Protein AF-0000000074024871 (afdb_homodimer)

Sequence (1214 aa):
MNGRLVRVSFGMMAWVFGLAVLIYLLDTGRIRPIPGAQMITELSICHTQDCSTVAPQHLPLFTPMAPNAGTQARYLRFEVAQPNARPNAPAELRALYLPKISDNIDLWVNGQLVFAHSPPRRLWNTPLLIPLPEATLQGETLQFDITLYGTPSEGLELQPFYYAPLRVLAPYQSWRHFWGPGLARFTLGLMIVLMAALLVIWSFRRGEREYLWLGLACATATGFLAHYGYGYSFGGYKLWTAFWLTCVSIYVLLILKFLQGFLQLPLRWPQITHAVALTGLGVVILFSPSGYAFSLSIWGNLLITVPSGFVVLIMLWLNRSLLTPLDFCVFFGCLSTALGLGIYEVCLLYTSAPSRTMHLFQLMPLVMSLACIWLILSRLIHSLHGYETLTASLNDTIELKSAELEESFAELAEVKRREAIAEERDRIMLDLHDGIGGQLVSTLAYMESNNTGDGKIRRALEDALRDLALMLDSMENHDSLVTLLGMLRTRLEGLLSEHGIAFDWQVHGEPVLPNPGPSQSLHLARIVQEAITNVIKHAGADTITIYVNEQEIRISDNGKGFDPEQQATCEHPANGIANMKRRSTSIGAEFNLTSDTTGTHISLFLKMNGRLVRVSFGMMAWVFGLAVLIYLLDTGRIRPIPGAQMITELSICHTQDCSTVAPQHLPLFTPMAPNAGTQARYLRFEVAQPNARPNAPAELRALYLPKISDNIDLWVNGQLVFAHSPPRRLWNTPLLIPLPEATLQGETLQFDITLYGTPSEGLELQPFYYAPLRVLAPYQSWRHFWGPGLARFTLGLMIVLMAALLVIWSFRRGEREYLWLGLACATATGFLAHYGYGYSFGGYKLWTAFWLTCVSIYVLLILKFLQGFLQLPLRWPQITHAVALTGLGVVILFSPSGYAFSLSIWGNLLITVPSGFVVLIMLWLNRSLLTPLDFCVFFGCLSTALGLGIYEVCLLYTSAPSRTMHLFQLMPLVMSLACIWLILSRLIHSLHGYETLTASLNDTIELKSAELEESFAELAEVKRREAIAEERDRIMLDLHDGIGGQLVSTLAYMESNNTGDGKIRRALEDALRDLALMLDSMENHDSLVTLLGMLRTRLEGLLSEHGIAFDWQVHGEPVLPNPGPSQSLHLARIVQEAITNVIKHAGADTITIYVNEQEIRISDNGKGFDPEQQATCEHPANGIANMKRRSTSIGAEFNLTSDTTGTHISLFLK

Radius of gyration: 59.66 Å; Cα contacts (8 Å, |Δi|>4): 1937; chains: 2; bounding box: 74×171×117 Å

Nearest PDB structures (foldseek):
  7ssj-assembly1_A-2  TM=4.689E-01  e=5.965E-08  Bacillus subtilis subsp. subtilis str. 168
  7ssj-assembly2_D  TM=4.567E-01  e=8.663E-08  Bacillus subtilis subsp. subtilis str. 168
  7ssj-assembly2_C  TM=4.597E-01  e=1.516E-07  Bacillus subtilis subsp. subtilis str. 168
  5iuj-assembly2_E  TM=4.890E-01  e=4.231E-07  Bacillus subtilis subsp. subtilis str. 168
  3gie-assembly1_B  TM=5.032E-01  e=7.281E-06  Bacillus subtilis

Foldseek 3Di:
DVVVLVVLLVVLVVLLVVLLVVCLVPFPQFDDDFPQWDKDFKWWWAPDQVRPDTDIDGDWDWDDADLDFDKDKTKIKDKDFDPDPPPPPPPFWKKKKFLAWWFWKWKDKPRHTQDGDDDDFTCRQAIDIGIDDPVSPDDRMIMMMMMHMDTRNQIITGGIIIIHGCVRCVVVRVVSRCLWLVLLVVLLVVLVVLLVVLVVVCVVVVPQCLSVLSSVLSVLLNLLSCCRRGRGADPDDLVSLLRNLLSVLSSLLSVLVNCCRPVVFPCVVLSVVSVVLSVVLVVVSVPDRSSCSNVSSLVSSCVRRLVSLSVVLSSLVVCVVVDDPVLSCLCNVLSSNLSSLSVSQVCQSPPRDDSGRHRNNSCSVVSCVSVVVVVVVVVVVVVVVVVVVVVVVVVVVVVVVVVVVVVVVVVVVVVVVVVVLLVVLVVVLVVCCVPVVVVLVVVLVVCVVVVDDDPVVNVVSVVVNLLSVLLNQLSVPVPALPSSLVVLCVVCVVVCVVLQAAEAEAEPAGADAPDRTSVLSSLVSLLVNLLSVCCSPPFSFNYWHWYDDHFKIKIWTQGQWDDPVVLVPDPDRDVRVVSSCVSLVVSPWDWDWDTDRRTIMIMTTRD/DVVVLVVLLVVLVVLLVVLLVVCLVPFPQFDDDFPQWDKDFKWWWAPDQVRPDTDIDGDWDWDDADLDFDKDKTKIKDKDFDPDPPPPDPPFWKKKKFLAWWFWKWKDKPRHTQDGDDDDATCRQAIDIGIDDPVSPDDRMIMMMMMHMDTRNQIITGGIIIIHGPVRCVVVRVVSRCLWLVLLVVLLVVLVVLLVVLVVVCVVVVPQCLSVLSSVLSVLLNLLSCCRRGRGADPDDLVSLLRNLLSVLSSLLSVLVNCCRPVVFPCPVLSVVSVVLSVVLVVVSVPDRSSCSNVSSLVSSCVRRLVSLSVVLSSLVVCVVVDDPVVSCLCNVLSSNLNSLSVSQVCQSPPRDDSGRGRNNSCNVVSCVSVVVVVVVVVVVVVVVVVVVVVVVVVVVVVVVVVVVVVVVVVVVVVVVVVVLLVVLVVVLVVCCVPVVVVLVVVLVVCVVVVDDDPVVNVVSVVVNLLSVLLNQLSVPVPALVSSLVVLCVVCVVVCVVLQAAEAEAEPAGADAPDRTSVLSSLVSLLVNLLSVCCSPPFSFNYWHWYDYHWKIKIWTQGQWDDPVVLVPDPDRDVRVVSSCVSLVVSPWDWDWDTDRRTIMIMTTRD

Structure (mmCIF, N/CA/C/O backbone):
data_AF-0000000074024871-model_v1
#
loop_
_entity.id
_entity.type
_entity.pdbx_description
1 polymer 'Sensor histidine kinase LiaS'
#
loop_
_atom_site.group_PDB
_atom_site.id
_atom_site.type_symbol
_atom_site.label_atom_id
_atom_site.label_alt_id
_atom_site.label_comp_id
_atom_site.label_asym_id
_atom_site.label_entity_id
_atom_site.label_seq_id
_atom_site.pdbx_PDB_ins_code
_atom_site.Cartn_x
_atom_site.Cartn_y
_atom_site.Cartn_z
_atom_site.occupancy
_atom_site.B_iso_or_equiv
_atom_site.auth_seq_id
_atom_site.auth_comp_id
_atom_site.auth_asym_id
_atom_site.auth_atom_id
_atom_site.pdbx_PDB_model_num
ATOM 1 N N . MET A 1 1 ? 32.656 1.712 -26.938 1 52.31 1 MET A N 1
ATOM 2 C CA . MET A 1 1 ? 31.969 1.514 -25.672 1 52.31 1 MET A CA 1
ATOM 3 C C . MET A 1 1 ? 32.031 2.773 -24.812 1 52.31 1 MET A C 1
ATOM 5 O O . MET A 1 1 ? 31.031 3.188 -24.234 1 52.31 1 MET A O 1
ATOM 9 N N . ASN A 1 2 ? 33.25 3.426 -25.031 1 71.44 2 ASN A N 1
ATOM 10 C CA . ASN A 1 2 ? 33.562 4.605 -24.234 1 71.44 2 ASN A CA 1
ATOM 11 C C . ASN A 1 2 ? 32.844 5.844 -24.75 1 71.44 2 ASN A C 1
ATOM 13 O O . ASN A 1 2 ? 32.281 6.621 -23.953 1 71.44 2 ASN A O 1
ATOM 17 N N . GLY A 1 3 ? 32.719 5.977 -26.094 1 76.56 3 GLY A N 1
ATOM 18 C CA . GLY A 1 3 ? 32.062 7.148 -26.641 1 76.56 3 GLY A CA 1
ATOM 19 C C . GLY A 1 3 ? 30.562 7.18 -26.344 1 76.56 3 GLY A C 1
ATOM 20 O O . GLY A 1 3 ? 30 8.234 -26.031 1 76.56 3 GLY A O 1
ATOM 21 N N . ARG A 1 4 ? 29.953 6.141 -26.5 1 84 4 ARG A N 1
ATOM 22 C CA . ARG A 1 4 ? 28.531 6.027 -26.234 1 84 4 ARG A CA 1
ATOM 23 C C . ARG A 1 4 ? 28.234 6.371 -24.766 1 84 4 ARG A C 1
ATOM 25 O O . ARG A 1 4 ? 27.266 7.074 -24.484 1 84 4 ARG A O 1
ATOM 32 N N . LEU A 1 5 ? 29.094 5.867 -23.891 1 87.38 5 LEU A N 1
ATOM 33 C CA . LEU A 1 5 ? 28.906 6.129 -22.469 1 87.38 5 LEU A CA 1
ATOM 34 C C . LEU A 1 5 ? 29.016 7.625 -22.188 1 87.38 5 LEU A C 1
ATOM 36 O O . LEU A 1 5 ? 28.266 8.148 -21.359 1 87.38 5 LEU A O 1
ATOM 40 N N . VAL A 1 6 ? 29.844 8.273 -22.891 1 88.81 6 VAL A N 1
ATOM 41 C CA . VAL A 1 6 ? 30.031 9.703 -22.688 1 88.81 6 VAL A CA 1
ATOM 42 C C . VAL A 1 6 ? 28.812 10.469 -23.203 1 88.81 6 VAL A C 1
ATOM 44 O O . VAL A 1 6 ? 28.328 11.398 -22.547 1 88.81 6 VAL A O 1
ATOM 47 N N . ARG A 1 7 ? 28.328 10.055 -24.312 1 89.75 7 ARG A N 1
ATOM 48 C CA . ARG A 1 7 ? 27.156 10.719 -24.891 1 89.75 7 ARG A CA 1
ATOM 49 C C . ARG A 1 7 ? 25.922 10.523 -24 1 89.75 7 ARG A C 1
ATOM 51 O O . ARG A 1 7 ? 25.156 11.461 -23.781 1 89.75 7 ARG A O 1
ATOM 58 N N . VAL A 1 8 ? 25.812 9.391 -23.5 1 90.94 8 VAL A N 1
ATOM 59 C CA . VAL A 1 8 ? 24.672 9.094 -22.641 1 90.94 8 VAL A CA 1
ATOM 60 C C . VAL A 1 8 ? 24.797 9.859 -21.328 1 90.94 8 VAL A C 1
ATOM 62 O O . VAL A 1 8 ? 23.812 10.352 -20.781 1 90.94 8 VAL A O 1
ATOM 65 N N . SER A 1 9 ? 25.984 9.945 -20.859 1 91.31 9 SER A N 1
ATOM 66 C CA . SER A 1 9 ? 26.219 10.656 -19.609 1 91.31 9 SER A CA 1
ATOM 67 C C . SER A 1 9 ? 25.891 12.141 -19.734 1 91.31 9 SER A C 1
ATOM 69 O O . SER A 1 9 ? 25.234 12.711 -18.875 1 91.31 9 SER A O 1
ATOM 71 N N . PHE A 1 10 ? 26.297 12.688 -20.828 1 91.56 10 PHE A N 1
ATOM 72 C CA . PHE A 1 10 ? 26.016 14.094 -21.047 1 91.56 10 PHE A CA 1
ATOM 73 C C . PHE A 1 10 ? 24.516 14.305 -21.297 1 91.56 10 PHE A C 1
ATOM 75 O O . PHE A 1 10 ? 23.953 15.312 -20.859 1 91.56 10 PHE A O 1
ATOM 82 N N . GLY A 1 11 ? 24 13.438 -22 1 92.44 11 GLY A N 1
ATOM 83 C CA . GLY A 1 11 ? 22.562 13.508 -22.219 1 92.44 11 GLY A CA 1
ATOM 84 C C . GLY A 1 11 ? 21.766 13.422 -20.938 1 92.44 11 GLY A C 1
ATOM 85 O O . GLY A 1 11 ? 20.766 14.133 -20.766 1 92.44 11 GLY A O 1
ATOM 86 N N . MET A 1 12 ? 22.234 12.578 -20.109 1 92.25 12 MET A N 1
ATOM 87 C CA . MET A 1 12 ? 21.547 12.398 -18.844 1 92.25 12 MET A CA 1
ATOM 88 C C . MET A 1 12 ? 21.688 13.633 -17.969 1 92.25 12 MET A C 1
ATOM 90 O O . MET A 1 12 ? 20.75 14.023 -17.266 1 92.25 12 MET A O 1
ATOM 94 N N . MET A 1 13 ? 22.828 14.18 -17.969 1 92.31 13 MET A N 1
ATOM 95 C CA . MET A 1 13 ? 23.047 15.406 -17.203 1 92.31 13 MET A CA 1
ATOM 96 C C . MET A 1 13 ? 22.156 16.531 -17.703 1 92.31 13 MET A C 1
ATOM 98 O O . MET A 1 13 ? 21.562 17.266 -16.922 1 92.31 13 MET A O 1
ATOM 102 N N . ALA A 1 14 ? 22.031 16.562 -18.984 1 93.69 14 ALA A N 1
ATOM 103 C CA . ALA A 1 14 ? 21.172 17.578 -19.594 1 93.69 14 ALA A CA 1
ATOM 104 C C . ALA A 1 14 ? 19.703 17.328 -19.25 1 93.69 14 ALA A C 1
ATOM 106 O O . ALA A 1 14 ? 18.953 18.281 -19 1 93.69 14 ALA A O 1
ATOM 107 N N . TRP A 1 15 ? 19.375 16.141 -19.234 1 94.44 15 TRP A N 1
ATOM 108 C CA . TRP A 1 15 ? 18 15.766 -18.922 1 94.44 15 TRP A CA 1
ATOM 109 C C . TRP A 1 15 ? 17.641 16.141 -17.484 1 94.44 15 TRP A C 1
ATOM 111 O O . TRP A 1 15 ? 16.609 16.781 -17.25 1 94.44 15 TRP A O 1
ATOM 121 N N . VAL A 1 16 ? 18.469 15.844 -16.578 1 92.44 16 VAL A N 1
ATOM 122 C CA . VAL A 1 16 ? 18.203 16.109 -15.18 1 92.44 16 VAL A CA 1
ATOM 123 C C . VAL A 1 16 ? 18.266 17.609 -14.914 1 92.44 16 VAL A C 1
ATOM 125 O O . VAL A 1 16 ? 17.469 18.141 -14.133 1 92.44 16 VAL A O 1
ATOM 128 N N . PHE A 1 17 ? 19.141 18.234 -15.562 1 91 17 PHE A N 1
ATOM 129 C CA . PHE A 1 17 ? 19.219 19.688 -15.438 1 91 17 PHE A CA 1
ATOM 130 C C . PHE A 1 17 ? 17.969 20.344 -16.016 1 91 17 PHE A C 1
ATOM 132 O O . PHE A 1 17 ? 17.469 21.312 -15.438 1 91 17 PHE A O 1
ATOM 139 N N . GLY A 1 18 ? 17.578 19.812 -17.141 1 92.25 18 GLY A N 1
ATOM 140 C CA . GLY A 1 18 ? 16.328 20.312 -17.703 1 92.25 18 GLY A CA 1
ATOM 141 C C . GLY A 1 18 ? 15.148 20.141 -16.766 1 92.25 18 GLY A C 1
ATOM 142 O O . GLY A 1 18 ? 14.305 21.031 -16.656 1 92.25 18 GLY A O 1
ATOM 143 N N . LEU A 1 19 ? 15.117 19.078 -16.094 1 92.38 19 LEU A N 1
ATOM 144 C CA . LEU A 1 19 ? 14.039 18.828 -15.141 1 92.38 19 LEU A CA 1
ATOM 145 C C . LEU A 1 19 ? 14.141 19.766 -13.938 1 92.38 19 LEU A C 1
ATOM 147 O O . LEU A 1 19 ? 13.125 20.234 -13.422 1 92.38 19 LEU A O 1
ATOM 151 N N . ALA A 1 20 ? 15.32 19.984 -13.516 1 90.12 20 ALA A N 1
ATOM 152 C CA . ALA A 1 20 ? 15.531 20.906 -12.398 1 90.12 20 ALA A CA 1
ATOM 153 C C . ALA A 1 20 ? 15.086 22.312 -12.766 1 90.12 20 ALA A C 1
ATOM 155 O O . ALA A 1 20 ? 14.477 23.016 -11.945 1 90.12 20 ALA A O 1
ATOM 156 N N . VAL A 1 21 ? 15.312 22.656 -13.969 1 89.19 21 VAL A N 1
ATOM 157 C CA . VAL A 1 21 ? 14.906 23.969 -14.445 1 89.19 21 VAL A CA 1
ATOM 158 C C . VAL A 1 21 ? 13.391 24.047 -14.539 1 89.19 21 VAL A C 1
ATOM 160 O O . VAL A 1 21 ? 12.789 25.062 -14.18 1 89.19 21 VAL A O 1
ATOM 163 N N . LEU A 1 22 ? 12.859 22.984 -14.953 1 90.56 22 LEU A N 1
ATOM 164 C CA . LEU A 1 22 ? 11.406 22.938 -15.023 1 90.56 22 LEU A CA 1
ATOM 165 C C . LEU A 1 22 ? 10.789 23.062 -13.641 1 90.56 22 LEU A C 1
ATOM 167 O O . LEU A 1 22 ? 9.789 23.766 -13.453 1 90.56 22 LEU A O 1
ATOM 171 N N . ILE A 1 23 ? 11.375 22.422 -12.68 1 87.81 23 ILE A N 1
ATOM 172 C CA . ILE A 1 23 ? 10.891 22.484 -11.305 1 87.81 23 ILE A CA 1
ATOM 173 C C . ILE A 1 23 ? 11.047 23.906 -10.773 1 87.81 23 ILE A C 1
ATOM 175 O O . ILE A 1 23 ? 10.156 24.422 -10.094 1 87.81 23 ILE A O 1
ATOM 179 N N . TYR A 1 24 ? 12.102 24.5 -11.141 1 84.94 24 TYR A N 1
ATOM 180 C CA . TYR A 1 24 ? 12.359 25.875 -10.742 1 84.94 24 TYR A CA 1
ATOM 181 C C . TYR A 1 24 ? 11.32 26.812 -11.336 1 84.94 24 TYR A C 1
ATOM 183 O O . TYR A 1 24 ? 10.844 27.734 -10.664 1 84.94 24 TYR A O 1
ATOM 191 N N . LEU A 1 25 ? 10.938 26.484 -12.523 1 84.38 25 LEU A N 1
ATOM 192 C CA . LEU A 1 25 ? 9.977 27.344 -13.219 1 84.38 25 LEU A CA 1
ATOM 193 C C . LEU A 1 25 ? 8.562 27.109 -12.688 1 84.38 25 LEU A C 1
ATOM 195 O O . LEU A 1 25 ? 7.75 28.031 -12.656 1 84.38 25 LEU A O 1
ATOM 199 N N . LEU A 1 26 ? 8.352 25.938 -12.195 1 81.06 26 LEU A N 1
ATOM 200 C CA . LEU A 1 26 ? 7.008 25.594 -11.742 1 81.06 26 LEU A CA 1
ATOM 201 C C . LEU A 1 26 ? 6.82 25.969 -10.273 1 81.06 26 LEU A C 1
ATOM 203 O O . LEU A 1 26 ? 5.695 25.969 -9.766 1 81.06 26 LEU A O 1
ATOM 207 N N . ASP A 1 27 ? 7.883 26.25 -9.617 1 72.5 27 ASP A N 1
ATOM 208 C CA . ASP A 1 27 ? 7.801 26.547 -8.195 1 72.5 27 ASP A CA 1
ATOM 209 C C . ASP A 1 27 ? 6.941 27.781 -7.945 1 72.5 27 ASP A C 1
ATOM 211 O O . ASP A 1 27 ? 7.266 28.875 -8.414 1 72.5 27 ASP A O 1
ATOM 215 N N . THR A 1 28 ? 5.906 27.516 -7.195 1 69.81 28 THR A N 1
ATOM 216 C CA . THR A 1 28 ? 4.934 28.562 -6.91 1 69.81 28 THR A CA 1
ATOM 217 C C . THR A 1 28 ? 5.336 29.344 -5.664 1 69.81 28 THR A C 1
ATOM 219 O O . THR A 1 28 ? 4.535 30.109 -5.121 1 69.81 28 THR A O 1
ATOM 222 N N . GLY A 1 29 ? 6.547 29.203 -5.277 1 77.56 29 GLY A N 1
ATOM 223 C CA . GLY A 1 29 ? 6.918 29.844 -4.027 1 77.56 29 GLY A CA 1
ATOM 224 C C . GLY A 1 29 ? 7.461 31.234 -4.215 1 77.56 29 GLY A C 1
ATOM 225 O O . GLY A 1 29 ? 8.07 31.812 -3.301 1 77.56 29 GLY A O 1
ATOM 226 N N . ARG A 1 30 ? 7.254 31.781 -5.355 1 83.56 30 ARG A N 1
ATOM 227 C CA . ARG A 1 30 ? 7.723 33.156 -5.586 1 83.56 30 ARG A CA 1
ATOM 228 C C . ARG A 1 30 ? 6.891 34.156 -4.797 1 83.56 30 ARG A C 1
ATOM 230 O O . ARG A 1 30 ? 5.668 34.031 -4.715 1 83.56 30 ARG A O 1
ATOM 237 N N . ILE A 1 31 ? 7.656 35.031 -4.18 1 90.44 31 ILE A N 1
ATOM 238 C CA . ILE A 1 31 ? 7.004 36.094 -3.404 1 90.44 31 ILE A CA 1
ATOM 239 C C . ILE A 1 31 ? 6.578 37.219 -4.332 1 90.44 31 ILE A C 1
ATOM 241 O O . ILE A 1 31 ? 7.422 37.938 -4.883 1 90.44 31 ILE A O 1
ATOM 245 N N . ARG A 1 32 ? 5.258 37.281 -4.605 1 91.62 32 ARG A N 1
ATOM 246 C CA . ARG A 1 32 ? 4.664 38.312 -5.477 1 91.62 32 ARG A CA 1
ATOM 247 C C . ARG A 1 32 ? 3.738 39.219 -4.695 1 91.62 32 ARG A C 1
ATOM 249 O O . ARG A 1 32 ? 3.299 38.875 -3.594 1 91.62 32 ARG A O 1
ATOM 256 N N . PRO A 1 33 ? 3.57 40.406 -5.234 1 93.56 33 PRO A N 1
ATOM 257 C CA . PRO A 1 33 ? 2.625 41.281 -4.57 1 93.56 33 PRO A CA 1
ATOM 258 C C . PRO A 1 33 ? 1.229 40.688 -4.438 1 93.56 33 PRO A C 1
ATOM 260 O O . PRO A 1 33 ? 0.758 40 -5.352 1 93.56 33 PRO A O 1
ATOM 263 N N . ILE A 1 34 ? 0.664 40.844 -3.336 1 94.62 34 ILE A N 1
ATOM 264 C CA . ILE A 1 34 ? -0.685 40.375 -3.043 1 94.62 34 ILE A CA 1
ATOM 265 C C . ILE A 1 34 ? -1.672 41.531 -3.152 1 94.62 34 ILE A C 1
ATOM 267 O O . ILE A 1 34 ? -1.48 42.594 -2.531 1 94.62 34 ILE A O 1
ATOM 271 N N . PRO A 1 35 ? -2.721 41.312 -3.955 1 94.19 35 PRO A N 1
ATOM 272 C CA . PRO A 1 35 ? -3.711 42.375 -4.035 1 94.19 35 PRO A CA 1
ATOM 273 C C . PRO A 1 35 ? -4.332 42.719 -2.682 1 94.19 35 PRO A C 1
ATOM 275 O O . PRO A 1 35 ? -4.785 41.812 -1.967 1 94.19 35 PRO A O 1
ATOM 278 N N . GLY A 1 36 ? -4.285 44 -2.387 1 92.38 36 GLY A N 1
ATOM 279 C CA . GLY A 1 36 ? -4.879 44.469 -1.138 1 92.38 36 GLY A CA 1
ATOM 280 C C . GLY A 1 36 ? -3.904 44.438 0.024 1 92.38 36 GLY A C 1
ATOM 281 O O . GLY A 1 36 ? -4.27 44.781 1.151 1 92.38 36 GLY A O 1
ATOM 282 N N . ALA A 1 37 ? -2.678 44.062 -0.255 1 95.31 37 ALA A N 1
ATOM 283 C CA . ALA A 1 37 ? -1.667 44.031 0.798 1 95.31 37 ALA A CA 1
ATOM 284 C C . ALA A 1 37 ? -0.485 44.938 0.456 1 95.31 37 ALA A C 1
ATOM 286 O O . ALA A 1 37 ? -0.17 45.125 -0.72 1 95.31 37 ALA A O 1
ATOM 287 N N . GLN A 1 38 ? 0.069 45.531 1.459 1 95.12 38 GLN A N 1
ATOM 288 C CA . GLN A 1 38 ? 1.295 46.312 1.296 1 95.12 38 GLN A CA 1
ATOM 289 C C . GLN A 1 38 ? 2.529 45.438 1.443 1 95.12 38 GLN A C 1
ATOM 291 O O . GLN A 1 38 ? 2.742 44.812 2.496 1 95.12 38 GLN A O 1
ATOM 296 N N . MET A 1 39 ? 3.24 45.438 0.434 1 96 39 MET A N 1
ATOM 297 C CA . MET A 1 39 ? 4.469 44.656 0.467 1 96 39 MET A CA 1
ATOM 298 C C . MET A 1 39 ? 5.629 45.469 1.018 1 96 39 MET A C 1
ATOM 300 O O . MET A 1 39 ? 5.898 46.562 0.532 1 96 39 MET A O 1
ATOM 304 N N . ILE A 1 40 ? 6.281 44.969 1.973 1 96.19 40 ILE A N 1
ATOM 305 C CA . ILE A 1 40 ? 7.434 45.656 2.57 1 96.19 40 ILE A CA 1
ATOM 306 C C . ILE A 1 40 ? 8.719 45.125 1.927 1 96.19 40 ILE A C 1
ATOM 308 O O . ILE A 1 40 ? 9.062 43.969 2.059 1 96.19 40 ILE A O 1
ATOM 312 N N . THR A 1 41 ? 9.367 46 1.292 1 94.75 41 THR A N 1
ATOM 313 C CA . THR A 1 41 ? 10.578 45.625 0.576 1 94.75 41 THR A CA 1
ATOM 314 C C . THR A 1 41 ? 11.797 46.344 1.119 1 94.75 41 THR A C 1
ATOM 316 O O . THR A 1 41 ? 12.93 46.031 0.759 1 94.75 41 THR A O 1
ATOM 319 N N . GLU A 1 42 ? 11.516 47.344 1.955 1 94.88 42 GLU A N 1
ATOM 320 C CA . GLU A 1 42 ? 12.609 48.125 2.527 1 94.88 42 GLU A CA 1
ATOM 321 C C . GLU A 1 42 ? 12.438 48.281 4.035 1 94.88 42 GLU A C 1
ATOM 323 O O . GLU A 1 42 ? 11.312 48.469 4.52 1 94.88 42 GLU A O 1
ATOM 328 N N . LEU A 1 43 ? 13.555 48.094 4.684 1 95.69 43 LEU A N 1
ATOM 329 C CA . LEU A 1 43 ? 13.594 48.344 6.121 1 95.69 43 LEU A CA 1
ATOM 330 C C . LEU A 1 43 ? 14.953 48.844 6.551 1 95.69 43 LEU A C 1
ATOM 332 O O . LEU A 1 43 ? 15.805 49.156 5.707 1 95.69 43 LEU A O 1
ATOM 336 N N . SER A 1 44 ? 15.086 49.188 7.84 1 95.06 44 SER A N 1
ATOM 337 C CA . SER A 1 44 ? 16.344 49.688 8.367 1 95.06 44 SER A CA 1
ATOM 338 C C . SER A 1 44 ? 17.016 48.656 9.289 1 95.06 44 SER A C 1
ATOM 340 O O . SER A 1 44 ? 16.344 48 10.07 1 95.06 44 SER A O 1
ATOM 342 N N . ILE A 1 45 ? 18.281 48.531 9.094 1 93.81 45 ILE A N 1
ATOM 343 C CA . ILE A 1 45 ? 19.047 47.656 9.977 1 93.81 45 ILE A CA 1
ATOM 344 C C . ILE A 1 45 ? 19.656 48.5 11.117 1 93.81 45 ILE A C 1
ATOM 346 O O . ILE A 1 45 ? 20.172 49.594 10.883 1 93.81 45 ILE A O 1
ATOM 350 N N . CYS A 1 46 ? 19.469 47.844 12.289 1 92.75 46 CYS A N 1
ATOM 351 C CA . CYS A 1 46 ? 19.984 48.5 13.484 1 92.75 46 CYS A CA 1
ATOM 352 C C . CYS A 1 46 ? 21.25 47.812 13.984 1 92.75 46 CYS A C 1
ATOM 354 O O . CYS A 1 46 ? 21.328 46.594 14.016 1 92.75 46 CYS A O 1
ATOM 356 N N . HIS A 1 47 ? 22.203 48.594 14.359 1 83.62 47 HIS A N 1
ATOM 357 C CA . HIS A 1 47 ? 23.438 48 14.867 1 83.62 47 HIS A CA 1
ATOM 358 C C . HIS A 1 47 ? 23.266 47.5 16.297 1 83.62 47 HIS A C 1
ATOM 360 O O . HIS A 1 47 ? 23.984 46.594 16.719 1 83.62 47 HIS A O 1
ATOM 366 N N . THR A 1 48 ? 22.391 48.125 17.016 1 82.56 48 THR A N 1
ATOM 367 C CA . THR A 1 48 ? 22.094 47.719 18.375 1 82.56 48 THR A CA 1
ATOM 368 C C . THR A 1 48 ? 20.594 47.531 18.578 1 82.56 48 THR A C 1
ATOM 370 O O . THR A 1 48 ? 19.797 48 17.734 1 82.56 48 THR A O 1
ATOM 373 N N . GLN A 1 49 ? 20.281 47 19.609 1 82.19 49 GLN A N 1
ATOM 374 C CA . GLN A 1 49 ? 18.875 46.719 19.891 1 82.19 49 GLN A CA 1
ATOM 375 C C . GLN A 1 49 ? 18.094 48.031 20.094 1 82.19 49 GLN A C 1
ATOM 377 O O . GLN A 1 49 ? 16.906 48.094 19.781 1 82.19 49 GLN A O 1
ATOM 382 N N . ASP A 1 50 ? 18.766 49.031 20.484 1 81.44 50 ASP A N 1
ATOM 383 C CA . ASP A 1 50 ? 18.094 50.312 20.766 1 81.44 50 ASP A CA 1
ATOM 384 C C . ASP A 1 50 ? 17.922 51.125 19.484 1 81.44 50 ASP A C 1
ATOM 386 O O . ASP A 1 50 ? 17.219 52.125 19.484 1 81.44 50 ASP A O 1
ATOM 390 N N . CYS A 1 51 ? 18.406 50.719 18.391 1 84.5 51 CYS A N 1
ATOM 391 C CA . CYS A 1 51 ? 18.297 51.312 17.062 1 84.5 51 CYS A CA 1
ATOM 392 C C . CYS A 1 51 ? 18.688 52.781 17.094 1 84.5 51 CYS A C 1
ATOM 394 O O . CYS A 1 51 ? 17.969 53.625 16.531 1 84.5 51 CYS A O 1
ATOM 396 N N . SER A 1 52 ? 19.688 53.031 17.734 1 82.5 52 SER A N 1
ATOM 397 C CA . SER A 1 52 ? 20.188 54.406 17.734 1 82.5 52 SER A CA 1
ATOM 398 C C . SER A 1 52 ? 20.781 54.812 16.391 1 82.5 52 SER A C 1
ATOM 400 O O . SER A 1 52 ? 20.656 55.938 15.953 1 82.5 52 SER A O 1
ATOM 402 N N . THR A 1 53 ? 21.359 53.875 15.695 1 84.06 53 THR A N 1
ATOM 403 C CA . THR A 1 53 ? 21.891 54.062 14.344 1 84.06 53 THR A CA 1
ATOM 404 C C . THR A 1 53 ? 21.25 53.094 13.375 1 84.06 53 THR A C 1
ATOM 406 O O . THR A 1 53 ? 21.219 51.875 13.625 1 84.06 53 THR A O 1
ATOM 409 N N . VAL A 1 54 ? 20.672 53.75 12.352 1 88 54 VAL A N 1
ATOM 410 C CA . VAL A 1 54 ? 19.938 52.906 11.422 1 88 54 VAL A CA 1
ATOM 411 C C . VAL A 1 54 ? 20.5 53.062 10.008 1 88 54 VAL A C 1
ATOM 413 O O . VAL A 1 54 ? 20.984 54.156 9.664 1 88 54 VAL A O 1
ATOM 416 N N . ALA A 1 55 ? 20.609 52 9.312 1 92.06 55 ALA A N 1
ATOM 417 C CA . ALA A 1 55 ? 20.984 52 7.902 1 92.06 55 ALA A CA 1
ATOM 418 C C . ALA A 1 55 ? 19.906 51.375 7.051 1 92.06 55 ALA A C 1
ATOM 420 O O . ALA A 1 55 ? 19.328 50.344 7.434 1 92.06 55 ALA A O 1
ATOM 421 N N . PRO A 1 56 ? 19.594 52.031 5.941 1 92.88 56 PRO A N 1
ATOM 422 C CA . PRO A 1 56 ? 18.562 51.438 5.074 1 92.88 56 PRO A CA 1
ATOM 423 C C . PRO A 1 56 ? 19 50.125 4.461 1 92.88 56 PRO A C 1
ATOM 425 O O . PRO A 1 56 ? 20.156 49.969 4.102 1 92.88 56 PRO A O 1
ATOM 428 N N . GLN A 1 57 ? 18.125 49.156 4.434 1 92.75 57 GLN A N 1
ATOM 429 C CA . GLN A 1 57 ? 18.375 47.812 3.9 1 92.75 57 GLN A CA 1
ATOM 430 C C . GLN A 1 57 ? 17.219 47.344 3.02 1 92.75 57 GLN A C 1
ATOM 432 O O . GLN A 1 57 ? 16.062 47.469 3.398 1 92.75 57 GLN A O 1
ATOM 437 N N . HIS A 1 58 ? 17.547 46.906 1.812 1 93.19 58 HIS A N 1
ATOM 438 C CA . HIS A 1 58 ? 16.547 46.312 0.926 1 93.19 58 HIS A CA 1
ATOM 439 C C . HIS A 1 58 ? 16.406 44.812 1.172 1 93.19 58 HIS A C 1
ATOM 441 O O . HIS A 1 58 ? 17.391 44.156 1.486 1 93.19 58 HIS A O 1
ATOM 447 N N . LEU A 1 59 ? 15.219 44.344 0.983 1 91.44 59 LEU A N 1
ATOM 448 C CA . LEU A 1 59 ? 14.953 42.938 1.096 1 91.44 59 LEU A CA 1
ATOM 449 C C . LEU A 1 59 ? 15.039 42.25 -0.267 1 91.44 59 LEU A C 1
ATOM 451 O O . LEU A 1 59 ? 14.75 42.875 -1.294 1 91.44 59 LEU A O 1
ATOM 455 N N . PRO A 1 60 ? 15.562 41.062 -0.32 1 90.81 60 PRO A N 1
ATOM 456 C CA . PRO A 1 60 ? 15.758 40.125 0.783 1 90.81 60 PRO A CA 1
ATOM 457 C C . PRO A 1 60 ? 17.062 40.344 1.534 1 90.81 60 PRO A C 1
ATOM 459 O O . PRO A 1 60 ? 18.062 40.781 0.937 1 90.81 60 PRO A O 1
ATOM 462 N N . LEU A 1 61 ? 17 40.062 2.793 1 91.44 61 LEU A N 1
ATOM 463 C CA . LEU A 1 61 ? 18.172 40.125 3.658 1 91.44 61 LEU A CA 1
ATOM 464 C C . LEU A 1 61 ? 18.766 38.75 3.863 1 91.44 61 LEU A C 1
ATOM 466 O O . LEU A 1 61 ? 18.062 37.781 4.203 1 91.44 61 LEU A O 1
ATOM 470 N N . PHE A 1 62 ? 20.031 38.656 3.602 1 89 62 PHE A N 1
ATOM 471 C CA . PHE A 1 62 ? 20.797 37.406 3.822 1 89 62 PHE A CA 1
ATOM 472 C C . PHE A 1 62 ? 22.078 37.688 4.598 1 89 62 PHE A C 1
ATOM 474 O O . PHE A 1 62 ? 22.797 38.625 4.277 1 89 62 PHE A O 1
ATOM 481 N N . THR A 1 63 ? 22.203 36.938 5.605 1 87.5 63 THR A N 1
ATOM 482 C CA . THR A 1 63 ? 23.5 37 6.277 1 87.5 63 THR A CA 1
ATOM 483 C C . THR A 1 63 ? 24.406 35.875 5.828 1 87.5 63 THR A C 1
ATOM 485 O O . THR A 1 63 ? 23.938 34.75 5.605 1 87.5 63 THR A O 1
ATOM 488 N N . PRO A 1 64 ? 25.625 36.125 5.625 1 82.5 64 PRO A N 1
ATOM 489 C CA . PRO A 1 64 ? 26.516 35.062 5.18 1 82.5 64 PRO A CA 1
ATOM 490 C C . PRO A 1 64 ? 26.672 33.969 6.211 1 82.5 64 PRO A C 1
ATOM 492 O O . PRO A 1 64 ? 26.641 34.219 7.414 1 82.5 64 PRO A O 1
ATOM 495 N N . MET A 1 65 ? 26.828 32.812 5.66 1 81.31 65 MET A N 1
ATOM 496 C CA . MET A 1 65 ? 27.094 31.672 6.516 1 81.31 65 MET A CA 1
ATOM 497 C C . MET A 1 65 ? 28.469 31.766 7.145 1 81.31 65 MET A C 1
ATOM 499 O O . MET A 1 65 ? 29.453 32.094 6.461 1 81.31 65 MET A O 1
ATOM 503 N N . ALA A 1 66 ? 28.484 31.672 8.453 1 83.56 66 ALA A N 1
ATOM 504 C CA . ALA A 1 66 ? 29.75 31.75 9.18 1 83.56 66 ALA A CA 1
ATOM 505 C C . ALA A 1 66 ? 29.984 30.516 10.039 1 83.56 66 ALA A C 1
ATOM 507 O O . ALA A 1 66 ? 29.047 30 10.648 1 83.56 66 ALA A O 1
ATOM 508 N N . PRO A 1 67 ? 31.266 29.969 9.938 1 80.38 67 PRO A N 1
ATOM 509 C CA . PRO A 1 67 ? 31.578 28.766 10.703 1 80.38 67 PRO A CA 1
ATOM 510 C C . PRO A 1 67 ? 31.672 29.016 12.203 1 80.38 67 PRO A C 1
ATOM 512 O O . PRO A 1 67 ? 32.469 28.375 12.898 1 80.38 67 PRO A O 1
ATOM 515 N N . ASN A 1 68 ? 30.906 29.953 12.727 1 73.5 68 ASN A N 1
ATOM 516 C CA . ASN A 1 68 ? 30.938 30.297 14.148 1 73.5 68 ASN A CA 1
ATOM 517 C C . ASN A 1 68 ? 29.844 29.578 14.922 1 73.5 68 ASN A C 1
ATOM 519 O O . ASN A 1 68 ? 28.781 29.25 14.359 1 73.5 68 ASN A O 1
ATOM 523 N N . ALA A 1 69 ? 30.266 29.203 16.125 1 70.38 69 ALA A N 1
ATOM 524 C CA . ALA A 1 69 ? 29.266 28.609 17.031 1 70.38 69 ALA A CA 1
ATOM 525 C C . ALA A 1 69 ? 28.516 29.688 17.781 1 70.38 69 ALA A C 1
ATOM 527 O O . ALA A 1 69 ? 28.922 30.859 17.797 1 70.38 69 ALA A O 1
ATOM 528 N N . GLY A 1 70 ? 27.344 29.422 18.109 1 78.75 70 GLY A N 1
ATOM 529 C CA . GLY A 1 70 ? 26.562 30.328 18.922 1 78.75 70 GLY A CA 1
ATOM 530 C C . GLY A 1 70 ? 25.328 30.859 18.219 1 78.75 70 GLY A C 1
ATOM 531 O O . GLY A 1 70 ? 24.703 30.141 17.422 1 78.75 70 GLY A O 1
ATOM 532 N N . THR A 1 71 ? 24.891 32.094 18.672 1 85.06 71 THR A N 1
ATOM 533 C CA . THR A 1 71 ? 23.672 32.719 18.141 1 85.06 71 THR A CA 1
ATOM 534 C C . THR A 1 71 ? 23.969 34.125 17.578 1 85.06 71 THR A C 1
ATOM 536 O O . THR A 1 71 ? 24.75 34.875 18.172 1 85.06 71 THR A O 1
ATOM 539 N N . GLN A 1 72 ? 23.562 34.312 16.438 1 89.62 72 GLN A N 1
ATOM 540 C CA . GLN A 1 72 ? 23.656 35.625 15.852 1 89.62 72 GLN A CA 1
ATOM 541 C C . GLN A 1 72 ? 22.297 36.312 15.797 1 89.62 72 GLN A C 1
ATOM 543 O O . GLN A 1 72 ? 21.266 35.656 15.641 1 89.62 72 GLN A O 1
ATOM 548 N N . ALA A 1 73 ? 22.328 37.688 15.992 1 92 73 ALA A N 1
ATOM 549 C CA . ALA A 1 73 ? 21.078 38.438 15.984 1 92 73 ALA A CA 1
ATOM 550 C C . ALA A 1 73 ? 21.203 39.688 15.102 1 92 73 ALA A C 1
ATOM 552 O O . ALA A 1 73 ? 22.281 40.281 14.992 1 92 73 ALA A O 1
ATOM 553 N N . ARG A 1 74 ? 20.188 39.938 14.414 1 93.25 74 ARG A N 1
ATOM 554 C CA . ARG A 1 74 ? 20.047 41.188 13.656 1 93.25 74 ARG A CA 1
ATOM 555 C C . ARG A 1 74 ? 18.812 41.938 14.086 1 93.25 74 ARG A C 1
ATOM 557 O O . ARG A 1 74 ? 17.766 41.344 14.344 1 93.25 74 ARG A O 1
ATOM 564 N N . TYR A 1 75 ? 19 43.25 14.242 1 95.19 75 TYR A N 1
ATOM 565 C CA . TYR A 1 75 ? 17.906 44.125 14.664 1 95.19 75 TYR A CA 1
ATOM 566 C C . TYR A 1 75 ? 17.422 45 13.508 1 95.19 75 TYR A C 1
ATOM 568 O O . TYR A 1 75 ? 18.219 45.656 12.852 1 95.19 75 TYR A O 1
ATOM 576 N N . LEU A 1 76 ? 16.156 44.906 13.266 1 96.19 76 LEU A N 1
ATOM 577 C CA . LEU A 1 76 ? 15.578 45.625 12.125 1 96.19 76 LEU A CA 1
ATOM 578 C C . LEU A 1 76 ? 14.414 46.5 12.57 1 96.19 76 LEU A C 1
ATOM 580 O O . LEU A 1 76 ? 13.727 46.188 13.539 1 96.19 76 LEU A O 1
ATOM 584 N N . ARG A 1 77 ? 14.227 47.656 11.836 1 96.31 77 ARG A N 1
ATOM 585 C CA . ARG A 1 77 ? 13.125 48.562 12.094 1 96.31 77 ARG A CA 1
ATOM 586 C C . ARG A 1 77 ? 12.477 49.031 10.797 1 96.31 77 ARG A C 1
ATOM 588 O O . ARG A 1 77 ? 13.172 49.281 9.805 1 96.31 77 ARG A O 1
ATOM 595 N N . PHE A 1 78 ? 11.172 49 10.75 1 95.19 78 PHE A N 1
ATOM 596 C CA . PHE A 1 78 ? 10.461 49.594 9.617 1 95.19 78 PHE A CA 1
ATOM 597 C C . PHE A 1 78 ? 9.188 50.312 10.078 1 95.19 78 PHE A C 1
ATOM 599 O O . PHE A 1 78 ? 8.75 50.094 11.219 1 95.19 78 PHE A O 1
ATOM 606 N N . GLU A 1 79 ? 8.68 51.156 9.227 1 94.12 79 GLU A N 1
ATOM 607 C CA . GLU A 1 79 ? 7.484 51.906 9.555 1 94.12 79 GLU A CA 1
ATOM 608 C C . GLU A 1 79 ? 6.414 51.75 8.477 1 94.12 79 GLU A C 1
ATOM 610 O O . GLU A 1 79 ? 6.734 51.594 7.297 1 94.12 79 GLU A O 1
ATOM 615 N N . VAL A 1 80 ? 5.254 51.688 8.898 1 93.94 80 VAL A N 1
ATOM 616 C CA . VAL A 1 80 ? 4.117 51.594 7.984 1 93.94 80 VAL A CA 1
ATOM 617 C C . VAL A 1 80 ? 3.141 52.719 8.266 1 93.94 80 VAL A C 1
ATOM 619 O O . VAL A 1 80 ? 2.764 52.969 9.414 1 93.94 80 VAL A O 1
ATOM 622 N N . ALA A 1 81 ? 2.742 53.344 7.234 1 89.38 81 ALA A N 1
ATOM 623 C CA . ALA A 1 81 ? 1.753 54.406 7.371 1 89.38 81 ALA A CA 1
ATOM 624 C C . ALA A 1 81 ? 0.335 53.844 7.383 1 89.38 81 ALA A C 1
ATOM 626 O O . ALA A 1 81 ? 0.015 52.938 6.613 1 89.38 81 ALA A O 1
ATOM 627 N N . GLN A 1 82 ? -0.378 54.094 8.422 1 79.44 82 GLN A N 1
ATOM 628 C CA . GLN A 1 82 ? -1.765 53.656 8.508 1 79.44 82 GLN A CA 1
ATOM 629 C C . GLN A 1 82 ? -2.711 54.688 7.906 1 79.44 82 GLN A C 1
ATOM 631 O O . GLN A 1 82 ? -2.639 55.875 8.242 1 79.44 82 GLN A O 1
ATOM 636 N N . PRO A 1 83 ? -3.318 54.312 6.855 1 61.72 83 PRO A N 1
ATOM 637 C CA . PRO A 1 83 ? -4.254 55.312 6.34 1 61.72 83 PRO A CA 1
ATOM 638 C C . PRO A 1 83 ? -5.293 55.719 7.375 1 61.72 83 PRO A C 1
ATOM 640 O O . PRO A 1 83 ? -5.617 54.969 8.281 1 61.72 83 PRO A O 1
ATOM 643 N N . ASN A 1 84 ? -5.633 56.969 7.465 1 54.47 84 ASN A N 1
ATOM 644 C CA . ASN A 1 84 ? -6.617 57.594 8.336 1 54.47 84 ASN A CA 1
ATOM 645 C C . ASN A 1 84 ? -7.828 56.688 8.562 1 54.47 84 ASN A C 1
ATOM 647 O O . ASN A 1 84 ? -8.43 56.188 7.598 1 54.47 84 ASN A O 1
ATOM 651 N N . ALA A 1 85 ? -7.695 56.031 9.664 1 52.88 85 ALA A N 1
ATOM 652 C CA . ALA A 1 85 ? -8.758 55.156 10.172 1 52.88 85 ALA A CA 1
ATOM 653 C C . ALA A 1 85 ? -10.133 55.719 9.797 1 52.88 85 ALA A C 1
ATOM 655 O O . ALA A 1 85 ? -10.445 56.875 10.078 1 52.88 85 ALA A O 1
ATOM 656 N N . ARG A 1 86 ? -10.688 55.281 8.797 1 51.34 86 ARG A N 1
ATOM 657 C CA . ARG A 1 86 ? -12.086 55.719 8.656 1 51.34 86 ARG A CA 1
ATOM 658 C C . ARG A 1 86 ? -12.891 55.344 9.898 1 51.34 86 ARG A C 1
ATOM 660 O O . ARG A 1 86 ? -12.789 54.219 10.406 1 51.34 86 ARG A O 1
ATOM 667 N N . PRO A 1 87 ? -13.312 56.25 10.477 1 46.91 87 PRO A N 1
ATOM 668 C CA . PRO A 1 87 ? -14.094 56.094 11.703 1 46.91 87 PRO A CA 1
ATOM 669 C C . PRO A 1 87 ? -14.953 54.844 11.711 1 46.91 87 PRO A C 1
ATOM 671 O O . PRO A 1 87 ? -15.188 54.25 12.773 1 46.91 87 PRO A O 1
ATOM 674 N N . ASN A 1 88 ? -15.562 54.469 10.562 1 45.59 88 ASN A N 1
ATOM 675 C CA . ASN A 1 88 ? -16.625 53.5 10.594 1 45.59 88 ASN A CA 1
ATOM 676 C C . ASN A 1 88 ? -16.141 52.125 10.117 1 45.59 88 ASN A C 1
ATOM 678 O O . ASN A 1 88 ? -16.938 51.281 9.734 1 45.59 88 ASN A O 1
ATOM 682 N N . ALA A 1 89 ? -14.969 51.969 9.859 1 50.97 89 ALA A N 1
ATOM 683 C CA . ALA A 1 89 ? -14.609 50.688 9.266 1 50.97 89 ALA A CA 1
ATOM 684 C C . ALA A 1 89 ? -14.562 49.594 10.328 1 50.97 89 ALA A C 1
ATOM 686 O O . ALA A 1 89 ? -14.07 49.812 11.438 1 50.97 89 ALA A O 1
ATOM 687 N N . PRO A 1 90 ? -15.43 48.719 10.109 1 53.56 90 PRO A N 1
ATOM 688 C CA . PRO A 1 90 ? -15.43 47.594 11.055 1 53.56 90 PRO A CA 1
ATOM 689 C C . PRO A 1 90 ? -14.023 47.125 11.438 1 53.56 90 PRO A C 1
ATOM 691 O O . PRO A 1 90 ? -13.102 47.219 10.617 1 53.56 90 PRO A O 1
ATOM 694 N N . ALA A 1 91 ? -13.742 47.188 12.695 1 60.56 91 ALA A N 1
ATOM 695 C CA . ALA A 1 91 ? -12.5 46.812 13.344 1 60.56 91 ALA A CA 1
ATOM 696 C C . ALA A 1 91 ? -11.969 45.5 12.766 1 60.56 91 ALA A C 1
ATOM 698 O O . ALA A 1 91 ? -12.562 44.438 12.977 1 60.56 91 ALA A O 1
ATOM 699 N N . GLU A 1 92 ? -11.383 45.594 11.594 1 74.44 92 GLU A N 1
ATOM 700 C CA . GLU A 1 92 ? -10.797 44.375 11.016 1 74.44 92 GLU A CA 1
ATOM 701 C C . GLU A 1 92 ? -9.391 44.125 11.562 1 74.44 92 GLU A C 1
ATOM 703 O O . GLU A 1 92 ? -8.609 45.062 11.711 1 74.44 92 GLU A O 1
ATOM 708 N N . LEU A 1 93 ? -9.164 42.938 11.961 1 81.25 93 LEU A N 1
ATOM 709 C CA . LEU A 1 93 ? -7.852 42.531 12.461 1 81.25 93 LEU A CA 1
ATOM 710 C C . LEU A 1 93 ? -6.816 42.562 11.344 1 81.25 93 LEU A C 1
ATOM 712 O O . LEU A 1 93 ? -7.078 42.062 10.242 1 81.25 93 LEU A O 1
ATOM 716 N N . ARG A 1 94 ? -5.742 43.281 11.508 1 88.5 94 ARG A N 1
ATOM 717 C CA . ARG A 1 94 ? -4.633 43.281 10.562 1 88.5 94 ARG A CA 1
ATOM 718 C C . ARG A 1 94 ? -3.543 42.312 10.977 1 88.5 94 ARG A C 1
ATOM 720 O O . ARG A 1 94 ? -3.566 41.781 12.094 1 88.5 94 ARG A O 1
ATOM 727 N N . ALA A 1 95 ? -2.674 41.969 10.008 1 91.94 95 ALA A N 1
ATOM 728 C CA . ALA A 1 95 ? -1.636 41 10.297 1 91.94 95 ALA A CA 1
ATOM 729 C C . ALA A 1 95 ? -0.393 41.219 9.445 1 91.94 95 ALA A C 1
ATOM 731 O O . ALA A 1 95 ? -0.43 42 8.492 1 91.94 95 ALA A O 1
ATOM 732 N N . LEU A 1 96 ? 0.682 40.688 9.891 1 95.44 96 LEU A N 1
ATOM 733 C CA . LEU A 1 96 ? 1.916 40.594 9.117 1 95.44 96 LEU A CA 1
ATOM 734 C C . LEU A 1 96 ? 2.117 39.156 8.617 1 95.44 96 LEU A C 1
ATOM 736 O O . LEU A 1 96 ? 1.978 38.188 9.375 1 95.44 96 LEU A O 1
ATOM 740 N N . TYR A 1 97 ? 2.344 39.062 7.348 1 95.62 97 TYR A N 1
ATOM 741 C CA . TYR A 1 97 ? 2.613 37.781 6.746 1 95.62 97 TYR A CA 1
ATOM 742 C C . TYR A 1 97 ? 4.055 37.688 6.254 1 95.62 97 TYR A C 1
ATOM 744 O O . TYR A 1 97 ? 4.449 38.406 5.34 1 95.62 97 TYR A O 1
ATOM 752 N N . LEU A 1 98 ? 4.832 36.812 6.91 1 96 98 LEU A N 1
ATOM 753 C CA . LEU A 1 98 ? 6.215 36.531 6.527 1 96 98 LEU A CA 1
ATOM 754 C C . LEU A 1 98 ? 6.348 35.188 5.84 1 96 98 LEU A C 1
ATOM 756 O O . LEU A 1 98 ? 6.465 34.156 6.504 1 96 98 LEU A O 1
ATOM 760 N N . PRO A 1 99 ? 6.477 35.188 4.531 1 93.94 99 PRO A N 1
ATOM 761 C CA . PRO A 1 99 ? 6.512 33.906 3.799 1 93.94 99 PRO A CA 1
ATOM 762 C C . PRO A 1 99 ? 7.762 33.094 4.098 1 93.94 99 PRO A C 1
ATOM 764 O O . PRO A 1 99 ? 7.707 31.859 4.113 1 93.94 99 PRO A O 1
ATOM 767 N N . LYS A 1 100 ? 8.852 33.781 4.281 1 92.94 100 LYS A N 1
ATOM 768 C CA . LYS A 1 100 ? 10.102 33.062 4.516 1 92.94 100 LYS A CA 1
ATOM 769 C C . LYS A 1 100 ? 11 33.812 5.488 1 92.94 100 LYS A C 1
ATOM 771 O O . LYS A 1 100 ? 11.344 34.969 5.246 1 92.94 100 LYS A O 1
ATOM 776 N N . ILE A 1 101 ? 11.289 33.125 6.516 1 92.12 101 ILE A N 1
ATOM 777 C CA . ILE A 1 101 ? 12.188 33.688 7.52 1 92.12 101 ILE A CA 1
ATOM 778 C C . ILE A 1 101 ? 13.117 32.594 8.047 1 92.12 101 ILE A C 1
ATOM 780 O O . ILE A 1 101 ? 12.734 31.422 8.094 1 92.12 101 ILE A O 1
ATOM 784 N N . SER A 1 102 ? 14.289 32.906 8.328 1 88.38 102 SER A N 1
ATOM 785 C CA . SER A 1 102 ? 15.242 32.062 9.023 1 88.38 102 SER A CA 1
ATOM 786 C C . SER A 1 102 ? 15.977 32.812 10.125 1 88.38 102 SER A C 1
ATOM 788 O O . SER A 1 102 ? 16.547 33.875 9.883 1 88.38 102 SER A O 1
ATOM 790 N N . ASP A 1 103 ? 15.922 32.406 11.391 1 86.25 103 ASP A N 1
ATOM 791 C CA . ASP A 1 103 ? 15.359 31.156 11.898 1 86.25 103 ASP A CA 1
ATOM 792 C C . ASP A 1 103 ? 14.281 31.422 12.945 1 86.25 103 ASP A C 1
ATOM 794 O O . ASP A 1 103 ? 13.383 30.594 13.141 1 86.25 103 ASP A O 1
ATOM 798 N N . ASN A 1 104 ? 14.539 32.5 13.672 1 90 104 ASN A N 1
ATOM 799 C CA . ASN A 1 104 ? 13.602 32.906 14.711 1 90 104 ASN A CA 1
ATOM 800 C C . ASN A 1 104 ? 13.359 34.438 14.695 1 90 104 ASN A C 1
ATOM 802 O O . ASN A 1 104 ? 14.18 35.188 14.172 1 90 104 ASN A O 1
ATOM 806 N N . ILE A 1 105 ? 12.203 34.75 15.266 1 92.94 105 ILE A N 1
ATOM 807 C CA . ILE A 1 105 ? 11.852 36.156 15.141 1 92.94 105 ILE A CA 1
ATOM 808 C C . ILE A 1 105 ? 11.102 36.625 16.391 1 92.94 105 ILE A C 1
ATOM 810 O O . ILE A 1 105 ? 10.297 35.875 16.953 1 92.94 105 ILE A O 1
ATOM 814 N N . ASP A 1 106 ? 11.508 37.812 16.844 1 90.5 106 ASP A N 1
ATOM 815 C CA . ASP A 1 106 ? 10.711 38.594 17.797 1 90.5 106 ASP A CA 1
ATOM 816 C C . ASP A 1 106 ? 10.188 39.875 17.156 1 90.5 106 ASP A C 1
ATOM 818 O O . ASP A 1 106 ? 10.922 40.562 16.438 1 90.5 106 ASP A O 1
ATOM 822 N N . LEU A 1 107 ? 8.945 40.188 17.359 1 92.69 107 LEU A N 1
ATOM 823 C CA . LEU A 1 107 ? 8.336 41.344 16.719 1 92.69 107 LEU A CA 1
ATOM 824 C C . LEU A 1 107 ? 7.719 42.281 17.75 1 92.69 107 LEU A C 1
ATOM 826 O O . LEU A 1 107 ? 6.953 41.844 18.609 1 92.69 107 LEU A O 1
ATOM 830 N N . TRP A 1 108 ? 8.094 43.531 17.656 1 91.06 108 TRP A N 1
ATOM 831 C CA . TRP A 1 108 ? 7.52 44.594 18.469 1 91.06 108 TRP A CA 1
ATOM 832 C C . TRP A 1 108 ? 6.789 45.625 17.594 1 91.06 108 TRP A C 1
ATOM 834 O O . TRP A 1 108 ? 7.246 45.938 16.5 1 91.06 108 TRP A O 1
ATOM 844 N N . VAL A 1 109 ? 5.652 46.031 18.031 1 91.5 109 VAL A N 1
ATOM 845 C CA . VAL A 1 109 ? 4.914 47.094 17.375 1 91.5 109 VAL A CA 1
ATOM 846 C C . VAL A 1 109 ? 4.734 48.281 18.344 1 91.5 109 VAL A C 1
ATOM 848 O O . VAL A 1 109 ? 4.121 48.125 19.406 1 91.5 109 VAL A O 1
ATOM 851 N N . ASN A 1 110 ? 5.207 49.406 17.938 1 89.62 110 ASN A N 1
ATOM 852 C CA . ASN A 1 110 ? 5.164 50.594 18.797 1 89.62 110 ASN A CA 1
ATOM 853 C C . ASN A 1 110 ? 5.676 50.281 20.203 1 89.62 110 ASN A C 1
ATOM 855 O O . ASN A 1 110 ? 5.031 50.656 21.188 1 89.62 110 ASN A O 1
ATOM 859 N N . GLY A 1 111 ? 6.762 49.469 20.188 1 85.88 111 GLY A N 1
ATOM 860 C CA . GLY A 1 111 ? 7.457 49.188 21.438 1 85.88 111 GLY A CA 1
ATOM 861 C C . GLY A 1 111 ? 6.848 48.031 22.219 1 85.88 111 GLY A C 1
ATOM 862 O O . GLY A 1 111 ? 7.387 47.625 23.25 1 85.88 111 GLY A O 1
ATOM 863 N N . GLN A 1 112 ? 5.797 47.469 21.766 1 82.88 112 GLN A N 1
ATOM 864 C CA . GLN A 1 112 ? 5.141 46.375 22.453 1 82.88 112 GLN A CA 1
ATOM 865 C C . GLN A 1 112 ? 5.422 45.031 21.75 1 82.88 112 GLN A C 1
ATOM 867 O O . GLN A 1 112 ? 5.305 44.938 20.531 1 82.88 112 GLN A O 1
ATOM 872 N N . LEU A 1 113 ? 5.766 44.062 22.547 1 85.12 113 LEU A N 1
ATOM 873 C CA . LEU A 1 113 ? 6.043 42.75 21.984 1 85.12 113 LEU A CA 1
ATOM 874 C C . LEU A 1 113 ? 4.758 42.062 21.547 1 85.12 113 LEU A C 1
ATOM 876 O O . LEU A 1 113 ? 3.83 41.906 22.344 1 85.12 113 LEU A O 1
ATOM 880 N N . VAL A 1 114 ? 4.656 41.688 20.312 1 83.44 114 VAL A N 1
ATOM 881 C CA . VAL A 1 114 ? 3.438 41.094 19.766 1 83.44 114 VAL A CA 1
ATOM 882 C C . VAL A 1 114 ? 3.664 39.625 19.453 1 83.44 114 VAL A C 1
ATOM 884 O O . VAL A 1 114 ? 2.729 38.812 19.516 1 83.44 114 VAL A O 1
ATOM 887 N N . PHE A 1 115 ? 4.852 39.281 19.094 1 86.81 115 PHE A N 1
ATOM 888 C CA . PHE A 1 115 ? 5.168 37.906 18.734 1 86.81 115 PHE A CA 1
ATOM 889 C C . PHE A 1 115 ? 6.594 37.531 19.141 1 86.81 115 PHE A C 1
ATOM 891 O O . PHE A 1 115 ? 7.508 38.344 18.984 1 86.81 115 PHE A O 1
ATOM 898 N N . ALA A 1 116 ? 6.738 36.406 19.766 1 85.25 116 ALA A N 1
ATOM 899 C CA . ALA A 1 116 ? 8.055 35.906 20.156 1 85.25 116 ALA A CA 1
ATOM 900 C C . ALA A 1 116 ? 8.156 34.406 19.922 1 85.25 116 ALA A C 1
ATOM 902 O O . ALA A 1 116 ? 7.285 33.625 20.344 1 85.25 116 ALA A O 1
ATOM 903 N N . HIS A 1 117 ? 9.102 34.062 19.125 1 81.5 117 HIS A N 1
ATOM 904 C CA . HIS A 1 117 ? 9.359 32.625 18.875 1 81.5 117 HIS A CA 1
ATOM 905 C C . HIS A 1 117 ? 10.789 32.25 19.234 1 81.5 117 HIS A C 1
ATOM 907 O O . HIS A 1 117 ? 11.742 32.812 18.672 1 81.5 117 HIS A O 1
ATOM 913 N N . SER A 1 118 ? 10.898 31.359 20.25 1 74.75 118 SER A N 1
ATOM 914 C CA . SER A 1 118 ? 12.227 30.969 20.734 1 74.75 118 SER A CA 1
ATOM 915 C C . SER A 1 118 ? 12.531 29.516 20.391 1 74.75 118 SER A C 1
ATOM 917 O O . SER A 1 118 ? 11.617 28.703 20.234 1 74.75 118 SER A O 1
ATOM 919 N N . PRO A 1 119 ? 13.875 29.266 20.297 1 74.31 119 PRO A N 1
ATOM 920 C CA . PRO A 1 119 ? 14.273 27.859 20.156 1 74.31 119 PRO A CA 1
ATOM 921 C C . PRO A 1 119 ? 13.672 26.969 21.234 1 74.31 119 PRO A C 1
ATOM 923 O O . PRO A 1 119 ? 13.242 27.469 22.281 1 74.31 119 PRO A O 1
ATOM 926 N N . PRO A 1 120 ? 13.406 25.625 20.781 1 74.56 120 PRO A N 1
ATOM 927 C CA . PRO A 1 120 ? 14.195 24.828 19.844 1 74.56 120 PRO A CA 1
ATOM 928 C C . PRO A 1 120 ? 13.539 24.688 18.469 1 74.56 120 PRO A C 1
ATOM 930 O O . PRO A 1 120 ? 14.172 24.219 17.531 1 74.56 120 PRO A O 1
ATOM 933 N N . ARG A 1 121 ? 12.391 25.094 18.359 1 83.5 121 ARG A N 1
ATOM 934 C CA . ARG A 1 121 ? 11.773 24.984 17.047 1 83.5 121 ARG A CA 1
ATOM 935 C C . ARG A 1 121 ? 12.227 26.125 16.125 1 83.5 121 ARG A C 1
ATOM 937 O O . ARG A 1 121 ? 12.156 27.297 16.5 1 83.5 121 ARG A O 1
ATOM 944 N N . ARG A 1 122 ? 12.711 25.75 15.016 1 89.25 122 ARG A N 1
ATOM 945 C CA . ARG A 1 122 ? 13.18 26.719 14.039 1 89.25 122 ARG A CA 1
ATOM 946 C C . ARG A 1 122 ? 12.125 26.969 12.969 1 89.25 122 ARG A C 1
ATOM 948 O O . ARG A 1 122 ? 11.422 26.047 12.547 1 89.25 122 ARG A O 1
ATOM 955 N N . LEU A 1 123 ? 12.055 28.188 12.453 1 90.94 123 LEU A N 1
ATOM 956 C CA . LEU A 1 123 ? 10.977 28.594 11.57 1 90.94 123 LEU A CA 1
ATOM 957 C C . LEU A 1 123 ? 11.461 28.688 10.125 1 90.94 123 LEU A C 1
ATOM 959 O O . LEU A 1 123 ? 10.789 29.281 9.273 1 90.94 123 LEU A O 1
ATOM 963 N N . TRP A 1 124 ? 12.531 28.047 9.758 1 88.44 124 TRP A N 1
ATOM 964 C CA . TRP A 1 124 ? 13.156 28.219 8.453 1 88.44 124 TRP A CA 1
ATOM 965 C C . TRP A 1 124 ? 12.234 27.734 7.34 1 88.44 124 TRP A C 1
ATOM 967 O O . TRP A 1 124 ? 12.32 28.219 6.203 1 88.44 124 TRP A O 1
ATOM 977 N N . ASN A 1 125 ? 11.367 26.828 7.664 1 90.62 125 ASN A N 1
ATOM 978 C CA . ASN A 1 125 ? 10.469 26.281 6.648 1 90.62 125 ASN A CA 1
ATOM 979 C C . ASN A 1 125 ? 9.008 26.547 6.996 1 90.62 125 ASN A C 1
ATOM 981 O O . ASN A 1 125 ? 8.109 25.875 6.477 1 90.62 125 ASN A O 1
ATOM 985 N N . THR A 1 126 ? 8.734 27.469 7.82 1 91.69 126 THR A N 1
ATOM 986 C CA . THR A 1 126 ? 7.375 27.75 8.273 1 91.69 126 THR A CA 1
ATOM 987 C C . THR A 1 126 ? 6.988 29.188 7.984 1 91.69 126 THR A C 1
ATOM 989 O O . THR A 1 126 ? 7.57 30.125 8.555 1 91.69 126 THR A O 1
ATOM 992 N N . PRO A 1 127 ? 6 29.328 7.078 1 93.38 127 PRO A N 1
ATOM 993 C CA . PRO A 1 127 ? 5.496 30.688 6.902 1 93.38 127 PRO A CA 1
ATOM 994 C C . PRO A 1 127 ? 4.77 31.219 8.141 1 93.38 127 PRO A C 1
ATOM 996 O O . PRO A 1 127 ? 4.047 30.469 8.797 1 93.38 127 PRO A O 1
ATOM 999 N N . LEU A 1 128 ? 4.945 32.5 8.414 1 93.69 128 LEU A N 1
ATOM 1000 C CA . LEU A 1 128 ? 4.402 33.062 9.648 1 93.69 128 LEU A CA 1
ATOM 1001 C C . LEU A 1 128 ? 3.309 34.062 9.352 1 93.69 128 LEU A C 1
ATOM 1003 O O . LEU A 1 128 ? 3.439 34.875 8.43 1 93.69 128 LEU A O 1
ATOM 1007 N N . LEU A 1 129 ? 2.24 33.906 9.984 1 92.25 129 LEU A N 1
ATOM 1008 C CA . LEU A 1 129 ? 1.156 34.875 10.008 1 92.25 129 LEU A CA 1
ATOM 1009 C C . LEU A 1 129 ? 0.93 35.406 11.422 1 92.25 129 LEU A C 1
ATOM 1011 O O . LEU A 1 129 ? 0.51 34.656 12.305 1 92.25 129 LEU A O 1
ATOM 1015 N N . ILE A 1 130 ? 1.208 36.688 11.609 1 90.12 130 ILE A N 1
ATOM 1016 C CA . ILE A 1 130 ? 1.131 37.281 12.945 1 90.12 130 ILE A CA 1
ATOM 1017 C C . ILE A 1 130 ? -0.016 38.281 13 1 90.12 130 ILE A C 1
ATOM 1019 O O . ILE A 1 130 ? 0.097 39.406 12.477 1 90.12 130 ILE A O 1
ATOM 1023 N N . PRO A 1 131 ? -1.008 37.906 13.672 1 85.38 131 PRO A N 1
ATOM 1024 C CA . PRO A 1 131 ? -2.07 38.906 13.875 1 85.38 131 PRO A CA 1
ATOM 1025 C C . PRO A 1 131 ? -1.643 40.031 14.789 1 85.38 131 PRO A C 1
ATOM 1027 O O . PRO A 1 131 ? -0.926 39.812 15.766 1 85.38 131 PRO A O 1
ATOM 1030 N N . LEU A 1 132 ? -2.094 41.25 14.398 1 86.69 132 LEU A N 1
ATOM 1031 C CA . LEU A 1 132 ? -1.763 42.438 15.172 1 86.69 132 LEU A CA 1
ATOM 1032 C C . LEU A 1 132 ? -2.982 42.938 15.922 1 86.69 132 LEU A C 1
ATOM 1034 O O . LEU A 1 132 ? -3.98 43.344 15.312 1 86.69 132 LEU A O 1
ATOM 1038 N N . PRO A 1 133 ? -2.771 43 17.172 1 77.38 133 PRO A N 1
ATOM 1039 C CA . PRO A 1 133 ? -3.898 43.5 17.953 1 77.38 133 PRO A CA 1
ATOM 1040 C C . PRO A 1 133 ? -4.188 44.969 17.641 1 77.38 133 PRO A C 1
ATOM 1042 O O . PRO A 1 133 ? -3.256 45.781 17.438 1 77.38 133 PRO A O 1
ATOM 1045 N N . GLU A 1 134 ? -5.465 45.344 17.734 1 76.62 134 GLU A N 1
ATOM 1046 C CA . GLU A 1 134 ? -5.887 46.719 17.422 1 76.62 134 GLU A CA 1
ATOM 1047 C C . GLU A 1 134 ? -5.254 47.719 18.375 1 76.62 134 GLU A C 1
ATOM 1049 O O . GLU A 1 134 ? -4.969 48.875 18 1 76.62 134 GLU A O 1
ATOM 1054 N N . ALA A 1 135 ? -4.969 47.281 19.516 1 73.81 135 ALA A N 1
ATOM 1055 C CA . ALA A 1 135 ? -4.43 48.188 20.547 1 73.81 135 ALA A CA 1
ATOM 1056 C C . ALA A 1 135 ? -3.021 48.656 20.188 1 73.81 135 ALA A C 1
ATOM 1058 O O . ALA A 1 135 ? -2.572 49.688 20.641 1 73.81 135 ALA A O 1
ATOM 1059 N N . THR A 1 136 ? -2.406 47.844 19.406 1 79.25 136 THR A N 1
ATOM 1060 C CA . THR A 1 136 ? -1.032 48.156 19.047 1 79.25 136 THR A CA 1
ATOM 1061 C C . THR A 1 136 ? -0.999 49.062 17.812 1 79.25 136 THR A C 1
ATOM 1063 O O . THR A 1 136 ? 0.046 49.625 17.484 1 79.25 136 THR A O 1
ATOM 1066 N N . LEU A 1 137 ? -2.133 49.188 17.234 1 82.12 137 LEU A N 1
ATOM 1067 C CA . LEU A 1 137 ? -2.189 49.938 15.977 1 82.12 137 LEU A CA 1
ATOM 1068 C C . LEU A 1 137 ? -2.613 51.375 16.219 1 82.12 137 LEU A C 1
ATOM 1070 O O . LEU A 1 137 ? -3.555 51.875 15.594 1 82.12 137 LEU A O 1
ATOM 1074 N N . GLN A 1 138 ? -1.943 51.844 17.172 1 78.69 138 GLN A N 1
ATOM 1075 C CA . GLN A 1 138 ? -2.291 53.25 17.484 1 78.69 138 GLN A CA 1
ATOM 1076 C C . GLN A 1 138 ? -1.335 54.219 16.797 1 78.69 138 GLN A C 1
ATOM 1078 O O . GLN A 1 138 ? -0.136 53.938 16.703 1 78.69 138 GLN A O 1
ATOM 1083 N N . GLY A 1 139 ? -1.927 55.25 16.234 1 80.69 139 GLY A N 1
ATOM 1084 C CA . GLY A 1 139 ? -1.103 56.281 15.625 1 80.69 139 GLY A CA 1
ATOM 1085 C C . GLY A 1 139 ? -1.185 56.312 14.109 1 80.69 139 GLY A C 1
ATOM 1086 O O . GLY A 1 139 ? -1.767 55.406 13.508 1 80.69 139 GLY A O 1
ATOM 1087 N N . GLU A 1 140 ? -0.627 57.312 13.531 1 85.62 140 GLU A N 1
ATOM 1088 C CA . GLU A 1 140 ? -0.62 57.469 12.078 1 85.62 140 GLU A CA 1
ATOM 1089 C C . GLU A 1 140 ? 0.475 56.625 11.438 1 85.62 140 GLU A C 1
ATOM 1091 O O . GLU A 1 140 ? 0.34 56.188 10.297 1 85.62 140 GLU A O 1
ATOM 1096 N N . THR A 1 141 ? 1.515 56.562 12.164 1 90.94 141 THR A N 1
ATOM 1097 C CA . THR A 1 141 ? 2.623 55.719 11.711 1 90.94 141 THR A CA 1
ATOM 1098 C C . THR A 1 141 ? 2.941 54.625 12.734 1 90.94 141 THR A C 1
ATOM 1100 O O . THR A 1 141 ? 3.135 54.938 13.914 1 90.94 141 THR A O 1
ATOM 1103 N N . LEU A 1 142 ? 2.926 53.469 12.211 1 92.88 142 LEU A N 1
ATOM 1104 C CA . LEU A 1 142 ? 3.252 52.312 13.062 1 92.88 142 LEU A CA 1
ATOM 1105 C C . LEU A 1 142 ? 4.734 51.969 12.961 1 92.88 142 LEU A C 1
ATOM 1107 O O . LEU A 1 142 ? 5.266 51.812 11.859 1 92.88 142 LEU A O 1
ATOM 1111 N N . GLN A 1 143 ? 5.371 51.875 14.062 1 93.44 143 GLN A N 1
ATOM 1112 C CA . GLN A 1 143 ? 6.773 51.469 14.094 1 93.44 143 GLN A CA 1
ATOM 1113 C C . GLN A 1 143 ? 6.918 50 14.445 1 93.44 143 GLN A C 1
ATOM 1115 O O . GLN A 1 143 ? 6.402 49.531 15.469 1 93.44 143 GLN A O 1
ATOM 1120 N N . PHE A 1 144 ? 7.598 49.312 13.586 1 95.19 144 PHE A N 1
ATOM 1121 C CA . PHE A 1 144 ? 7.836 47.875 13.797 1 95.19 144 PHE A CA 1
ATOM 1122 C C . PHE A 1 144 ? 9.312 47.594 14.062 1 95.19 144 PHE A C 1
ATOM 1124 O O . PHE A 1 144 ? 10.18 48.125 13.352 1 95.19 144 PHE A O 1
ATOM 1131 N N . ASP A 1 145 ? 9.586 46.781 15.102 1 94.56 145 ASP A N 1
ATOM 1132 C CA . ASP A 1 145 ? 10.938 46.312 15.398 1 94.56 145 ASP A CA 1
ATOM 1133 C C . ASP A 1 145 ? 11.008 44.781 15.328 1 94.56 145 ASP A C 1
ATOM 1135 O O . ASP A 1 145 ? 10.172 44.094 15.922 1 94.56 145 ASP A O 1
ATOM 1139 N N . ILE A 1 146 ? 11.93 44.312 14.625 1 94.88 146 ILE A N 1
ATOM 1140 C CA . ILE A 1 146 ? 12.117 42.875 14.445 1 94.88 146 ILE A CA 1
ATOM 1141 C C . ILE A 1 146 ? 13.492 42.469 14.953 1 94.88 146 ILE A C 1
ATOM 1143 O O . ILE A 1 146 ? 14.5 43.094 14.617 1 94.88 146 ILE A O 1
ATOM 1147 N N . THR A 1 147 ? 13.57 41.531 15.797 1 93.75 147 THR A N 1
ATOM 1148 C CA . THR A 1 147 ? 14.82 40.844 16.125 1 93.75 147 THR A CA 1
ATOM 1149 C C . THR A 1 147 ? 14.875 39.469 15.461 1 93.75 147 THR A C 1
ATOM 1151 O O . THR A 1 147 ? 14.102 38.594 15.805 1 93.75 147 THR A O 1
ATOM 1154 N N . LEU A 1 148 ? 15.742 39.375 14.539 1 93.25 148 LEU A N 1
ATOM 1155 C CA . LEU A 1 148 ? 15.992 38.094 13.867 1 93.25 148 LEU A CA 1
ATOM 1156 C C . LEU A 1 148 ? 17.203 37.406 14.469 1 93.25 148 LEU A C 1
ATOM 1158 O O . LEU A 1 148 ? 18.266 38 14.609 1 93.25 148 LEU A O 1
ATOM 1162 N N . TYR A 1 149 ? 17.031 36.188 14.867 1 91.38 149 TYR A N 1
ATOM 1163 C CA . TYR A 1 149 ? 18.172 35.5 15.453 1 91.38 149 TYR A CA 1
ATOM 1164 C C . TYR A 1 149 ? 18.156 34 15.109 1 91.38 149 TYR A C 1
ATOM 1166 O O . TYR A 1 149 ? 17.109 33.438 14.812 1 91.38 149 TYR A O 1
ATOM 1174 N N . GLY A 1 150 ? 19.375 33.344 15.07 1 89.12 150 GLY A N 1
ATOM 1175 C CA . GLY A 1 150 ? 19.547 31.969 14.688 1 89.12 150 GLY A CA 1
ATOM 1176 C C . GLY A 1 150 ? 21 31.531 14.711 1 89.12 150 GLY A C 1
ATOM 1177 O O . GLY A 1 150 ? 21.844 32.188 15.312 1 89.12 150 GLY A O 1
ATOM 1178 N N . THR A 1 151 ? 21.203 30.344 14.195 1 84.06 151 THR A N 1
ATOM 1179 C CA . THR A 1 151 ? 22.547 29.781 14.141 1 84.06 151 THR A CA 1
ATOM 1180 C C . THR A 1 151 ? 23.344 30.406 12.992 1 84.06 151 THR A C 1
ATOM 1182 O O . THR A 1 151 ? 22.875 30.406 11.844 1 84.06 151 THR A O 1
ATOM 1185 N N . PRO A 1 152 ? 24.562 30.859 13.258 1 82.19 152 PRO A N 1
ATOM 1186 C CA . PRO A 1 152 ? 25.359 31.531 12.227 1 82.19 152 PRO A CA 1
ATOM 1187 C C . PRO A 1 152 ? 25.719 30.594 11.062 1 82.19 152 PRO A C 1
ATOM 1189 O O . PRO A 1 152 ? 25.891 31.062 9.938 1 82.19 152 PRO A O 1
ATOM 1192 N N . SER A 1 153 ? 25.812 29.375 11.312 1 83.62 153 SER A N 1
ATOM 1193 C CA . SER A 1 153 ? 26.266 28.422 10.297 1 83.62 153 SER A CA 1
ATOM 1194 C C . SER A 1 153 ? 25.266 28.344 9.148 1 83.62 153 SER A C 1
ATOM 1196 O O . SER A 1 153 ? 25.625 27.984 8.023 1 83.62 153 SER A O 1
ATOM 1198 N N . GLU A 1 154 ? 24.016 28.688 9.305 1 85.19 154 GLU A N 1
ATOM 1199 C CA . GLU A 1 154 ? 23 28.609 8.258 1 85.19 154 GLU A CA 1
ATOM 1200 C C . GLU A 1 154 ? 22.625 30 7.75 1 85.19 154 GLU A C 1
ATOM 1202 O O . GLU A 1 154 ? 22.031 30.141 6.676 1 85.19 154 GLU A O 1
ATOM 1207 N N . GLY A 1 155 ? 23.031 30.922 8.516 1 86 155 GLY A N 1
ATOM 1208 C CA . GLY A 1 155 ? 22.703 32.281 8.133 1 86 155 GLY A CA 1
ATOM 1209 C C . GLY A 1 155 ? 21.266 32.688 8.43 1 86 155 GLY A C 1
ATOM 1210 O O . GLY A 1 155 ? 20.438 31.812 8.734 1 86 155 GLY A O 1
ATOM 1211 N N . LEU A 1 156 ? 21.016 33.938 8.43 1 90.56 156 LEU A N 1
ATOM 1212 C CA . LEU A 1 156 ? 19.688 34.5 8.625 1 90.56 156 LEU A CA 1
ATOM 1213 C C . LEU A 1 156 ? 19.078 34.938 7.301 1 90.56 156 LEU A C 1
ATOM 1215 O O . LEU A 1 156 ? 19.812 35.312 6.375 1 90.56 156 LEU A O 1
ATOM 1219 N N . GLU A 1 157 ? 17.859 34.781 7.215 1 90.75 157 GLU A N 1
ATOM 1220 C CA . GLU A 1 157 ? 17.172 35.188 5.992 1 90.75 157 GLU A CA 1
ATOM 1221 C C . GLU A 1 157 ? 15.828 35.844 6.301 1 90.75 157 GLU A C 1
ATOM 1223 O O . GLU A 1 157 ? 15.109 35.406 7.195 1 90.75 157 GLU A O 1
ATOM 1228 N N . LEU A 1 158 ? 15.555 36.906 5.676 1 93.19 158 LEU A N 1
ATOM 1229 C CA . LEU A 1 158 ? 14.258 37.594 5.727 1 93.19 158 LEU A CA 1
ATOM 1230 C C . LEU A 1 158 ? 13.828 38.031 4.336 1 93.19 158 LEU A C 1
ATOM 1232 O O . LEU A 1 158 ? 14.508 38.875 3.709 1 93.19 158 LEU A O 1
ATOM 1236 N N . GLN A 1 159 ? 12.789 37.562 3.861 1 93.44 159 GLN A N 1
ATOM 1237 C CA . GLN A 1 159 ? 12.25 37.938 2.557 1 93.44 159 GLN A CA 1
ATOM 1238 C C . GLN A 1 159 ? 11.195 39.031 2.684 1 93.44 159 GLN A C 1
ATOM 1240 O O . GLN A 1 159 ? 10.711 39.281 3.781 1 93.44 159 GLN A O 1
ATOM 1245 N N . PRO A 1 160 ? 10.914 39.625 1.527 1 94.75 160 PRO A N 1
ATOM 1246 C CA . PRO A 1 160 ? 9.828 40.594 1.602 1 94.75 160 PRO A CA 1
ATOM 1247 C C . PRO A 1 160 ? 8.547 40 2.184 1 94.75 160 PRO A C 1
ATOM 1249 O O . PRO A 1 160 ? 8.25 38.812 1.961 1 94.75 160 PRO A O 1
ATOM 1252 N N . PHE A 1 161 ? 7.941 40.781 2.906 1 95.94 161 PHE A N 1
ATOM 1253 C CA . PHE A 1 161 ? 6.754 40.281 3.602 1 95.94 161 PHE A CA 1
ATOM 1254 C C . PHE A 1 161 ? 5.605 41.281 3.461 1 95.94 161 PHE A C 1
ATOM 1256 O O . PHE A 1 161 ? 5.699 42.25 2.697 1 95.94 161 PHE A O 1
ATOM 1263 N N . TYR A 1 162 ? 4.473 41 4.082 1 97.12 162 TYR A N 1
ATOM 1264 C CA . TYR A 1 162 ? 3.26 41.75 3.744 1 97.12 162 TYR A CA 1
ATOM 1265 C C . TYR A 1 162 ? 2.555 42.25 5 1 97.12 162 TYR A C 1
ATOM 1267 O O . TYR A 1 162 ? 2.613 41.625 6.051 1 97.12 162 TYR A O 1
ATOM 1275 N N . TYR A 1 163 ? 1.95 43.344 4.863 1 95.69 163 TYR A N 1
ATOM 1276 C CA . TYR A 1 163 ? 1.063 43.969 5.855 1 95.69 163 TYR A CA 1
ATOM 1277 C C . TYR A 1 163 ? -0.32 44.219 5.27 1 95.69 163 TYR A C 1
ATOM 1279 O O . TYR A 1 163 ? -0.46 44.938 4.285 1 95.69 163 TYR A O 1
ATOM 1287 N N . ALA A 1 164 ? -1.354 43.562 5.789 1 94.31 164 ALA A N 1
ATOM 1288 C CA . ALA A 1 164 ? -2.727 43.656 5.301 1 94.31 164 ALA A CA 1
ATOM 1289 C C . ALA A 1 164 ? -3.713 43.094 6.309 1 94.31 164 ALA A C 1
ATOM 1291 O O . ALA A 1 164 ? -3.316 42.625 7.379 1 94.31 164 ALA A O 1
ATOM 1292 N N . PRO A 1 165 ? -5.035 43.25 6.051 1 89.38 165 PRO A N 1
ATOM 1293 C CA . PRO A 1 165 ? -6.016 42.594 6.902 1 89.38 165 PRO A CA 1
ATOM 1294 C C . PRO A 1 165 ? -5.82 41.062 6.938 1 89.38 165 PRO A C 1
ATOM 1296 O O . PRO A 1 165 ? -5.441 40.469 5.926 1 89.38 165 PRO A O 1
ATOM 1299 N N . LEU A 1 166 ? -6.023 40.531 8.055 1 89.06 166 LEU A N 1
ATOM 1300 C CA . LEU A 1 166 ? -5.812 39.125 8.305 1 89.06 166 LEU A CA 1
ATOM 1301 C C . LEU A 1 166 ? -6.555 38.281 7.273 1 89.06 166 LEU A C 1
ATOM 1303 O O . LEU A 1 166 ? -6.031 37.25 6.797 1 89.06 166 LEU A O 1
ATOM 1307 N N . ARG A 1 167 ? -7.734 38.594 6.914 1 83.56 167 ARG A N 1
ATOM 1308 C CA . ARG A 1 167 ? -8.578 37.844 5.992 1 83.56 167 ARG A CA 1
ATOM 1309 C C . ARG A 1 167 ? -7.93 37.75 4.617 1 83.56 167 ARG A C 1
ATOM 1311 O O . ARG A 1 167 ? -8.109 36.75 3.912 1 83.56 167 ARG A O 1
ATOM 1318 N N . VAL A 1 168 ? -7.152 38.688 4.25 1 90.5 168 VAL A N 1
ATOM 1319 C CA . VAL A 1 168 ? -6.523 38.75 2.934 1 90.5 168 VAL A CA 1
ATOM 1320 C C . VAL A 1 168 ? -5.281 37.844 2.922 1 90.5 168 VAL A C 1
ATOM 1322 O O . VAL A 1 168 ? -5.012 37.156 1.937 1 90.5 168 VAL A O 1
ATOM 1325 N N . LEU A 1 169 ? -4.594 37.812 4.031 1 93.69 169 LEU A N 1
ATOM 1326 C CA . LEU A 1 169 ? -3.283 37.188 4.07 1 93.69 169 LEU A CA 1
ATOM 1327 C C . LEU A 1 169 ? -3.412 35.688 4.449 1 93.69 169 LEU A C 1
ATOM 1329 O O . LEU A 1 169 ? -2.572 34.875 4.066 1 93.69 169 LEU A O 1
ATOM 1333 N N . ALA A 1 170 ? -4.41 35.312 5.078 1 89.06 170 ALA A N 1
ATOM 1334 C CA . ALA A 1 170 ? -4.559 34 5.66 1 89.06 170 ALA A CA 1
ATOM 1335 C C . ALA A 1 170 ? -4.527 32.906 4.578 1 89.06 170 ALA A C 1
ATOM 1337 O O . ALA A 1 170 ? -3.822 31.906 4.711 1 89.06 170 ALA A O 1
ATOM 1338 N N . PRO A 1 171 ? -5.203 33.094 3.451 1 86.81 171 PRO A N 1
ATOM 1339 C CA . PRO A 1 171 ? -5.172 32.062 2.432 1 86.81 171 PRO A CA 1
ATOM 1340 C C . PRO A 1 171 ? -3.781 31.844 1.841 1 86.81 171 PRO A C 1
ATOM 1342 O O . PRO A 1 171 ? -3.412 30.719 1.505 1 86.81 171 PRO A O 1
ATOM 1345 N N . TYR A 1 172 ? -3.076 32.875 1.738 1 91.5 172 TYR A N 1
ATOM 1346 C CA . TYR A 1 172 ? -1.737 32.75 1.172 1 91.5 172 TYR A CA 1
ATOM 1347 C C . TYR A 1 172 ? -0.797 32.031 2.131 1 91.5 172 TYR A C 1
ATOM 1349 O O . TYR A 1 172 ? 0.022 31.219 1.71 1 91.5 172 TYR A O 1
ATOM 1357 N N . GLN A 1 173 ? -0.919 32.344 3.35 1 92.62 173 GLN A N 1
ATOM 1358 C CA . GLN A 1 173 ? -0.111 31.641 4.348 1 92.62 173 GLN A CA 1
ATOM 1359 C C . GLN A 1 173 ? -0.471 30.156 4.41 1 92.62 173 GLN A C 1
ATOM 1361 O O . GLN A 1 173 ? 0.411 29.297 4.527 1 92.62 173 GLN A O 1
ATOM 1366 N N . SER A 1 174 ? -1.729 29.891 4.391 1 87.56 174 SER A N 1
ATOM 1367 C CA . SER A 1 174 ? -2.176 28.5 4.457 1 87.56 174 SER A CA 1
ATOM 1368 C C . SER A 1 174 ? -1.676 27.703 3.26 1 87.56 174 SER A C 1
ATOM 1370 O O . SER A 1 174 ? -1.306 26.531 3.396 1 87.56 174 SER A O 1
ATOM 1372 N N . TRP A 1 175 ? -1.692 28.328 2.193 1 88.19 175 TRP A N 1
ATOM 1373 C CA . TRP A 1 175 ? -1.229 27.672 0.974 1 88.19 175 TRP A CA 1
ATOM 1374 C C . TRP A 1 175 ? 0.256 27.344 1.064 1 88.19 175 TRP A C 1
ATOM 1376 O O . TRP A 1 175 ? 0.669 26.219 0.742 1 88.19 175 TRP A O 1
ATOM 1386 N N . ARG A 1 176 ? 0.991 28.266 1.469 1 91.38 176 ARG A N 1
ATOM 1387 C CA . ARG A 1 176 ? 2.428 28.047 1.588 1 91.38 176 ARG A CA 1
ATOM 1388 C C . ARG A 1 176 ? 2.738 27.031 2.688 1 91.38 176 ARG A C 1
ATOM 1390 O O . ARG A 1 176 ? 3.658 26.219 2.551 1 91.38 176 ARG A O 1
ATOM 1397 N N . HIS A 1 177 ? 1.982 27.156 3.703 1 90.69 177 HIS A N 1
ATOM 1398 C CA . HIS A 1 177 ? 2.164 26.203 4.793 1 90.69 177 HIS A CA 1
ATOM 1399 C C . HIS A 1 177 ? 1.845 24.781 4.34 1 90.69 177 HIS A C 1
ATOM 1401 O O . HIS A 1 177 ? 2.496 23.828 4.77 1 90.69 177 HIS A O 1
ATOM 1407 N N . PHE A 1 178 ? 0.894 24.656 3.561 1 88.12 178 PHE A N 1
ATOM 1408 C CA . PHE A 1 178 ? 0.503 23.344 3.051 1 88.12 178 PHE A CA 1
ATOM 1409 C C . PHE A 1 178 ? 1.627 22.734 2.225 1 88.12 178 PHE A C 1
ATOM 1411 O O . PHE A 1 178 ? 1.988 21.578 2.428 1 88.12 178 PHE A O 1
ATOM 1418 N N . TRP A 1 179 ? 2.213 23.484 1.362 1 88.5 179 TRP A N 1
ATOM 1419 C CA . TRP A 1 179 ? 3.201 22.953 0.424 1 88.5 179 TRP A CA 1
ATOM 1420 C C . TRP A 1 179 ? 4.57 22.844 1.085 1 88.5 179 TRP A C 1
ATOM 1422 O O . TRP A 1 179 ? 5.449 22.125 0.585 1 88.5 179 TRP A O 1
ATOM 1432 N N . GLY A 1 180 ? 4.719 23.5 2.197 1 90.69 180 GLY A N 1
ATOM 1433 C CA . GLY A 1 180 ? 5.98 23.438 2.916 1 90.69 180 GLY A CA 1
ATOM 1434 C C . GLY A 1 180 ? 5.98 22.422 4.035 1 90.69 180 GLY A C 1
ATOM 1435 O O . GLY A 1 180 ? 6.09 21.219 3.781 1 90.69 180 GLY A O 1
ATOM 1436 N N . PRO A 1 181 ? 5.785 22.859 5.242 1 91.25 181 PRO A N 1
ATOM 1437 C CA . PRO A 1 181 ? 5.805 21.906 6.355 1 91.25 181 PRO A CA 1
ATOM 1438 C C . PRO A 1 181 ? 4.613 20.953 6.336 1 91.25 181 PRO A C 1
ATOM 1440 O O . PRO A 1 181 ? 4.73 19.797 6.766 1 91.25 181 PRO A O 1
ATOM 1443 N N . GLY A 1 182 ? 3.506 21.406 5.828 1 90.19 182 GLY A N 1
ATOM 1444 C CA . GLY A 1 182 ? 2.336 20.547 5.766 1 90.19 182 GLY A CA 1
ATOM 1445 C C . GLY A 1 182 ? 2.555 19.297 4.918 1 90.19 182 GLY A C 1
ATOM 1446 O O . GLY A 1 182 ? 2.246 18.188 5.348 1 90.19 182 GLY A O 1
ATOM 1447 N N . LEU A 1 183 ? 3.037 19.484 3.789 1 91.94 183 LEU A N 1
ATOM 1448 C CA . LEU A 1 183 ? 3.303 18.359 2.895 1 91.94 183 LEU A CA 1
ATOM 1449 C C . LEU A 1 183 ? 4.391 17.453 3.467 1 91.94 183 LEU A C 1
ATOM 1451 O O . LEU A 1 183 ? 4.348 16.234 3.289 1 91.94 183 LEU A O 1
ATOM 1455 N N . ALA A 1 184 ? 5.355 18.062 4.105 1 94.12 184 ALA A N 1
ATOM 1456 C CA . ALA A 1 184 ? 6.41 17.281 4.738 1 94.12 184 ALA A CA 1
ATOM 1457 C C . ALA A 1 184 ? 5.844 16.391 5.836 1 94.12 184 ALA A C 1
ATOM 1459 O O . ALA A 1 184 ? 6.219 15.219 5.941 1 94.12 184 ALA A O 1
ATOM 1460 N N . ARG A 1 185 ? 4.961 16.891 6.613 1 92.69 185 ARG A N 1
ATOM 1461 C CA . ARG A 1 185 ? 4.34 16.109 7.676 1 92.69 185 ARG A CA 1
ATOM 1462 C C . ARG A 1 185 ? 3.479 14.984 7.098 1 92.69 185 ARG A C 1
ATOM 1464 O O . ARG A 1 185 ? 3.441 13.883 7.641 1 92.69 185 ARG A O 1
ATOM 1471 N N . PHE A 1 186 ? 2.812 15.281 6.055 1 92.69 186 PHE A N 1
ATOM 1472 C CA . PHE A 1 186 ? 2.014 14.266 5.383 1 92.69 186 PHE A CA 1
ATOM 1473 C C . PHE A 1 186 ? 2.898 13.133 4.875 1 92.69 186 PHE A C 1
ATOM 1475 O O . PHE A 1 186 ? 2.607 11.961 5.109 1 92.69 186 PHE A O 1
ATOM 1482 N N . THR A 1 187 ? 3.889 13.531 4.133 1 93.94 187 THR A N 1
ATOM 1483 C CA . THR A 1 187 ? 4.797 12.531 3.576 1 93.94 187 THR A CA 1
ATOM 1484 C C . THR A 1 187 ? 5.445 11.711 4.688 1 93.94 187 THR A C 1
ATOM 1486 O O . THR A 1 187 ? 5.684 10.516 4.52 1 93.94 187 THR A O 1
ATOM 1489 N N . LEU A 1 188 ? 5.758 12.359 5.758 1 94.25 188 LEU A N 1
ATOM 1490 C CA . LEU A 1 188 ? 6.32 11.656 6.91 1 94.25 188 LEU A CA 1
ATOM 1491 C C . LEU A 1 188 ? 5.375 10.562 7.395 1 94.25 188 LEU A C 1
ATOM 1493 O O . LEU A 1 188 ? 5.793 9.422 7.582 1 94.25 188 LEU A O 1
ATOM 1497 N N . GLY A 1 189 ? 4.113 10.938 7.574 1 92 189 GLY A N 1
ATOM 1498 C CA . GLY A 1 189 ? 3.133 9.945 7.98 1 92 189 GLY A CA 1
ATOM 1499 C C . GLY A 1 189 ? 2.992 8.805 6.984 1 92 189 GLY A C 1
ATOM 1500 O O . GLY A 1 189 ? 2.893 7.641 7.379 1 92 189 GLY A O 1
ATOM 1501 N N . LEU A 1 190 ? 2.982 9.156 5.75 1 91.94 190 LEU A N 1
ATOM 1502 C CA . LEU A 1 190 ? 2.859 8.156 4.695 1 91.94 190 LEU A CA 1
ATOM 1503 C C . LEU A 1 190 ? 4.039 7.188 4.727 1 91.94 190 LEU A C 1
ATOM 1505 O O . LEU A 1 190 ? 3.865 5.984 4.535 1 91.94 190 LEU A O 1
ATOM 1509 N N . MET A 1 191 ? 5.203 7.703 4.926 1 93.94 191 MET A N 1
ATOM 1510 C CA . MET A 1 191 ? 6.395 6.859 4.977 1 93.94 191 MET A CA 1
ATOM 1511 C C . MET A 1 191 ? 6.328 5.895 6.156 1 93.94 191 MET A C 1
ATOM 1513 O O . MET A 1 191 ? 6.781 4.75 6.051 1 93.94 191 MET A O 1
ATOM 1517 N N . ILE A 1 192 ? 5.793 6.297 7.207 1 92.06 192 ILE A N 1
ATOM 1518 C CA . ILE A 1 192 ? 5.664 5.426 8.375 1 92.06 192 ILE A CA 1
ATOM 1519 C C . ILE A 1 192 ? 4.711 4.277 8.055 1 92.06 192 ILE A C 1
ATOM 1521 O O . ILE A 1 192 ? 5.008 3.115 8.344 1 92.06 192 ILE A O 1
ATOM 1525 N N . VAL A 1 193 ? 3.631 4.617 7.391 1 88.06 193 VAL A N 1
ATOM 1526 C CA . VAL A 1 193 ? 2.645 3.605 7.031 1 88.06 193 VAL A CA 1
ATOM 1527 C C . VAL A 1 193 ? 3.25 2.627 6.027 1 88.06 193 VAL A C 1
ATOM 1529 O O . VAL A 1 193 ? 3.1 1.41 6.168 1 88.06 193 VAL A O 1
ATOM 1532 N N . LEU A 1 194 ? 3.924 3.146 5.055 1 89.44 194 LEU A N 1
ATOM 1533 C CA . LEU A 1 194 ? 4.539 2.299 4.039 1 89.44 194 LEU A CA 1
ATOM 1534 C C . LEU A 1 194 ? 5.637 1.43 4.648 1 89.44 194 LEU A C 1
ATOM 1536 O O . LEU A 1 194 ? 5.801 0.27 4.266 1 89.44 194 LEU A O 1
ATOM 1540 N N . MET A 1 195 ? 6.379 2.066 5.559 1 91.69 195 MET A N 1
ATOM 1541 C CA . MET A 1 195 ? 7.41 1.304 6.258 1 91.69 195 MET A CA 1
ATOM 1542 C C . MET A 1 195 ? 6.801 0.102 6.973 1 91.69 195 MET A C 1
ATOM 1544 O O . MET A 1 195 ? 7.277 -1.023 6.816 1 91.69 195 MET A O 1
ATOM 1548 N N . ALA A 1 196 ? 5.758 0.294 7.648 1 87.38 196 ALA A N 1
ATOM 1549 C CA . ALA A 1 196 ? 5.098 -0.772 8.398 1 87.38 196 ALA A CA 1
ATOM 1550 C C . ALA A 1 196 ? 4.543 -1.84 7.461 1 87.38 196 ALA A C 1
ATOM 1552 O O . ALA A 1 196 ? 4.723 -3.037 7.695 1 87.38 196 ALA A O 1
ATOM 1553 N N . ALA A 1 197 ? 3.896 -1.418 6.379 1 84.69 197 ALA A N 1
ATOM 1554 C CA . ALA A 1 197 ? 3.301 -2.34 5.414 1 84.69 197 ALA A CA 1
ATOM 1555 C C . ALA A 1 197 ? 4.371 -3.201 4.746 1 84.69 197 ALA A C 1
ATOM 1557 O O . ALA A 1 197 ? 4.219 -4.422 4.645 1 84.69 197 ALA A O 1
ATOM 1558 N N . LEU A 1 198 ? 5.434 -2.611 4.324 1 88.06 198 LEU A N 1
ATOM 1559 C CA . LEU A 1 198 ? 6.488 -3.316 3.602 1 88.06 198 LEU A CA 1
ATOM 1560 C C . LEU A 1 198 ? 7.234 -4.273 4.523 1 88.06 198 LEU A C 1
ATOM 1562 O O . LEU A 1 198 ? 7.609 -5.375 4.113 1 88.06 198 LEU A O 1
ATOM 1566 N N . LEU A 1 199 ? 7.418 -3.896 5.762 1 88.75 199 LEU A N 1
ATOM 1567 C CA . LEU A 1 199 ? 8.094 -4.773 6.711 1 88.75 199 LEU A CA 1
ATOM 1568 C C . LEU A 1 199 ? 7.219 -5.969 7.07 1 88.75 199 LEU A C 1
ATOM 1570 O O . LEU A 1 199 ? 7.723 -7.07 7.297 1 88.75 199 LEU A O 1
ATOM 1574 N N . VAL A 1 200 ? 5.938 -5.738 7.094 1 83.25 200 VAL A N 1
ATOM 1575 C CA . VAL A 1 200 ? 5.012 -6.84 7.344 1 83.25 200 VAL A CA 1
ATOM 1576 C C . VAL A 1 200 ? 5.031 -7.809 6.164 1 83.25 200 VAL A C 1
ATOM 1578 O O . VAL A 1 200 ? 5.074 -9.031 6.355 1 83.25 200 VAL A O 1
ATOM 1581 N N . ILE A 1 201 ? 5.02 -7.281 4.941 1 81.81 201 ILE A N 1
ATOM 1582 C CA . ILE A 1 201 ? 5.078 -8.125 3.752 1 81.81 201 ILE A CA 1
ATOM 1583 C C . ILE A 1 201 ? 6.383 -8.922 3.75 1 81.81 201 ILE A C 1
ATOM 1585 O O . ILE A 1 201 ? 6.383 -10.117 3.457 1 81.81 201 ILE A O 1
ATOM 1589 N N . TRP A 1 202 ? 7.5 -8.25 4.125 1 85.5 202 TRP A N 1
ATOM 1590 C CA . TRP A 1 202 ? 8.797 -8.914 4.16 1 85.5 202 TRP A CA 1
ATOM 1591 C C . TRP A 1 202 ? 8.805 -10.039 5.191 1 85.5 202 TRP A C 1
ATOM 1593 O O . TRP A 1 202 ? 9.438 -11.078 4.98 1 85.5 202 TRP A O 1
ATOM 1603 N N . SER A 1 203 ? 8.117 -9.805 6.32 1 84.31 203 SER A N 1
ATOM 1604 C CA . SER A 1 203 ? 8.094 -10.82 7.367 1 84.31 203 SER A CA 1
ATOM 1605 C C . SER A 1 203 ? 7.449 -12.109 6.867 1 84.31 203 SER A C 1
ATOM 1607 O O . SER A 1 203 ? 7.789 -13.203 7.336 1 84.31 203 SER A O 1
ATOM 1609 N N . PHE A 1 204 ? 6.555 -12 5.902 1 76.62 204 PHE A N 1
ATOM 1610 C CA . PHE A 1 204 ? 5.902 -13.172 5.332 1 76.62 204 PHE A CA 1
ATOM 1611 C C . PHE A 1 204 ? 6.695 -13.711 4.148 1 76.62 204 PHE A C 1
ATOM 1613 O O . PHE A 1 204 ? 6.582 -14.891 3.803 1 76.62 204 PHE A O 1
ATOM 1620 N N . ARG A 1 205 ? 7.531 -12.758 3.598 1 79.5 205 ARG A N 1
ATOM 1621 C CA . ARG A 1 205 ? 8.352 -13.133 2.449 1 79.5 205 ARG A CA 1
ATOM 1622 C C . ARG A 1 205 ? 9.82 -12.812 2.695 1 79.5 205 ARG A C 1
ATOM 1624 O O . ARG A 1 205 ? 10.414 -12.008 1.978 1 79.5 205 ARG A O 1
ATOM 1631 N N . ARG A 1 206 ? 10.422 -13.594 3.385 1 83.56 206 ARG A N 1
ATOM 1632 C CA . ARG A 1 206 ? 11.773 -13.297 3.836 1 83.56 206 ARG A CA 1
ATOM 1633 C C . ARG A 1 206 ? 12.789 -13.531 2.721 1 83.56 206 ARG A C 1
ATOM 1635 O O . ARG A 1 206 ? 13.883 -12.969 2.742 1 83.56 206 ARG A O 1
ATOM 1642 N N . GLY A 1 207 ? 12.406 -14.164 1.771 1 82.06 207 GLY A N 1
ATOM 1643 C CA . GLY A 1 207 ? 13.312 -14.438 0.667 1 82.06 207 GLY A CA 1
ATOM 1644 C C . GLY A 1 207 ? 13.461 -13.258 -0.284 1 82.06 207 GLY A C 1
ATOM 1645 O O . GLY A 1 207 ? 14.477 -13.133 -0.972 1 82.06 207 GLY A O 1
ATOM 1646 N N . GLU A 1 208 ? 12.445 -12.406 -0.278 1 83.94 208 GLU A N 1
ATOM 1647 C CA . GLU A 1 208 ? 12.477 -11.234 -1.146 1 83.94 208 GLU A CA 1
ATOM 1648 C C . GLU A 1 208 ? 12.906 -9.984 -0.375 1 83.94 208 GLU A C 1
ATOM 1650 O O . GLU A 1 208 ? 12.062 -9.258 0.158 1 83.94 208 GLU A O 1
ATOM 1655 N N . ARG A 1 209 ? 14.148 -9.727 -0.403 1 91.62 209 ARG A N 1
ATOM 1656 C CA . ARG A 1 209 ? 14.734 -8.664 0.412 1 91.62 209 ARG A CA 1
ATOM 1657 C C . ARG A 1 209 ? 14.383 -7.289 -0.146 1 91.62 209 ARG A C 1
ATOM 1659 O O . ARG A 1 209 ? 14.695 -6.266 0.467 1 91.62 209 ARG A O 1
ATOM 1666 N N . GLU A 1 210 ? 13.727 -7.219 -1.336 1 89.94 210 GLU A N 1
ATOM 1667 C CA . GLU A 1 210 ? 13.328 -5.945 -1.934 1 89.94 210 GLU A CA 1
ATOM 1668 C C . GLU A 1 210 ? 12.367 -5.184 -1.028 1 89.94 210 GLU A C 1
ATOM 1670 O O . GLU A 1 210 ? 12.445 -3.957 -0.921 1 89.94 210 GLU A O 1
ATOM 1675 N N . TYR A 1 211 ? 11.531 -5.945 -0.315 1 88.12 211 TYR A N 1
ATOM 1676 C CA . TYR A 1 211 ? 10.578 -5.316 0.598 1 88.12 211 TYR A CA 1
ATOM 1677 C C . TYR A 1 211 ? 11.297 -4.738 1.813 1 88.12 211 TYR A C 1
ATOM 1679 O O . TYR A 1 211 ? 10.914 -3.682 2.322 1 88.12 211 TYR A O 1
ATOM 1687 N N . LEU A 1 212 ? 12.32 -5.426 2.225 1 92.69 212 LEU A N 1
ATOM 1688 C CA . LEU A 1 212 ? 13.109 -4.953 3.361 1 92.69 212 LEU A CA 1
ATOM 1689 C C . LEU A 1 212 ? 13.828 -3.654 3.023 1 92.69 212 LEU A C 1
ATOM 1691 O O . LEU A 1 212 ? 13.781 -2.693 3.793 1 92.69 212 LEU A O 1
ATOM 1695 N N . TRP A 1 213 ? 14.492 -3.648 1.928 1 94.19 213 TRP A N 1
ATOM 1696 C CA . TRP A 1 213 ? 15.273 -2.479 1.531 1 94.19 213 TRP A CA 1
ATOM 1697 C C . TRP A 1 213 ? 14.367 -1.26 1.359 1 94.19 213 TRP A C 1
ATOM 1699 O O . TRP A 1 213 ? 14.703 -0.163 1.812 1 94.19 213 TRP A O 1
ATOM 1709 N N . LEU A 1 214 ? 13.242 -1.475 0.746 1 92.69 214 LEU A N 1
ATOM 1710 C CA . LEU A 1 214 ? 12.32 -0.362 0.555 1 92.69 214 LEU A CA 1
ATOM 1711 C C . LEU A 1 214 ? 11.719 0.078 1.885 1 92.69 214 LEU A C 1
ATOM 1713 O O . LEU A 1 214 ? 11.484 1.27 2.104 1 92.69 214 LEU A O 1
ATOM 1717 N N . GLY A 1 215 ? 11.391 -0.911 2.783 1 92.62 215 GLY A N 1
ATOM 1718 C CA . GLY A 1 215 ? 10.906 -0.566 4.109 1 92.62 215 GLY A CA 1
ATOM 1719 C C . GLY A 1 215 ? 11.898 0.263 4.91 1 92.62 215 GLY A C 1
ATOM 1720 O O . GLY A 1 215 ? 11.516 1.256 5.535 1 92.62 215 GLY A O 1
ATOM 1721 N N . LEU A 1 216 ? 13.133 -0.109 4.828 1 95.25 216 LEU A N 1
ATOM 1722 C CA . LEU A 1 216 ? 14.18 0.625 5.527 1 95.25 216 LEU A CA 1
ATOM 1723 C C . LEU A 1 216 ? 14.391 2 4.902 1 95.25 216 LEU A C 1
ATOM 1725 O O . LEU A 1 216 ? 14.703 2.965 5.602 1 95.25 216 LEU A O 1
ATOM 1729 N N . ALA A 1 217 ? 14.25 2.064 3.615 1 95.38 217 ALA A N 1
ATOM 1730 C CA . ALA A 1 217 ? 14.344 3.355 2.939 1 95.38 217 ALA A CA 1
ATOM 1731 C C . ALA A 1 217 ? 13.258 4.309 3.432 1 95.38 217 ALA A C 1
ATOM 1733 O O . ALA A 1 217 ? 13.516 5.492 3.656 1 95.38 217 ALA A O 1
ATOM 1734 N N . CYS A 1 218 ? 12.055 3.809 3.605 1 94.06 218 CYS A N 1
ATOM 1735 C CA . CYS A 1 218 ? 10.977 4.625 4.148 1 94.06 218 CYS A CA 1
ATOM 1736 C C . CYS A 1 218 ? 11.297 5.078 5.566 1 94.06 218 CYS A C 1
ATOM 1738 O O . CYS A 1 218 ? 11 6.215 5.941 1 94.06 218 CYS A O 1
ATOM 1740 N N . ALA A 1 219 ? 11.961 4.242 6.32 1 94.94 219 ALA A N 1
ATOM 1741 C CA . ALA A 1 219 ? 12.344 4.578 7.688 1 94.94 219 ALA A CA 1
ATOM 1742 C C . ALA A 1 219 ? 13.336 5.738 7.707 1 94.94 219 ALA A C 1
ATOM 1744 O O . ALA A 1 219 ? 13.211 6.66 8.516 1 94.94 219 ALA A O 1
ATOM 1745 N N . THR A 1 220 ? 14.258 5.684 6.863 1 95.38 220 THR A N 1
ATOM 1746 C CA . THR A 1 220 ? 15.273 6.73 6.828 1 95.38 220 THR A CA 1
ATOM 1747 C C . THR A 1 220 ? 14.68 8.039 6.305 1 95.38 220 THR A C 1
ATOM 1749 O O . THR A 1 220 ? 15.094 9.125 6.723 1 95.38 220 THR A O 1
ATOM 1752 N N . ALA A 1 221 ? 13.742 7.953 5.414 1 95.06 221 ALA A N 1
ATOM 1753 C CA . ALA A 1 221 ? 13.07 9.148 4.91 1 95.06 221 ALA A CA 1
ATOM 1754 C C . ALA A 1 221 ? 12.367 9.898 6.035 1 95.06 221 ALA A C 1
ATOM 1756 O O . ALA A 1 221 ? 12.25 11.125 5.996 1 95.06 221 ALA A O 1
ATOM 1757 N N . THR A 1 222 ? 11.93 9.156 7.098 1 94 222 THR A N 1
ATOM 1758 C CA . THR A 1 222 ? 11.258 9.797 8.227 1 94 222 THR A CA 1
ATOM 1759 C C . THR A 1 222 ? 12.195 10.75 8.945 1 94 222 THR A C 1
ATOM 1761 O O . THR A 1 222 ? 11.766 11.789 9.461 1 94 222 THR A O 1
ATOM 1764 N N . GLY A 1 223 ? 13.445 10.477 8.914 1 92.5 223 GLY A N 1
ATOM 1765 C CA . GLY A 1 223 ? 14.414 11.328 9.586 1 92.5 223 GLY A CA 1
ATOM 1766 C C . GLY A 1 223 ? 14.516 12.719 8.977 1 92.5 223 GLY A C 1
ATOM 1767 O O . GLY A 1 223 ? 14.406 13.719 9.688 1 92.5 223 GLY A O 1
ATOM 1768 N N . PHE A 1 224 ? 14.711 12.789 7.738 1 92.12 224 PHE A N 1
ATOM 1769 C CA . PHE A 1 224 ? 14.867 14.117 7.16 1 92.12 224 PHE A CA 1
ATOM 1770 C C . PHE A 1 224 ? 13.516 14.805 6.992 1 92.12 224 PHE A C 1
ATOM 1772 O O . PHE A 1 224 ? 13.43 16.031 7.043 1 92.12 224 PHE A O 1
ATOM 1779 N N . LEU A 1 225 ? 12.43 14 6.836 1 94.69 225 LEU A N 1
ATOM 1780 C CA . LEU A 1 225 ? 11.109 14.609 6.742 1 94.69 225 LEU A 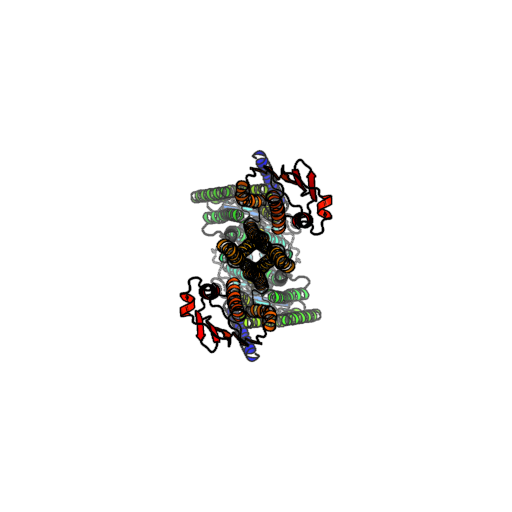CA 1
ATOM 1781 C C . LEU A 1 225 ? 10.703 15.234 8.078 1 94.69 225 LEU A C 1
ATOM 1783 O O . LEU A 1 225 ? 10 16.25 8.102 1 94.69 225 LEU A O 1
ATOM 1787 N N . ALA A 1 226 ? 11.164 14.648 9.156 1 93.25 226 ALA A N 1
ATOM 1788 C CA . ALA A 1 226 ? 10.922 15.25 10.469 1 93.25 226 ALA A CA 1
ATOM 1789 C C . ALA A 1 226 ? 11.57 16.625 10.57 1 93.25 226 ALA A C 1
ATOM 1791 O O . ALA A 1 226 ? 11 17.547 11.172 1 93.25 226 ALA A O 1
ATOM 1792 N N . HIS A 1 227 ? 12.68 16.719 9.977 1 92.19 227 HIS A N 1
ATOM 1793 C CA . HIS A 1 227 ? 13.367 18.016 9.953 1 92.19 227 HIS A CA 1
ATOM 1794 C C . HIS A 1 227 ? 12.594 19.031 9.125 1 92.19 227 HIS A C 1
ATOM 1796 O O . HIS A 1 227 ? 12.414 20.172 9.547 1 92.19 227 HIS A O 1
ATOM 1802 N N . TYR A 1 228 ? 12.102 18.641 8.016 1 92.44 228 TYR A N 1
ATOM 1803 C CA . TYR A 1 228 ? 11.391 19.531 7.117 1 92.44 228 TYR A CA 1
ATOM 1804 C C . TYR A 1 228 ? 10.008 19.875 7.672 1 92.44 228 TYR A C 1
ATOM 1806 O O . TYR A 1 228 ? 9.492 20.969 7.434 1 92.44 228 TYR A O 1
ATOM 1814 N N . GLY A 1 229 ? 9.492 19.016 8.391 1 90.56 229 GLY A N 1
ATOM 1815 C CA . GLY A 1 229 ? 8.117 19.188 8.836 1 90.56 229 GLY A CA 1
ATOM 1816 C C . GLY A 1 229 ? 8.008 19.906 10.172 1 90.56 229 GLY A C 1
ATOM 1817 O O . GLY A 1 229 ? 7.098 20.719 10.375 1 90.56 229 GLY A O 1
ATOM 1818 N N . TYR A 1 230 ? 8.812 19.688 11.102 1 87.38 230 TYR A N 1
ATOM 1819 C CA . TYR A 1 230 ? 8.633 20.188 12.461 1 87.38 230 TYR A CA 1
ATOM 1820 C C . TYR A 1 230 ? 9.734 21.172 12.828 1 87.38 230 TYR A C 1
ATOM 1822 O O . TYR A 1 230 ? 9.547 22.031 13.695 1 87.38 230 TYR A O 1
ATOM 1830 N N . GLY A 1 231 ? 10.789 21.172 12.25 1 83.06 231 GLY A N 1
ATOM 1831 C CA . GLY A 1 231 ? 11.844 22.141 12.484 1 83.06 231 GLY A CA 1
ATOM 1832 C C . GLY A 1 231 ? 12.516 21.984 13.836 1 83.06 231 GLY A C 1
ATOM 1833 O O . GLY A 1 231 ? 13.203 22.891 14.305 1 83.06 231 GLY A O 1
ATOM 1834 N N . TYR A 1 232 ? 12.297 20.891 14.555 1 80.62 232 TYR A N 1
ATOM 1835 C CA . TYR A 1 232 ? 12.922 20.656 15.852 1 80.62 232 TYR A CA 1
ATOM 1836 C C . TYR A 1 232 ? 14.297 20.016 15.688 1 80.62 232 TYR A C 1
ATOM 1838 O O . TYR A 1 232 ? 14.523 19.234 14.758 1 80.62 232 TYR A O 1
ATOM 1846 N N . SER A 1 233 ? 15.195 20.453 16.547 1 80.12 233 SER A N 1
ATOM 1847 C CA . SER A 1 233 ? 16.5 19.812 16.641 1 80.12 233 SER A CA 1
ATOM 1848 C C . SER A 1 233 ? 16.625 18.969 17.906 1 80.12 233 SER A C 1
ATOM 1850 O O . SER A 1 233 ? 16.312 19.453 19 1 80.12 233 SER A O 1
ATOM 1852 N N . PHE A 1 234 ? 16.938 17.734 17.672 1 80 234 PHE A N 1
ATOM 1853 C CA . PHE A 1 234 ? 17.125 16.828 18.812 1 80 234 PHE A CA 1
ATOM 1854 C C . PHE A 1 234 ? 18.609 16.562 19.047 1 80 234 PHE A C 1
ATOM 1856 O O . PHE A 1 234 ? 19.359 16.359 18.109 1 80 234 PHE A O 1
ATOM 1863 N N . GLY A 1 235 ? 19.094 16.516 20.328 1 79.56 235 GLY A N 1
ATOM 1864 C CA . GLY A 1 235 ? 20.469 16.156 20.688 1 79.56 235 GLY A CA 1
ATOM 1865 C C . GLY A 1 235 ? 21.484 17.219 20.297 1 79.56 235 GLY A C 1
ATOM 1866 O O . GLY A 1 235 ? 22.656 16.922 20.078 1 79.56 235 GLY A O 1
ATOM 1867 N N . GLY A 1 236 ? 21.109 18.422 20.078 1 82.31 236 GLY A N 1
ATOM 1868 C CA . GLY A 1 236 ? 22.016 19.484 19.688 1 82.31 236 GLY A CA 1
ATOM 1869 C C . GLY A 1 236 ? 22.016 19.75 18.203 1 82.31 236 GLY A C 1
ATOM 1870 O O . GLY A 1 236 ? 21.609 18.891 17.406 1 82.31 236 GLY A O 1
ATOM 1871 N N . TYR A 1 237 ? 22.5 20.859 17.844 1 83.25 237 TYR A N 1
ATOM 1872 C CA . TYR A 1 237 ? 22.453 21.312 16.453 1 83.25 237 TYR A CA 1
ATOM 1873 C C . TYR A 1 237 ? 23.344 20.453 15.57 1 83.25 237 TYR A C 1
ATOM 1875 O O . TYR A 1 237 ? 22.922 20.016 14.5 1 83.25 237 TYR A O 1
ATOM 1883 N N . LYS A 1 238 ? 24.594 20.188 15.984 1 86.38 238 LYS A N 1
ATOM 1884 C CA . LYS A 1 238 ? 25.562 19.453 15.18 1 86.38 238 LYS A CA 1
ATOM 1885 C C . LYS A 1 238 ? 25.078 18.031 14.922 1 86.38 238 LYS A C 1
ATOM 1887 O O . LYS A 1 238 ? 25.062 17.578 13.773 1 86.38 238 LYS A O 1
ATOM 1892 N N . LEU A 1 239 ? 24.656 17.359 15.938 1 87.25 239 LEU A N 1
ATOM 1893 C CA . LEU A 1 239 ? 24.234 15.969 15.828 1 87.25 239 LEU A CA 1
ATOM 1894 C C . LEU A 1 239 ? 22.969 15.852 14.992 1 87.25 239 LEU A C 1
ATOM 1896 O O . LEU A 1 239 ? 22.812 14.914 14.203 1 87.25 239 LEU A O 1
ATOM 1900 N N . TRP A 1 240 ? 22.078 16.734 15.148 1 89.5 240 TRP A N 1
ATOM 1901 C CA . TRP A 1 240 ? 20.812 16.688 14.414 1 89.5 240 TRP A CA 1
ATOM 1902 C C . TRP A 1 240 ? 21.047 16.922 12.922 1 89.5 240 TRP A C 1
ATOM 1904 O O . TRP A 1 240 ? 20.469 16.25 12.078 1 89.5 240 TRP A O 1
ATOM 1914 N N . THR A 1 241 ? 21.891 17.891 12.695 1 88.69 241 THR A N 1
ATOM 1915 C CA . THR A 1 241 ? 22.188 18.219 11.305 1 88.69 241 THR A CA 1
ATOM 1916 C C . THR A 1 241 ? 22.875 17.047 10.609 1 88.69 241 THR A C 1
ATOM 1918 O O . THR A 1 241 ? 22.516 16.688 9.484 1 88.69 241 THR A O 1
ATOM 1921 N N . ALA A 1 242 ? 23.75 16.453 11.266 1 89.62 242 ALA A N 1
ATOM 1922 C CA . ALA A 1 242 ? 24.422 15.281 10.711 1 89.62 242 ALA A CA 1
ATOM 1923 C C . ALA A 1 242 ? 23.438 14.141 10.516 1 89.62 242 ALA A C 1
ATOM 1925 O O . ALA A 1 242 ? 23.5 13.422 9.516 1 89.62 242 ALA A O 1
ATOM 1926 N N . PHE A 1 243 ? 22.547 14.031 11.398 1 90.69 243 PHE A N 1
ATOM 1927 C CA . PHE A 1 243 ? 21.609 12.906 11.398 1 90.69 243 PHE A CA 1
ATOM 1928 C C . PHE A 1 243 ? 20.672 12.984 10.195 1 90.69 243 PHE A C 1
ATOM 1930 O O . PHE A 1 243 ? 20.594 12.039 9.414 1 90.69 243 PHE A O 1
ATOM 1937 N N . TRP A 1 244 ? 19.969 14.094 10.047 1 90.5 244 TRP A N 1
ATOM 1938 C CA . TRP A 1 244 ? 18.953 14.133 9.016 1 90.5 244 TRP A CA 1
ATOM 1939 C C . TRP A 1 244 ? 19.578 14.125 7.621 1 90.5 244 TRP A C 1
ATOM 1941 O O . TRP A 1 244 ? 19.016 13.562 6.68 1 90.5 244 TRP A O 1
ATOM 1951 N N . LEU A 1 245 ? 20.75 14.664 7.461 1 89.88 245 LEU A N 1
ATOM 1952 C CA . LEU A 1 245 ? 21.406 14.648 6.16 1 89.88 245 LEU A CA 1
ATOM 1953 C C . LEU A 1 245 ? 21.938 13.258 5.832 1 89.88 245 LEU A C 1
ATOM 1955 O O . LEU A 1 245 ? 21.891 12.82 4.68 1 89.88 245 LEU A O 1
ATOM 1959 N N . THR A 1 246 ? 22.422 12.609 6.84 1 91.44 246 THR A N 1
ATOM 1960 C CA . THR A 1 246 ? 22.891 11.242 6.625 1 91.44 246 THR A CA 1
ATOM 1961 C C . THR A 1 246 ? 21.719 10.328 6.254 1 91.44 246 THR A C 1
ATOM 1963 O O . THR A 1 246 ? 21.875 9.391 5.473 1 91.44 246 THR A O 1
ATOM 1966 N N . CYS A 1 247 ? 20.578 10.648 6.793 1 94.19 247 CYS A N 1
ATOM 1967 C CA . CYS A 1 247 ? 19.375 9.883 6.453 1 94.19 247 CYS A CA 1
ATOM 1968 C C . CYS A 1 247 ? 19.109 9.922 4.953 1 94.19 247 CYS A C 1
ATOM 1970 O O . CYS A 1 247 ? 18.672 8.93 4.367 1 94.19 247 CYS A O 1
ATOM 1972 N N . VAL A 1 248 ? 19.438 11 4.332 1 93.06 248 VAL A N 1
ATOM 1973 C CA . VAL A 1 248 ? 19.219 11.133 2.895 1 93.06 248 VAL A CA 1
ATOM 1974 C C . VAL A 1 248 ? 20.172 10.203 2.145 1 93.06 248 VAL A C 1
ATOM 1976 O O . VAL A 1 248 ? 19.75 9.5 1.22 1 93.06 248 VAL A O 1
ATOM 1979 N N . SER A 1 249 ? 21.391 10.188 2.578 1 95.25 249 SER A N 1
ATOM 1980 C CA . SER A 1 249 ? 22.391 9.352 1.926 1 95.25 249 SER A CA 1
ATOM 1981 C C . SER A 1 249 ? 22.094 7.871 2.133 1 95.25 249 SER A C 1
ATOM 1983 O O . SER A 1 249 ? 22.281 7.062 1.219 1 95.25 249 SER A O 1
ATOM 1985 N N . ILE A 1 250 ? 21.672 7.555 3.314 1 96.06 250 ILE A N 1
ATOM 1986 C CA . ILE A 1 250 ? 21.328 6.164 3.582 1 96.06 250 ILE A CA 1
ATOM 1987 C C . ILE A 1 250 ? 20.109 5.77 2.748 1 96.06 250 ILE A C 1
ATOM 1989 O O . ILE A 1 250 ? 20.016 4.637 2.271 1 96.06 250 ILE A O 1
ATOM 1993 N N . TYR A 1 251 ? 19.188 6.664 2.613 1 95.38 251 TYR A N 1
ATOM 1994 C CA . TYR A 1 251 ? 18.016 6.43 1.777 1 95.38 251 TYR A CA 1
ATOM 1995 C C . TYR A 1 251 ? 1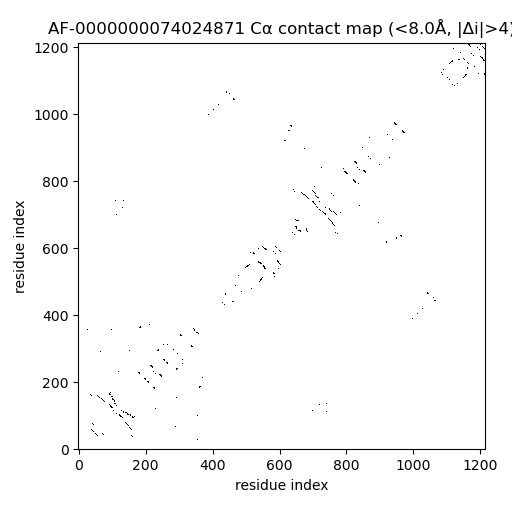8.422 6.039 0.362 1 95.38 251 TYR A C 1
ATOM 1997 O O . TYR A 1 251 ? 17.906 5.062 -0.193 1 95.38 251 TYR A O 1
ATOM 2005 N N . VAL A 1 252 ? 19.344 6.75 -0.2 1 94.44 252 VAL A N 1
ATOM 2006 C CA . VAL A 1 252 ? 19.781 6.496 -1.564 1 94.44 252 VAL A CA 1
ATOM 2007 C C . VAL A 1 252 ? 20.5 5.145 -1.629 1 94.44 252 VAL A C 1
ATOM 2009 O O . VAL A 1 252 ? 20.297 4.375 -2.572 1 94.44 252 VAL A O 1
ATOM 2012 N N . LEU A 1 253 ? 21.297 4.883 -0.615 1 95.94 253 LEU A N 1
ATOM 2013 C CA . LEU A 1 253 ? 22 3.602 -0.562 1 95.94 253 LEU A CA 1
ATOM 2014 C C . LEU A 1 253 ? 21 2.443 -0.554 1 95.94 253 LEU A C 1
ATOM 2016 O O . LEU A 1 253 ? 21.203 1.449 -1.258 1 95.94 253 LEU A O 1
ATOM 2020 N N . LEU A 1 254 ? 19.984 2.58 0.217 1 95.56 254 LEU A N 1
ATOM 2021 C CA . LEU A 1 254 ? 18.984 1.521 0.33 1 95.56 254 LEU A CA 1
ATOM 2022 C C . LEU A 1 254 ? 18.203 1.37 -0.97 1 95.56 254 LEU A C 1
ATOM 2024 O O . LEU A 1 254 ? 17.812 0.26 -1.34 1 95.56 254 LEU A O 1
ATOM 2028 N N . ILE A 1 255 ? 17.984 2.449 -1.67 1 93.25 255 ILE A N 1
ATOM 2029 C CA . ILE A 1 255 ? 17.312 2.395 -2.961 1 93.25 255 ILE A CA 1
ATOM 2030 C C . ILE A 1 255 ? 18.188 1.673 -3.977 1 93.25 255 ILE A C 1
ATOM 2032 O O . ILE A 1 255 ? 17.688 0.916 -4.812 1 93.25 255 ILE A O 1
ATOM 2036 N N . LEU A 1 256 ? 19.516 1.909 -3.916 1 94.31 256 LEU A N 1
ATOM 2037 C CA . LEU A 1 256 ? 20.438 1.207 -4.793 1 94.31 256 LEU A CA 1
ATOM 2038 C C . LEU A 1 256 ? 20.375 -0.299 -4.566 1 94.31 256 LEU A C 1
ATOM 2040 O O . LEU A 1 256 ? 20.344 -1.074 -5.523 1 94.31 256 LEU A O 1
ATOM 2044 N N . LYS A 1 257 ? 20.266 -0.636 -3.301 1 94.56 257 LYS A N 1
ATOM 2045 C CA . LYS A 1 257 ? 20.172 -2.053 -2.965 1 94.56 257 LYS A CA 1
ATOM 2046 C C . LYS A 1 257 ? 18.859 -2.65 -3.479 1 94.56 257 LYS A C 1
ATOM 2048 O O . LYS A 1 257 ? 18.844 -3.777 -3.977 1 94.56 257 LYS A O 1
ATOM 2053 N N . PHE A 1 258 ? 17.812 -1.914 -3.451 1 93.56 258 PHE A N 1
ATOM 2054 C CA . PHE A 1 258 ? 16.5 -2.34 -3.939 1 93.56 258 PHE A CA 1
ATOM 2055 C C . PHE A 1 258 ? 16.531 -2.549 -5.449 1 93.56 258 PHE A C 1
ATOM 2057 O O . PHE A 1 258 ? 16.062 -3.572 -5.949 1 93.56 258 PHE A O 1
ATOM 2064 N N . LEU A 1 259 ? 17.141 -1.591 -6.109 1 91.56 259 LEU A N 1
ATOM 2065 C CA . LEU A 1 259 ? 17.156 -1.646 -7.566 1 91.56 259 LEU A CA 1
ATOM 2066 C C . LEU A 1 259 ? 18.031 -2.803 -8.055 1 91.56 259 LEU A C 1
ATOM 2068 O O . LEU A 1 259 ? 17.719 -3.42 -9.078 1 91.56 259 LEU A O 1
ATOM 2072 N N . GLN A 1 260 ? 19.094 -3.062 -7.348 1 92.06 260 GLN A N 1
ATOM 2073 C CA . GLN A 1 260 ? 19.938 -4.199 -7.699 1 92.06 260 GLN A CA 1
ATOM 2074 C C . GLN A 1 260 ? 19.156 -5.508 -7.621 1 92.06 260 GLN A C 1
ATOM 2076 O O . GLN A 1 260 ? 19.281 -6.363 -8.5 1 92.06 260 GLN A O 1
ATOM 2081 N N . GLY A 1 261 ? 18.359 -5.637 -6.629 1 87.88 261 GLY A N 1
ATOM 2082 C CA . GLY A 1 261 ? 17.594 -6.859 -6.434 1 87.88 261 GLY A CA 1
ATOM 2083 C C . GLY A 1 261 ? 16.391 -6.969 -7.359 1 87.88 261 GLY A C 1
ATOM 2084 O O . GLY A 1 261 ? 16.156 -8.031 -7.941 1 87.88 261 GLY A O 1
ATOM 2085 N N . PHE A 1 262 ? 15.656 -5.941 -7.613 1 88.75 262 PHE A N 1
ATOM 2086 C CA . PHE A 1 262 ? 14.391 -5.973 -8.336 1 88.75 262 PHE A CA 1
ATOM 2087 C C . PHE A 1 262 ? 14.633 -5.965 -9.844 1 88.75 262 PHE A C 1
ATOM 2089 O O . PHE A 1 262 ? 14.008 -6.73 -10.578 1 88.75 262 PHE A O 1
ATOM 2096 N N . LEU A 1 263 ? 15.531 -5.082 -10.281 1 88.25 263 LEU A N 1
ATOM 2097 C CA . LEU A 1 263 ? 15.766 -4.953 -11.719 1 88.25 263 LEU A CA 1
ATOM 2098 C C . LEU A 1 263 ? 16.984 -5.762 -12.148 1 88.25 263 LEU A C 1
ATOM 2100 O O . LEU A 1 263 ? 17.281 -5.859 -13.336 1 88.25 263 LEU A O 1
ATOM 2104 N N . GLN A 1 264 ? 17.75 -6.316 -11.109 1 87.81 264 GLN A N 1
ATOM 2105 C CA . GLN A 1 264 ? 18.938 -7.125 -11.375 1 87.81 264 GLN A CA 1
ATOM 2106 C C . GLN A 1 264 ? 19.984 -6.324 -12.148 1 87.81 264 GLN A C 1
ATOM 2108 O O . GLN A 1 264 ? 20.562 -6.824 -13.109 1 87.81 264 GLN A O 1
ATOM 2113 N N . LEU A 1 265 ? 20.109 -5.055 -11.781 1 88.75 265 LEU A N 1
ATOM 2114 C CA . LEU A 1 265 ? 21.141 -4.191 -12.359 1 88.75 265 LEU A CA 1
ATOM 2115 C C . LEU A 1 265 ? 22.484 -4.398 -11.656 1 88.75 265 LEU A C 1
ATOM 2117 O O . LEU A 1 265 ? 22.516 -4.715 -10.469 1 88.75 265 LEU A O 1
ATOM 2121 N N . PRO A 1 266 ? 23.531 -4.348 -12.352 1 89.75 266 PRO A N 1
ATOM 2122 C CA . PRO A 1 266 ? 24.844 -4.496 -11.727 1 89.75 266 PRO A CA 1
ATOM 2123 C C . PRO A 1 266 ? 25.266 -3.256 -10.938 1 89.75 266 PRO A C 1
ATOM 2125 O O . PRO A 1 266 ? 26.109 -2.482 -11.398 1 89.75 266 PRO A O 1
ATOM 2128 N N . LEU A 1 267 ? 24.734 -3.119 -9.773 1 91.56 267 LEU A N 1
ATOM 2129 C CA . LEU A 1 267 ? 24.953 -1.91 -8.984 1 91.56 267 LEU A CA 1
ATOM 2130 C C . LEU A 1 267 ? 25.828 -2.209 -7.766 1 91.56 267 LEU A C 1
ATOM 2132 O O . LEU A 1 267 ? 25.812 -1.453 -6.793 1 91.56 267 LEU A O 1
ATOM 2136 N N . ARG A 1 268 ? 26.688 -3.146 -7.82 1 92.44 268 ARG A N 1
ATOM 2137 C CA . ARG A 1 268 ? 27.5 -3.504 -6.66 1 92.44 268 ARG A CA 1
ATOM 2138 C C . ARG A 1 268 ? 28.562 -2.453 -6.395 1 92.44 268 ARG A C 1
ATOM 2140 O O . ARG A 1 268 ? 28.766 -2.025 -5.254 1 92.44 268 ARG A O 1
ATOM 2147 N N . TRP A 1 269 ? 29.188 -2.068 -7.387 1 92.25 269 TRP A N 1
ATOM 2148 C CA . TRP A 1 269 ? 30.281 -1.109 -7.215 1 92.25 269 TRP A CA 1
ATOM 2149 C C . TRP A 1 269 ? 29.734 0.242 -6.75 1 92.25 269 TRP A C 1
ATOM 2151 O O . TRP A 1 269 ? 30.281 0.841 -5.816 1 92.25 269 TRP A O 1
ATOM 2161 N N . PRO A 1 270 ? 28.672 0.767 -7.375 1 92.94 270 PRO A N 1
ATOM 2162 C CA . PRO A 1 270 ? 28.125 2.027 -6.867 1 92.94 270 PRO A CA 1
ATOM 2163 C C . PRO A 1 270 ? 27.656 1.927 -5.418 1 92.94 270 PRO A C 1
ATOM 2165 O O . PRO A 1 270 ? 27.766 2.895 -4.66 1 92.94 270 PRO A O 1
ATOM 2168 N N . GLN A 1 271 ? 27.234 0.874 -4.984 1 94.75 271 GLN A N 1
ATOM 2169 C CA . GLN A 1 271 ? 26.797 0.677 -3.605 1 94.75 271 GLN A CA 1
ATOM 2170 C C . GLN A 1 271 ? 27.984 0.745 -2.639 1 94.75 271 GLN A C 1
ATOM 2172 O O . GLN A 1 271 ? 27.906 1.404 -1.6 1 94.75 271 GLN A O 1
ATOM 2177 N N . ILE A 1 272 ? 29.047 0.079 -3.037 1 95.81 272 ILE A N 1
ATOM 2178 C CA . ILE A 1 272 ? 30.219 0.04 -2.18 1 95.81 272 ILE A CA 1
ATOM 2179 C C . ILE A 1 272 ? 30.859 1.431 -2.1 1 95.81 272 ILE A C 1
ATOM 2181 O O . ILE A 1 272 ? 31.219 1.895 -1.017 1 95.81 272 ILE A O 1
ATOM 2185 N N . THR A 1 273 ? 30.938 2.031 -3.232 1 95.62 273 THR A N 1
ATOM 2186 C CA . THR A 1 273 ? 31.5 3.375 -3.262 1 95.62 273 THR A CA 1
ATOM 2187 C C . THR A 1 273 ? 30.656 4.34 -2.441 1 95.62 273 THR A C 1
ATOM 2189 O O . THR A 1 273 ? 31.188 5.191 -1.724 1 95.62 273 THR A O 1
ATOM 2192 N N . HIS A 1 274 ? 29.344 4.234 -2.574 1 96.81 274 HIS A N 1
ATOM 2193 C CA . HIS A 1 274 ? 28.422 5.07 -1.81 1 96.81 274 HIS A CA 1
ATOM 2194 C C . HIS A 1 274 ? 28.578 4.82 -0.312 1 96.81 274 HIS A C 1
ATOM 2196 O O . HIS A 1 274 ? 28.641 5.766 0.476 1 96.81 274 HIS A O 1
ATOM 2202 N N . ALA A 1 275 ? 28.719 3.596 0.068 1 96.38 275 ALA A N 1
ATOM 2203 C CA . ALA A 1 275 ? 28.812 3.229 1.479 1 96.38 275 ALA A CA 1
ATOM 2204 C C . ALA A 1 275 ? 30.141 3.697 2.076 1 96.38 275 ALA A C 1
ATOM 2206 O O . ALA A 1 275 ? 30.188 4.191 3.207 1 96.38 275 ALA A O 1
ATOM 2207 N N . VAL A 1 276 ? 31.188 3.568 1.308 1 96.38 276 VAL A N 1
ATOM 2208 C CA . VAL A 1 276 ? 32.5 3.979 1.773 1 96.38 276 VAL A CA 1
ATOM 2209 C C . VAL A 1 276 ? 32.562 5.496 1.908 1 96.38 276 VAL A C 1
ATOM 2211 O O . VAL A 1 276 ? 33.062 6.023 2.9 1 96.38 276 VAL A O 1
ATOM 2214 N N . ALA A 1 277 ? 32.031 6.145 0.917 1 96.19 277 ALA A N 1
ATOM 2215 C CA . ALA A 1 277 ? 31.984 7.605 0.961 1 96.19 277 ALA A CA 1
ATOM 2216 C C . ALA A 1 277 ? 31.141 8.094 2.131 1 96.19 277 ALA A C 1
ATOM 2218 O O . ALA A 1 277 ? 31.5 9.078 2.787 1 96.19 277 ALA A O 1
ATOM 2219 N N . LEU A 1 278 ? 30.047 7.453 2.359 1 95.38 278 LEU A N 1
ATOM 2220 C CA . LEU A 1 278 ? 29.172 7.809 3.465 1 95.38 278 LEU A CA 1
ATOM 2221 C C . LEU A 1 278 ? 29.875 7.625 4.805 1 95.38 278 LEU A C 1
ATOM 2223 O O . LEU A 1 278 ? 29.75 8.477 5.695 1 95.38 278 LEU A O 1
ATOM 2227 N N . THR A 1 279 ? 30.578 6.516 4.918 1 94.75 279 THR A N 1
ATOM 2228 C CA . THR A 1 279 ? 31.312 6.262 6.148 1 94.75 279 THR A CA 1
ATOM 2229 C C . THR A 1 279 ? 32.438 7.289 6.332 1 94.75 279 THR A C 1
ATOM 2231 O O . THR A 1 279 ? 32.656 7.781 7.441 1 94.75 279 THR A O 1
ATOM 2234 N N . GLY A 1 280 ? 33.094 7.605 5.309 1 94.38 280 GLY A N 1
ATOM 2235 C CA . GLY A 1 280 ? 34.125 8.641 5.355 1 94.38 280 GLY A CA 1
ATOM 2236 C C . GLY A 1 280 ? 33.562 10 5.754 1 94.38 280 GLY A C 1
ATOM 2237 O O . GLY A 1 280 ? 34.156 10.703 6.562 1 94.38 280 GLY A O 1
ATOM 2238 N N . LEU A 1 281 ? 32.469 10.336 5.172 1 93.25 281 LEU A N 1
ATOM 2239 C CA . LEU A 1 281 ? 31.812 11.602 5.516 1 93.25 281 LEU A CA 1
ATOM 2240 C C . LEU A 1 281 ? 31.422 11.633 6.988 1 93.25 281 LEU A C 1
ATOM 2242 O O . LEU A 1 281 ? 31.578 12.664 7.652 1 93.25 281 LEU A O 1
ATOM 2246 N N . GLY A 1 282 ? 30.922 10.523 7.48 1 91.75 282 GLY A N 1
ATOM 2247 C CA . GLY A 1 282 ? 30.594 10.43 8.891 1 91.75 282 GLY A CA 1
ATOM 2248 C C . GLY A 1 282 ? 31.781 10.68 9.805 1 91.75 282 GLY A C 1
ATOM 2249 O O . GLY A 1 282 ? 31.656 11.398 10.797 1 91.75 282 GLY A O 1
ATOM 2250 N N . VAL A 1 283 ? 32.875 10.172 9.422 1 91.94 283 VAL A N 1
ATOM 2251 C CA . VAL A 1 283 ? 34.094 10.328 10.211 1 91.94 283 VAL A CA 1
ATOM 2252 C C . VAL A 1 283 ? 34.562 11.781 10.164 1 91.94 283 VAL A C 1
ATOM 2254 O O . VAL A 1 283 ? 34.969 12.344 11.18 1 91.94 283 VAL A O 1
ATOM 2257 N N . VAL A 1 284 ? 34.438 12.414 9.07 1 92.31 284 VAL A N 1
ATOM 2258 C CA . VAL A 1 284 ? 34.875 13.797 8.898 1 92.31 284 VAL A CA 1
ATOM 2259 C C . VAL A 1 284 ? 34 14.719 9.734 1 92.31 284 VAL A C 1
ATOM 2261 O O . VAL A 1 284 ? 34.5 15.648 10.383 1 92.31 284 VAL A O 1
ATOM 2264 N N . ILE A 1 285 ? 32.75 14.5 9.75 1 90.12 285 ILE A N 1
ATOM 2265 C CA . ILE A 1 285 ? 31.812 15.344 10.484 1 90.12 285 ILE A CA 1
ATOM 2266 C C . ILE A 1 285 ? 32.062 15.195 11.984 1 90.12 285 ILE A C 1
ATOM 2268 O O . ILE A 1 285 ? 31.984 16.172 12.727 1 90.12 285 ILE A O 1
ATOM 2272 N N . LEU A 1 286 ? 32.344 13.953 12.398 1 87.31 286 LEU A N 1
ATOM 2273 C CA . LEU A 1 286 ? 32.531 13.672 13.812 1 87.31 286 LEU A CA 1
ATOM 2274 C C . LEU A 1 286 ? 33.75 14.445 14.352 1 87.31 286 LEU A C 1
ATOM 2276 O O . LEU A 1 286 ? 33.75 14.906 15.492 1 87.31 286 LEU A O 1
ATOM 2280 N N . PHE A 1 287 ? 34.719 14.742 13.531 1 89.44 287 PHE A N 1
ATOM 2281 C CA . PHE A 1 287 ? 35.969 15.359 14 1 89.44 287 PHE A CA 1
ATOM 2282 C C . PHE A 1 287 ? 36 16.828 13.594 1 89.44 287 PHE A C 1
ATOM 2284 O O . PHE A 1 287 ? 36.969 17.531 13.938 1 89.44 287 PHE A O 1
ATOM 2291 N N . SER A 1 288 ? 35.062 17.312 12.953 1 88.38 288 SER A N 1
ATOM 2292 C CA . SER A 1 288 ? 35.031 18.703 12.539 1 88.38 288 SER A CA 1
ATOM 2293 C C . SER A 1 288 ? 34.406 19.594 13.602 1 88.38 2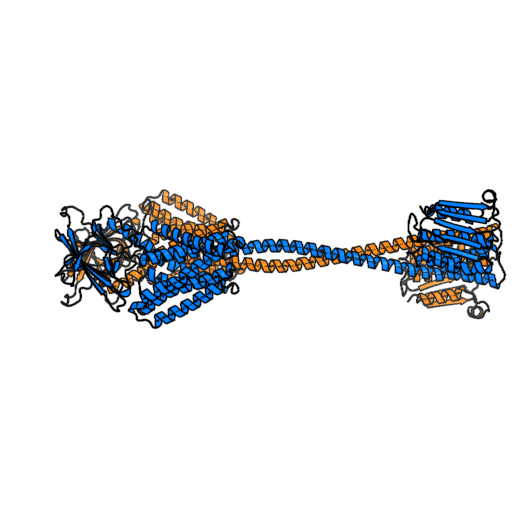88 SER A C 1
ATOM 2295 O O . SER A 1 288 ? 33.562 19.125 14.375 1 88.38 288 SER A O 1
ATOM 2297 N N . PRO A 1 289 ? 34.844 20.875 13.648 1 86.94 289 PRO A N 1
ATOM 2298 C CA . PRO A 1 289 ? 34.156 21.812 14.547 1 86.94 289 PRO A CA 1
ATOM 2299 C C . PRO A 1 289 ? 32.688 22.016 14.203 1 86.94 289 PRO A C 1
ATOM 2301 O O . PRO A 1 289 ? 32.312 21.844 13.047 1 86.94 289 PRO A O 1
ATOM 2304 N N . SER A 1 290 ? 31.922 22.422 15.148 1 83 290 SER A N 1
ATOM 2305 C CA . SER A 1 290 ? 30.469 22.531 15.023 1 83 290 SER A CA 1
ATOM 2306 C C . SER A 1 290 ? 30.094 23.578 13.977 1 83 290 SER A C 1
ATOM 2308 O O . SER A 1 290 ? 29.078 23.438 13.305 1 83 290 SER A O 1
ATOM 2310 N N . GLY A 1 291 ? 30.922 24.531 13.852 1 83.81 291 GLY A N 1
ATOM 2311 C CA . GLY A 1 291 ? 30.594 25.594 12.914 1 83.81 291 GLY A CA 1
ATOM 2312 C C . GLY A 1 291 ? 30.609 25.141 11.469 1 83.81 291 GLY A C 1
ATOM 2313 O O . GLY A 1 291 ? 29.969 25.75 10.609 1 83.81 291 GLY A O 1
ATOM 2314 N N . TYR A 1 292 ? 31.266 24.016 11.188 1 86.44 292 TYR A N 1
ATOM 2315 C CA . TYR A 1 292 ? 31.406 23.531 9.812 1 86.44 292 TYR A CA 1
ATOM 2316 C C . TYR A 1 292 ? 30.469 22.359 9.547 1 86.44 292 TYR A C 1
ATOM 2318 O O . TYR A 1 292 ? 30.422 21.844 8.43 1 86.44 292 TYR A O 1
ATOM 2326 N N . ALA A 1 293 ? 29.766 22.016 10.531 1 84.25 293 ALA A N 1
ATOM 2327 C CA . ALA A 1 293 ? 28.969 20.797 10.438 1 84.25 293 ALA A CA 1
ATOM 2328 C C . ALA A 1 293 ? 27.938 20.906 9.328 1 84.25 293 ALA A C 1
ATOM 2330 O O . ALA A 1 293 ? 27.734 19.969 8.555 1 84.25 293 ALA A O 1
ATOM 2331 N N . PHE A 1 294 ? 27.297 22 9.188 1 86.75 294 PHE A N 1
ATOM 2332 C CA . PHE A 1 294 ? 26.234 22.188 8.211 1 86.75 294 PHE A CA 1
ATOM 2333 C C . PHE A 1 294 ? 26.797 22.156 6.793 1 86.75 294 PHE A C 1
ATOM 2335 O O . PHE A 1 294 ? 26.328 21.391 5.945 1 86.75 294 PHE A O 1
ATOM 2342 N N . SER A 1 295 ? 27.812 22.906 6.547 1 85.25 295 SER A N 1
ATOM 2343 C CA . SER A 1 295 ? 28.391 23.016 5.211 1 85.25 295 SER A CA 1
ATOM 2344 C C . SER A 1 295 ? 29 21.688 4.777 1 85.25 295 SER A C 1
ATOM 2346 O O . SER A 1 295 ? 28.828 21.25 3.635 1 85.25 295 SER A O 1
ATOM 2348 N N . LEU A 1 296 ? 29.688 21.047 5.68 1 88.19 296 LEU A N 1
ATOM 2349 C CA . LEU A 1 296 ? 30.312 19.766 5.363 1 88.19 296 LEU A CA 1
ATOM 2350 C C . LEU A 1 296 ? 29.266 18.703 5.086 1 88.19 296 LEU A C 1
ATOM 2352 O O . LEU A 1 296 ? 29.438 17.859 4.195 1 88.19 296 LEU A O 1
ATOM 2356 N N . SER A 1 297 ? 28.234 18.719 5.863 1 88.19 297 SER A N 1
ATOM 2357 C CA . SER A 1 297 ? 27.203 17.719 5.703 1 88.19 297 SER A CA 1
ATOM 2358 C C . SER A 1 297 ? 26.438 17.891 4.395 1 88.19 297 SER A C 1
ATOM 2360 O O . SER A 1 297 ? 26.172 16.922 3.686 1 88.19 297 SER A O 1
ATOM 2362 N N . ILE A 1 298 ? 26.109 19.078 4.062 1 86.88 298 ILE A N 1
ATOM 2363 C CA . ILE A 1 298 ? 25.312 19.328 2.861 1 86.88 298 ILE A CA 1
ATOM 2364 C C . ILE A 1 298 ? 26.156 19.016 1.623 1 86.88 298 ILE A C 1
ATOM 2366 O O . ILE A 1 298 ? 25.703 18.281 0.733 1 86.88 298 ILE A O 1
ATOM 2370 N N . TRP A 1 299 ? 27.344 19.531 1.569 1 87.12 299 TRP A N 1
ATOM 2371 C CA . TRP A 1 299 ? 28.188 19.312 0.401 1 87.12 299 TRP A CA 1
ATOM 2372 C C . TRP A 1 299 ? 28.625 17.859 0.303 1 87.12 299 TRP A C 1
ATOM 2374 O O . TRP A 1 299 ? 28.703 17.297 -0.792 1 87.12 299 TRP A O 1
ATOM 2384 N N . GLY A 1 300 ? 28.984 17.359 1.476 1 88.5 300 GLY A N 1
ATOM 2385 C CA . GLY A 1 300 ? 29.359 15.961 1.479 1 88.5 300 GLY A CA 1
ATOM 2386 C C . GLY A 1 300 ? 28.25 15.055 0.954 1 88.5 300 GLY A C 1
ATOM 2387 O O . GLY A 1 300 ? 28.516 14.156 0.145 1 88.5 300 GLY A O 1
ATOM 2388 N N . ASN A 1 301 ? 27.094 15.25 1.385 1 90.19 301 ASN A N 1
ATOM 2389 C CA . ASN A 1 301 ? 25.969 14.422 0.952 1 90.19 301 ASN A CA 1
ATOM 2390 C C . ASN A 1 301 ? 25.672 14.625 -0.529 1 90.19 301 ASN A C 1
ATOM 2392 O O . ASN A 1 301 ? 25.281 13.68 -1.223 1 90.19 301 ASN A O 1
ATOM 2396 N N . LEU A 1 302 ? 25.859 15.82 -0.958 1 88.56 302 LEU A N 1
ATOM 2397 C CA . LEU A 1 302 ? 25.625 16.109 -2.371 1 88.56 302 LEU A CA 1
ATOM 2398 C C . LEU A 1 302 ? 26.625 15.352 -3.24 1 88.56 302 LEU A C 1
ATOM 2400 O O . LEU A 1 302 ? 26.266 14.797 -4.281 1 88.56 302 LEU A O 1
ATOM 2404 N N . LEU A 1 303 ? 27.812 15.352 -2.791 1 90.75 303 LEU A N 1
ATOM 2405 C CA . LEU A 1 303 ? 28.891 14.719 -3.549 1 90.75 303 LEU A CA 1
ATOM 2406 C C . LEU A 1 303 ? 28.703 13.203 -3.584 1 90.75 303 LEU A C 1
ATOM 2408 O O . LEU A 1 303 ? 29.266 12.531 -4.453 1 90.75 303 LEU A O 1
ATOM 2412 N N . ILE A 1 304 ? 27.938 12.742 -2.682 1 93.56 304 ILE A N 1
ATOM 2413 C CA . ILE A 1 304 ? 27.734 11.297 -2.615 1 93.56 304 ILE A CA 1
ATOM 2414 C C . ILE A 1 304 ? 26.453 10.922 -3.352 1 93.56 304 ILE A C 1
ATOM 2416 O O . ILE A 1 304 ? 26.453 10.016 -4.195 1 93.56 304 ILE A O 1
ATOM 2420 N N . THR A 1 305 ? 25.328 11.633 -3.121 1 92.56 305 THR A N 1
ATOM 2421 C CA . THR A 1 305 ? 24 11.211 -3.559 1 92.56 305 THR A CA 1
ATOM 2422 C C . THR A 1 305 ? 23.781 11.555 -5.031 1 92.56 305 THR A C 1
ATOM 2424 O O . THR A 1 305 ? 23.156 10.781 -5.766 1 92.56 305 THR A O 1
ATOM 2427 N N . VAL A 1 306 ? 24.344 12.656 -5.512 1 90.94 306 VAL A N 1
ATOM 2428 C CA . VAL A 1 306 ? 24.078 13.102 -6.879 1 90.94 306 VAL A CA 1
ATOM 2429 C C . VAL A 1 306 ? 24.781 12.164 -7.867 1 90.94 306 VAL A C 1
ATOM 2431 O O . VAL A 1 306 ? 24.141 11.633 -8.781 1 90.94 306 VAL A O 1
ATOM 2434 N N . PRO A 1 307 ? 26.031 11.922 -7.66 1 91.31 307 PRO A N 1
ATOM 2435 C CA . PRO A 1 307 ? 26.672 10.969 -8.578 1 91.31 307 PRO A CA 1
ATOM 2436 C C . PRO A 1 307 ? 26.031 9.594 -8.547 1 91.31 307 PRO A C 1
ATOM 2438 O O . PRO A 1 307 ? 25.906 8.938 -9.586 1 91.31 307 PRO A O 1
ATOM 2441 N N . SER A 1 308 ? 25.656 9.18 -7.359 1 93.75 308 SER A N 1
ATOM 2442 C CA . SER A 1 308 ? 24.984 7.883 -7.266 1 93.75 308 SER A CA 1
ATOM 2443 C C . SER A 1 308 ? 23.688 7.875 -8.062 1 93.75 308 SER A C 1
ATOM 2445 O O . SER A 1 308 ? 23.359 6.891 -8.734 1 93.75 308 SER A O 1
ATOM 2447 N N . GLY A 1 309 ? 22.906 8.93 -7.969 1 92.5 309 GLY A N 1
ATOM 2448 C CA . GLY A 1 309 ? 21.688 9.039 -8.75 1 92.5 309 GLY A CA 1
ATOM 2449 C C . GLY A 1 309 ? 21.922 9.031 -10.242 1 92.5 309 GLY A C 1
ATOM 2450 O O . GLY A 1 309 ? 21.188 8.375 -10.992 1 92.5 309 GLY A O 1
ATOM 2451 N N . PHE A 1 310 ? 22.984 9.633 -10.641 1 93.69 310 PHE A N 1
ATOM 2452 C CA . PHE A 1 310 ? 23.312 9.703 -12.062 1 93.69 310 PHE A CA 1
ATOM 2453 C C . PHE A 1 310 ? 23.75 8.344 -12.586 1 93.69 310 PHE A C 1
ATOM 2455 O O . PHE A 1 310 ? 23.375 7.949 -13.695 1 93.69 310 PHE A O 1
ATOM 2462 N N . VAL A 1 311 ? 24.516 7.684 -11.812 1 93.19 311 VAL A N 1
ATOM 2463 C CA . VAL A 1 311 ? 25 6.367 -12.227 1 93.19 311 VAL A CA 1
ATOM 2464 C C . VAL A 1 311 ? 23.812 5.43 -12.438 1 93.19 311 VAL A C 1
ATOM 2466 O O . VAL A 1 311 ? 23.781 4.668 -13.414 1 93.19 311 VAL A O 1
ATOM 2469 N N . VAL A 1 312 ? 22.859 5.504 -11.578 1 93.12 312 VAL A N 1
ATOM 2470 C CA . VAL A 1 312 ? 21.688 4.633 -11.695 1 93.12 312 VAL A CA 1
ATOM 2471 C C . VAL A 1 312 ? 20.906 4.984 -12.953 1 93.12 312 VAL A C 1
ATOM 2473 O O . VAL A 1 312 ? 20.453 4.094 -13.68 1 93.12 312 VAL A O 1
ATOM 2476 N N . LEU A 1 313 ? 20.75 6.242 -13.227 1 94.62 313 LEU A N 1
ATOM 2477 C CA . LEU A 1 313 ? 20 6.66 -14.406 1 94.62 313 LEU A CA 1
ATOM 2478 C C . LEU A 1 313 ? 20.703 6.211 -15.688 1 94.62 313 LEU A C 1
ATOM 2480 O O . LEU A 1 313 ? 20.047 5.77 -16.641 1 94.62 313 LEU A O 1
ATOM 2484 N N . ILE A 1 314 ? 22 6.301 -15.68 1 94 314 ILE A N 1
ATOM 2485 C CA . ILE A 1 314 ? 22.781 5.871 -16.828 1 94 314 ILE A CA 1
ATOM 2486 C C . ILE A 1 314 ? 22.641 4.359 -17.016 1 94 314 ILE A C 1
ATOM 2488 O O . ILE A 1 314 ? 22.438 3.879 -18.125 1 94 314 ILE A O 1
ATOM 2492 N N . MET A 1 315 ? 22.734 3.66 -15.93 1 92.25 315 MET A N 1
ATOM 2493 C CA . MET A 1 315 ? 22.625 2.205 -15.992 1 92.25 315 MET A CA 1
ATOM 2494 C C . MET A 1 315 ? 21.234 1.785 -16.438 1 92.25 315 MET A C 1
ATOM 2496 O O . MET A 1 315 ? 21.078 0.805 -17.172 1 92.25 315 MET A O 1
ATOM 2500 N N . LEU A 1 316 ? 20.203 2.488 -16 1 92.94 316 LEU A N 1
ATOM 2501 C CA . LEU A 1 316 ? 18.844 2.205 -16.438 1 92.94 316 LEU A CA 1
ATOM 2502 C C . LEU A 1 316 ? 18.688 2.441 -17.938 1 92.94 316 LEU A C 1
ATOM 2504 O O . LEU A 1 316 ? 18.078 1.636 -18.641 1 92.94 316 LEU A O 1
ATOM 2508 N N . TRP A 1 317 ? 19.266 3.502 -18.344 1 93.5 317 TRP A N 1
ATOM 2509 C CA . TRP A 1 317 ? 19.172 3.854 -19.75 1 93.5 317 TRP A CA 1
ATOM 2510 C C . TRP A 1 317 ? 19.922 2.848 -20.625 1 93.5 317 TRP A C 1
ATOM 2512 O O . TRP A 1 317 ? 19.422 2.436 -21.672 1 93.5 317 TRP A O 1
ATOM 2522 N N . LEU A 1 318 ? 21.094 2.43 -20.188 1 91.44 318 LEU A N 1
ATOM 2523 C CA . LEU A 1 318 ? 21.922 1.514 -20.953 1 91.44 318 LEU A CA 1
ATOM 2524 C C . LEU A 1 318 ? 21.312 0.117 -20.984 1 91.44 318 LEU A C 1
ATOM 2526 O O . LEU A 1 318 ? 21.469 -0.616 -21.969 1 91.44 318 LEU A O 1
ATOM 2530 N N . ASN A 1 319 ? 20.594 -0.225 -19.938 1 90.75 319 ASN A N 1
ATOM 2531 C CA . ASN A 1 319 ? 19.984 -1.556 -19.859 1 90.75 319 ASN A CA 1
ATOM 2532 C C . ASN A 1 319 ? 18.5 -1.515 -20.141 1 90.75 319 ASN A C 1
ATOM 2534 O O . ASN A 1 319 ? 17.75 -2.402 -19.719 1 90.75 319 ASN A O 1
ATOM 2538 N N . ARG A 1 320 ? 17.953 -0.573 -20.859 1 90.62 320 ARG A N 1
ATOM 2539 C CA . ARG A 1 320 ? 16.531 -0.365 -21.078 1 90.62 320 ARG A CA 1
ATOM 2540 C C . ARG A 1 320 ? 15.93 -1.504 -21.891 1 90.62 320 ARG A C 1
ATOM 2542 O O . ARG A 1 320 ? 14.758 -1.84 -21.734 1 90.62 320 ARG A O 1
ATOM 2549 N N . SER A 1 321 ? 16.719 -2.146 -22.703 1 89.88 321 SER A N 1
ATOM 2550 C CA . SER A 1 321 ? 16.234 -3.225 -23.562 1 89.88 321 SER A CA 1
ATOM 2551 C C . SER A 1 321 ? 16 -4.504 -22.766 1 89.88 321 SER A C 1
ATOM 2553 O O . SER A 1 321 ? 15.211 -5.355 -23.172 1 89.88 321 SER A O 1
ATOM 2555 N N . LEU A 1 322 ? 16.609 -4.602 -21.609 1 87.62 322 LEU A N 1
ATOM 2556 C CA . LEU A 1 322 ? 16.5 -5.797 -20.781 1 87.62 322 LEU A CA 1
ATOM 2557 C C . LEU A 1 322 ? 15.352 -5.645 -19.781 1 87.62 322 LEU A C 1
ATOM 2559 O O . LEU A 1 322 ? 14.938 -6.625 -19.156 1 87.62 322 LEU A O 1
ATOM 2563 N N . LEU A 1 323 ? 14.805 -4.457 -19.719 1 87.44 323 LEU A N 1
ATOM 2564 C CA . LEU A 1 323 ? 13.742 -4.188 -18.75 1 87.44 323 LEU A CA 1
ATOM 2565 C C . LEU A 1 323 ? 12.383 -4.105 -19.438 1 87.44 323 LEU A C 1
ATOM 2567 O O . LEU A 1 323 ? 12.312 -3.834 -20.641 1 87.44 323 LEU A O 1
ATOM 2571 N N . THR A 1 324 ? 11.336 -4.371 -18.672 1 85.75 324 THR A N 1
ATOM 2572 C CA . THR A 1 324 ? 9.992 -4.141 -19.188 1 85.75 324 THR A CA 1
ATOM 2573 C C . THR A 1 324 ? 9.734 -2.646 -19.375 1 85.75 324 THR A C 1
ATOM 2575 O O . THR A 1 324 ? 10.258 -1.824 -18.609 1 85.75 324 THR A O 1
ATOM 2578 N N . PRO A 1 325 ? 9 -2.309 -20.359 1 86.88 325 PRO A N 1
ATOM 2579 C CA . PRO A 1 325 ? 8.742 -0.886 -20.594 1 86.88 325 PRO A CA 1
ATOM 2580 C C . PRO A 1 325 ? 8.133 -0.191 -19.375 1 86.88 325 PRO A C 1
ATOM 2582 O O . PRO A 1 325 ? 8.438 0.974 -19.109 1 86.88 325 PRO A O 1
ATOM 2585 N N . LEU A 1 326 ? 7.363 -0.828 -18.672 1 83.94 326 LEU A N 1
ATOM 2586 C CA . LEU A 1 326 ? 6.738 -0.204 -17.516 1 83.94 326 LEU A CA 1
ATOM 2587 C C . LEU A 1 326 ? 7.742 -0.034 -16.391 1 83.94 326 LEU A C 1
ATOM 2589 O O . LEU A 1 326 ? 7.699 0.96 -15.656 1 83.94 326 LEU A O 1
ATOM 2593 N N . ASP A 1 327 ? 8.586 -1.024 -16.219 1 87.38 327 ASP A N 1
ATOM 2594 C CA . ASP A 1 327 ? 9.641 -0.893 -15.227 1 87.38 327 ASP A CA 1
ATOM 2595 C C . ASP A 1 327 ? 10.547 0.295 -15.531 1 87.38 327 ASP A C 1
ATOM 2597 O O . ASP A 1 327 ? 10.859 1.095 -14.648 1 87.38 327 ASP A O 1
ATOM 2601 N N . PHE A 1 328 ? 10.875 0.377 -16.734 1 91.12 328 PHE A N 1
ATOM 2602 C CA . PHE A 1 328 ? 11.758 1.466 -17.141 1 91.12 328 PHE A CA 1
ATOM 2603 C C . PHE A 1 328 ? 11.086 2.816 -16.922 1 91.12 328 PHE A C 1
ATOM 2605 O O . PHE A 1 328 ? 11.688 3.734 -16.359 1 91.12 328 PHE A O 1
ATOM 2612 N N . CYS A 1 329 ? 9.828 2.963 -17.359 1 90.5 329 CYS A N 1
ATOM 2613 C CA . CYS A 1 329 ? 9.117 4.234 -17.281 1 90.5 329 CYS A CA 1
ATOM 2614 C C . CYS A 1 329 ? 8.945 4.668 -15.82 1 90.5 329 CYS A C 1
ATOM 2616 O O . CYS A 1 329 ? 9.148 5.84 -15.492 1 90.5 329 CYS A O 1
ATOM 2618 N N . VAL A 1 330 ? 8.625 3.775 -14.969 1 89.19 330 VAL A N 1
ATOM 2619 C CA . VAL A 1 330 ? 8.336 4.109 -13.578 1 89.19 330 VAL A CA 1
ATOM 2620 C C . VAL A 1 330 ? 9.633 4.48 -12.859 1 89.19 330 VAL A C 1
ATOM 2622 O O . VAL A 1 330 ? 9.727 5.547 -12.242 1 89.19 330 VAL A O 1
ATOM 2625 N N . PHE A 1 331 ? 10.672 3.662 -13 1 91.75 331 PHE A N 1
ATOM 2626 C CA . PHE A 1 331 ? 11.891 3.889 -12.227 1 91.75 331 PHE A CA 1
ATOM 2627 C C . PHE A 1 331 ? 12.711 5.02 -12.836 1 91.75 331 PHE A C 1
ATOM 2629 O O . PHE A 1 331 ? 13.312 5.816 -12.109 1 91.75 331 PHE A O 1
ATOM 2636 N N . PHE A 1 332 ? 12.773 5.098 -14.133 1 93.69 332 PHE A N 1
ATOM 2637 C CA . PHE A 1 332 ? 13.484 6.199 -14.766 1 93.69 332 PHE A CA 1
ATOM 2638 C C . PHE A 1 332 ? 12.812 7.531 -14.461 1 93.69 332 PHE A C 1
ATOM 2640 O O . PHE A 1 332 ? 13.484 8.523 -14.164 1 93.69 332 PHE A O 1
ATOM 2647 N N . GLY A 1 333 ? 11.469 7.539 -14.547 1 92.81 333 GLY A N 1
ATOM 2648 C CA . GLY A 1 333 ? 10.734 8.758 -14.242 1 92.81 333 GLY A CA 1
ATOM 2649 C C . GLY A 1 333 ? 10.859 9.18 -12.797 1 92.81 333 GLY A C 1
ATOM 2650 O O . GLY A 1 333 ? 11.148 10.344 -12.508 1 92.81 333 GLY A O 1
ATOM 2651 N N . CYS A 1 334 ? 10.688 8.289 -11.859 1 92.62 334 CYS A N 1
ATOM 2652 C CA . CYS A 1 334 ? 10.727 8.602 -10.43 1 92.62 334 CYS A CA 1
ATOM 2653 C C . CYS A 1 334 ? 12.125 9.039 -10.008 1 92.62 334 CYS A C 1
ATOM 2655 O O . CYS A 1 334 ? 12.281 10.023 -9.289 1 92.62 334 CYS A O 1
ATOM 2657 N N . LEU A 1 335 ? 13.133 8.336 -10.523 1 93.44 335 LEU A N 1
ATOM 2658 C CA . LEU A 1 335 ? 14.508 8.656 -10.133 1 93.44 335 LEU A CA 1
ATOM 2659 C C . LEU A 1 335 ? 14.961 9.969 -10.766 1 93.44 335 LEU A C 1
ATOM 2661 O O . LEU A 1 335 ? 15.711 10.734 -10.156 1 93.44 335 LEU A O 1
ATOM 2665 N N . SER A 1 336 ? 14.531 10.219 -11.977 1 94.81 336 SER A N 1
ATOM 2666 C CA . SER A 1 336 ? 14.836 11.492 -12.617 1 94.81 336 SER A CA 1
ATOM 2667 C C . SER A 1 336 ? 14.227 12.664 -11.844 1 94.81 336 SER A C 1
ATOM 2669 O O . SER A 1 336 ? 14.898 13.672 -11.617 1 94.81 336 SER A O 1
ATOM 2671 N N . THR A 1 337 ? 13 12.469 -11.461 1 92.62 337 THR A N 1
ATOM 2672 C CA . THR A 1 337 ? 12.32 13.516 -10.719 1 92.62 337 THR A CA 1
ATOM 2673 C C . THR A 1 337 ? 12.961 13.711 -9.344 1 92.62 337 THR A C 1
ATOM 2675 O O . THR A 1 337 ? 13.117 14.844 -8.883 1 92.62 337 THR A O 1
ATOM 2678 N N . ALA A 1 338 ? 13.32 12.664 -8.734 1 91.94 338 ALA A N 1
ATOM 2679 C CA . ALA A 1 338 ? 13.977 12.734 -7.434 1 91.94 338 ALA A CA 1
ATOM 2680 C C . ALA A 1 338 ? 15.305 13.492 -7.527 1 91.94 338 ALA A C 1
ATOM 2682 O O . ALA A 1 338 ? 15.594 14.344 -6.688 1 91.94 338 ALA A O 1
ATOM 2683 N N . LEU A 1 339 ? 16.078 13.172 -8.516 1 92.44 339 LEU A N 1
ATOM 2684 C CA . LEU A 1 339 ? 17.344 13.844 -8.719 1 92.44 339 LEU A CA 1
ATOM 2685 C C . LEU A 1 339 ? 17.141 15.312 -9.07 1 92.44 339 LEU A C 1
ATOM 2687 O O . LEU A 1 339 ? 17.891 16.172 -8.609 1 92.44 339 LEU A O 1
ATOM 2691 N N . GLY A 1 340 ? 16.156 15.578 -9.875 1 91.62 340 GLY A N 1
ATOM 2692 C CA . GLY A 1 340 ? 15.828 16.953 -10.188 1 91.62 340 GLY A CA 1
ATOM 2693 C C . GLY A 1 340 ? 15.453 17.766 -8.969 1 91.62 340 GLY A C 1
ATOM 2694 O O . GLY A 1 340 ? 15.883 18.922 -8.828 1 91.62 340 GLY A O 1
ATOM 2695 N N . LEU A 1 341 ? 14.703 17.172 -8.102 1 91.06 341 LEU A N 1
ATOM 2696 C CA . LEU A 1 341 ? 14.312 17.828 -6.863 1 91.06 341 LEU A CA 1
ATOM 2697 C C . LEU A 1 341 ? 15.523 18.078 -5.969 1 91.06 341 LEU A C 1
ATOM 2699 O O . LEU A 1 341 ? 15.609 19.109 -5.297 1 91.06 341 LEU A O 1
ATOM 2703 N N . GLY A 1 342 ? 16.406 17.094 -5.984 1 88.31 342 GLY A N 1
ATOM 2704 C CA . GLY A 1 342 ? 17.625 17.266 -5.223 1 88.31 342 GLY A CA 1
ATOM 2705 C C . GLY A 1 342 ? 18.484 18.406 -5.723 1 88.31 342 GLY A C 1
ATOM 2706 O O . GLY A 1 342 ? 18.969 19.219 -4.93 1 88.31 342 GLY A O 1
ATOM 2707 N N . ILE A 1 343 ? 18.625 18.5 -6.949 1 88.06 343 ILE A N 1
ATOM 2708 C CA . ILE A 1 343 ? 19.406 19.562 -7.551 1 88.06 343 ILE A CA 1
ATOM 2709 C C . ILE A 1 343 ? 18.734 20.906 -7.312 1 88.06 343 ILE A C 1
ATOM 2711 O O . ILE A 1 343 ? 19.406 21.906 -7 1 88.06 343 ILE A O 1
ATOM 2715 N N . TYR A 1 344 ? 17.469 20.891 -7.438 1 88 344 TYR A N 1
ATOM 2716 C CA . TYR A 1 344 ? 16.719 22.094 -7.156 1 88 344 TYR A CA 1
ATOM 2717 C C . TYR A 1 344 ? 16.969 22.578 -5.734 1 88 344 TYR A C 1
ATOM 2719 O O . TYR A 1 344 ? 17.188 23.781 -5.508 1 88 344 TYR A O 1
ATOM 2727 N N . GLU A 1 345 ? 16.953 21.703 -4.824 1 86.38 345 GLU A N 1
ATOM 2728 C CA . GLU A 1 345 ? 17.156 22.047 -3.42 1 86.38 345 GLU A CA 1
ATOM 2729 C C . GLU A 1 345 ? 18.547 22.641 -3.188 1 86.38 345 GLU A C 1
ATOM 2731 O O . GLU A 1 345 ? 18.703 23.594 -2.438 1 86.38 345 GLU A O 1
ATOM 2736 N N . VAL A 1 346 ? 19.484 22.156 -3.824 1 81.5 346 VAL A N 1
ATOM 2737 C CA . VAL A 1 346 ? 20.859 22.625 -3.66 1 81.5 346 VAL A CA 1
ATOM 2738 C C . VAL A 1 346 ? 21.016 24.016 -4.277 1 81.5 346 VAL A C 1
ATOM 2740 O O . VAL A 1 346 ? 21.703 24.875 -3.723 1 81.5 346 VAL A O 1
ATOM 2743 N N . CYS A 1 347 ? 20.375 24.156 -5.332 1 81.94 347 CYS A N 1
ATOM 2744 C CA . CYS A 1 347 ? 20.406 25.469 -5.973 1 81.94 347 CYS A CA 1
ATOM 2745 C C . CYS A 1 347 ? 19.766 26.531 -5.094 1 81.94 347 CYS A C 1
ATOM 2747 O O . CYS A 1 347 ? 20.234 27.656 -5.031 1 81.94 347 CYS A O 1
ATOM 2749 N N . LEU A 1 348 ? 18.781 26.141 -4.426 1 82 348 LEU A N 1
ATOM 2750 C CA . LEU A 1 348 ? 18.109 27.078 -3.537 1 82 348 LEU A CA 1
ATOM 2751 C C . LEU A 1 348 ? 18.984 27.438 -2.346 1 82 348 LEU A C 1
ATOM 2753 O O . LEU A 1 348 ? 18.969 28.578 -1.87 1 82 348 LEU A O 1
ATOM 2757 N N . LEU A 1 349 ? 19.719 26.547 -1.884 1 76.69 349 LEU A N 1
ATOM 2758 C CA . LEU A 1 349 ? 20.531 26.75 -0.695 1 76.69 349 LEU A CA 1
ATOM 2759 C C . LEU A 1 349 ? 21.75 27.609 -1.018 1 76.69 349 LEU A C 1
ATOM 2761 O O . LEU A 1 349 ? 22.219 28.359 -0.17 1 76.69 349 LEU A O 1
ATOM 2765 N N . TYR A 1 350 ? 22.172 27.594 -2.264 1 74 350 TYR A N 1
ATOM 2766 C CA . TYR A 1 350 ? 23.453 28.25 -2.527 1 74 350 TYR A CA 1
ATOM 2767 C C . TYR A 1 350 ? 23.266 29.516 -3.357 1 74 350 TYR A C 1
ATOM 2769 O O . TYR A 1 350 ? 24.203 30.281 -3.551 1 74 350 TYR A O 1
ATOM 2777 N N . THR A 1 351 ? 22.016 29.625 -3.695 1 73.06 351 THR A N 1
ATOM 2778 C CA . THR A 1 351 ? 21.766 30.906 -4.359 1 73.06 351 THR A CA 1
ATOM 2779 C C . THR A 1 351 ? 21.453 32 -3.338 1 73.06 351 THR A C 1
ATOM 2781 O O . THR A 1 351 ? 20.641 31.781 -2.43 1 73.06 351 THR A O 1
ATOM 2784 N N . SER A 1 352 ? 22.281 32.969 -3.141 1 61.84 352 SER A N 1
ATOM 2785 C CA . SER A 1 352 ? 22.172 34.031 -2.154 1 61.84 352 SER A CA 1
ATOM 2786 C C . SER A 1 352 ? 20.781 34.656 -2.162 1 61.84 352 SER A C 1
ATOM 2788 O O . SER A 1 352 ? 20.219 34.969 -1.105 1 61.84 352 SER A O 1
ATOM 2790 N N . ALA A 1 353 ? 20.328 34.938 -3.242 1 61.97 353 ALA A N 1
ATOM 2791 C CA . ALA A 1 353 ? 19.031 35.625 -3.285 1 61.97 353 ALA A CA 1
ATOM 2792 C C . ALA A 1 353 ? 18.109 34.938 -4.297 1 61.97 353 ALA A C 1
ATOM 2794 O O . ALA A 1 353 ? 17.875 35.469 -5.383 1 61.97 353 ALA A O 1
ATOM 2795 N N . PRO A 1 354 ? 17.734 33.75 -3.732 1 64.5 354 PRO A N 1
ATOM 2796 C CA . PRO A 1 354 ? 16.906 33.062 -4.723 1 64.5 354 PRO A CA 1
ATOM 2797 C C . PRO A 1 354 ? 15.523 33.688 -4.867 1 64.5 354 PRO A C 1
ATOM 2799 O O . PRO A 1 354 ? 14.977 34.219 -3.9 1 64.5 354 PRO A O 1
ATOM 2802 N N . SER A 1 355 ? 15.047 33.781 -6.09 1 68.25 355 SER A N 1
ATOM 2803 C CA . SER A 1 355 ? 13.695 34.25 -6.371 1 68.25 355 SER A CA 1
ATOM 2804 C C . SER A 1 355 ? 12.656 33.281 -5.848 1 68.25 355 SER A C 1
ATOM 2806 O O . SER A 1 355 ? 11.516 33.656 -5.578 1 68.25 355 SER A O 1
ATOM 2808 N N . ARG A 1 356 ? 13.164 32.062 -5.754 1 78.06 356 ARG A N 1
ATOM 2809 C CA . ARG A 1 356 ? 12.273 31.047 -5.223 1 78.06 356 ARG A CA 1
ATOM 2810 C C . ARG A 1 356 ? 12.656 30.672 -3.791 1 78.06 356 ARG A C 1
ATOM 2812 O O . ARG A 1 356 ? 13.844 30.594 -3.461 1 78.06 356 ARG A O 1
ATOM 2819 N N . THR A 1 357 ? 11.625 30.5 -3 1 82.56 357 THR A N 1
ATOM 2820 C CA . THR A 1 357 ? 11.953 30.359 -1.586 1 82.56 357 THR A CA 1
ATOM 2821 C C . THR A 1 357 ? 11.32 29.094 -1 1 82.56 357 THR A C 1
ATOM 2823 O O . THR A 1 357 ? 11.492 28.812 0.185 1 82.56 357 THR A O 1
ATOM 2826 N N . MET A 1 358 ? 10.625 28.359 -1.777 1 88.06 358 MET A N 1
ATOM 2827 C CA . MET A 1 358 ? 9.953 27.188 -1.223 1 88.06 358 MET A CA 1
ATOM 2828 C C . MET A 1 358 ? 10.797 25.938 -1.434 1 88.06 358 MET A C 1
ATOM 2830 O O . MET A 1 358 ? 11.273 25.672 -2.541 1 88.06 358 MET A O 1
ATOM 2834 N N . HIS A 1 359 ? 11.047 25.203 -0.405 1 89.25 359 HIS A N 1
ATOM 2835 C CA . HIS A 1 359 ? 11.727 23.906 -0.487 1 89.25 359 HIS A CA 1
ATOM 2836 C C . HIS A 1 359 ? 10.773 22.812 -0.939 1 89.25 359 HIS A C 1
ATOM 2838 O O . HIS A 1 359 ? 9.641 22.719 -0.454 1 89.25 359 HIS A O 1
ATOM 2844 N N . LEU A 1 360 ? 11.156 22.031 -1.903 1 89 360 LEU A N 1
ATOM 2845 C CA . LEU A 1 360 ? 10.281 21 -2.457 1 89 360 LEU A CA 1
ATOM 2846 C C . LEU A 1 360 ? 10.914 19.625 -2.307 1 89 360 LEU A C 1
ATOM 2848 O O . LEU A 1 360 ? 10.406 18.641 -2.852 1 89 360 LEU A O 1
ATOM 2852 N N . PHE A 1 361 ? 11.961 19.5 -1.576 1 89 361 PHE A N 1
ATOM 2853 C CA . PHE A 1 361 ? 12.695 18.25 -1.458 1 89 361 PHE A CA 1
ATOM 2854 C C . PHE A 1 361 ? 11.859 17.188 -0.763 1 89 361 PHE A C 1
ATOM 2856 O O . PHE A 1 361 ? 12.086 15.992 -0.941 1 89 361 PHE A O 1
ATOM 2863 N N . GLN A 1 362 ? 10.875 17.594 0.029 1 90 362 GLN A N 1
ATOM 2864 C CA . GLN A 1 362 ? 10.008 16.672 0.747 1 90 362 GLN A CA 1
ATOM 2865 C C . GLN A 1 362 ? 9.172 15.836 -0.22 1 90 362 GLN A C 1
ATOM 2867 O O . GLN A 1 362 ? 8.578 14.828 0.171 1 90 362 GLN A O 1
ATOM 2872 N N . LEU A 1 363 ? 9.109 16.203 -1.483 1 91.06 363 LEU A N 1
ATOM 2873 C CA . LEU A 1 363 ? 8.344 15.477 -2.492 1 91.06 363 LEU A CA 1
ATOM 2874 C C . LEU A 1 363 ? 9.102 14.242 -2.967 1 91.06 363 LEU A C 1
ATOM 2876 O O . LEU A 1 363 ? 8.516 13.352 -3.58 1 91.06 363 LEU A O 1
ATOM 2880 N N . MET A 1 364 ? 10.383 14.258 -2.73 1 90.94 364 MET A N 1
ATOM 2881 C CA . MET A 1 364 ? 11.219 13.188 -3.271 1 90.94 364 MET A CA 1
ATOM 2882 C C . MET A 1 364 ? 10.742 11.82 -2.775 1 90.94 364 MET A C 1
ATOM 2884 O O . MET A 1 364 ? 10.484 10.922 -3.576 1 90.94 364 MET A O 1
ATOM 2888 N N . PRO A 1 365 ? 10.555 11.594 -1.451 1 90.88 365 PRO A N 1
ATOM 2889 C CA . PRO A 1 365 ? 10.062 10.289 -1.013 1 90.88 365 PRO A CA 1
ATOM 2890 C C . PRO A 1 365 ? 8.641 10 -1.491 1 90.88 365 PRO A C 1
ATOM 2892 O O . PRO A 1 365 ? 8.266 8.836 -1.652 1 90.88 365 PRO A O 1
ATOM 2895 N N . LEU A 1 366 ? 7.902 11.031 -1.705 1 89.19 366 LEU A N 1
ATOM 2896 C CA . LEU A 1 366 ? 6.547 10.852 -2.209 1 89.19 366 LEU A CA 1
ATOM 2897 C C . LEU A 1 366 ? 6.562 10.281 -3.623 1 89.19 366 LEU A C 1
ATOM 2899 O O . LEU A 1 366 ? 5.793 9.375 -3.941 1 89.19 366 LEU A O 1
ATOM 2903 N N . VAL A 1 367 ? 7.41 10.812 -4.406 1 89.31 367 VAL A N 1
ATOM 2904 C CA . VAL A 1 367 ? 7.57 10.336 -5.777 1 89.31 367 VAL A CA 1
ATOM 2905 C C . VAL A 1 367 ? 8.055 8.883 -5.766 1 89.31 367 VAL A C 1
ATOM 2907 O O . VAL A 1 367 ? 7.559 8.055 -6.535 1 89.31 367 VAL A O 1
ATOM 2910 N N . MET A 1 368 ? 8.922 8.594 -4.891 1 87.44 368 MET A N 1
ATOM 2911 C CA . MET A 1 368 ? 9.484 7.25 -4.832 1 87.44 368 MET A CA 1
ATOM 2912 C C . MET A 1 368 ? 8.461 6.254 -4.297 1 87.44 368 MET A C 1
ATOM 2914 O O . MET A 1 368 ? 8.594 5.047 -4.508 1 87.44 368 MET A O 1
ATOM 2918 N N . SER A 1 369 ? 7.477 6.738 -3.555 1 85.31 369 SER A N 1
ATOM 2919 C CA . SER A 1 369 ? 6.41 5.863 -3.086 1 85.31 369 SER A CA 1
ATOM 2920 C C . SER A 1 369 ? 5.629 5.27 -4.254 1 85.31 369 SER A C 1
ATOM 2922 O O . SER A 1 369 ? 5.055 4.184 -4.137 1 85.31 369 SER A O 1
ATOM 2924 N N . LEU A 1 370 ? 5.633 5.977 -5.355 1 82.12 370 LEU A N 1
ATOM 2925 C CA . LEU A 1 370 ? 5.027 5.426 -6.566 1 82.12 370 LEU A CA 1
ATOM 2926 C C . LEU A 1 370 ? 5.754 4.164 -7.016 1 82.12 370 LEU A C 1
ATOM 2928 O O . LEU A 1 370 ? 5.129 3.219 -7.5 1 82.12 370 LEU A O 1
ATOM 2932 N N . ALA A 1 371 ? 7.051 4.199 -6.824 1 79.44 371 ALA A N 1
ATOM 2933 C CA . ALA A 1 371 ? 7.84 3.01 -7.133 1 79.44 371 ALA A CA 1
ATOM 2934 C C . ALA A 1 371 ? 7.449 1.842 -6.23 1 79.44 371 ALA A C 1
ATOM 2936 O O . ALA A 1 371 ? 7.449 0.687 -6.664 1 79.44 371 ALA A O 1
ATOM 2937 N N . CYS A 1 372 ? 7.098 2.135 -5.008 1 77.31 372 CYS A N 1
ATOM 2938 C CA . CYS A 1 372 ? 6.629 1.111 -4.078 1 77.31 372 CYS A CA 1
ATOM 2939 C C . CYS A 1 372 ? 5.328 0.487 -4.566 1 77.31 372 CYS A C 1
ATOM 2941 O O . CYS A 1 372 ? 5.18 -0.737 -4.562 1 77.31 372 CYS A O 1
ATOM 2943 N N . ILE A 1 373 ? 4.496 1.312 -5.012 1 76 373 ILE A N 1
ATOM 2944 C CA . ILE A 1 373 ? 3.217 0.847 -5.535 1 76 373 ILE A CA 1
ATOM 2945 C C . ILE A 1 373 ? 3.447 -0.021 -6.77 1 76 373 ILE A C 1
ATOM 2947 O O . ILE A 1 373 ? 2.816 -1.069 -6.922 1 76 373 ILE A O 1
ATOM 2951 N N . TRP A 1 374 ? 4.359 0.414 -7.531 1 78.94 374 TRP A N 1
ATOM 2952 C CA . TRP A 1 374 ? 4.672 -0.339 -8.742 1 78.94 374 TRP A CA 1
ATOM 2953 C C . TRP A 1 374 ? 5.258 -1.704 -8.398 1 78.94 374 TRP A C 1
ATOM 2955 O O . TRP A 1 374 ? 4.949 -2.703 -9.047 1 78.94 374 TRP A O 1
ATOM 2965 N N . LEU A 1 375 ? 6.168 -1.775 -7.457 1 76.75 375 LEU A N 1
ATOM 2966 C CA . LEU A 1 375 ? 6.727 -3.049 -7.016 1 76.75 375 LEU A CA 1
ATOM 2967 C C . LEU A 1 375 ? 5.617 -4.027 -6.648 1 76.75 375 LEU A C 1
ATOM 2969 O O . LEU A 1 375 ? 5.637 -5.184 -7.078 1 76.75 375 LEU A O 1
ATOM 2973 N N . ILE A 1 376 ? 4.719 -3.561 -5.906 1 73.81 376 ILE A N 1
ATOM 2974 C CA . ILE A 1 376 ? 3.625 -4.41 -5.453 1 73.81 376 ILE A CA 1
ATOM 2975 C C . ILE A 1 376 ? 2.799 -4.875 -6.652 1 73.81 376 ILE A C 1
ATOM 2977 O O . ILE A 1 376 ? 2.48 -6.059 -6.773 1 73.81 376 ILE A O 1
ATOM 2981 N N . LEU A 1 377 ? 2.623 -3.982 -7.578 1 72.12 377 LEU A N 1
ATOM 2982 C CA . LEU A 1 377 ? 1.832 -4.27 -8.773 1 72.12 377 LEU A CA 1
ATOM 2983 C C . LEU A 1 377 ? 2.551 -5.266 -9.672 1 72.12 377 LEU A C 1
ATOM 2985 O O . LEU A 1 377 ? 1.938 -6.215 -10.172 1 72.12 377 LEU A O 1
ATOM 2989 N N . SER A 1 378 ? 3.764 -4.984 -9.875 1 75.06 378 SER A N 1
ATOM 2990 C CA . SER A 1 378 ? 4.566 -5.84 -10.742 1 75.06 378 SER A CA 1
ATOM 2991 C C . SER A 1 378 ? 4.625 -7.27 -10.211 1 75.06 378 SER A C 1
ATOM 2993 O O . SER A 1 378 ? 4.516 -8.227 -10.977 1 75.06 378 SER A O 1
ATOM 2995 N N . ARG A 1 379 ? 4.797 -7.375 -9 1 72.94 379 ARG A N 1
ATOM 2996 C CA . ARG A 1 379 ? 4.863 -8.695 -8.375 1 72.94 379 ARG A CA 1
ATOM 2997 C C . ARG A 1 379 ? 3.521 -9.414 -8.477 1 72.94 379 ARG A C 1
ATOM 2999 O O . ARG A 1 379 ? 3.477 -10.625 -8.703 1 72.94 379 ARG A O 1
ATOM 3006 N N . LEU A 1 380 ? 2.502 -8.703 -8.328 1 67.56 380 LEU A N 1
ATOM 3007 C CA . LEU A 1 380 ? 1.167 -9.273 -8.453 1 67.56 380 LEU A CA 1
ATOM 3008 C C . LEU A 1 380 ? 0.905 -9.734 -9.883 1 67.56 380 LEU A C 1
ATOM 3010 O O . LEU A 1 380 ? 0.376 -10.828 -10.102 1 67.56 380 LEU A O 1
ATOM 3014 N N . ILE A 1 381 ? 1.346 -8.953 -10.805 1 64.75 381 ILE A N 1
ATOM 3015 C CA . ILE A 1 381 ? 1.134 -9.242 -12.219 1 64.75 381 ILE A CA 1
ATOM 3016 C C . ILE A 1 381 ? 1.982 -10.445 -12.633 1 64.75 381 ILE A C 1
ATOM 3018 O O . ILE A 1 381 ? 1.498 -11.352 -13.312 1 64.75 381 ILE A O 1
ATOM 3022 N N . HIS A 1 382 ? 3.242 -10.461 -12.266 1 65.12 382 HIS A N 1
ATOM 3023 C CA . HIS A 1 382 ? 4.152 -11.539 -12.641 1 65.12 382 HIS A CA 1
ATOM 3024 C C . HIS A 1 382 ? 3.736 -12.859 -12 1 65.12 382 HIS A C 1
ATOM 3026 O O . HIS A 1 382 ? 3.883 -13.922 -12.617 1 65.12 382 HIS A O 1
ATOM 3032 N N . SER A 1 383 ? 3.268 -12.695 -10.844 1 63.19 383 SER A N 1
ATOM 3033 C CA . SER A 1 383 ? 2.807 -13.906 -10.172 1 63.19 383 SER A CA 1
ATOM 3034 C C . SER A 1 383 ? 1.643 -14.547 -10.922 1 63.19 383 SER A C 1
ATOM 3036 O O . SER A 1 383 ? 1.563 -15.773 -11.031 1 63.19 383 SER A O 1
ATOM 3038 N N . LEU A 1 384 ? 0.872 -13.836 -11.578 1 59.22 384 LEU A N 1
ATOM 3039 C CA . LEU A 1 384 ? -0.259 -14.336 -12.359 1 59.22 384 LEU A CA 1
ATOM 3040 C C . LEU A 1 384 ? 0.211 -14.945 -13.672 1 59.22 384 LEU A C 1
ATOM 3042 O O . LEU A 1 384 ? -0.286 -15.992 -14.086 1 59.22 384 LEU A O 1
ATOM 3046 N N . HIS A 1 385 ? 1.086 -14.32 -14.297 1 58.84 385 HIS A N 1
ATOM 3047 C CA . HIS A 1 385 ? 1.638 -14.828 -15.547 1 58.84 385 HIS A CA 1
ATOM 3048 C C . HIS A 1 385 ? 2.41 -16.125 -15.32 1 58.84 385 HIS A C 1
ATOM 3050 O O . HIS A 1 385 ? 2.381 -17.031 -16.172 1 58.84 385 HIS A O 1
ATOM 3056 N N . GLY A 1 386 ? 2.98 -16.078 -14.156 1 59.94 386 GLY A N 1
ATOM 3057 C CA . GLY A 1 386 ? 3.688 -17.297 -13.82 1 59.94 386 GLY A CA 1
ATOM 3058 C C . GLY A 1 386 ? 2.775 -18.5 -13.734 1 59.94 386 GLY A C 1
ATOM 3059 O O . GLY A 1 386 ? 3.127 -19.594 -14.203 1 59.94 386 GLY A O 1
ATOM 3060 N N . TYR A 1 387 ? 1.577 -18.344 -13.336 1 61.91 387 TYR A N 1
ATOM 3061 C CA . TYR A 1 387 ? 0.582 -19.406 -13.281 1 61.91 387 TYR A CA 1
ATOM 3062 C C . TYR A 1 387 ? 0.215 -19.875 -14.688 1 61.91 387 TYR A C 1
ATOM 3064 O O . TYR A 1 387 ? 0.104 -21.078 -14.938 1 61.91 387 TYR A O 1
ATOM 3072 N N . GLU A 1 388 ? 0.095 -19 -15.602 1 61.09 388 GLU A N 1
ATOM 3073 C CA . GLU A 1 388 ? -0.287 -19.328 -16.969 1 61.09 388 GLU A CA 1
ATOM 3074 C C . GLU A 1 388 ? 0.834 -20.078 -17.688 1 61.09 388 GLU A C 1
ATOM 3076 O O . GLU A 1 388 ? 0.586 -21.062 -18.375 1 61.09 388 GLU A O 1
ATOM 3081 N N . THR A 1 389 ? 1.974 -19.609 -17.484 1 62.91 389 THR A N 1
ATOM 3082 C CA . THR A 1 389 ? 3.129 -20.234 -18.125 1 62.91 389 THR A CA 1
ATOM 3083 C C . THR A 1 389 ? 3.373 -21.625 -17.578 1 62.91 389 THR A C 1
ATOM 3085 O O . THR A 1 389 ? 3.705 -22.547 -18.312 1 62.91 389 THR A O 1
ATOM 3088 N N . LEU A 1 390 ? 3.104 -21.719 -16.312 1 65.56 390 LEU A N 1
ATOM 3089 C CA . LEU A 1 390 ? 3.312 -23.016 -15.688 1 65.56 390 LEU A CA 1
ATOM 3090 C C . LEU A 1 390 ? 2.295 -24.031 -16.203 1 65.56 390 LEU A C 1
ATOM 3092 O O . LEU A 1 390 ? 2.643 -25.188 -16.469 1 65.56 390 LEU A O 1
ATOM 3096 N N . THR A 1 391 ? 1.093 -23.562 -16.453 1 64.38 391 THR A N 1
ATOM 3097 C CA . THR A 1 391 ? 0.063 -24.438 -17 1 64.38 391 THR A CA 1
ATOM 3098 C C . THR A 1 391 ? 0.399 -24.844 -18.422 1 64.38 391 THR A C 1
ATOM 3100 O O . THR A 1 391 ? 0.204 -26 -18.812 1 64.38 391 THR A O 1
ATOM 3103 N N . ALA A 1 392 ? 0.905 -23.984 -19.141 1 65.88 392 ALA A N 1
ATOM 3104 C CA . ALA A 1 392 ? 1.283 -24.281 -20.516 1 65.88 392 ALA A CA 1
ATOM 3105 C C . ALA A 1 392 ? 2.465 -25.234 -20.562 1 65.88 392 ALA A C 1
ATOM 3107 O O . ALA A 1 392 ? 2.457 -26.203 -21.344 1 65.88 392 ALA A O 1
ATOM 3108 N N . SER A 1 393 ? 3.412 -25 -19.734 1 69.38 393 SER A N 1
ATOM 3109 C CA . SER A 1 393 ? 4.59 -25.859 -19.672 1 69.38 393 SER A CA 1
ATOM 3110 C C . SER A 1 393 ? 4.227 -27.266 -19.203 1 69.38 393 SER A C 1
ATOM 3112 O O . SER A 1 393 ? 4.812 -28.25 -19.672 1 69.38 393 SER A O 1
ATOM 3114 N N . LEU A 1 394 ? 3.168 -27.25 -18.406 1 70.44 394 LEU A N 1
ATOM 3115 C CA . LEU A 1 394 ? 2.678 -28.547 -17.922 1 70.44 394 LEU A CA 1
ATOM 3116 C C . LEU A 1 394 ? 2.074 -29.359 -19.078 1 70.44 394 LEU A C 1
ATOM 3118 O O . LEU A 1 394 ? 2.35 -30.547 -19.203 1 70.44 394 LEU A O 1
ATOM 3122 N N . ASN A 1 395 ? 1.354 -28.75 -19.812 1 73.06 395 ASN A N 1
ATOM 3123 C CA . ASN A 1 395 ? 0.709 -29.422 -20.938 1 73.06 395 ASN A CA 1
ATOM 3124 C C . ASN A 1 395 ? 1.731 -29.906 -21.969 1 73.06 395 ASN A C 1
ATOM 3126 O O . ASN A 1 395 ? 1.611 -31.016 -22.484 1 73.06 395 ASN A O 1
ATOM 3130 N N . ASP A 1 396 ? 2.738 -29.188 -22.062 1 76.75 396 ASP A N 1
ATOM 3131 C CA . ASP A 1 396 ? 3.803 -29.547 -23 1 76.75 396 ASP A CA 1
ATOM 3132 C C . ASP A 1 396 ? 4.582 -30.766 -22.484 1 76.75 396 ASP A C 1
ATOM 3134 O O . ASP A 1 396 ? 4.902 -31.672 -23.25 1 76.75 396 ASP A O 1
ATOM 3138 N N . THR A 1 397 ? 4.828 -30.703 -21.172 1 74.88 397 THR A N 1
ATOM 3139 C CA . THR A 1 397 ? 5.57 -31.812 -20.578 1 74.88 397 THR A CA 1
ATOM 3140 C C . THR A 1 397 ? 4.754 -33.094 -20.625 1 74.88 397 THR A C 1
ATOM 3142 O O . THR A 1 397 ? 5.301 -34.188 -20.875 1 74.88 397 THR A O 1
ATOM 3145 N N . ILE A 1 398 ? 3.48 -32.906 -20.422 1 77.75 398 ILE A N 1
ATOM 3146 C CA . ILE A 1 398 ? 2.596 -34.062 -20.484 1 77.75 398 ILE A CA 1
ATOM 3147 C C . ILE A 1 398 ? 2.578 -34.625 -21.906 1 77.75 398 ILE A C 1
ATOM 3149 O O . ILE A 1 398 ? 2.646 -35.844 -22.094 1 77.75 398 ILE A O 1
ATOM 3153 N N . GLU A 1 399 ? 2.596 -33.844 -22.906 1 82 399 GLU A N 1
ATOM 3154 C CA . GLU A 1 399 ? 2.561 -34.281 -24.297 1 82 399 GLU A CA 1
ATOM 3155 C C . GLU A 1 399 ? 3.871 -34.969 -24.703 1 82 399 GLU A C 1
ATOM 3157 O O . GLU A 1 399 ? 3.865 -36 -25.375 1 82 399 GLU A O 1
ATOM 3162 N N . LEU A 1 400 ? 4.926 -34.406 -24.188 1 83.19 400 LEU A N 1
ATOM 3163 C CA . LEU A 1 400 ? 6.234 -34.969 -24.531 1 83.19 400 LEU A CA 1
ATOM 3164 C C . LEU A 1 400 ? 6.453 -36.312 -23.859 1 83.19 400 LEU A C 1
ATOM 3166 O O . LEU A 1 400 ? 6.934 -37.25 -24.5 1 83.19 400 LEU A O 1
ATOM 3170 N N . LYS A 1 401 ? 6.059 -36.406 -22.641 1 82.38 401 LYS A N 1
ATOM 3171 C CA . LYS A 1 401 ? 6.246 -37.656 -21.922 1 82.38 401 LYS A CA 1
ATOM 3172 C C . LYS A 1 401 ? 5.324 -38.75 -22.453 1 82.38 401 LYS A C 1
ATOM 3174 O O . LYS A 1 401 ? 5.699 -39.938 -22.5 1 82.38 401 LYS A O 1
ATOM 3179 N N . SER A 1 402 ? 4.203 -38.406 -22.844 1 83.38 402 SER A N 1
ATOM 3180 C CA . SER A 1 402 ? 3.268 -39.344 -23.438 1 83.38 402 SER A CA 1
ATOM 3181 C C . SER A 1 402 ? 3.793 -39.906 -24.75 1 83.38 402 SER A C 1
ATOM 3183 O O . SER A 1 402 ? 3.697 -41.094 -25.016 1 83.38 402 SER A O 1
ATOM 3185 N N . ALA A 1 403 ? 4.406 -39.094 -25.531 1 86.06 403 ALA A N 1
ATOM 3186 C CA . ALA A 1 403 ? 4.957 -39.5 -26.828 1 86.06 403 ALA A CA 1
ATOM 3187 C C . ALA A 1 403 ? 6.148 -40.438 -26.641 1 86.06 403 ALA A C 1
ATOM 3189 O O . ALA A 1 403 ? 6.289 -41.438 -27.359 1 86.06 403 ALA A O 1
ATOM 3190 N N . GLU A 1 404 ? 6.91 -40.094 -25.656 1 85.69 404 GLU A N 1
ATOM 3191 C CA . GLU A 1 404 ? 8.07 -40.938 -25.359 1 85.69 404 GLU A CA 1
ATOM 3192 C C . GLU A 1 404 ? 7.637 -42.312 -24.859 1 85.69 404 GLU A C 1
ATOM 3194 O O . GLU A 1 404 ? 8.242 -43.312 -25.234 1 85.69 404 GLU A O 1
ATOM 3199 N N . LEU A 1 405 ? 6.621 -42.344 -24.062 1 84.69 405 LEU A N 1
ATOM 3200 C CA . LEU A 1 405 ? 6.113 -43.594 -23.547 1 84.69 405 LEU A CA 1
ATOM 3201 C C . LEU A 1 405 ? 5.496 -44.438 -24.672 1 84.69 405 LEU A C 1
ATOM 3203 O O . LEU A 1 405 ? 5.68 -45.656 -24.703 1 84.69 405 LEU A O 1
ATOM 3207 N N . GLU A 1 406 ? 4.902 -43.844 -25.562 1 86.31 406 GLU A N 1
ATOM 3208 C CA . GLU A 1 406 ? 4.293 -44.531 -26.703 1 86.31 406 GLU A CA 1
ATOM 3209 C C . GLU A 1 406 ? 5.355 -45.156 -27.578 1 86.31 406 GLU A C 1
ATOM 3211 O O . GLU A 1 406 ? 5.203 -46.312 -28 1 86.31 406 GLU A O 1
ATOM 3216 N N . GLU A 1 407 ? 6.453 -44.469 -27.812 1 90.06 407 GLU A N 1
ATOM 3217 C CA . GLU A 1 407 ? 7.543 -44.969 -28.641 1 90.06 407 GLU A CA 1
ATOM 3218 C C . GLU A 1 407 ? 8.234 -46.156 -27.969 1 90.06 407 GLU A C 1
ATOM 3220 O O . GLU A 1 407 ? 8.5 -47.188 -28.609 1 90.06 407 GLU A O 1
ATOM 3225 N N . SER A 1 408 ? 8.438 -46 -26.672 1 88.44 408 SER A N 1
ATOM 3226 C CA . SER A 1 408 ? 9.109 -47.031 -25.906 1 88.44 408 SER A CA 1
ATOM 3227 C C . SER A 1 408 ? 8.25 -48.312 -25.844 1 88.44 408 SER A C 1
ATOM 3229 O O . SER A 1 408 ? 8.766 -49.406 -25.969 1 88.44 408 SER A O 1
ATOM 3231 N N . PHE A 1 409 ? 6.961 -48.188 -25.812 1 86.44 409 PHE A N 1
ATOM 3232 C CA . PHE A 1 409 ? 6.059 -49.344 -25.719 1 86.44 409 PHE A CA 1
ATOM 3233 C C . PHE A 1 409 ? 5.891 -50 -27.062 1 86.44 409 PHE A C 1
ATOM 3235 O O . PHE A 1 409 ? 5.758 -51.25 -27.141 1 86.44 409 PHE A O 1
ATOM 3242 N N . ALA A 1 410 ? 5.969 -49.219 -28.078 1 88.44 410 ALA A N 1
ATOM 3243 C CA . ALA A 1 410 ? 5.887 -49.781 -29.422 1 88.44 410 ALA A CA 1
ATOM 3244 C C . ALA A 1 410 ? 7.098 -50.688 -29.719 1 88.44 410 ALA A C 1
ATOM 3246 O O . ALA A 1 410 ? 6.957 -51.75 -30.281 1 88.44 410 ALA A O 1
ATOM 3247 N N . GLU A 1 411 ? 8.242 -50.25 -29.281 1 90.81 411 GLU A N 1
ATOM 3248 C CA . GLU A 1 411 ? 9.461 -51.031 -29.469 1 90.81 411 GLU A CA 1
ATOM 3249 C C . GLU A 1 411 ? 9.43 -52.344 -28.672 1 90.81 411 GLU A C 1
ATOM 3251 O O . GLU A 1 411 ? 9.789 -53.406 -29.188 1 90.81 411 GLU A O 1
ATOM 3256 N N . LEU A 1 412 ? 8.969 -52.156 -27.484 1 89.5 412 LEU A N 1
ATOM 3257 C CA . LEU A 1 412 ? 8.898 -53.312 -26.609 1 89.5 412 LEU A CA 1
ATOM 3258 C C . LEU A 1 412 ? 7.895 -54.344 -27.141 1 89.5 412 LEU A C 1
ATOM 3260 O O . LEU A 1 412 ? 8.141 -55.531 -27.094 1 89.5 412 LEU A O 1
ATOM 3264 N N . ALA A 1 413 ? 6.832 -53.938 -27.688 1 88.56 413 ALA A N 1
ATOM 3265 C CA . ALA A 1 413 ? 5.801 -54.812 -28.25 1 88.56 413 ALA A CA 1
ATOM 3266 C C . ALA A 1 413 ? 6.32 -55.562 -29.469 1 88.56 413 ALA A C 1
ATOM 3268 O O . ALA A 1 413 ? 6.016 -56.75 -29.641 1 88.56 413 ALA A O 1
ATOM 3269 N N . GLU A 1 414 ? 7.145 -54.938 -30.188 1 91.25 414 GLU A N 1
ATOM 3270 C CA . GLU A 1 414 ? 7.691 -55.562 -31.391 1 91.25 414 GLU A CA 1
ATOM 3271 C C . GLU A 1 414 ? 8.68 -56.688 -31.031 1 91.25 414 GLU A C 1
ATOM 3273 O O . GLU A 1 414 ? 8.695 -57.75 -31.656 1 91.25 414 GLU A O 1
ATOM 3278 N N . VAL A 1 415 ? 9.469 -56.469 -30.109 1 91.62 415 VAL A N 1
ATOM 3279 C CA . VAL A 1 415 ? 10.43 -57.469 -29.656 1 91.62 415 VAL A CA 1
ATOM 3280 C C . VAL A 1 415 ? 9.703 -58.656 -29.094 1 91.62 415 VAL A C 1
ATOM 3282 O O . VAL A 1 415 ? 10.016 -59.812 -29.438 1 91.62 415 VAL A O 1
ATOM 3285 N N . LYS A 1 416 ? 8.695 -58.375 -28.359 1 89.69 416 LYS A N 1
ATOM 3286 C CA . LYS A 1 416 ? 7.922 -59.469 -27.75 1 89.69 416 LYS A CA 1
ATOM 3287 C C . LYS A 1 416 ? 7.191 -60.281 -28.812 1 89.69 416 LYS A C 1
ATOM 3289 O O . LYS A 1 416 ? 7.082 -61.5 -28.703 1 89.69 416 LYS A O 1
ATOM 3294 N N . ARG A 1 417 ? 6.746 -59.656 -29.766 1 90.31 417 ARG A N 1
ATOM 3295 C CA . ARG A 1 417 ? 6.074 -60.312 -30.875 1 90.31 417 ARG A CA 1
ATOM 3296 C C . ARG A 1 417 ? 7.023 -61.25 -31.609 1 90.31 417 ARG A C 1
ATOM 3298 O O . ARG A 1 417 ? 6.684 -62.406 -31.875 1 90.31 417 ARG A O 1
ATOM 3305 N N . ARG A 1 418 ? 8.211 -60.969 -31.859 1 88.62 418 ARG A N 1
ATOM 3306 C CA . ARG A 1 418 ? 9.211 -61.75 -32.562 1 88.62 418 ARG A CA 1
ATOM 3307 C C . ARG A 1 418 ? 9.625 -62.969 -31.75 1 88.62 418 ARG A C 1
ATOM 3309 O O . ARG A 1 418 ? 9.781 -64.062 -32.312 1 88.62 418 ARG A O 1
ATOM 3316 N N . GLU A 1 419 ? 9.703 -62.656 -30.562 1 91 419 GLU A N 1
ATOM 3317 C CA . GLU A 1 419 ? 10.078 -63.75 -29.672 1 91 419 GLU A CA 1
ATOM 3318 C C . GLU A 1 419 ? 8.984 -64.812 -29.609 1 91 419 GLU A C 1
ATOM 3320 O O . GLU A 1 419 ? 9.273 -66 -29.625 1 91 419 GLU A O 1
ATOM 3325 N N . ALA A 1 420 ? 7.832 -64.375 -29.594 1 91.31 420 ALA A N 1
ATOM 3326 C CA . ALA A 1 420 ? 6.707 -65.312 -29.516 1 91.31 420 ALA A CA 1
ATOM 3327 C C . ALA A 1 420 ? 6.613 -66.125 -30.797 1 91.31 420 ALA A C 1
ATOM 3329 O O . ALA A 1 420 ? 6.363 -67.312 -30.734 1 91.31 420 ALA A O 1
ATOM 3330 N N . ILE A 1 421 ? 6.777 -65.625 -31.891 1 89.62 421 ILE A N 1
ATOM 3331 C CA . ILE A 1 421 ? 6.754 -66.312 -33.156 1 89.62 421 ILE A CA 1
ATOM 3332 C C . ILE A 1 421 ? 7.875 -67.375 -33.219 1 89.62 421 ILE A C 1
ATOM 3334 O O . ILE A 1 421 ? 7.648 -68.5 -33.594 1 89.62 421 ILE A O 1
ATOM 3338 N N . ALA A 1 422 ? 9.055 -67 -32.781 1 88.75 422 ALA A N 1
ATOM 3339 C CA . ALA A 1 422 ? 10.203 -67.875 -32.781 1 88.75 422 ALA A CA 1
ATOM 3340 C C . ALA A 1 422 ? 9.961 -69.062 -31.875 1 88.75 422 ALA A C 1
ATOM 3342 O O . ALA A 1 422 ? 10.266 -70.25 -32.25 1 88.75 422 ALA A O 1
ATOM 3343 N N . GLU A 1 423 ? 9.43 -68.812 -30.781 1 89.38 423 GLU A N 1
ATOM 3344 C CA . GLU A 1 423 ? 9.125 -69.875 -29.844 1 89.38 423 GLU A CA 1
ATOM 3345 C C . GLU A 1 423 ? 8.109 -70.812 -30.422 1 89.38 423 GLU A C 1
ATOM 3347 O O . GLU A 1 423 ? 8.234 -72.062 -30.25 1 89.38 423 GLU A O 1
ATOM 3352 N N . GLU A 1 424 ? 7.176 -70.25 -31.047 1 88.88 424 GLU A N 1
ATOM 3353 C CA . GLU A 1 424 ? 6.145 -71.125 -31.656 1 88.88 424 GLU A CA 1
ATOM 3354 C C . GLU A 1 424 ? 6.715 -71.938 -32.781 1 88.88 424 GLU A C 1
ATOM 3356 O O . GLU A 1 424 ? 6.379 -73.125 -32.938 1 88.88 424 GLU A O 1
ATOM 3361 N N . ARG A 1 425 ? 7.543 -71.625 -33.562 1 85.38 425 ARG A N 1
ATOM 3362 C CA . ARG A 1 425 ? 8.219 -72.312 -34.656 1 85.38 425 ARG A CA 1
ATOM 3363 C C . ARG A 1 425 ? 9.031 -73.5 -34.094 1 85.38 425 ARG A C 1
ATOM 3365 O O . ARG A 1 425 ? 8.945 -74.625 -34.562 1 85.38 425 ARG A O 1
ATOM 3372 N N . ASP A 1 426 ? 9.789 -73.125 -33.062 1 87 426 ASP A N 1
ATOM 3373 C CA . ASP A 1 426 ? 10.609 -74.125 -32.406 1 87 426 ASP A CA 1
ATOM 3374 C C . ASP A 1 426 ? 9.75 -75.312 -31.906 1 87 426 ASP A C 1
ATOM 3376 O O . ASP A 1 426 ? 10.094 -76.438 -32.094 1 87 426 ASP A O 1
ATOM 3380 N N . ARG A 1 427 ? 8.734 -74.938 -31.359 1 85.94 427 ARG A N 1
ATOM 3381 C CA . ARG A 1 427 ? 7.824 -75.938 -30.828 1 85.94 427 ARG A CA 1
ATOM 3382 C C . ARG A 1 427 ? 7.266 -76.812 -31.922 1 85.94 427 ARG A C 1
ATOM 3384 O O . ARG A 1 427 ? 7.293 -78.062 -31.812 1 85.94 427 ARG A O 1
ATOM 3391 N N . ILE A 1 428 ? 6.742 -76.25 -32.938 1 84.62 428 ILE A N 1
ATOM 3392 C CA . ILE A 1 428 ? 6.148 -77 -34.062 1 84.62 428 ILE A CA 1
ATOM 3393 C C . ILE A 1 428 ? 7.199 -77.875 -34.688 1 84.62 428 ILE A C 1
ATOM 3395 O O . ILE A 1 428 ? 6.918 -79.062 -35.031 1 84.62 428 ILE A O 1
ATOM 3399 N N . MET A 1 429 ? 8.344 -77.5 -34.875 1 84.06 429 MET A N 1
ATOM 3400 C CA . MET A 1 429 ? 9.445 -78.312 -35.438 1 84.06 429 MET A CA 1
ATOM 3401 C C . MET A 1 429 ? 9.719 -79.562 -34.656 1 84.06 429 MET A C 1
ATOM 3403 O O . MET A 1 429 ? 9.891 -80.625 -35.219 1 84.06 429 MET A O 1
ATOM 3407 N N . LEU A 1 430 ? 9.766 -79.375 -33.406 1 82.56 430 LEU A N 1
ATOM 3408 C CA . LEU A 1 430 ? 10.016 -80.5 -32.531 1 82.56 430 LEU A CA 1
ATOM 3409 C C . LEU A 1 430 ? 8.891 -81.562 -32.625 1 82.56 430 LEU A C 1
ATOM 3411 O O . LEU A 1 430 ? 9.148 -82.75 -32.688 1 82.56 430 LEU A O 1
ATOM 3415 N N . ASP A 1 431 ? 7.742 -81 -32.656 1 82.44 431 ASP A N 1
ATOM 3416 C CA . ASP A 1 431 ? 6.582 -81.875 -32.781 1 82.44 431 ASP A CA 1
ATOM 3417 C C . ASP A 1 431 ? 6.578 -82.625 -34.094 1 82.44 431 ASP A C 1
ATOM 3419 O O . ASP A 1 431 ? 6.215 -83.75 -34.156 1 82.44 431 ASP A O 1
ATOM 3423 N N . LEU A 1 432 ? 6.953 -82.062 -35.156 1 83.44 432 LEU A N 1
ATOM 3424 C CA . LEU A 1 432 ? 7.031 -82.625 -36.469 1 83.44 432 LEU A CA 1
ATOM 3425 C C . LEU A 1 432 ? 8.125 -83.75 -36.531 1 83.44 432 LEU A C 1
ATOM 3427 O O . LEU A 1 432 ? 7.902 -84.812 -37.062 1 83.44 432 LEU A O 1
ATOM 3431 N N . HIS A 1 433 ? 9.242 -83.438 -36.062 1 79.69 433 HIS A N 1
ATOM 3432 C CA . HIS A 1 433 ? 10.383 -84.312 -36.031 1 79.69 433 HIS A CA 1
ATOM 3433 C C . HIS A 1 433 ? 10.055 -85.625 -35.281 1 79.69 433 HIS A C 1
ATOM 3435 O O . HIS A 1 433 ? 10.25 -86.688 -35.781 1 79.69 433 HIS A O 1
ATOM 3441 N N . ASP A 1 434 ? 9.438 -85.375 -34.125 1 76.44 434 ASP A N 1
ATOM 3442 C CA . ASP A 1 434 ? 9.156 -86.5 -33.25 1 76.44 434 ASP A CA 1
ATOM 3443 C C . ASP A 1 434 ? 7.965 -87.312 -33.75 1 76.44 434 ASP A C 1
ATOM 3445 O O . ASP A 1 434 ? 7.84 -88.5 -33.438 1 76.44 434 ASP A O 1
ATOM 3449 N N . GLY A 1 435 ? 7.164 -86.688 -34.562 1 81.12 435 GLY A N 1
ATOM 3450 C CA . GLY A 1 435 ? 5.992 -87.375 -35.062 1 81.12 435 GLY A CA 1
ATOM 3451 C C . GLY A 1 435 ? 6.207 -88 -36.469 1 81.12 435 GLY A C 1
ATOM 3452 O O . GLY A 1 435 ? 6.656 -89.125 -36.594 1 81.12 435 GLY A O 1
ATOM 3453 N N . ILE A 1 436 ? 6.043 -87.188 -37.406 1 81.25 436 ILE A N 1
ATOM 3454 C CA . ILE A 1 436 ? 6.066 -87.625 -38.781 1 81.25 436 ILE A CA 1
ATOM 3455 C C . ILE A 1 436 ? 7.477 -88.062 -39.156 1 81.25 436 ILE A C 1
ATOM 3457 O O . ILE A 1 436 ? 7.645 -89.125 -39.844 1 81.25 436 ILE A O 1
ATOM 3461 N N . GLY A 1 437 ? 8.445 -87.375 -38.75 1 81.06 437 GLY A N 1
ATOM 3462 C CA . GLY A 1 437 ? 9.828 -87.75 -39.062 1 81.06 437 GLY A CA 1
ATOM 3463 C C . GLY A 1 437 ? 10.203 -89.125 -38.531 1 81.06 437 GLY A C 1
ATOM 3464 O O . GLY A 1 437 ? 10.758 -89.938 -39.25 1 81.06 437 GLY A O 1
ATOM 3465 N N . GLY A 1 438 ? 9.922 -89.312 -37.312 1 79.94 438 GLY A N 1
ATOM 3466 C CA . GLY A 1 438 ? 10.188 -90.625 -36.719 1 79.94 438 GLY A CA 1
ATOM 3467 C C . GLY A 1 438 ? 9.484 -91.75 -37.406 1 79.94 438 GLY A C 1
ATOM 3468 O O . GLY A 1 438 ? 10.07 -92.812 -37.625 1 79.94 438 GLY A O 1
ATOM 3469 N N . GLN A 1 439 ? 8.336 -91.562 -37.844 1 80.56 439 GLN A N 1
ATOM 3470 C CA . GLN A 1 439 ? 7.547 -92.625 -38.531 1 80.56 439 GLN A CA 1
ATOM 3471 C C . GLN A 1 439 ? 8.125 -92.938 -39.906 1 80.56 439 GLN A C 1
ATOM 3473 O O . GLN A 1 439 ? 8.219 -94.062 -40.312 1 80.56 439 GLN A O 1
ATOM 3478 N N . LEU A 1 440 ? 8.484 -91.938 -40.594 1 83.88 440 LEU A N 1
ATOM 3479 C CA . LEU A 1 440 ? 9.055 -92.062 -41.938 1 83.88 440 LEU A CA 1
ATOM 3480 C C . LEU A 1 440 ? 10.398 -92.812 -41.844 1 83.88 440 LEU A C 1
ATOM 3482 O O . LEU A 1 440 ? 10.656 -93.75 -42.625 1 83.88 440 LEU A O 1
ATOM 3486 N N . VAL A 1 441 ? 11.203 -92.5 -40.906 1 81.75 441 VAL A N 1
ATOM 3487 C CA . VAL A 1 441 ? 12.5 -93.125 -40.719 1 81.75 441 VAL A CA 1
ATOM 3488 C C . VAL A 1 441 ? 12.312 -94.562 -40.344 1 81.75 441 VAL A C 1
ATOM 3490 O O . VAL A 1 441 ? 13.008 -95.438 -40.875 1 81.75 441 VAL A O 1
ATOM 3493 N N . SER A 1 442 ? 11.414 -94.812 -39.531 1 82.69 442 SER A N 1
ATOM 3494 C CA . SER A 1 442 ? 11.133 -96.188 -39.094 1 82.69 442 SER A CA 1
ATOM 3495 C C . SER A 1 442 ? 10.633 -97 -40.25 1 82.69 442 SER A C 1
ATOM 3497 O O . SER A 1 442 ? 11 -98.188 -40.375 1 82.69 442 SER A O 1
ATOM 3499 N N . THR A 1 443 ? 9.836 -96.438 -41.031 1 82.75 443 THR A N 1
ATOM 3500 C CA . THR A 1 443 ? 9.297 -97.125 -42.188 1 82.75 443 THR A CA 1
ATOM 3501 C C . THR A 1 443 ? 10.406 -97.438 -43.188 1 82.75 443 THR A C 1
ATOM 3503 O O . THR A 1 443 ? 10.461 -98.562 -43.719 1 82.75 443 THR A O 1
ATOM 3506 N N . LEU A 1 444 ? 11.281 -96.625 -43.406 1 84.94 444 LEU A N 1
ATOM 3507 C CA . LEU A 1 444 ? 12.398 -96.875 -44.312 1 84.94 444 LEU A CA 1
ATOM 3508 C C . LEU A 1 444 ? 13.352 -97.938 -43.781 1 84.94 444 LEU A C 1
ATOM 3510 O O . LEU A 1 444 ? 13.859 -98.75 -44.562 1 84.94 444 LEU A O 1
ATOM 3514 N N . ALA A 1 445 ? 13.555 -97.875 -42.562 1 83.81 445 ALA A N 1
ATOM 3515 C CA . ALA A 1 445 ? 14.398 -98.875 -41.938 1 83.81 445 ALA A CA 1
ATOM 3516 C C . ALA A 1 445 ? 13.797 -100.25 -42.062 1 83.81 445 ALA A C 1
ATOM 3518 O O . ALA A 1 445 ? 14.508 -101.25 -42.312 1 83.81 445 ALA A O 1
ATOM 3519 N N . TYR A 1 446 ? 12.562 -100.312 -41.969 1 82.5 446 TYR A N 1
ATOM 3520 C CA . TYR A 1 446 ? 11.844 -101.562 -42.156 1 82.5 446 TYR A CA 1
ATOM 3521 C C . TYR A 1 446 ? 11.992 -102.062 -43.594 1 82.5 446 TYR A C 1
ATOM 3523 O O . TYR A 1 446 ? 12.242 -103.25 -43.812 1 82.5 446 TYR A O 1
ATOM 3531 N N . MET A 1 447 ? 11.914 -101.25 -44.438 1 84.44 447 MET A N 1
ATOM 3532 C CA . MET A 1 447 ? 12.031 -101.625 -45.844 1 84.44 447 MET A CA 1
ATOM 3533 C C . MET A 1 447 ? 13.438 -102.125 -46.188 1 84.44 447 MET A C 1
ATOM 3535 O O . MET A 1 447 ? 13.609 -103.062 -46.938 1 84.44 447 MET A O 1
ATOM 3539 N N . GLU A 1 448 ? 14.391 -101.5 -45.594 1 82.5 448 GLU A N 1
ATOM 3540 C CA . GLU A 1 448 ? 15.781 -101.875 -45.812 1 82.5 448 GLU A CA 1
ATOM 3541 C C . GLU A 1 448 ? 16.109 -103.25 -45.188 1 82.5 448 GLU A C 1
ATOM 3543 O O . GLU A 1 448 ? 16.828 -104.062 -45.781 1 82.5 448 GLU A O 1
ATOM 3548 N N . SER A 1 449 ? 15.609 -103.438 -44.094 1 82.5 449 SER A N 1
ATOM 3549 C CA . SER A 1 449 ? 15.914 -104.688 -43.344 1 82.5 449 SER A CA 1
ATOM 3550 C C . SER A 1 449 ? 15.219 -105.875 -43.969 1 82.5 449 SER A C 1
ATOM 3552 O O . SER A 1 449 ? 15.75 -107 -43.906 1 82.5 449 SER A O 1
ATOM 3554 N N . ASN A 1 450 ? 14.133 -105.75 -44.594 1 81 450 ASN A N 1
ATOM 3555 C CA . ASN A 1 450 ? 13.352 -106.875 -45.062 1 81 450 ASN A CA 1
ATOM 3556 C C . ASN A 1 450 ? 13.414 -107 -46.594 1 81 450 ASN A C 1
ATOM 3558 O O . ASN A 1 450 ? 12.773 -107.875 -47.188 1 81 450 ASN A O 1
ATOM 3562 N N . ASN A 1 451 ? 14.219 -106.188 -47.156 1 77.38 451 ASN A N 1
ATOM 3563 C CA . ASN A 1 451 ? 14.367 -106.125 -48.625 1 77.38 451 ASN A CA 1
ATOM 3564 C C . ASN A 1 451 ? 13.008 -106.188 -49.312 1 77.38 451 ASN A C 1
ATOM 3566 O O . ASN A 1 451 ? 12.844 -107 -50.25 1 77.38 451 ASN A O 1
ATOM 3570 N N . THR A 1 452 ? 12.047 -105.625 -48.688 1 73.75 452 THR A N 1
ATOM 3571 C CA . THR A 1 452 ? 10.688 -105.625 -49.219 1 73.75 452 THR A CA 1
ATOM 3572 C C . THR A 1 452 ? 10.32 -104.25 -49.75 1 73.75 452 THR A C 1
ATOM 3574 O O . THR A 1 452 ? 10.867 -103.25 -49.281 1 73.75 452 THR A O 1
ATOM 3577 N N . GLY A 1 453 ? 9.625 -104.25 -50.812 1 67.88 453 GLY A N 1
ATOM 3578 C CA . GLY A 1 453 ? 8.984 -103 -51.219 1 67.88 453 GLY A CA 1
ATOM 3579 C C . GLY A 1 453 ? 9.422 -102.5 -52.625 1 67.88 453 GLY A C 1
ATOM 3580 O O . GLY A 1 453 ? 10.484 -102.875 -53.094 1 67.88 453 GLY A O 1
ATOM 3581 N N . ASP A 1 454 ? 8.516 -102.125 -53.219 1 78.19 454 ASP A N 1
ATOM 3582 C CA . ASP A 1 454 ? 8.641 -101.562 -54.562 1 78.19 454 ASP A CA 1
ATOM 3583 C C . ASP A 1 454 ? 9.586 -100.312 -54.531 1 78.19 454 ASP A C 1
ATOM 3585 O O . ASP A 1 454 ? 9.555 -99.5 -53.625 1 78.19 454 ASP A O 1
ATOM 3589 N N . GLY A 1 455 ? 10.672 -100.375 -55.219 1 76.94 455 GLY A N 1
ATOM 3590 C CA . GLY A 1 455 ? 11.625 -99.25 -55.375 1 76.94 455 GLY A CA 1
ATOM 3591 C C . GLY A 1 455 ? 10.961 -97.875 -55.469 1 76.94 455 GLY A C 1
ATOM 3592 O O . GLY A 1 455 ? 11.5 -96.938 -54.969 1 76.94 455 GLY A O 1
ATOM 3593 N N . LYS A 1 456 ? 9.836 -97.938 -55.938 1 78.31 456 LYS A N 1
ATOM 3594 C CA . LYS A 1 456 ? 9.117 -96.688 -56.094 1 78.31 456 LYS A CA 1
ATOM 3595 C C . LYS A 1 456 ? 8.609 -96.125 -54.75 1 78.31 456 LYS A C 1
ATOM 3597 O O . LYS A 1 456 ? 8.641 -94.938 -54.469 1 78.31 456 LYS A O 1
ATOM 3602 N N . ILE A 1 457 ? 8.117 -96.938 -53.938 1 82.94 457 ILE A N 1
ATOM 3603 C CA . ILE A 1 457 ? 7.629 -96.562 -52.594 1 82.94 457 ILE A CA 1
ATOM 3604 C C . ILE A 1 457 ? 8.789 -96.125 -51.75 1 82.94 457 ILE A C 1
ATOM 3606 O O . ILE A 1 457 ? 8.656 -95.125 -51 1 82.94 457 ILE A O 1
ATOM 3610 N N . ARG A 1 458 ? 9.828 -96.812 -51.812 1 85.06 458 ARG A N 1
ATOM 3611 C CA . ARG A 1 458 ? 11.016 -96.375 -51.062 1 85.06 458 ARG A CA 1
ATOM 3612 C C . ARG A 1 458 ? 11.469 -95 -51.438 1 85.06 458 ARG A C 1
ATOM 3614 O O . ARG A 1 458 ? 11.766 -94.188 -50.594 1 85.06 458 ARG A O 1
ATOM 3621 N N . ARG A 1 459 ? 11.43 -94.688 -52.625 1 78.38 459 ARG A N 1
ATOM 3622 C CA . ARG A 1 459 ? 11.828 -93.375 -53.125 1 78.38 459 ARG A CA 1
ATOM 3623 C C . ARG A 1 459 ? 10.852 -92.312 -52.656 1 78.38 459 ARG A C 1
ATOM 3625 O O . ARG A 1 459 ? 11.258 -91.188 -52.312 1 78.38 459 ARG A O 1
ATOM 3632 N N . ALA A 1 460 ? 9.617 -92.688 -52.719 1 79.5 460 ALA A N 1
ATOM 3633 C CA . ALA A 1 460 ? 8.602 -91.75 -52.281 1 79.5 460 ALA A CA 1
ATOM 3634 C C . ALA A 1 460 ? 8.766 -91.375 -50.812 1 79.5 460 ALA A C 1
ATOM 3636 O O . ALA A 1 460 ? 8.586 -90.188 -50.406 1 79.5 460 ALA A O 1
ATOM 3637 N N . LEU A 1 461 ? 9.086 -92.25 -50 1 85.44 461 LEU A N 1
ATOM 3638 C CA . LEU A 1 461 ? 9.297 -92.062 -48.562 1 85.44 461 LEU A CA 1
ATOM 3639 C C . LEU A 1 461 ? 10.57 -91.25 -48.344 1 85.44 461 LEU A C 1
ATOM 3641 O O . LEU A 1 461 ? 10.602 -90.375 -47.469 1 85.44 461 LEU A O 1
ATOM 3645 N N . GLU A 1 462 ? 11.555 -91.562 -49 1 81.5 462 GLU A N 1
ATOM 3646 C CA . GLU A 1 462 ? 12.781 -90.75 -48.938 1 81.5 462 GLU A CA 1
ATOM 3647 C C . GLU A 1 462 ? 12.547 -89.312 -49.375 1 81.5 462 GLU A C 1
ATOM 3649 O O . GLU A 1 462 ? 13.086 -88.375 -48.75 1 81.5 462 GLU A O 1
ATOM 3654 N N . ASP A 1 463 ? 11.711 -89.125 -50.344 1 76.19 463 ASP A N 1
ATOM 3655 C CA . ASP A 1 463 ? 11.359 -87.812 -50.812 1 76.19 463 ASP A CA 1
ATOM 3656 C C . ASP A 1 463 ? 10.578 -87.062 -49.75 1 76.19 463 ASP A C 1
ATOM 3658 O O . ASP A 1 463 ? 10.781 -85.812 -49.562 1 76.19 463 ASP A O 1
ATOM 3662 N N . ALA A 1 464 ? 9.695 -87.688 -49.125 1 81.31 464 ALA A N 1
ATOM 3663 C CA . ALA A 1 464 ? 8.93 -87.062 -48.031 1 81.31 464 ALA A CA 1
ATOM 3664 C C . ALA A 1 464 ? 9.836 -86.625 -46.906 1 81.31 464 ALA A C 1
ATOM 3666 O O . ALA A 1 464 ? 9.656 -85.562 -46.312 1 81.31 464 ALA A O 1
ATOM 3667 N N . LEU A 1 465 ? 10.734 -87.438 -46.531 1 83.19 465 LEU A N 1
ATOM 3668 C CA . LEU A 1 465 ? 11.688 -87.125 -45.469 1 83.19 465 LEU A CA 1
ATOM 3669 C C . LEU A 1 465 ? 12.57 -85.938 -45.875 1 83.19 465 LEU A C 1
ATOM 3671 O O . LEU A 1 465 ? 12.898 -85.062 -45.031 1 83.19 465 LEU A O 1
ATOM 3675 N N . ARG A 1 466 ? 12.961 -86 -47.062 1 79.31 466 ARG A N 1
ATOM 3676 C CA . ARG A 1 466 ? 13.75 -84.875 -47.562 1 79.31 466 ARG A CA 1
ATOM 3677 C C . ARG A 1 466 ? 12.945 -83.562 -47.562 1 79.31 466 ARG A C 1
ATOM 3679 O O . ARG A 1 466 ? 13.469 -82.5 -47.219 1 79.31 466 ARG A O 1
ATOM 3686 N N . ASP A 1 467 ? 11.727 -83.688 -47.875 1 80.31 467 ASP A N 1
ATOM 3687 C CA . ASP A 1 467 ? 10.844 -82.5 -47.844 1 80.31 467 ASP A CA 1
ATOM 3688 C C . ASP A 1 467 ? 10.656 -82 -46.406 1 80.31 467 ASP A C 1
ATOM 3690 O O . ASP A 1 467 ? 10.625 -80.812 -46.188 1 80.31 467 ASP A O 1
ATOM 3694 N N . LEU A 1 468 ? 10.43 -82.812 -45.5 1 83.44 468 LEU A N 1
ATOM 3695 C CA . LEU A 1 468 ? 10.328 -82.438 -44.094 1 83.44 468 LEU A CA 1
ATOM 3696 C C . LEU A 1 468 ? 11.586 -81.75 -43.656 1 83.44 468 LEU A C 1
ATOM 3698 O O . LEU A 1 468 ? 11.508 -80.688 -42.969 1 83.44 468 LEU A O 1
ATOM 3702 N N . ALA A 1 469 ? 12.688 -82.312 -44 1 81.38 469 ALA A N 1
ATOM 3703 C CA . ALA A 1 469 ? 13.961 -81.688 -43.656 1 81.38 469 ALA A CA 1
ATOM 3704 C C . ALA A 1 469 ? 14.078 -80.312 -44.25 1 81.38 469 ALA A C 1
ATOM 3706 O O . ALA A 1 469 ? 14.57 -79.375 -43.594 1 81.38 469 ALA A O 1
ATOM 3707 N N . LEU A 1 470 ? 13.641 -80.188 -45.438 1 81.56 470 LEU A N 1
ATOM 3708 C CA . LEU A 1 470 ? 13.664 -78.875 -46.094 1 81.56 470 LEU A CA 1
ATOM 3709 C C . LEU A 1 470 ? 12.734 -77.875 -45.406 1 81.56 470 LEU A C 1
ATOM 3711 O O . LEU A 1 470 ? 13.062 -76.688 -45.281 1 81.56 470 LEU A O 1
ATOM 3715 N N . MET A 1 471 ? 11.594 -78.25 -45 1 81.69 471 MET A N 1
ATOM 3716 C CA . MET A 1 471 ? 10.648 -77.438 -44.25 1 81.69 471 MET A CA 1
ATOM 3717 C C . MET A 1 471 ? 11.242 -77 -42.906 1 81.69 471 MET A C 1
ATOM 3719 O O . MET A 1 471 ? 11.102 -75.812 -42.531 1 81.69 471 MET A O 1
ATOM 3723 N N . LEU A 1 472 ? 11.844 -77.875 -42.25 1 80.88 472 LEU A N 1
ATOM 3724 C CA . LEU A 1 472 ? 12.484 -77.562 -41 1 80.88 472 LEU A CA 1
ATOM 3725 C C . LEU A 1 472 ? 13.594 -76.5 -41.188 1 80.88 472 LEU A C 1
ATOM 3727 O O . LEU A 1 472 ? 13.703 -75.562 -40.406 1 80.88 472 LEU A O 1
ATOM 3731 N N . ASP A 1 473 ? 14.344 -76.688 -42.219 1 79.12 473 ASP A N 1
ATOM 3732 C CA . ASP A 1 473 ? 15.398 -75.75 -42.531 1 79.12 473 ASP A CA 1
ATOM 3733 C C . ASP A 1 473 ? 14.82 -74.375 -42.844 1 79.12 473 ASP A C 1
ATOM 3735 O O . ASP A 1 473 ? 15.383 -73.312 -42.438 1 79.12 473 ASP A O 1
ATOM 3739 N N . SER A 1 474 ? 13.727 -74.375 -43.562 1 79.31 474 SER A N 1
ATOM 3740 C CA . SER A 1 474 ? 13.086 -73.125 -43.938 1 79.31 474 SER A CA 1
ATOM 3741 C C . SER A 1 474 ? 12.523 -72.375 -42.719 1 79.31 474 SER A C 1
ATOM 3743 O O . SER A 1 474 ? 12.484 -71.125 -42.688 1 79.31 474 SER A O 1
ATOM 3745 N N . MET A 1 475 ? 12.109 -73.062 -41.75 1 77.69 475 MET A N 1
ATOM 3746 C CA . MET A 1 475 ? 11.562 -72.5 -40.5 1 77.69 475 MET A CA 1
ATOM 3747 C C . MET A 1 475 ? 12.672 -71.938 -39.625 1 77.69 475 MET A C 1
ATOM 3749 O O . MET A 1 475 ? 12.477 -70.938 -38.969 1 77.69 475 MET A O 1
ATOM 3753 N N . GLU A 1 476 ? 13.789 -72.625 -39.781 1 74.12 476 GLU A N 1
ATOM 3754 C CA . GLU A 1 476 ? 14.922 -72.125 -39 1 74.12 476 GLU A CA 1
ATOM 3755 C C . GLU A 1 476 ? 15.578 -70.938 -39.625 1 74.12 476 GLU A C 1
ATOM 3757 O O . GLU A 1 476 ? 16.094 -70.062 -38.906 1 74.12 476 GLU A O 1
ATOM 3762 N N . ASN A 1 477 ? 15.68 -70.938 -40.906 1 69.94 477 ASN A N 1
ATOM 3763 C CA . ASN A 1 477 ? 16.438 -69.875 -41.625 1 69.94 477 ASN A CA 1
ATOM 3764 C C . ASN A 1 477 ? 15.523 -69.062 -42.531 1 69.94 477 ASN A C 1
ATOM 3766 O O . ASN A 1 477 ? 15.781 -68.938 -43.719 1 69.94 477 ASN A O 1
ATOM 3770 N N . HIS A 1 478 ? 14.516 -68.438 -42.031 1 63.69 478 HIS A N 1
ATOM 3771 C CA . HIS A 1 478 ? 13.461 -67.812 -42.812 1 63.69 478 HIS A CA 1
ATOM 3772 C C . HIS A 1 478 ? 13.961 -66.562 -43.469 1 63.69 478 HIS A C 1
ATOM 3774 O O . HIS A 1 478 ? 13.398 -66.062 -44.469 1 63.69 478 HIS A O 1
ATOM 3780 N N . ASP A 1 479 ? 15.094 -66.062 -43.031 1 66.81 479 ASP A N 1
ATOM 3781 C CA . ASP A 1 479 ? 15.453 -64.75 -43.5 1 66.81 479 ASP A CA 1
ATOM 3782 C C . ASP A 1 479 ? 16.391 -64.812 -44.688 1 66.81 479 ASP A C 1
ATOM 3784 O O . ASP A 1 479 ? 16.656 -63.75 -45.312 1 66.81 479 ASP A O 1
ATOM 3788 N N . SER A 1 480 ? 16.812 -66 -45 1 77.5 480 SER A N 1
ATOM 3789 C CA . SER A 1 480 ? 17.812 -66.062 -46.062 1 77.5 480 SER A CA 1
ATOM 3790 C C . SER A 1 480 ? 17.578 -67.188 -47 1 77.5 480 SER A C 1
ATOM 3792 O O . SER A 1 480 ? 17.781 -68.375 -46.656 1 77.5 480 SER A O 1
ATOM 3794 N N . LEU A 1 481 ? 17.234 -66.875 -48.219 1 81.44 481 LEU A N 1
ATOM 3795 C CA . LEU A 1 481 ? 17.031 -67.875 -49.25 1 81.44 481 LEU A CA 1
ATOM 3796 C C . LEU A 1 481 ? 18.344 -68.562 -49.625 1 81.44 481 LEU A C 1
ATOM 3798 O O . LEU A 1 481 ? 18.375 -69.75 -49.906 1 81.44 481 LEU A O 1
ATOM 3802 N N . VAL A 1 482 ? 19.359 -67.812 -49.562 1 80.81 482 VAL A N 1
ATOM 3803 C CA . VAL A 1 482 ? 20.672 -68.312 -49.875 1 80.81 482 VAL A CA 1
ATOM 3804 C C . VAL A 1 482 ? 21.078 -69.375 -48.875 1 80.81 482 VAL A C 1
ATOM 3806 O O . VAL A 1 482 ? 21.672 -70.375 -49.219 1 80.81 482 VAL A O 1
ATOM 3809 N N . THR A 1 483 ? 20.719 -69.125 -47.656 1 82.56 483 THR A N 1
ATOM 3810 C CA . THR A 1 483 ? 21.031 -70.062 -46.625 1 82.56 483 THR A CA 1
ATOM 3811 C C . THR A 1 483 ? 20.234 -71.375 -46.812 1 82.56 483 THR A C 1
ATOM 3813 O O . THR A 1 483 ? 20.766 -72.438 -46.656 1 82.56 483 THR A O 1
ATOM 3816 N N . LEU A 1 484 ? 19.016 -71.188 -47.188 1 81.75 484 LEU A N 1
ATOM 3817 C CA . LEU A 1 484 ? 18.172 -72.375 -47.438 1 81.75 484 LEU A CA 1
ATOM 3818 C C . LEU A 1 484 ? 18.703 -73.188 -48.594 1 81.75 484 LEU A C 1
ATOM 3820 O O . LEU A 1 484 ? 18.766 -74.438 -48.531 1 81.75 484 LEU A O 1
ATOM 3824 N N . LEU A 1 485 ? 19.109 -72.562 -49.594 1 83.88 485 LEU A N 1
ATOM 3825 C CA . LEU A 1 485 ? 19.672 -73.25 -50.781 1 83.88 485 LEU A CA 1
ATOM 3826 C C . LEU A 1 485 ? 21.016 -73.938 -50.438 1 83.88 485 LEU A C 1
ATOM 3828 O O . LEU A 1 485 ? 21.328 -75 -50.969 1 83.88 485 LEU A O 1
ATOM 3832 N N . GLY A 1 486 ? 21.766 -73.188 -49.625 1 82.12 486 GLY A N 1
ATOM 3833 C CA . GLY A 1 486 ? 23 -73.812 -49.156 1 82.12 486 GLY A CA 1
ATOM 3834 C C . GLY A 1 486 ? 22.797 -75.062 -48.375 1 82.12 486 GLY A C 1
ATOM 3835 O O . GLY A 1 486 ? 23.531 -76.062 -48.531 1 82.12 486 GLY A O 1
ATOM 3836 N N . MET A 1 487 ? 21.781 -75.125 -47.594 1 80.62 487 MET A N 1
ATOM 3837 C CA . MET A 1 487 ? 21.438 -76.375 -46.844 1 80.62 487 MET A CA 1
ATOM 3838 C C . MET A 1 487 ? 21 -77.5 -47.75 1 80.62 487 MET A C 1
ATOM 3840 O O . MET A 1 487 ? 21.359 -78.625 -47.562 1 80.62 487 MET A O 1
ATOM 3844 N N . LEU A 1 488 ? 20.266 -77.062 -48.688 1 82.19 488 LEU A N 1
ATOM 3845 C CA . LEU A 1 488 ? 19.828 -78 -49.688 1 82.19 488 LEU A CA 1
ATOM 3846 C C . LEU A 1 488 ? 21.031 -78.625 -50.406 1 82.19 488 LEU A C 1
ATOM 3848 O O . LEU A 1 488 ? 21.078 -79.812 -50.688 1 82.19 488 LEU A O 1
ATOM 3852 N N . ARG A 1 489 ? 21.969 -77.812 -50.812 1 82.88 489 ARG A N 1
ATOM 3853 C CA . ARG A 1 489 ? 23.203 -78.25 -51.469 1 82.88 489 ARG A CA 1
ATOM 3854 C C . ARG A 1 489 ? 23.922 -79.312 -50.625 1 82.88 489 ARG A C 1
ATOM 3856 O O . ARG A 1 489 ? 24.281 -80.375 -51.125 1 82.88 489 ARG A O 1
ATOM 3863 N N . THR A 1 490 ? 24.078 -78.938 -49.375 1 81.5 490 THR A N 1
ATOM 3864 C CA . THR A 1 490 ? 24.812 -79.812 -48.469 1 81.5 490 THR A CA 1
ATOM 3865 C C . THR A 1 490 ? 24.109 -81.188 -48.344 1 81.5 490 THR A C 1
ATOM 3867 O O . THR A 1 490 ? 24.781 -82.25 -48.312 1 81.5 490 THR A O 1
ATOM 3870 N N . ARG A 1 491 ? 22.859 -81.188 -48.438 1 76.31 491 ARG A N 1
ATOM 3871 C CA . ARG A 1 491 ? 22.094 -82.438 -48.281 1 76.31 491 ARG A CA 1
ATOM 3872 C C . ARG A 1 491 ? 22.141 -83.312 -49.531 1 76.31 491 ARG A C 1
ATOM 3874 O O . ARG A 1 491 ? 22.156 -84.5 -49.469 1 76.31 491 ARG A O 1
ATOM 3881 N N . LEU A 1 492 ? 22.141 -82.625 -50.656 1 79.31 492 LEU A N 1
ATOM 3882 C CA . LEU A 1 492 ? 22.016 -83.375 -51.906 1 79.31 492 LEU A CA 1
ATOM 3883 C C . LEU A 1 492 ? 23.375 -83.688 -52.5 1 79.31 492 LEU A C 1
ATOM 3885 O O . LEU A 1 492 ? 23.484 -84.5 -53.406 1 79.31 492 LEU A O 1
ATOM 3889 N N . GLU A 1 493 ? 24.391 -83.062 -52.031 1 81.62 493 GLU A N 1
ATOM 3890 C CA . GLU A 1 493 ? 25.75 -83.25 -52.531 1 81.62 493 GLU A CA 1
ATOM 3891 C C . GLU A 1 493 ? 26.172 -84.688 -52.312 1 81.62 493 GLU A C 1
ATOM 3893 O O . GLU A 1 493 ? 26.828 -85.312 -53.188 1 81.62 493 GLU A O 1
ATOM 3898 N N . GLY A 1 494 ? 25.797 -85.25 -51.188 1 77.5 494 GLY A N 1
ATOM 3899 C CA . GLY A 1 494 ? 26.094 -86.688 -50.938 1 77.5 494 GLY A CA 1
ATOM 3900 C C . GLY A 1 494 ? 25.422 -87.625 -51.938 1 77.5 494 GLY A C 1
ATOM 3901 O O . GLY A 1 494 ? 26.062 -88.562 -52.469 1 77.5 494 GLY A O 1
ATOM 3902 N N . LEU A 1 495 ? 24.234 -87.312 -52.25 1 77.5 495 LEU A N 1
ATOM 3903 C CA . LEU A 1 495 ? 23.484 -88.125 -53.188 1 77.5 495 LEU A CA 1
ATOM 3904 C C . LEU A 1 495 ? 24.047 -88 -54.625 1 77.5 495 LEU A C 1
ATOM 3906 O O . LEU A 1 495 ? 24.125 -89 -55.344 1 77.5 495 LEU A O 1
ATOM 3910 N N . LEU A 1 496 ? 24.391 -86.875 -54.969 1 85.88 496 LEU A N 1
ATOM 3911 C CA . LEU A 1 496 ? 24.969 -86.625 -56.281 1 85.88 496 LEU A CA 1
ATOM 3912 C C . LEU A 1 496 ? 26.312 -87.312 -56.438 1 85.88 496 LEU A C 1
ATOM 3914 O O . LEU A 1 496 ? 26.578 -87.938 -57.5 1 85.88 496 LEU A O 1
ATOM 3918 N N . SER A 1 497 ? 27.062 -87.312 -55.438 1 85.19 497 SER A N 1
ATOM 3919 C CA . SER A 1 497 ? 28.359 -88 -55.438 1 85.19 497 SER A CA 1
ATOM 3920 C C . SER A 1 497 ? 28.219 -89.5 -55.594 1 85.19 497 SER A C 1
ATOM 3922 O O . SER A 1 497 ? 29.016 -90.125 -56.281 1 85.19 497 SER A O 1
ATOM 3924 N N . GLU A 1 498 ? 27.25 -90 -55 1 81.5 498 GLU A N 1
ATOM 3925 C CA . GLU A 1 498 ? 27 -91.438 -55.062 1 81.5 498 GLU A CA 1
ATOM 3926 C C . GLU A 1 498 ? 26.641 -91.875 -56.469 1 81.5 498 GLU A C 1
ATOM 3928 O O . GLU A 1 498 ? 26.891 -93 -56.875 1 81.5 498 GLU A O 1
ATOM 3933 N N . HIS A 1 499 ? 26.094 -91 -57.156 1 85.94 499 HIS A N 1
ATOM 3934 C CA . HIS A 1 499 ? 25.672 -91.312 -58.531 1 85.94 499 HIS A CA 1
ATOM 3935 C C . HIS A 1 499 ? 26.672 -90.812 -59.562 1 85.94 499 HIS A C 1
ATOM 3937 O O . HIS A 1 499 ? 26.406 -90.812 -60.75 1 85.94 499 HIS A O 1
ATOM 3943 N N . GLY A 1 500 ? 27.797 -90.312 -59.031 1 87.62 500 GLY A N 1
ATOM 3944 C CA . GLY A 1 500 ? 28.891 -89.875 -59.875 1 87.62 500 GLY A CA 1
ATOM 3945 C C . GLY A 1 500 ? 28.609 -88.625 -60.625 1 87.62 500 GLY A C 1
ATOM 3946 O O . GLY A 1 500 ? 29.109 -88.375 -61.75 1 87.62 500 GLY A O 1
ATOM 3947 N N . ILE A 1 501 ? 27.812 -87.812 -60.188 1 91.31 501 ILE A N 1
ATOM 3948 C CA . ILE A 1 501 ? 27.453 -86.562 -60.844 1 91.31 501 ILE A CA 1
ATOM 3949 C C . ILE A 1 501 ? 28.188 -85.375 -60.219 1 91.31 501 ILE A C 1
ATOM 3951 O O . ILE A 1 501 ? 28.125 -85.188 -59 1 91.31 501 ILE A O 1
ATOM 3955 N N . ALA A 1 502 ? 28.969 -84.625 -60.906 1 92.06 502 ALA A N 1
ATOM 3956 C CA . ALA A 1 502 ? 29.641 -83.438 -60.406 1 92.06 502 ALA A CA 1
ATOM 3957 C C . ALA A 1 502 ? 28.656 -82.312 -60.188 1 92.06 502 ALA A C 1
ATOM 3959 O O . ALA A 1 502 ? 27.75 -82.062 -61 1 92.06 502 ALA A O 1
ATOM 3960 N N . PHE A 1 503 ? 28.719 -81.688 -59.031 1 89.94 503 PHE A N 1
ATOM 3961 C CA . PHE A 1 503 ? 27.812 -80.625 -58.656 1 89.94 503 PHE A CA 1
ATOM 3962 C C . PHE A 1 503 ? 28.5 -79.25 -58.75 1 89.94 503 PHE A C 1
ATOM 3964 O O . PHE A 1 503 ? 29.391 -78.938 -57.969 1 89.94 503 PHE A O 1
ATOM 3971 N N . ASP A 1 504 ? 28.219 -78.375 -59.75 1 90.94 504 ASP A N 1
ATOM 3972 C CA . ASP A 1 504 ? 28.734 -77 -59.938 1 90.94 504 ASP A CA 1
ATOM 3973 C C . ASP A 1 504 ? 27.703 -76 -59.469 1 90.94 504 ASP A C 1
ATOM 3975 O O . ASP A 1 504 ? 26.719 -75.688 -60.156 1 90.94 504 ASP A O 1
ATOM 3979 N N . TRP A 1 505 ? 27.859 -75.438 -58.25 1 88.56 505 TRP A N 1
ATOM 3980 C CA . TRP A 1 505 ? 26.953 -74.5 -57.625 1 88.56 505 TRP A CA 1
ATOM 3981 C C . TRP A 1 505 ? 27.516 -73.062 -57.656 1 88.56 505 TRP A C 1
ATOM 3983 O O . TRP A 1 505 ? 28.547 -72.812 -57.031 1 88.56 505 TRP A O 1
ATOM 3993 N N . GLN A 1 506 ? 26.906 -72.125 -58.469 1 90.06 506 GLN A N 1
ATOM 3994 C CA . GLN A 1 506 ? 27.375 -70.812 -58.625 1 90.06 506 GLN A CA 1
ATOM 3995 C C . GLN A 1 506 ? 26.359 -69.812 -58.094 1 90.06 506 GLN A C 1
ATOM 3997 O O . GLN A 1 506 ? 25.297 -69.625 -58.688 1 90.06 506 GLN A O 1
ATOM 4002 N N . VAL A 1 507 ? 26.719 -69.125 -56.938 1 88.06 507 VAL A N 1
ATOM 4003 C CA . VAL A 1 507 ? 25.828 -68.125 -56.344 1 88.06 507 VAL A CA 1
ATOM 4004 C C . VAL A 1 507 ? 26.422 -66.75 -56.531 1 88.06 507 VAL A C 1
ATOM 4006 O O . VAL A 1 507 ? 27.531 -66.438 -56.031 1 88.06 507 VAL A O 1
ATOM 4009 N N . HIS A 1 508 ? 25.828 -65.812 -57.344 1 85.75 508 HIS A N 1
ATOM 4010 C CA . HIS A 1 508 ? 26.328 -64.5 -57.625 1 85.75 508 HIS A CA 1
ATOM 4011 C C . HIS A 1 508 ? 25.422 -63.406 -56.969 1 85.75 508 HIS A C 1
ATOM 4013 O O . HIS A 1 508 ? 25.438 -62.25 -57.406 1 85.75 508 HIS A O 1
ATOM 4019 N N . GLY A 1 509 ? 24.641 -63.75 -55.938 1 82.5 509 GLY A N 1
ATOM 4020 C CA . GLY A 1 509 ? 23.781 -62.812 -55.25 1 82.5 509 GLY A CA 1
ATOM 4021 C C . GLY A 1 509 ? 22.594 -63.469 -54.562 1 82.5 509 GLY A C 1
ATOM 4022 O O . GLY A 1 509 ? 22.422 -64.688 -54.656 1 82.5 509 GLY A O 1
ATOM 4023 N N . GLU A 1 510 ? 21.797 -62.625 -53.781 1 83.25 510 GLU A N 1
ATOM 4024 C CA . GLU A 1 510 ? 20.625 -63.125 -53.094 1 83.25 510 GLU A CA 1
ATOM 4025 C C . GLU A 1 510 ? 19.375 -63 -53.969 1 83.25 510 GLU A C 1
ATOM 4027 O O . GLU A 1 510 ? 19.031 -61.906 -54.438 1 83.25 510 GLU A O 1
ATOM 4032 N N . PRO A 1 511 ? 18.797 -64.125 -54.25 1 85.12 511 PRO A N 1
ATOM 4033 C CA . PRO A 1 511 ? 17.594 -64.062 -55.062 1 85.12 511 PRO A CA 1
ATOM 4034 C C . PRO A 1 511 ? 16.453 -63.312 -54.406 1 85.12 511 PRO A C 1
ATOM 4036 O O . PRO A 1 511 ? 16.281 -63.406 -53.188 1 85.12 511 PRO A O 1
ATOM 4039 N N . VAL A 1 512 ? 15.805 -62.438 -55.219 1 84.25 512 VAL A N 1
ATOM 4040 C CA . VAL A 1 512 ? 14.695 -61.656 -54.719 1 84.25 512 VAL A CA 1
ATOM 4041 C C . VAL A 1 512 ? 13.383 -62.156 -55.312 1 84.25 512 VAL A C 1
ATOM 4043 O O . VAL A 1 512 ? 13.148 -62.062 -56.5 1 84.25 512 VAL A O 1
ATOM 4046 N N . LEU A 1 513 ? 12.609 -62.719 -54.375 1 83.94 513 LEU A N 1
ATOM 4047 C CA . LEU A 1 513 ? 11.312 -63.219 -54.844 1 83.94 513 LEU A CA 1
ATOM 4048 C C . LEU A 1 513 ? 10.328 -62.062 -55 1 83.94 513 LEU A C 1
ATOM 4050 O O . LEU A 1 513 ? 10.383 -61.062 -54.281 1 83.94 513 LEU A O 1
ATOM 4054 N N . PRO A 1 514 ? 9.523 -62.125 -56.094 1 81.25 514 PRO A N 1
ATOM 4055 C CA . PRO A 1 514 ? 8.508 -61.062 -56.25 1 81.25 514 PRO A CA 1
ATOM 4056 C C . PRO A 1 514 ? 7.688 -60.844 -55 1 81.25 514 PRO A C 1
ATOM 4058 O O . PRO A 1 514 ? 7.422 -59.719 -54.594 1 81.25 514 PRO A O 1
ATOM 4061 N N . ASN A 1 515 ? 7.316 -61.938 -54.312 1 80.44 515 ASN A N 1
ATOM 4062 C CA . ASN A 1 515 ? 6.637 -61.875 -53.031 1 80.44 515 ASN A CA 1
ATOM 4063 C C . ASN A 1 515 ? 7.434 -62.625 -51.938 1 80.44 515 ASN A C 1
ATOM 4065 O O . ASN A 1 515 ? 7.238 -63.812 -51.719 1 80.44 515 ASN A O 1
ATOM 4069 N N . PRO A 1 516 ? 8.289 -61.844 -51.281 1 78.38 516 PRO A N 1
ATOM 4070 C CA . PRO A 1 516 ? 9.172 -62.5 -50.312 1 78.38 516 PRO A CA 1
ATOM 4071 C C . PRO A 1 516 ? 8.414 -63.094 -49.125 1 78.38 516 PRO A C 1
ATOM 4073 O O . PRO A 1 516 ? 7.414 -62.5 -48.688 1 78.38 516 PRO A O 1
ATOM 4076 N N . GLY A 1 517 ? 8.766 -64.312 -48.688 1 78.81 517 GLY A N 1
ATOM 4077 C CA . GLY A 1 517 ? 8.18 -65 -47.562 1 78.81 517 GLY A CA 1
ATOM 4078 C C . GLY A 1 517 ? 8.695 -66.375 -47.375 1 78.81 517 GLY A C 1
ATOM 4079 O O . GLY A 1 517 ? 9.297 -67 -48.281 1 78.81 517 GLY A O 1
ATOM 4080 N N . PRO A 1 518 ? 8.492 -66.812 -46.062 1 79.5 518 PRO A N 1
ATOM 4081 C CA . PRO A 1 518 ? 9 -68.188 -45.781 1 79.5 518 PRO A CA 1
ATOM 4082 C C . PRO A 1 518 ? 8.352 -69.25 -46.688 1 79.5 518 PRO A C 1
ATOM 4084 O O . PRO A 1 518 ? 9.031 -70.188 -47.125 1 79.5 518 PRO A O 1
ATOM 4087 N N . SER A 1 519 ? 7.098 -69.062 -46.969 1 84.44 519 SER A N 1
ATOM 4088 C CA . SER A 1 519 ? 6.398 -70.062 -47.812 1 84.44 519 SER A CA 1
ATOM 4089 C C . SER A 1 519 ? 6.93 -70 -49.219 1 84.44 519 SER A C 1
ATOM 4091 O O . SER A 1 519 ? 7.109 -71.062 -49.844 1 84.44 519 SER A O 1
ATOM 4093 N N . GLN A 1 520 ? 7.16 -68.875 -49.719 1 86.69 520 GLN A N 1
ATOM 4094 C CA . GLN A 1 520 ? 7.672 -68.75 -51.062 1 86.69 520 GLN A CA 1
ATOM 4095 C C . GLN A 1 520 ? 9.086 -69.25 -51.188 1 86.69 520 GLN A C 1
ATOM 4097 O O . GLN A 1 520 ? 9.43 -69.938 -52.188 1 86.69 520 GLN A O 1
ATOM 4102 N N . SER A 1 521 ? 9.859 -69 -50.156 1 86.44 521 SER A N 1
ATOM 4103 C CA . SER A 1 521 ? 11.219 -69.562 -50.156 1 86.44 521 SER A CA 1
ATOM 4104 C C . SER A 1 521 ? 11.195 -71.125 -50.156 1 86.44 521 SER A C 1
ATOM 4106 O O . SER A 1 521 ? 12.016 -71.75 -50.812 1 86.44 521 SER A O 1
ATOM 4108 N N . LEU A 1 522 ? 10.273 -71.562 -49.406 1 85.5 522 LEU A N 1
ATOM 4109 C CA . LEU A 1 522 ? 10.125 -73.062 -49.344 1 85.5 522 LEU A CA 1
ATOM 4110 C C . LEU A 1 522 ? 9.727 -73.562 -50.719 1 85.5 522 LEU A C 1
ATOM 4112 O O . LEU A 1 522 ? 10.258 -74.625 -51.156 1 85.5 522 LEU A O 1
ATOM 4116 N N . HIS A 1 523 ? 8.828 -73 -51.375 1 86.75 523 HIS A N 1
ATOM 4117 C CA . HIS A 1 523 ? 8.406 -73.375 -52.688 1 86.75 523 HIS A CA 1
ATOM 4118 C C . HIS A 1 523 ? 9.578 -73.375 -53.656 1 86.75 523 HIS A C 1
ATOM 4120 O O . HIS A 1 523 ? 9.734 -74.312 -54.469 1 86.75 523 HIS A O 1
ATOM 4126 N N . LEU A 1 524 ? 10.312 -72.438 -53.625 1 88.06 524 LEU A N 1
ATOM 4127 C CA . LEU A 1 524 ? 11.469 -72.312 -54.5 1 88.06 524 LEU A CA 1
ATOM 4128 C C . LEU A 1 524 ? 12.461 -73.438 -54.219 1 88.06 524 LEU A C 1
ATOM 4130 O O . LEU A 1 524 ? 12.992 -74.062 -55.125 1 88.06 524 LEU A O 1
ATOM 4134 N N . ALA A 1 525 ? 12.781 -73.625 -52.938 1 87.44 525 ALA A N 1
ATOM 4135 C CA . ALA A 1 525 ? 13.688 -74.75 -52.562 1 87.44 525 ALA A CA 1
ATOM 4136 C C . ALA A 1 525 ? 13.164 -76.062 -53.062 1 87.44 525 ALA A C 1
ATOM 4138 O O . ALA A 1 525 ? 13.945 -76.938 -53.469 1 87.44 525 ALA A O 1
ATOM 4139 N N . ARG A 1 526 ? 11.891 -76.25 -53.062 1 85.06 526 ARG A N 1
ATOM 4140 C CA . ARG A 1 526 ? 11.266 -77.5 -53.531 1 85.06 526 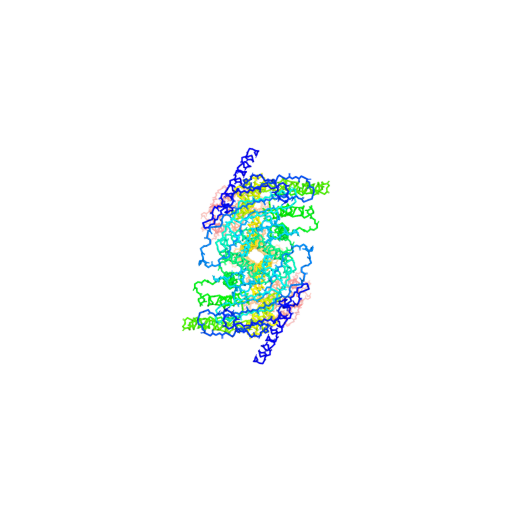ARG A CA 1
ATOM 4141 C C . ARG A 1 526 ? 11.445 -77.688 -55.031 1 85.06 526 ARG A C 1
ATOM 4143 O O . ARG A 1 526 ? 11.641 -78.75 -55.5 1 85.06 526 ARG A O 1
ATOM 4150 N N . ILE A 1 527 ? 11.352 -76.625 -55.719 1 88.25 527 ILE A N 1
ATOM 4151 C CA . ILE A 1 527 ? 11.555 -76.625 -57.156 1 88.25 527 ILE A CA 1
ATOM 4152 C C . ILE A 1 527 ? 12.984 -77.062 -57.469 1 88.25 527 ILE A C 1
ATOM 4154 O O . ILE A 1 527 ? 13.211 -77.938 -58.312 1 88.25 527 ILE A O 1
ATOM 4158 N N . VAL A 1 528 ? 13.898 -76.5 -56.781 1 88.38 528 VAL A N 1
ATOM 4159 C CA . VAL A 1 528 ? 15.312 -76.812 -57 1 88.38 528 VAL A CA 1
ATOM 4160 C C . VAL A 1 528 ? 15.57 -78.25 -56.625 1 88.38 528 VAL A C 1
ATOM 4162 O O . VAL A 1 528 ? 16.25 -79 -57.344 1 88.38 528 VAL A O 1
ATOM 4165 N N . GLN A 1 529 ? 15.023 -78.688 -55.594 1 85.12 529 GLN A N 1
ATOM 4166 C CA . GLN A 1 529 ? 15.164 -80.062 -55.188 1 85.12 529 GLN A CA 1
ATOM 4167 C C . GLN A 1 529 ? 14.594 -81 -56.219 1 85.12 529 GLN A C 1
ATOM 4169 O O . GLN A 1 529 ? 15.203 -82.062 -56.531 1 85.12 529 GLN A O 1
ATOM 4174 N N . GLU A 1 530 ? 13.43 -80.625 -56.656 1 84.38 530 GLU A N 1
ATOM 4175 C CA . GLU A 1 530 ? 12.781 -81.438 -57.688 1 84.38 530 GLU A CA 1
ATOM 4176 C C . GLU A 1 530 ? 13.633 -81.562 -58.938 1 84.38 530 GLU A C 1
ATOM 4178 O O . GLU A 1 530 ? 13.766 -82.562 -59.562 1 84.38 530 GLU A O 1
ATOM 4183 N N . ALA A 1 531 ? 14.203 -80.5 -59.312 1 87.94 531 ALA A N 1
ATOM 4184 C CA . ALA A 1 531 ? 15.055 -80.438 -60.5 1 87.94 531 ALA A CA 1
ATOM 4185 C C . ALA A 1 531 ? 16.297 -81.312 -60.344 1 87.94 531 ALA A C 1
ATOM 4187 O O . ALA A 1 531 ? 16.656 -82.062 -61.219 1 87.94 531 ALA A O 1
ATOM 4188 N N . ILE A 1 532 ? 16.938 -81.25 -59.219 1 87.44 532 ILE A N 1
ATOM 4189 C CA . ILE A 1 532 ? 18.141 -82 -58.938 1 87.44 532 ILE A CA 1
ATOM 4190 C C . ILE A 1 532 ? 17.812 -83.5 -58.875 1 87.44 532 ILE A C 1
ATOM 4192 O O . ILE A 1 532 ? 18.547 -84.312 -59.438 1 87.44 532 ILE A O 1
ATOM 4196 N N . THR A 1 533 ? 16.703 -83.812 -58.25 1 80.44 533 THR A N 1
ATOM 4197 C CA . THR A 1 533 ? 16.266 -85.188 -58.156 1 80.44 533 THR A CA 1
ATOM 4198 C C . THR A 1 533 ? 15.977 -85.812 -59.562 1 80.44 533 THR A C 1
ATOM 4200 O O . THR A 1 533 ? 16.281 -86.938 -59.812 1 80.44 533 THR A O 1
ATOM 4203 N N . ASN A 1 534 ? 15.398 -85.062 -60.375 1 82.5 534 ASN A N 1
ATOM 4204 C CA . ASN A 1 534 ? 15.133 -85.438 -61.75 1 82.5 534 ASN A CA 1
ATOM 4205 C C . ASN A 1 534 ? 16.422 -85.75 -62.5 1 82.5 534 ASN A C 1
ATOM 4207 O O . ASN A 1 534 ? 16.5 -86.688 -63.281 1 82.5 534 ASN A O 1
ATOM 4211 N N . VAL A 1 535 ? 17.438 -85 -62.281 1 87.19 535 VAL A N 1
ATOM 4212 C CA . VAL A 1 535 ? 18.734 -85.25 -62.938 1 87.19 535 VAL A CA 1
ATOM 4213 C C . VAL A 1 535 ? 19.344 -86.562 -62.469 1 87.19 535 VAL A C 1
ATOM 4215 O O . VAL A 1 535 ? 19.875 -87.312 -63.281 1 87.19 535 VAL A O 1
ATOM 4218 N N . ILE A 1 536 ? 19.25 -86.812 -61.312 1 82.62 536 ILE A N 1
ATOM 4219 C CA . ILE A 1 536 ? 19.828 -88 -60.719 1 82.62 536 ILE A CA 1
ATOM 4220 C C . ILE A 1 536 ? 19.109 -89.25 -61.281 1 82.62 536 ILE A C 1
ATOM 4222 O O . ILE A 1 536 ? 19.734 -90.25 -61.625 1 82.62 536 ILE A O 1
ATOM 4226 N N . LYS A 1 537 ? 17.812 -89.125 -61.469 1 78.69 537 LYS A N 1
ATOM 4227 C CA . LYS A 1 537 ? 17 -90.312 -61.812 1 78.69 537 LYS A CA 1
ATOM 4228 C C . LYS A 1 537 ? 16.984 -90.5 -63.312 1 78.69 537 LYS A C 1
ATOM 4230 O O . LYS A 1 537 ? 16.984 -91.688 -63.781 1 78.69 537 LYS A O 1
ATOM 4235 N N . HIS A 1 538 ? 16.953 -89.438 -64.125 1 83.19 538 HIS A N 1
ATOM 4236 C CA . HIS A 1 538 ? 16.531 -89.625 -65.5 1 83.19 538 HIS A CA 1
ATOM 4237 C C . HIS A 1 538 ? 17.609 -89.125 -66.438 1 83.19 538 HIS A C 1
ATOM 4239 O O . HIS A 1 538 ? 17.609 -89.5 -67.625 1 83.19 538 HIS A O 1
ATOM 4245 N N . ALA A 1 539 ? 18.516 -88.312 -66.062 1 85.75 539 ALA A N 1
ATOM 4246 C CA . ALA A 1 539 ? 19.328 -87.562 -67 1 85.75 539 ALA A CA 1
ATOM 4247 C C . ALA A 1 539 ? 20.594 -88.375 -67.375 1 85.75 539 ALA A C 1
ATOM 4249 O O . ALA A 1 539 ? 21.125 -88.188 -68.5 1 85.75 539 ALA A O 1
ATOM 4250 N N . GLY A 1 540 ? 21.094 -89.312 -66.562 1 87.44 540 GLY A N 1
ATOM 4251 C CA . GLY A 1 540 ? 22.391 -89.875 -66.812 1 87.44 540 GLY A CA 1
ATOM 4252 C C . GLY A 1 540 ? 23.5 -88.875 -67.062 1 87.44 540 GLY A C 1
ATOM 4253 O O . GLY A 1 540 ? 24.344 -89.062 -67.875 1 87.44 540 GLY A O 1
ATOM 4254 N N . ALA A 1 541 ? 23.391 -87.875 -66.438 1 91.06 541 ALA A N 1
ATOM 4255 C CA . ALA A 1 541 ? 24.312 -86.75 -66.625 1 91.06 541 ALA A CA 1
ATOM 4256 C C . ALA A 1 541 ? 25.578 -86.938 -65.812 1 91.06 541 ALA A C 1
ATOM 4258 O O . ALA A 1 541 ? 25.594 -87.688 -64.875 1 91.06 541 ALA A O 1
ATOM 4259 N N . ASP A 1 542 ? 26.688 -86.25 -66.188 1 92.12 542 ASP A N 1
ATOM 4260 C CA . ASP A 1 542 ? 27.938 -86.25 -65.438 1 92.12 542 ASP A CA 1
ATOM 4261 C C . ASP A 1 542 ? 28.109 -85 -64.625 1 92.12 542 ASP A C 1
ATOM 4263 O O . ASP A 1 542 ? 28.875 -84.938 -63.656 1 92.12 542 ASP A O 1
ATOM 4267 N N . THR A 1 543 ? 27.375 -84.062 -65.062 1 93.81 543 THR A N 1
ATOM 4268 C CA . THR A 1 543 ? 27.5 -82.812 -64.375 1 93.81 543 THR A CA 1
ATOM 4269 C C . THR A 1 543 ? 26.156 -82.062 -64.25 1 93.81 543 THR A C 1
ATOM 4271 O O . THR A 1 543 ? 25.359 -82.125 -65.25 1 93.81 543 THR A O 1
ATOM 4274 N N . ILE A 1 544 ? 25.828 -81.438 -63.125 1 93.25 544 ILE A N 1
ATOM 4275 C CA . ILE A 1 544 ? 24.703 -80.5 -62.938 1 93.25 544 ILE A CA 1
ATOM 4276 C C . ILE A 1 544 ? 25.203 -79.125 -62.5 1 93.25 544 ILE A C 1
ATOM 4278 O O . ILE A 1 544 ? 26.125 -79.062 -61.688 1 93.25 544 ILE A O 1
ATOM 4282 N N . THR A 1 545 ? 24.75 -78.125 -63.156 1 93.88 545 THR A N 1
ATOM 4283 C CA . THR A 1 545 ? 25.141 -76.75 -62.812 1 93.88 545 THR A CA 1
ATOM 4284 C C . THR A 1 545 ? 23.922 -75.938 -62.344 1 93.88 545 THR A C 1
ATOM 4286 O O . THR A 1 545 ? 22.875 -75.938 -62.969 1 93.88 545 THR A O 1
ATOM 4289 N N . ILE A 1 546 ? 24.016 -75.312 -61.156 1 92.94 546 ILE A N 1
ATOM 4290 C CA . ILE A 1 546 ? 22.984 -74.438 -60.625 1 92.94 546 ILE A CA 1
ATOM 4291 C C . ILE A 1 546 ? 23.547 -73 -60.531 1 92.94 546 ILE A C 1
ATOM 4293 O O . ILE A 1 546 ? 24.594 -72.812 -59.906 1 92.94 546 ILE A O 1
ATOM 4297 N N . TYR A 1 547 ? 22.938 -72.125 -61.25 1 92.62 547 TYR A N 1
ATOM 4298 C CA . TYR A 1 547 ? 23.297 -70.75 -61.25 1 92.62 547 TYR A CA 1
ATOM 4299 C C . TYR A 1 547 ? 22.203 -69.875 -60.594 1 92.62 547 TYR A C 1
ATOM 4301 O O . TYR A 1 547 ? 21.031 -70 -60.938 1 92.62 547 TYR A O 1
ATOM 4309 N N . VAL A 1 548 ? 22.609 -69.125 -59.5 1 91.56 548 VAL A N 1
ATOM 4310 C CA . VAL A 1 548 ? 21.656 -68.25 -58.781 1 91.56 548 VAL A CA 1
ATOM 4311 C C . VAL A 1 548 ? 22.109 -66.812 -58.844 1 91.56 548 VAL A C 1
ATOM 4313 O O . VAL A 1 548 ? 23.266 -66.5 -58.531 1 91.56 548 VAL A O 1
ATOM 4316 N N . ASN A 1 549 ? 21.297 -65.875 -59.25 1 88.56 549 ASN A N 1
ATOM 4317 C CA . ASN A 1 549 ? 21.484 -64.438 -59.125 1 88.56 549 ASN A CA 1
ATOM 4318 C C . ASN A 1 549 ? 20.203 -63.75 -58.656 1 88.56 549 ASN A C 1
ATOM 4320 O O . ASN A 1 549 ? 19.25 -64.375 -58.25 1 88.56 549 ASN A O 1
ATOM 4324 N N . GLU A 1 550 ? 20.125 -62.5 -58.656 1 88.62 550 GLU A N 1
ATOM 4325 C CA . GLU A 1 550 ? 19 -61.75 -58.125 1 88.62 550 GLU A CA 1
ATOM 4326 C C . GLU A 1 550 ? 17.734 -61.938 -58.938 1 88.62 550 GLU A C 1
ATOM 4328 O O . GLU A 1 550 ? 16.625 -61.938 -58.406 1 88.62 550 GLU A O 1
ATOM 4333 N N . GLN A 1 551 ? 17.938 -62.25 -60.156 1 89.69 551 GLN A N 1
ATOM 4334 C CA . GLN A 1 551 ? 16.781 -62.188 -61.062 1 89.69 551 GLN A CA 1
ATOM 4335 C C . GLN A 1 551 ? 16.422 -63.594 -61.562 1 89.69 551 GLN A C 1
ATOM 4337 O O . GLN A 1 551 ? 15.328 -63.812 -62.062 1 89.69 551 GLN A O 1
ATOM 4342 N N . GLU A 1 552 ? 17.375 -64.562 -61.438 1 91.56 552 GLU A N 1
ATOM 4343 C CA . GLU A 1 552 ? 17.078 -65.812 -62.062 1 91.56 552 GLU A CA 1
ATOM 4344 C C . GLU A 1 552 ? 17.797 -66.938 -61.344 1 91.56 552 GLU A C 1
ATOM 4346 O O . GLU A 1 552 ? 18.875 -66.75 -60.75 1 91.56 552 GLU A O 1
ATOM 4351 N N . ILE A 1 553 ? 17.188 -68.125 -61.344 1 92.75 553 ILE A N 1
ATOM 4352 C CA . ILE A 1 553 ? 17.797 -69.438 -60.969 1 92.75 553 ILE A CA 1
ATOM 4353 C C . ILE A 1 553 ? 17.797 -70.375 -62.156 1 92.75 553 ILE A C 1
ATOM 4355 O O . ILE A 1 553 ? 16.75 -70.562 -62.781 1 92.75 553 ILE A O 1
ATOM 4359 N N . ARG A 1 554 ? 19.016 -70.875 -62.562 1 94.12 554 ARG A N 1
ATOM 4360 C CA . ARG A 1 554 ? 19.156 -71.75 -63.688 1 94.12 554 ARG A CA 1
ATOM 4361 C C . ARG A 1 554 ? 19.719 -73.125 -63.25 1 94.12 554 ARG A C 1
ATOM 4363 O O . ARG A 1 554 ? 20.703 -73.188 -62.469 1 94.12 554 ARG A O 1
ATOM 4370 N N . ILE A 1 555 ? 19.047 -74.125 -63.594 1 93.81 555 ILE A N 1
ATOM 4371 C CA . ILE A 1 555 ? 19.5 -75.5 -63.375 1 93.81 555 ILE A CA 1
ATOM 4372 C C . ILE A 1 555 ? 19.75 -76.25 -64.688 1 93.81 555 ILE A C 1
ATOM 4374 O O . ILE A 1 555 ? 18.844 -76.312 -65.562 1 93.81 555 ILE A O 1
ATOM 4378 N N . SER A 1 556 ? 20.984 -76.688 -64.938 1 94.19 556 SER A N 1
ATOM 4379 C CA . SER A 1 556 ? 21.344 -77.312 -66.188 1 94.19 556 SER A CA 1
ATOM 4380 C C . SER A 1 556 ? 22.125 -78.625 -66 1 94.19 556 SER A C 1
ATOM 4382 O O . SER A 1 556 ? 22.938 -78.688 -65.062 1 94.19 556 SER A O 1
ATOM 4384 N N . ASP A 1 557 ? 21.75 -79.5 -66.75 1 93.31 557 ASP A N 1
ATOM 4385 C CA . ASP A 1 557 ? 22.5 -80.75 -66.75 1 93.31 557 ASP A CA 1
ATOM 4386 C C . ASP A 1 557 ? 23.031 -81.125 -68.125 1 93.31 557 ASP A C 1
ATOM 4388 O O . ASP A 1 557 ? 22.625 -80.5 -69.125 1 93.31 557 ASP A O 1
ATOM 4392 N N . ASN A 1 558 ? 23.922 -82.125 -68.312 1 91.5 558 ASN A N 1
ATOM 4393 C CA . ASN A 1 558 ? 24.469 -82.562 -69.625 1 91.5 558 ASN A CA 1
ATOM 4394 C C . ASN A 1 558 ? 24.078 -84 -69.938 1 91.5 558 ASN A C 1
ATOM 4396 O O . ASN A 1 558 ? 24.906 -84.75 -70.375 1 91.5 558 ASN A O 1
ATOM 4400 N N . GLY A 1 559 ? 22.906 -84.25 -69.562 1 90.19 559 GLY A N 1
ATOM 4401 C CA . GLY A 1 559 ? 22.438 -85.625 -69.75 1 90.19 559 GLY A CA 1
ATOM 4402 C C . GLY A 1 559 ? 21.844 -85.875 -71.125 1 90.19 559 GLY A C 1
ATOM 4403 O O . GLY A 1 559 ? 22.172 -85.188 -72.062 1 90.19 559 GLY A O 1
ATOM 4404 N N . LYS A 1 560 ? 21.094 -87 -71.312 1 89.88 560 LYS A N 1
ATOM 4405 C CA . LYS A 1 560 ? 20.578 -87.438 -72.625 1 89.88 560 LYS A CA 1
ATOM 4406 C C . LYS A 1 560 ? 19.359 -86.625 -73.062 1 89.88 560 LYS A C 1
ATOM 4408 O O . LYS A 1 560 ? 18.969 -86.688 -74.188 1 89.88 560 LYS A O 1
ATOM 4413 N N . GLY A 1 561 ? 18.859 -85.75 -72.25 1 86.19 561 GLY A N 1
ATOM 4414 C CA . GLY A 1 561 ? 17.703 -84.938 -72.562 1 86.19 561 GLY A CA 1
ATOM 4415 C C . GLY A 1 561 ? 16.438 -85.75 -72.812 1 86.19 561 GLY A C 1
ATOM 4416 O O . GLY A 1 561 ? 16.438 -86.938 -72.625 1 86.19 561 GLY A O 1
ATOM 4417 N N . PHE A 1 562 ? 15.328 -85.125 -72.938 1 82.69 562 PHE A N 1
ATOM 4418 C CA . PHE A 1 562 ? 14.062 -85.75 -73.25 1 82.69 562 PHE A CA 1
ATOM 4419 C C . PHE A 1 562 ? 13.195 -84.875 -74.125 1 82.69 562 PHE A C 1
ATOM 4421 O O . PHE A 1 562 ? 13.531 -83.688 -74.312 1 82.69 562 PHE A O 1
ATOM 4428 N N . ASP A 1 563 ? 12.289 -85.5 -74.812 1 78.44 563 ASP A N 1
ATOM 4429 C CA . ASP A 1 563 ? 11.367 -84.688 -75.625 1 78.44 563 ASP A CA 1
ATOM 4430 C C . ASP A 1 563 ? 10.172 -84.25 -74.812 1 78.44 563 ASP A C 1
ATOM 4432 O O . ASP A 1 563 ? 9.305 -85 -74.438 1 78.44 563 ASP A O 1
ATOM 4436 N N . PRO A 1 564 ? 10.133 -82.875 -74.5 1 73.94 564 PRO A N 1
ATOM 4437 C CA . PRO A 1 564 ? 9.078 -82.312 -73.625 1 73.94 564 PRO A CA 1
ATOM 4438 C C . PRO A 1 564 ? 7.684 -82.5 -74.188 1 73.94 564 PRO A C 1
ATOM 4440 O O . PRO A 1 564 ? 6.711 -82.688 -73.438 1 73.94 564 PRO A O 1
ATOM 4443 N N . GLU A 1 565 ? 7.508 -82.562 -75.5 1 67.56 565 GLU A N 1
ATOM 4444 C CA . GLU A 1 565 ? 6.207 -82.688 -76.125 1 67.56 565 GLU A CA 1
ATOM 4445 C C . GLU A 1 565 ? 5.703 -84.125 -76 1 67.56 565 GLU A C 1
ATOM 4447 O O . GLU A 1 565 ? 4.5 -84.375 -75.875 1 67.56 565 GLU A O 1
ATOM 4452 N N . GLN A 1 566 ? 6.609 -85.125 -76 1 65.75 566 GLN A N 1
ATOM 4453 C CA . GLN A 1 566 ? 6.211 -86.5 -75.875 1 65.75 566 GLN A CA 1
ATOM 4454 C C . GLN A 1 566 ? 5.812 -86.875 -74.438 1 65.75 566 GLN A C 1
ATOM 4456 O O . GLN A 1 566 ? 4.922 -87.688 -74.25 1 65.75 566 GLN A O 1
ATOM 4461 N N . GLN A 1 567 ? 6.441 -86.25 -73.5 1 62.22 567 GLN A N 1
ATOM 4462 C CA . GLN A 1 567 ? 6.133 -86.5 -72.125 1 62.22 567 GLN A CA 1
ATOM 4463 C C . GLN A 1 567 ? 4.812 -85.812 -71.688 1 62.22 567 GLN A C 1
ATOM 4465 O O . GLN A 1 567 ? 4.105 -86.312 -70.812 1 62.22 567 GLN A O 1
ATOM 4470 N N . ALA A 1 568 ? 4.43 -84.812 -72.312 1 60.09 568 ALA A N 1
ATOM 4471 C CA . ALA A 1 568 ? 3.15 -84.125 -72.062 1 60.09 568 ALA A CA 1
ATOM 4472 C C . ALA A 1 568 ? 1.981 -85 -72.5 1 60.09 568 ALA A C 1
ATOM 4474 O O . ALA A 1 568 ? 0.882 -84.938 -71.938 1 60.09 568 ALA A O 1
ATOM 4475 N N . THR A 1 569 ? 2.258 -85.812 -73.438 1 54.38 569 THR A N 1
ATOM 4476 C CA . THR A 1 569 ? 1.198 -86.625 -74 1 54.38 569 THR A CA 1
ATOM 4477 C C . THR A 1 569 ? 1.187 -88.062 -73.438 1 54.38 569 THR A C 1
ATOM 4479 O O . THR A 1 569 ? 0.303 -88.875 -73.75 1 54.38 569 THR A O 1
ATOM 4482 N N . CYS A 1 570 ? 2.154 -88.375 -72.75 1 52.03 570 CYS A N 1
ATOM 4483 C CA . CYS A 1 570 ? 2.174 -89.75 -72.25 1 52.03 570 CYS A CA 1
ATOM 4484 C C . CYS A 1 570 ? 1.135 -89.938 -71.125 1 52.03 570 CYS A C 1
ATOM 4486 O O . CYS A 1 570 ? 0.782 -89 -70.438 1 52.03 570 CYS A O 1
ATOM 4488 N N . GLU A 1 571 ? 0.418 -91.125 -71.125 1 50.25 571 GLU A N 1
ATOM 4489 C CA . GLU A 1 571 ? -0.701 -91.5 -70.25 1 50.25 571 GLU A CA 1
ATOM 4490 C C . GLU A 1 571 ? -0.416 -91.25 -68.812 1 50.25 571 GLU A C 1
ATOM 4492 O O . GLU A 1 571 ? -1.343 -91.062 -68 1 50.25 571 GLU A O 1
ATOM 4497 N N . HIS A 1 572 ? 0.938 -91.312 -68.438 1 51.12 572 HIS A N 1
ATOM 4498 C CA . HIS A 1 572 ? 1.256 -90.938 -67.062 1 51.12 572 HIS A CA 1
ATOM 4499 C C . HIS A 1 572 ? 2.23 -89.812 -67 1 51.12 572 HIS A C 1
ATOM 4501 O O . HIS A 1 572 ? 3.447 -90 -67 1 51.12 572 HIS A O 1
ATOM 4507 N N . PRO A 1 573 ? 1.812 -88.688 -67.25 1 51.28 573 PRO A N 1
ATOM 4508 C CA . PRO A 1 573 ? 2.709 -87.5 -67.312 1 51.28 573 PRO A CA 1
ATOM 4509 C C . PRO A 1 573 ? 3.557 -87.375 -66 1 51.28 573 PRO A C 1
ATOM 4511 O O . PRO A 1 573 ? 3.07 -87.688 -64.938 1 51.28 573 PRO A O 1
ATOM 4514 N N . ALA A 1 574 ? 4.855 -87.25 -66.062 1 59.25 574 ALA A N 1
ATOM 4515 C CA . ALA A 1 574 ? 5.801 -87.25 -65 1 59.25 574 ALA A CA 1
ATOM 4516 C C . ALA A 1 574 ? 5.516 -86.125 -64 1 59.25 574 ALA A C 1
ATOM 4518 O O . ALA A 1 574 ? 5.566 -84.938 -64.438 1 59.25 574 ALA A O 1
ATOM 4519 N N . ASN A 1 575 ? 4.965 -86.312 -62.875 1 68.88 575 ASN A N 1
ATOM 4520 C CA . ASN A 1 575 ? 4.438 -85.5 -61.781 1 68.88 575 ASN A CA 1
ATOM 4521 C C . ASN A 1 575 ? 5.438 -84.438 -61.344 1 68.88 575 ASN A C 1
ATOM 4523 O O . ASN A 1 575 ? 5.047 -83.312 -60.906 1 68.88 575 ASN A O 1
ATOM 4527 N N . GLY A 1 576 ? 6.633 -84.5 -61.844 1 77.44 576 GLY A N 1
ATOM 4528 C CA . GLY A 1 576 ? 7.637 -83.625 -61.312 1 77.44 576 GLY A CA 1
ATOM 4529 C C . GLY A 1 576 ? 7.652 -82.25 -62.031 1 77.44 576 GLY A C 1
ATOM 4530 O O . GLY A 1 576 ? 7.699 -81.25 -61.375 1 77.44 576 GLY A O 1
ATOM 4531 N N . ILE A 1 577 ? 7.574 -82.312 -63.375 1 82.88 577 ILE A N 1
ATOM 4532 C CA . ILE A 1 577 ? 7.648 -81.125 -64.125 1 82.88 577 ILE A CA 1
ATOM 4533 C C . ILE A 1 577 ? 6.379 -80.25 -63.938 1 82.88 577 ILE A C 1
ATOM 4535 O O . ILE A 1 577 ? 6.445 -79.062 -63.812 1 82.88 577 ILE A O 1
ATOM 4539 N N . ALA A 1 578 ? 5.273 -81 -63.875 1 81.69 578 ALA A N 1
ATOM 4540 C CA . ALA A 1 578 ? 4.012 -80.25 -63.625 1 81.69 578 ALA A CA 1
ATOM 4541 C C . ALA A 1 578 ? 4.023 -79.625 -62.25 1 81.69 578 ALA A C 1
ATOM 4543 O O . ALA A 1 578 ? 3.527 -78.5 -62.094 1 81.69 578 ALA A O 1
ATOM 4544 N N . ASN A 1 579 ? 4.598 -80.25 -61.312 1 80.69 579 ASN A N 1
ATOM 4545 C CA . ASN A 1 579 ? 4.719 -79.688 -59.969 1 80.69 579 ASN A CA 1
ATOM 4546 C C . ASN A 1 579 ? 5.621 -78.5 -59.938 1 80.69 579 ASN A C 1
ATOM 4548 O O . ASN A 1 579 ? 5.332 -77.5 -59.25 1 80.69 579 ASN A O 1
ATOM 4552 N N . MET A 1 580 ? 6.719 -78.5 -60.625 1 87.12 580 MET A N 1
ATOM 4553 C CA . MET A 1 580 ? 7.645 -77.375 -60.688 1 87.12 580 MET A CA 1
ATOM 4554 C C . MET A 1 580 ? 6.996 -76.188 -61.344 1 87.12 580 MET A C 1
ATOM 4556 O O . MET A 1 580 ? 7.168 -75.062 -60.875 1 87.12 580 MET A O 1
ATOM 4560 N N . LYS A 1 581 ? 6.219 -76.438 -62.344 1 87.75 581 LYS A N 1
ATOM 4561 C CA . LYS A 1 581 ? 5.523 -75.312 -63.031 1 87.75 581 LYS A CA 1
ATOM 4562 C C . LYS A 1 581 ? 4.461 -74.688 -62.125 1 87.75 581 LYS A C 1
ATOM 4564 O O . LYS A 1 581 ? 4.34 -73.5 -62.062 1 87.75 581 LYS A O 1
ATOM 4569 N N . ARG A 1 582 ? 3.693 -75.5 -61.438 1 86.62 582 ARG A N 1
ATOM 4570 C CA . ARG A 1 582 ? 2.66 -75 -60.531 1 86.62 582 ARG A CA 1
ATOM 4571 C C . ARG A 1 582 ? 3.266 -74.188 -59.406 1 86.62 582 ARG A C 1
ATOM 4573 O O . ARG A 1 582 ? 2.762 -73.125 -59.062 1 86.62 582 ARG A O 1
ATOM 4580 N N . ARG A 1 583 ? 4.359 -74.688 -58.844 1 86.06 583 ARG A N 1
ATOM 4581 C CA . ARG A 1 583 ? 5.023 -74 -57.75 1 86.06 583 ARG A CA 1
ATOM 4582 C C . ARG A 1 583 ? 5.637 -72.688 -58.219 1 86.06 583 ARG A C 1
ATOM 4584 O O . ARG A 1 583 ? 5.66 -71.688 -57.469 1 86.06 583 ARG A O 1
ATOM 4591 N N . SER A 1 584 ? 6.148 -72.688 -59.406 1 90.25 584 SER A N 1
ATOM 4592 C CA . SER A 1 584 ? 6.711 -71.5 -59.969 1 90.25 584 SER A CA 1
ATOM 4593 C C . SER A 1 584 ? 5.645 -70.375 -60.125 1 90.25 584 SER A C 1
ATOM 4595 O O . SER A 1 584 ? 5.898 -69.25 -59.875 1 90.25 584 SER A O 1
ATOM 4597 N N . THR A 1 585 ? 4.473 -70.812 -60.531 1 88.69 585 THR A N 1
ATOM 4598 C CA . THR A 1 585 ? 3.365 -69.875 -60.688 1 88.69 585 THR A CA 1
ATOM 4599 C C . THR A 1 585 ? 2.945 -69.312 -59.344 1 88.69 585 THR A C 1
ATOM 4601 O O . THR A 1 585 ? 2.623 -68.125 -59.219 1 88.69 585 THR A O 1
ATOM 4604 N N . SER A 1 586 ? 2.998 -70.062 -58.375 1 86.06 586 SER A N 1
ATOM 4605 C CA . SER A 1 586 ? 2.598 -69.688 -57.031 1 86.06 586 SER A CA 1
ATOM 4606 C C . SER A 1 586 ? 3.551 -68.625 -56.469 1 86.06 586 SER A C 1
ATOM 4608 O O . SER A 1 586 ? 3.145 -67.75 -55.688 1 86.06 586 SER A O 1
ATOM 4610 N N . ILE A 1 587 ? 4.824 -68.688 -56.812 1 88.19 587 ILE A N 1
ATOM 4611 C CA . ILE A 1 587 ? 5.789 -67.75 -56.281 1 88.19 587 ILE A CA 1
ATOM 4612 C C . ILE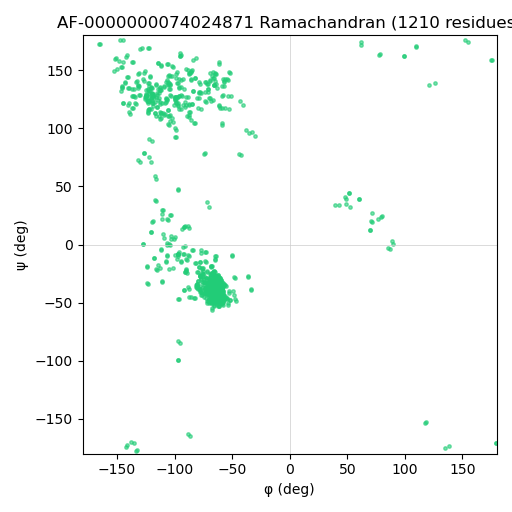 A 1 587 ? 5.922 -66.562 -57.219 1 88.19 587 ILE A C 1
ATOM 4614 O O . ILE A 1 587 ? 6.699 -65.625 -56.969 1 88.19 587 ILE A O 1
ATOM 4618 N N . GLY A 1 588 ? 5.188 -66.625 -58.344 1 87.94 588 GLY A N 1
ATOM 4619 C CA . GLY A 1 588 ? 5.188 -65.5 -59.312 1 87.94 588 GLY A CA 1
ATOM 4620 C C . GLY A 1 588 ? 6.402 -65.5 -60.219 1 87.94 588 GLY A C 1
ATOM 4621 O O . GLY A 1 588 ? 6.816 -64.438 -60.719 1 87.94 588 GLY A O 1
ATOM 4622 N N . ALA A 1 589 ? 6.973 -66.562 -60.406 1 91.06 589 ALA A N 1
ATOM 4623 C CA . ALA A 1 589 ? 8.148 -66.688 -61.25 1 91.06 589 ALA A CA 1
ATOM 4624 C C . ALA A 1 589 ? 7.789 -67.25 -62.625 1 91.06 589 ALA A C 1
ATOM 4626 O O . ALA A 1 589 ? 6.777 -67.938 -62.75 1 91.06 589 ALA A O 1
ATOM 4627 N N . GLU A 1 590 ? 8.555 -66.938 -63.625 1 92.88 590 GLU A N 1
ATOM 4628 C CA . GLU A 1 590 ? 8.391 -67.562 -64.938 1 92.88 590 GLU A CA 1
ATOM 4629 C C . GLU A 1 590 ? 9.234 -68.812 -65.125 1 92.88 590 GLU A C 1
ATOM 4631 O O . GLU A 1 590 ? 10.445 -68.812 -64.875 1 92.88 590 GLU A O 1
ATOM 4636 N N . PHE A 1 591 ? 8.531 -69.938 -65.438 1 92.75 591 PHE A N 1
ATOM 4637 C CA . PHE A 1 591 ? 9.172 -71.25 -65.562 1 92.75 591 PHE A CA 1
ATOM 4638 C C . PHE A 1 591 ? 9.438 -71.562 -67 1 92.75 591 PHE A C 1
ATOM 4640 O O . PHE A 1 591 ? 8.516 -71.5 -67.812 1 92.75 591 PHE A O 1
ATOM 4647 N N . ASN A 1 592 ? 10.703 -71.812 -67.375 1 92.69 592 ASN A N 1
ATOM 4648 C CA . ASN A 1 592 ? 11.086 -72.188 -68.688 1 92.69 592 ASN A CA 1
ATOM 4649 C C . ASN A 1 592 ? 11.914 -73.5 -68.688 1 92.69 592 ASN A C 1
ATOM 4651 O O . ASN A 1 592 ? 12.836 -73.625 -67.875 1 92.69 592 ASN A O 1
ATOM 4655 N N . LEU A 1 593 ? 11.5 -74.5 -69.438 1 92.94 593 LEU A N 1
ATOM 4656 C CA . LEU A 1 593 ? 12.211 -75.75 -69.5 1 92.94 593 LEU A CA 1
ATOM 4657 C C . LEU A 1 593 ? 12.578 -76.062 -71 1 92.94 593 LEU A C 1
ATOM 4659 O O . LEU A 1 593 ? 11.727 -76 -71.875 1 92.94 593 LEU A O 1
ATOM 4663 N N . THR A 1 594 ? 13.773 -76.25 -71.312 1 91.19 594 THR A N 1
ATOM 4664 C CA . THR A 1 594 ? 14.281 -76.688 -72.562 1 91.19 594 THR A CA 1
ATOM 4665 C C . THR A 1 594 ? 15.109 -78 -72.438 1 91.19 594 THR A C 1
ATOM 4667 O O . THR A 1 594 ? 15.859 -78.125 -71.5 1 91.19 594 THR A O 1
ATOM 4670 N N . SER A 1 595 ? 14.828 -78.875 -73.25 1 92 595 SER A N 1
ATOM 4671 C CA . SER A 1 595 ? 15.57 -80.188 -73.188 1 92 595 SER A CA 1
ATOM 4672 C C . SER A 1 595 ? 15.945 -80.625 -74.625 1 92 595 SER A C 1
ATOM 4674 O O . SER A 1 595 ? 15.117 -80.562 -75.5 1 92 595 SER A O 1
ATOM 4676 N N . ASP A 1 596 ? 17.188 -80.938 -74.875 1 87.12 596 ASP A N 1
ATOM 4677 C CA . ASP A 1 596 ? 17.688 -81.438 -76.125 1 87.12 596 ASP A CA 1
ATOM 4678 C C . ASP A 1 596 ? 18.766 -82.5 -75.875 1 87.12 596 ASP A C 1
ATOM 4680 O O . ASP A 1 596 ? 18.938 -83 -74.75 1 87.12 596 ASP A O 1
ATOM 4684 N N . THR A 1 597 ? 19.438 -83 -76.938 1 87.81 597 THR A N 1
ATOM 4685 C CA . THR A 1 597 ? 20.422 -84.062 -76.875 1 87.81 597 THR A CA 1
ATOM 4686 C C . THR A 1 597 ? 21.641 -83.625 -76.062 1 87.81 597 THR A C 1
ATOM 4688 O O . THR A 1 597 ? 22.5 -84.438 -75.75 1 87.81 597 THR A O 1
ATOM 4691 N N . THR A 1 598 ? 21.672 -82.312 -75.75 1 88.19 598 THR A N 1
ATOM 4692 C CA . THR A 1 598 ? 22.828 -81.812 -75 1 88.19 598 THR A CA 1
ATOM 4693 C C . THR A 1 598 ? 22.5 -81.75 -73.5 1 88.19 598 THR A C 1
ATOM 4695 O O . THR A 1 598 ? 23.375 -81.5 -72.688 1 88.19 598 THR A O 1
ATOM 4698 N N . GLY A 1 599 ? 21.297 -81.938 -73.25 1 91.5 599 GLY A N 1
ATOM 4699 C CA . GLY A 1 599 ? 20.906 -81.938 -71.812 1 91.5 599 GLY A CA 1
ATOM 4700 C C . GLY A 1 599 ? 19.609 -81.188 -71.562 1 91.5 599 GLY A C 1
ATOM 4701 O O . GLY A 1 599 ? 18.875 -80.875 -72.562 1 91.5 599 GLY A O 1
ATOM 4702 N N . THR A 1 600 ? 19.234 -81 -70.375 1 92.69 600 THR A N 1
ATOM 4703 C CA . THR A 1 600 ? 18.016 -80.25 -69.938 1 92.69 600 THR A CA 1
ATOM 4704 C C . THR A 1 600 ? 18.359 -79 -69.188 1 92.69 600 THR A C 1
ATOM 4706 O O . THR A 1 600 ? 19.281 -79 -68.375 1 92.69 600 THR A O 1
ATOM 4709 N N . HIS A 1 601 ? 17.703 -78 -69.562 1 93.38 601 HIS A N 1
ATOM 4710 C CA . HIS A 1 601 ? 17.891 -76.688 -68.938 1 93.38 601 HIS A CA 1
ATOM 4711 C C . HIS A 1 601 ? 16.594 -76.125 -68.375 1 93.38 601 HIS A C 1
ATOM 4713 O O . HIS A 1 601 ? 15.594 -76 -69.125 1 93.38 601 HIS A O 1
ATOM 4719 N N . ILE A 1 602 ? 16.562 -75.812 -67 1 93.62 602 ILE A N 1
ATOM 4720 C CA . ILE A 1 602 ? 15.43 -75.188 -66.375 1 93.62 602 ILE A CA 1
ATOM 4721 C C . ILE A 1 602 ? 15.805 -73.812 -65.875 1 93.62 602 ILE A C 1
ATOM 4723 O O . ILE A 1 602 ? 16.844 -73.562 -65.25 1 93.62 602 ILE A O 1
ATOM 4727 N N . SER A 1 603 ? 15.008 -72.875 -66.25 1 94.12 603 SER A N 1
ATOM 4728 C CA . SER A 1 603 ? 15.234 -71.5 -65.812 1 94.12 603 SER A CA 1
ATOM 4729 C C . SER A 1 603 ? 14 -70.938 -65.125 1 94.12 603 SER A C 1
ATOM 4731 O O . SER A 1 603 ? 12.875 -71.062 -65.625 1 94.12 603 SER A O 1
ATOM 4733 N N . LEU A 1 604 ? 14.227 -70.438 -63.875 1 93.12 604 LEU A N 1
ATOM 4734 C CA . LEU A 1 604 ? 13.211 -69.688 -63.125 1 93.12 604 LEU A CA 1
ATOM 4735 C C . LEU A 1 604 ? 13.516 -68.188 -63.094 1 93.12 604 LEU A C 1
ATOM 4737 O O . LEU A 1 604 ? 14.5 -67.75 -62.5 1 93.12 604 LEU A O 1
ATOM 4741 N N . PHE A 1 605 ? 12.672 -67.375 -63.688 1 92.81 605 PHE A N 1
ATOM 4742 C CA . PHE A 1 605 ? 12.836 -65.938 -63.656 1 92.81 605 PHE A CA 1
ATOM 4743 C C . PHE A 1 605 ? 11.992 -65.312 -62.562 1 92.81 605 PHE A C 1
ATOM 4745 O O . PHE A 1 605 ? 10.773 -65.438 -62.531 1 92.81 605 PHE A O 1
ATOM 4752 N N . LEU A 1 606 ? 12.68 -64.625 -61.625 1 88 606 LEU A N 1
ATOM 4753 C CA . LEU A 1 606 ? 12.039 -64.125 -60.438 1 88 606 LEU A CA 1
ATOM 4754 C C . LEU A 1 606 ? 11.586 -62.688 -60.625 1 88 606 LEU A C 1
ATOM 4756 O O . LEU A 1 606 ? 11.172 -62.031 -59.688 1 88 606 LEU A O 1
ATOM 4760 N N . LYS A 1 607 ? 11.484 -61.938 -61.812 1 75.5 607 LYS A N 1
ATOM 4761 C CA . LYS A 1 607 ? 11.062 -60.562 -61.969 1 75.5 607 LYS A CA 1
ATOM 4762 C C . LYS A 1 607 ? 9.625 -60.469 -62.469 1 75.5 607 LYS A C 1
ATOM 4764 O O . LYS A 1 607 ? 9.164 -61.375 -63.188 1 75.5 607 LYS A O 1
ATOM 4769 N N . MET B 1 1 ? -31.188 -23.031 15.766 1 52.03 1 MET B N 1
ATOM 4770 C CA . MET B 1 1 ? -30.531 -22.078 14.875 1 52.03 1 MET B CA 1
ATOM 4771 C C . MET B 1 1 ? -30.75 -20.656 15.352 1 52.03 1 MET B C 1
ATOM 4773 O O . MET B 1 1 ? -29.812 -19.844 15.383 1 52.03 1 MET B O 1
ATOM 4777 N N . ASN B 1 2 ? -32 -20.547 15.945 1 71.25 2 ASN B N 1
ATOM 4778 C CA . ASN B 1 2 ? -32.469 -19.234 16.375 1 71.25 2 ASN B CA 1
ATOM 4779 C C . ASN B 1 2 ? -31.828 -18.812 17.703 1 71.25 2 ASN B C 1
ATOM 4781 O O . ASN B 1 2 ? -31.391 -17.672 17.859 1 71.25 2 ASN B O 1
ATOM 4785 N N . GLY B 1 3 ? -31.656 -19.797 18.625 1 76.5 3 GLY B N 1
ATOM 4786 C CA . GLY B 1 3 ? -31.078 -19.453 19.922 1 76.5 3 GLY B CA 1
ATOM 4787 C C . GLY B 1 3 ? -29.625 -19.062 19.844 1 76.5 3 GLY B C 1
ATOM 4788 O O . GLY B 1 3 ? -29.172 -18.141 20.516 1 76.5 3 GLY B O 1
ATOM 4789 N N . ARG B 1 4 ? -28.922 -19.766 19.156 1 83.88 4 ARG B N 1
ATOM 4790 C CA . ARG B 1 4 ? -27.516 -19.484 18.953 1 83.88 4 ARG B CA 1
ATOM 4791 C C . ARG B 1 4 ? -27.312 -18.094 18.359 1 83.88 4 ARG B C 1
ATOM 4793 O O . ARG B 1 4 ? -26.422 -17.344 18.781 1 83.88 4 ARG B O 1
ATOM 4800 N N . LEU B 1 5 ? -28.156 -17.781 17.375 1 87.25 5 LEU B N 1
ATOM 4801 C CA . LEU B 1 5 ? -28.062 -16.484 16.719 1 87.25 5 LEU B CA 1
ATOM 4802 C C . LEU B 1 5 ? -28.328 -15.359 17.719 1 87.25 5 LEU B C 1
ATOM 4804 O O . LEU B 1 5 ? -27.656 -14.32 17.672 1 87.25 5 LEU B O 1
ATOM 4808 N N . VAL B 1 6 ? -29.172 -15.609 18.641 1 88.62 6 VAL B N 1
ATOM 4809 C CA . VAL B 1 6 ? -29.5 -14.594 19.641 1 88.62 6 VAL B CA 1
ATOM 4810 C C . VAL B 1 6 ? -28.344 -14.438 20.609 1 88.62 6 VAL B C 1
ATOM 4812 O O . VAL B 1 6 ? -27.984 -13.312 20.969 1 88.62 6 VAL B O 1
ATOM 4815 N N . ARG B 1 7 ? -27.781 -15.523 20.984 1 89.44 7 ARG B N 1
ATOM 4816 C CA . ARG B 1 7 ? -26.641 -15.469 21.906 1 89.44 7 ARG B CA 1
ATOM 4817 C C . ARG B 1 7 ? -25.453 -14.773 21.266 1 89.44 7 ARG B C 1
ATOM 4819 O O . ARG B 1 7 ? -24.781 -13.961 21.906 1 89.44 7 ARG B O 1
ATOM 4826 N N . VAL B 1 8 ? -25.25 -15.047 20.078 1 90.75 8 VAL B N 1
ATOM 4827 C CA . VAL B 1 8 ? -24.125 -14.445 19.375 1 90.75 8 VAL B CA 1
ATOM 4828 C C . VAL B 1 8 ? -24.375 -12.953 19.172 1 90.75 8 VAL B C 1
ATOM 4830 O O . VAL B 1 8 ? -23.469 -12.133 19.281 1 90.75 8 VAL B O 1
ATOM 4833 N N . SER B 1 9 ? -25.609 -12.648 18.906 1 91.19 9 SER B N 1
ATOM 4834 C CA . SER B 1 9 ? -25.953 -11.25 18.688 1 91.19 9 SER B CA 1
ATOM 4835 C C . SER B 1 9 ? -25.766 -10.43 19.953 1 91.19 9 SER B C 1
ATOM 4837 O O . SER B 1 9 ? -25.203 -9.336 19.922 1 91.19 9 SER B O 1
ATOM 4839 N N . PHE B 1 10 ? -26.156 -10.992 21.047 1 91.5 10 PHE B N 1
ATOM 4840 C CA . PHE B 1 10 ? -25.984 -10.297 22.312 1 91.5 10 PHE B CA 1
ATOM 4841 C C . PHE B 1 10 ? -24.516 -10.219 22.688 1 91.5 10 PHE B C 1
ATOM 4843 O O . PHE B 1 10 ? -24.062 -9.219 23.25 1 91.5 10 PHE B O 1
ATOM 4850 N N . GLY B 1 11 ? -23.891 -11.25 22.453 1 92.38 11 GLY B N 1
ATOM 4851 C CA . GLY B 1 11 ? -22.453 -11.242 22.703 1 92.38 11 GLY B CA 1
ATOM 4852 C C . GLY B 1 11 ? -21.719 -10.211 21.891 1 92.38 11 GLY B C 1
ATOM 4853 O O . GLY B 1 11 ? -20.797 -9.555 22.391 1 92.38 11 GLY B O 1
ATOM 4854 N N . MET B 1 12 ? -22.141 -10.109 20.703 1 92.12 12 MET B N 1
ATOM 4855 C CA . MET B 1 12 ? -21.484 -9.148 19.812 1 92.12 12 MET B CA 1
ATOM 4856 C C . MET B 1 12 ? -21.797 -7.719 20.25 1 92.12 12 MET B C 1
ATOM 4858 O O . MET B 1 12 ? -20.922 -6.852 20.188 1 92.12 12 MET B O 1
ATOM 4862 N N . MET B 1 13 ? -22.969 -7.504 20.641 1 92.25 13 MET B N 1
ATOM 4863 C CA . MET B 1 13 ? -23.344 -6.18 21.125 1 92.25 13 MET B CA 1
ATOM 4864 C C . MET B 1 13 ? -22.531 -5.82 22.375 1 92.25 13 MET B C 1
ATOM 4866 O O . MET B 1 13 ? -22.047 -4.695 22.5 1 92.25 13 MET B O 1
ATOM 4870 N N . ALA B 1 14 ? -22.359 -6.797 23.188 1 93.5 14 ALA B N 1
ATOM 4871 C CA . ALA B 1 14 ? -21.562 -6.586 24.391 1 93.5 14 ALA B CA 1
ATOM 4872 C C . ALA B 1 14 ? -20.109 -6.324 24.047 1 93.5 14 ALA B C 1
ATOM 4874 O O . ALA B 1 14 ? -19.453 -5.496 24.688 1 93.5 14 ALA B O 1
ATOM 4875 N N . TRP B 1 15 ? -19.672 -6.992 23.109 1 94.19 15 TRP B N 1
ATOM 4876 C CA . TRP B 1 15 ? -18.281 -6.852 22.688 1 94.19 15 TRP B CA 1
ATOM 4877 C C . TRP B 1 15 ? -18.016 -5.453 22.125 1 94.19 15 TRP B C 1
ATOM 4879 O O . TRP B 1 15 ? -17.078 -4.781 22.547 1 94.19 15 TRP B O 1
ATOM 4889 N N . VAL B 1 16 ? -18.859 -4.996 21.297 1 92.19 16 VAL B N 1
ATOM 4890 C CA . VAL B 1 16 ? -18.688 -3.697 20.672 1 92.19 16 VAL B CA 1
ATOM 4891 C C . VAL B 1 16 ? -18.891 -2.586 21.688 1 92.19 16 VAL B C 1
ATOM 4893 O O . VAL B 1 16 ? -18.203 -1.571 21.672 1 92.19 16 VAL B O 1
ATOM 4896 N N . PHE B 1 17 ? -19.781 -2.809 22.562 1 90.88 17 PHE B N 1
ATOM 4897 C CA . PHE B 1 17 ? -20.016 -1.839 23.625 1 90.88 17 PHE B CA 1
ATOM 4898 C C . PHE B 1 17 ? -18.812 -1.77 24.562 1 90.88 17 PHE B C 1
ATOM 4900 O O . PHE B 1 17 ? -18.422 -0.686 25 1 90.88 17 PHE B O 1
ATOM 4907 N N . GLY B 1 18 ? -18.312 -2.945 24.844 1 92 18 GLY B N 1
ATOM 4908 C CA . GLY B 1 18 ? -17.094 -2.975 25.625 1 92 18 GLY B CA 1
ATOM 4909 C C . GLY B 1 18 ? -15.938 -2.23 24.984 1 92 18 GLY B C 1
ATOM 4910 O O . GLY B 1 18 ? -15.188 -1.525 25.656 1 92 18 GLY B O 1
ATOM 4911 N N . LEU B 1 19 ? -15.844 -2.326 23.719 1 92.06 19 LEU B N 1
ATOM 4912 C CA . LEU B 1 19 ? -14.797 -1.627 22.984 1 92.06 19 LEU B CA 1
ATOM 4913 C C . LEU B 1 19 ? -15.047 -0.122 22.984 1 92.06 19 LEU B C 1
ATOM 4915 O O . LEU B 1 19 ? -14.102 0.666 23.094 1 92.06 19 LEU B O 1
ATOM 4919 N N . ALA B 1 20 ? -16.266 0.229 22.859 1 89.75 20 ALA B N 1
ATOM 4920 C CA . ALA B 1 20 ? -16.609 1.647 22.906 1 89.75 20 ALA B CA 1
ATOM 4921 C C . ALA B 1 20 ? -16.281 2.256 24.266 1 89.75 20 ALA B C 1
ATOM 4923 O O . ALA B 1 20 ? -15.781 3.381 24.344 1 89.75 20 ALA B O 1
ATOM 4924 N N . VAL B 1 21 ? -16.484 1.484 25.234 1 88.81 21 VAL B N 1
ATOM 4925 C CA . VAL B 1 21 ? -16.172 1.936 26.594 1 88.81 21 VAL B CA 1
ATOM 4926 C C . VAL B 1 21 ? -14.664 2.055 26.781 1 88.81 21 VAL B C 1
ATOM 4928 O O . VAL B 1 21 ? -14.188 3.004 27.391 1 88.81 21 VAL B O 1
ATOM 4931 N N . LEU B 1 22 ? -14.023 1.132 26.219 1 90.12 22 LEU B N 1
ATOM 4932 C CA . LEU B 1 22 ? -12.57 1.183 26.297 1 90.12 22 LEU B CA 1
ATOM 4933 C C . LEU B 1 22 ? -12.031 2.414 25.578 1 90.12 22 LEU B C 1
ATOM 4935 O O . LEU B 1 22 ? -11.117 3.078 26.062 1 90.12 22 LEU B O 1
ATOM 4939 N N . ILE B 1 23 ? -12.602 2.744 24.453 1 87.06 23 ILE B N 1
ATOM 4940 C CA . ILE B 1 23 ? -12.195 3.92 23.688 1 87.06 23 ILE B CA 1
ATOM 4941 C C . ILE B 1 23 ? -12.508 5.184 24.484 1 87.06 23 ILE B C 1
ATOM 4943 O O . ILE B 1 23 ? -11.711 6.117 24.516 1 87.06 23 ILE B O 1
ATOM 4947 N N . TYR B 1 24 ? -13.578 5.137 25.141 1 84.06 24 TYR B N 1
ATOM 4948 C CA . TYR B 1 24 ? -13.984 6.262 25.969 1 84.06 24 TYR B CA 1
ATOM 4949 C C . TYR B 1 24 ? -13.016 6.457 27.125 1 84.06 24 TYR B C 1
ATOM 4951 O O . TYR B 1 24 ? -12.672 7.59 27.469 1 84.06 24 TYR B O 1
ATOM 4959 N N . LEU B 1 25 ? -12.547 5.344 27.594 1 83.94 25 LEU B N 1
ATOM 4960 C CA . LEU B 1 25 ? -11.641 5.406 28.734 1 83.94 25 LEU B CA 1
ATOM 4961 C C . LEU B 1 25 ? -10.242 5.824 28.281 1 83.94 25 LEU B C 1
ATOM 4963 O O . LEU B 1 25 ? -9.523 6.484 29.031 1 83.94 25 LEU B O 1
ATOM 4967 N N . LEU B 1 26 ? -9.945 5.535 27.062 1 80.25 26 LEU B N 1
ATOM 4968 C CA . LEU B 1 26 ? -8.602 5.82 26.562 1 80.25 26 LEU B CA 1
ATOM 4969 C C . LEU B 1 26 ? -8.523 7.223 25.969 1 80.25 26 LEU B C 1
ATOM 4971 O O . LEU B 1 26 ? -7.43 7.734 25.719 1 80.25 26 LEU B O 1
ATOM 4975 N N . ASP B 1 27 ? -9.648 7.812 25.766 1 72.25 27 ASP B N 1
ATOM 4976 C CA . ASP B 1 27 ? -9.672 9.133 25.156 1 72.25 27 ASP B CA 1
ATOM 4977 C C . ASP B 1 27 ? -8.938 10.156 26.016 1 72.25 27 ASP B C 1
ATOM 4979 O O . ASP B 1 27 ? -9.328 10.406 27.156 1 72.25 27 ASP B O 1
ATOM 4983 N N . THR B 1 28 ? -7.922 10.672 25.375 1 69.25 28 THR B N 1
ATOM 4984 C CA . THR B 1 28 ? -7.059 11.617 26.062 1 69.25 28 THR B CA 1
ATOM 4985 C C . THR B 1 28 ? -7.59 13.039 25.922 1 69.25 28 THR B C 1
ATOM 4987 O O . THR B 1 28 ? -6.891 14.008 26.234 1 69.25 28 THR B O 1
ATOM 4990 N N . GLY B 1 29 ? -8.805 13.141 25.5 1 77 29 GLY B N 1
ATOM 4991 C CA . GLY B 1 29 ? -9.281 14.484 25.234 1 77 29 GLY B CA 1
ATOM 4992 C C . GLY B 1 29 ? -9.953 15.125 26.438 1 77 29 GLY B C 1
ATOM 4993 O O . GLY B 1 29 ? -10.656 16.125 26.297 1 77 29 GLY B O 1
ATOM 4994 N N . ARG B 1 30 ? -9.727 14.562 27.562 1 83.38 30 ARG B N 1
ATOM 4995 C CA . ARG B 1 30 ? -10.305 15.156 28.766 1 83.38 30 ARG B CA 1
ATOM 4996 C C . ARG B 1 30 ? -9.609 16.469 29.109 1 83.38 30 ARG B C 1
ATOM 4998 O O . ARG B 1 30 ? -8.391 16.562 29.031 1 83.38 30 ARG B O 1
ATOM 5005 N N . ILE B 1 31 ? -10.484 17.438 29.406 1 90.12 31 ILE B N 1
ATOM 5006 C CA . ILE B 1 31 ? -9.969 18.734 29.797 1 90.12 31 ILE B CA 1
ATOM 5007 C C . ILE B 1 31 ? -9.609 18.734 31.281 1 90.12 31 ILE B C 1
ATOM 5009 O O . ILE B 1 31 ? -10.492 18.641 32.125 1 90.12 31 ILE B O 1
ATOM 5013 N N . ARG B 1 32 ? -8.297 18.672 31.562 1 91.31 32 ARG B N 1
ATOM 5014 C CA . ARG B 1 32 ? -7.758 18.656 32.938 1 91.31 32 ARG B CA 1
ATOM 5015 C C . ARG B 1 32 ? -6.957 19.922 33.219 1 91.31 32 ARG B C 1
ATOM 5017 O O . ARG B 1 32 ? -6.531 20.609 32.281 1 91.31 32 ARG B O 1
ATOM 5024 N N . PRO B 1 33 ? -6.879 20.203 34.469 1 93.31 33 PRO B N 1
ATOM 5025 C CA . PRO B 1 33 ? -6.055 21.375 34.812 1 93.31 33 PRO B CA 1
ATOM 5026 C C . PRO B 1 33 ? -4.617 21.234 34.344 1 93.31 33 PRO B C 1
ATOM 5028 O O . PRO B 1 33 ? -4.043 20.141 34.375 1 93.31 33 PRO B O 1
ATOM 5031 N N . ILE B 1 34 ? -4.117 22.266 33.812 1 94.44 34 ILE B N 1
ATOM 5032 C CA . ILE B 1 34 ? -2.746 22.344 33.312 1 94.44 34 ILE B CA 1
ATOM 5033 C C . ILE B 1 34 ? -1.869 23.047 34.344 1 94.44 34 ILE B C 1
ATOM 5035 O O . ILE B 1 34 ? -2.186 24.156 34.781 1 94.44 34 ILE B O 1
ATOM 5039 N N . PRO B 1 35 ? -0.777 22.359 34.719 1 94.06 35 PRO B N 1
ATOM 5040 C CA . PRO B 1 35 ? 0.11 23.047 35.656 1 94.06 35 PRO B CA 1
ATOM 5041 C C . PRO B 1 35 ? 0.633 24.375 35.125 1 94.06 35 PRO B C 1
ATOM 5043 O O . PRO B 1 35 ? 1.134 24.438 34 1 94.06 35 PRO B O 1
ATOM 5046 N N . GLY B 1 36 ? 0.463 25.391 35.969 1 92.25 36 GLY B N 1
ATOM 5047 C CA . GLY B 1 36 ? 0.957 26.719 35.562 1 92.25 36 GLY B CA 1
ATOM 5048 C C . GLY B 1 36 ? -0.065 27.531 34.812 1 92.25 36 GLY B C 1
ATOM 5049 O O . GLY B 1 36 ? 0.217 28.672 34.406 1 92.25 36 GLY B O 1
ATOM 5050 N N . ALA B 1 37 ? -1.243 26.969 34.625 1 95.25 37 ALA B N 1
ATOM 5051 C CA . ALA B 1 37 ? -2.295 27.672 33.906 1 95.25 37 ALA B CA 1
ATOM 5052 C C . ALA B 1 37 ? -3.539 27.844 34.781 1 95.25 37 ALA B C 1
ATOM 5054 O O . ALA B 1 37 ? -3.818 27 35.656 1 95.25 37 ALA B O 1
ATOM 5055 N N . GLN B 1 38 ? -4.191 28.953 34.625 1 95 38 GLN B N 1
ATOM 5056 C CA . GLN B 1 38 ? -5.477 29.172 35.281 1 95 38 GLN B CA 1
ATOM 5057 C C . GLN B 1 38 ? -6.625 28.641 34.438 1 95 38 GLN B C 1
ATOM 5059 O O . GLN B 1 38 ? -6.828 29.078 33.312 1 95 38 GLN B O 1
ATOM 5064 N N . MET B 1 39 ? -7.289 27.781 35.031 1 95.88 39 MET B N 1
ATOM 5065 C CA . MET B 1 39 ? -8.438 27.219 34.312 1 95.88 39 MET B CA 1
ATOM 5066 C C . MET B 1 39 ? -9.695 28.031 34.594 1 95.88 39 MET B C 1
ATOM 5068 O O . MET B 1 39 ? -10.047 28.297 35.75 1 95.88 39 MET B O 1
ATOM 5072 N N . ILE B 1 40 ? -10.336 28.453 33.562 1 96.12 40 ILE B N 1
ATOM 5073 C CA . ILE B 1 40 ? -11.57 29.219 33.688 1 96.12 40 ILE B CA 1
ATOM 5074 C C . ILE B 1 40 ? -12.773 28.281 33.594 1 96.12 40 ILE B C 1
ATOM 5076 O O . ILE B 1 40 ? -13.008 27.641 32.594 1 96.12 40 ILE B O 1
ATOM 5080 N N . THR B 1 41 ? -13.477 28.234 34.656 1 94.69 41 THR B N 1
ATOM 5081 C CA . THR B 1 41 ? -14.609 27.312 34.719 1 94.69 41 THR B CA 1
ATOM 5082 C C . THR B 1 41 ? -15.914 28.062 34.906 1 94.69 41 THR B C 1
ATOM 5084 O O . THR B 1 41 ? -17 27.484 34.844 1 94.69 41 THR B O 1
ATOM 5087 N N . GLU B 1 42 ? -15.773 29.359 35.219 1 94.81 42 GLU B N 1
ATOM 5088 C CA . GLU B 1 42 ? -16.969 30.188 35.438 1 94.81 42 GLU B CA 1
ATOM 5089 C C . GLU B 1 42 ? -16.875 31.5 34.656 1 94.81 42 GLU B C 1
ATOM 5091 O O . GLU B 1 42 ? -15.797 32.094 34.531 1 94.81 42 GLU B O 1
ATOM 5096 N N . LEU B 1 43 ? -17.984 31.781 34.031 1 95.62 43 LEU B N 1
ATOM 5097 C CA . LEU B 1 43 ? -18.109 33.062 33.344 1 95.62 43 LEU B CA 1
ATOM 5098 C C . LEU B 1 43 ? -19.531 33.594 33.438 1 95.62 43 LEU B C 1
ATOM 5100 O O . LEU B 1 43 ? -20.359 33.031 34.156 1 95.62 43 LEU B O 1
ATOM 5104 N N . SER B 1 44 ? -19.75 34.812 32.906 1 95 44 SER B N 1
ATOM 5105 C CA . SER B 1 44 ? -21.078 35.406 32.906 1 95 44 SER B CA 1
ATOM 5106 C C . SER B 1 44 ? -21.688 35.469 31.516 1 95 44 SER B C 1
ATOM 5108 O O . SER B 1 44 ? -21 35.719 30.547 1 95 44 SER B O 1
ATOM 5110 N N . ILE B 1 45 ? -22.922 35.094 31.484 1 93.75 45 ILE B N 1
ATOM 5111 C CA . ILE B 1 45 ? -23.672 35.219 30.219 1 93.75 45 ILE B CA 1
ATOM 5112 C C . ILE B 1 45 ? -24.391 36.562 30.156 1 93.75 45 ILE B C 1
ATOM 5114 O O . ILE B 1 45 ? -25 36.969 31.141 1 93.75 45 ILE B O 1
ATOM 5118 N N . CYS B 1 46 ? -24.188 37.125 28.938 1 92.69 46 CYS B N 1
ATOM 5119 C CA . CYS B 1 46 ? -24.828 38.406 28.703 1 92.69 46 CYS B CA 1
ATOM 5120 C C . CYS B 1 46 ? -26.047 38.281 27.812 1 92.69 46 CYS B C 1
ATOM 5122 O O . CYS B 1 46 ? -26.016 37.562 26.812 1 92.69 46 CYS B O 1
ATOM 5124 N N . HIS B 1 47 ? -27.078 38.938 28.125 1 83.56 47 HIS B N 1
ATOM 5125 C CA . HIS B 1 47 ? -28.281 38.875 27.312 1 83.56 47 HIS B CA 1
ATOM 5126 C C . HIS B 1 47 ? -28.125 39.719 26.047 1 83.56 47 HIS B C 1
ATOM 5128 O O . HIS B 1 47 ? -28.766 39.438 25.031 1 83.56 47 HIS B O 1
ATOM 5134 N N . THR B 1 48 ? -27.344 40.75 26.141 1 82.44 48 THR B N 1
ATOM 5135 C CA . THR B 1 48 ? -27.078 41.594 24.984 1 82.44 48 THR B CA 1
ATOM 5136 C C . THR B 1 48 ? -25.562 41.812 24.812 1 82.44 48 THR B C 1
ATOM 5138 O O . THR B 1 48 ? -24.781 41.469 25.703 1 82.44 48 THR B O 1
ATOM 5141 N N . GLN B 1 49 ? -25.266 42.312 23.766 1 82.19 49 GLN B N 1
ATOM 5142 C CA . GLN B 1 49 ? -23.844 42.5 23.438 1 82.19 49 GLN B CA 1
ATOM 5143 C C . GLN B 1 49 ? -23.203 43.531 24.391 1 82.19 49 GLN B C 1
ATOM 5145 O O . GLN B 1 49 ? -22 43.438 24.672 1 82.19 49 GLN B O 1
ATOM 5150 N N . ASP B 1 50 ? -23.969 44.375 24.906 1 81.44 50 ASP B N 1
ATOM 5151 C CA . ASP B 1 50 ? -23.453 45.406 25.781 1 81.44 50 ASP B CA 1
ATOM 5152 C C . ASP B 1 50 ? -23.297 44.938 27.219 1 81.44 50 ASP B C 1
ATOM 5154 O O . ASP B 1 50 ? -22.703 45.594 28.047 1 81.44 50 ASP B O 1
ATOM 5158 N N . CYS B 1 51 ? -23.703 43.75 27.531 1 84.31 51 CYS B N 1
ATOM 5159 C CA . CYS B 1 51 ? -23.578 43.062 28.812 1 84.31 51 CYS B CA 1
ATOM 5160 C C . CYS B 1 51 ? -24.094 43.938 29.953 1 84.31 51 CYS B C 1
ATOM 5162 O O . CYS B 1 51 ? -23.453 44.094 30.984 1 84.31 51 CYS B O 1
ATOM 5164 N N . SER B 1 52 ? -25.156 44.5 29.719 1 82.44 52 SER B N 1
ATOM 5165 C CA . SER B 1 52 ? -25.766 45.312 30.781 1 82.44 52 SER B CA 1
ATOM 5166 C C . SER B 1 52 ? -26.328 44.406 31.891 1 82.44 52 SER B C 1
ATOM 5168 O O . SER B 1 52 ? -26.297 44.781 33.062 1 82.44 52 SER B O 1
ATOM 5170 N N . THR B 1 53 ? -26.797 43.25 31.547 1 84.06 53 THR B N 1
ATOM 5171 C CA . THR B 1 53 ? -27.281 42.25 32.5 1 84.06 53 THR B CA 1
ATOM 5172 C C . THR B 1 53 ? -26.5 40.938 32.344 1 84.06 53 THR B C 1
ATOM 5174 O O . THR B 1 53 ? -26.375 40.438 31.234 1 84.06 53 THR B O 1
ATOM 5177 N N . VAL B 1 54 ? -25.938 40.594 33.531 1 88.12 54 VAL B N 1
ATOM 5178 C CA . VAL B 1 54 ? -25.094 39.438 33.438 1 88.12 54 VAL B CA 1
ATOM 5179 C C . VAL B 1 54 ? -25.594 38.375 34.438 1 88.12 54 VAL B C 1
ATOM 5181 O O . VAL B 1 54 ? -26.156 38.688 35.469 1 88.12 54 VAL B O 1
ATOM 5184 N N . ALA B 1 55 ? -25.594 37.156 34 1 92.06 55 ALA B N 1
ATOM 5185 C CA . ALA B 1 55 ? -25.891 36 34.844 1 92.06 55 ALA B CA 1
ATOM 5186 C C . ALA B 1 55 ? -24.719 35.031 34.906 1 92.06 55 ALA B C 1
ATOM 5188 O O . ALA B 1 55 ? -24.062 34.781 33.875 1 92.06 55 ALA B O 1
ATOM 5189 N N . PRO B 1 56 ? -24.422 34.594 36.094 1 92.81 56 PRO B N 1
ATOM 5190 C CA . PRO B 1 56 ? -23.297 33.656 36.219 1 92.81 56 PRO B CA 1
ATOM 5191 C C . PRO B 1 56 ? -23.578 32.344 35.5 1 92.81 56 PRO B C 1
ATOM 5193 O O . PRO B 1 56 ? -24.703 31.844 35.531 1 92.81 56 PRO B O 1
ATOM 5196 N N . GLN B 1 57 ? -22.609 31.812 34.812 1 92.56 57 GLN B N 1
ATOM 5197 C CA . GLN B 1 57 ? -22.719 30.562 34.062 1 92.56 57 GLN B CA 1
ATOM 5198 C C . GLN B 1 57 ? -21.484 29.688 34.281 1 92.56 57 GLN B C 1
ATOM 5200 O O . GLN B 1 57 ? -20.359 30.172 34.188 1 92.56 57 GLN B O 1
ATOM 5205 N N . HIS B 1 58 ? -21.703 28.438 34.656 1 93.06 58 HIS B N 1
ATOM 5206 C CA . HIS B 1 58 ? -20.625 27.469 34.781 1 93.06 58 HIS B CA 1
ATOM 5207 C C . HIS B 1 58 ? -20.359 26.781 33.469 1 93.06 58 HIS B C 1
ATOM 5209 O O . HIS B 1 58 ? -21.281 26.531 32.688 1 93.06 58 HIS B O 1
ATOM 5215 N N . LEU B 1 59 ? -19.156 26.469 33.25 1 91.31 59 LEU B N 1
ATOM 5216 C CA . LEU B 1 59 ? -18.75 25.719 32.062 1 91.31 59 LEU B CA 1
ATOM 5217 C C . LEU B 1 59 ? -18.719 24.219 32.375 1 91.31 59 LEU B C 1
ATOM 5219 O O . LEU B 1 59 ? -18.438 23.797 33.5 1 91.31 59 LEU B O 1
ATOM 5223 N N . PRO B 1 60 ? -19.125 23.406 31.438 1 90.69 60 PRO B N 1
ATOM 5224 C CA . PRO B 1 60 ? -19.281 23.688 30 1 90.69 60 PRO B CA 1
ATOM 5225 C C . PRO B 1 60 ? -20.641 24.312 29.672 1 90.69 60 PRO B C 1
ATOM 5227 O O . PRO B 1 60 ? -21.641 24 30.328 1 90.69 60 PRO B O 1
ATOM 5230 N N . LEU B 1 61 ? -20.594 25.141 28.656 1 91.31 61 LEU B N 1
ATOM 5231 C CA . LEU B 1 61 ? -21.797 25.75 28.125 1 91.31 61 LEU B CA 1
ATOM 5232 C C . LEU B 1 61 ? -22.281 25.016 26.875 1 91.31 61 LEU B C 1
ATOM 5234 O O . LEU B 1 61 ? -21.5 24.781 25.953 1 91.31 61 LEU B O 1
ATOM 5238 N N . PHE B 1 62 ? -23.531 24.625 26.906 1 88.94 62 PHE B N 1
ATOM 5239 C CA . PHE B 1 62 ? -24.172 23.984 25.766 1 88.94 62 PHE B CA 1
ATOM 5240 C C . PHE B 1 62 ? -25.5 24.641 25.453 1 88.94 62 PHE B C 1
ATOM 5242 O O . PHE B 1 62 ? -26.297 24.891 26.359 1 88.94 62 PHE B O 1
ATOM 5249 N N . THR B 1 63 ? -25.594 24.969 24.234 1 87.5 63 THR B N 1
ATOM 5250 C CA . THR B 1 63 ? -26.922 25.422 23.812 1 87.5 63 THR B CA 1
ATOM 5251 C C . THR B 1 63 ? -27.688 24.297 23.141 1 87.5 63 THR B C 1
ATOM 5253 O O . THR B 1 63 ? -27.109 23.484 22.406 1 87.5 63 THR B O 1
ATOM 5256 N N . PRO B 1 64 ? -28.922 24.172 23.406 1 82.56 64 PRO B N 1
ATOM 5257 C CA . PRO B 1 64 ? -29.688 23.094 22.797 1 82.56 64 PRO B CA 1
ATOM 5258 C C . PRO B 1 64 ? -29.781 23.219 21.281 1 82.56 64 PRO B C 1
ATOM 5260 O O . PRO B 1 64 ? -29.828 24.328 20.75 1 82.56 64 PRO B O 1
ATOM 5263 N N . MET B 1 65 ? -29.812 22.078 20.703 1 81.12 65 MET B N 1
ATOM 5264 C CA . MET B 1 65 ? -30 22.047 19.266 1 81.12 65 MET B CA 1
ATOM 5265 C C . MET B 1 65 ? -31.422 22.469 18.891 1 81.12 65 MET B C 1
ATOM 5267 O O . MET B 1 65 ? -32.375 22.016 19.484 1 81.12 65 MET B O 1
ATOM 5271 N N . ALA B 1 66 ? -31.484 23.453 18.016 1 83.5 66 ALA B N 1
ATOM 5272 C CA . ALA B 1 66 ? -32.781 23.969 17.594 1 83.5 66 ALA B CA 1
ATOM 5273 C C . ALA B 1 66 ? -32.938 23.875 16.078 1 83.5 66 ALA B C 1
ATOM 5275 O O . ALA B 1 66 ? -31.984 24.125 15.336 1 83.5 66 ALA B O 1
ATOM 5276 N N . PRO B 1 67 ? -34.156 23.344 15.656 1 80.44 67 PRO B N 1
ATOM 5277 C CA . PRO B 1 67 ? -34.375 23.203 14.219 1 80.44 67 PRO B CA 1
ATOM 5278 C C . PRO B 1 67 ? -34.594 24.547 13.516 1 80.44 67 PRO B C 1
ATOM 5280 O O . PRO B 1 67 ? -35.406 24.641 12.609 1 80.44 67 PRO B O 1
ATOM 5283 N N . ASN B 1 68 ? -33.906 25.594 13.945 1 73.38 68 ASN B N 1
ATOM 5284 C CA . ASN B 1 68 ? -34.031 26.906 13.344 1 73.38 68 ASN B CA 1
ATOM 5285 C C . ASN B 1 68 ? -32.906 27.188 12.359 1 73.38 68 ASN B C 1
ATOM 5287 O O . ASN B 1 68 ? -31.797 26.641 12.492 1 73.38 68 ASN B O 1
ATOM 5291 N N . ALA B 1 69 ? -33.344 27.891 11.297 1 70.06 69 ALA B N 1
ATOM 5292 C CA . ALA B 1 69 ? -32.344 28.328 10.336 1 70.06 69 ALA B CA 1
ATOM 5293 C C . ALA B 1 69 ? -31.719 29.656 10.758 1 70.06 69 ALA B C 1
ATOM 5295 O O . ALA B 1 69 ? -32.25 30.328 11.648 1 70.06 69 ALA B O 1
ATOM 5296 N N . GLY B 1 70 ? -30.531 29.844 10.414 1 78.44 70 GLY B N 1
ATOM 5297 C CA . GLY B 1 70 ? -29.875 31.109 10.672 1 78.44 70 GLY B CA 1
ATOM 5298 C C . GLY B 1 70 ? -28.672 31 11.578 1 78.44 70 GLY B C 1
ATOM 5299 O O . GLY B 1 70 ? -27.938 30 11.531 1 78.44 70 GLY B O 1
ATOM 5300 N N . THR B 1 71 ? -28.375 32.156 12.328 1 85 71 THR B N 1
ATOM 5301 C CA . THR B 1 71 ? -27.219 32.219 13.203 1 85 71 THR B CA 1
ATOM 5302 C C . THR B 1 71 ? -27.625 32.594 14.625 1 85 71 THR B C 1
ATOM 5304 O O . THR B 1 71 ? -28.5 33.438 14.82 1 85 71 THR B O 1
ATOM 5307 N N . GLN B 1 72 ? -27.188 31.828 15.484 1 89.62 72 GLN B N 1
ATOM 5308 C CA . GLN B 1 72 ? -27.391 32.156 16.891 1 89.62 72 GLN B CA 1
ATOM 5309 C C . GLN B 1 72 ? -26.094 32.656 17.531 1 89.62 72 GLN B C 1
ATOM 5311 O O . GLN B 1 72 ? -25 32.219 17.156 1 89.62 72 GLN B O 1
ATOM 5316 N N . ALA B 1 73 ? -26.266 33.625 18.5 1 91.94 73 ALA B N 1
ATOM 5317 C CA . ALA B 1 73 ? -25.094 34.188 19.156 1 91.94 73 ALA B CA 1
ATOM 5318 C C . ALA B 1 73 ? -25.297 34.25 20.672 1 91.94 73 ALA B C 1
ATOM 5320 O O . ALA B 1 73 ? -26.406 34.406 21.156 1 91.94 73 ALA B O 1
ATOM 5321 N N . ARG B 1 74 ? -24.266 33.938 21.344 1 93.25 74 ARG B N 1
ATOM 5322 C CA . ARG B 1 74 ? -24.203 34.094 22.781 1 93.25 74 ARG B CA 1
ATOM 5323 C C . ARG B 1 74 ? -23.062 35.031 23.188 1 93.25 74 ARG B C 1
ATOM 5325 O O . ARG B 1 74 ? -21.984 34.969 22.625 1 93.25 74 ARG B O 1
ATOM 5332 N N . TYR B 1 75 ? -23.406 35.938 24.141 1 95.12 75 TYR B N 1
ATOM 5333 C CA . TYR B 1 75 ? -22.406 36.875 24.625 1 95.12 75 TYR B CA 1
ATOM 5334 C C . TYR B 1 75 ? -21.953 36.531 26.031 1 95.12 75 TYR B C 1
ATOM 5336 O O . TYR B 1 75 ? -22.781 36.344 26.938 1 95.12 75 TYR B O 1
ATOM 5344 N N . LEU B 1 76 ? -20.672 36.406 26.172 1 96.19 76 LEU B N 1
ATOM 5345 C CA . LEU B 1 76 ? -20.109 36 27.453 1 96.19 76 LEU B CA 1
ATOM 5346 C C . LEU B 1 76 ? -19.047 36.969 27.938 1 96.19 76 LEU B C 1
ATOM 5348 O O . LEU B 1 76 ? -18.375 37.625 27.125 1 96.19 76 LEU B O 1
ATOM 5352 N N . ARG B 1 77 ? -18.938 37.125 29.297 1 96.38 77 ARG B N 1
ATOM 5353 C CA . ARG B 1 77 ? -17.938 37.969 29.922 1 96.38 77 ARG B CA 1
ATOM 5354 C C . ARG B 1 77 ? -17.281 37.281 31.109 1 96.38 77 ARG B C 1
ATOM 5356 O O . ARG B 1 77 ? -17.953 36.594 31.875 1 96.38 77 ARG B O 1
ATOM 5363 N N . PHE B 1 78 ? -15.969 37.344 31.188 1 95.19 78 PHE B N 1
ATOM 5364 C CA . PHE B 1 78 ? -15.273 36.875 32.375 1 95.19 78 PHE B CA 1
ATOM 5365 C C . PHE B 1 78 ? -14.086 37.781 32.688 1 95.19 78 PHE B C 1
ATOM 5367 O O . PHE B 1 78 ? -13.688 38.625 31.875 1 95.19 78 PHE B O 1
ATOM 5374 N N . GLU B 1 79 ? -13.625 37.688 33.906 1 94.12 79 GLU B N 1
ATOM 5375 C CA . GLU B 1 79 ? -12.523 38.531 34.375 1 94.12 79 GLU B CA 1
ATOM 5376 C C . GLU B 1 79 ? -11.391 37.656 34.969 1 94.12 79 GLU B C 1
ATOM 5378 O O . GLU B 1 79 ? -11.641 36.594 35.531 1 94.12 79 GLU B O 1
ATOM 5383 N N . VAL B 1 80 ? -10.25 38.062 34.688 1 93.94 80 VAL B N 1
ATOM 5384 C CA . VAL B 1 80 ? -9.07 37.406 35.219 1 93.94 80 VAL B CA 1
ATOM 5385 C C . VAL B 1 80 ? -8.219 38.406 36 1 93.94 80 VAL B C 1
ATOM 5387 O O . VAL B 1 80 ? -7.922 39.5 35.5 1 93.94 80 VAL B O 1
ATOM 5390 N N . ALA B 1 81 ? -7.832 38 37.156 1 89.44 81 ALA B N 1
ATOM 5391 C CA . ALA B 1 81 ? -6.957 38.844 37.938 1 89.44 81 ALA B CA 1
ATOM 5392 C C . ALA B 1 81 ? -5.492 38.656 37.562 1 89.44 81 ALA B C 1
ATOM 5394 O O . ALA B 1 81 ? -5.055 37.531 37.344 1 89.44 81 ALA B O 1
ATOM 5395 N N . GLN B 1 82 ? -4.859 39.688 37.156 1 79.5 82 GLN B N 1
ATOM 5396 C CA . GLN B 1 82 ? -3.443 39.625 36.812 1 79.5 82 GLN B CA 1
ATOM 5397 C C . GLN B 1 82 ? -2.57 39.844 38.031 1 79.5 82 GLN B C 1
ATOM 5399 O O . GLN B 1 82 ? -2.781 40.812 38.781 1 79.5 82 GLN B O 1
ATOM 5404 N N . PRO B 1 83 ? -1.875 38.875 38.406 1 61.97 83 PRO B N 1
ATOM 5405 C CA . PRO B 1 83 ? -1.016 39.156 39.562 1 61.97 83 PRO B CA 1
ATOM 5406 C C . PRO B 1 83 ? -0.073 40.312 39.312 1 61.97 83 PRO B C 1
ATOM 5408 O O . PRO B 1 83 ? 0.281 40.594 38.156 1 61.97 83 PRO B O 1
ATOM 5411 N N . ASN B 1 84 ? 0.157 41.156 40.25 1 54.38 84 ASN B N 1
ATOM 5412 C CA . ASN B 1 84 ? 1.039 42.344 40.25 1 54.38 84 ASN B CA 1
ATOM 5413 C C . ASN B 1 84 ? 2.32 42.062 39.469 1 54.38 84 ASN B C 1
ATOM 5415 O O . ASN B 1 84 ? 3.004 41.062 39.719 1 54.38 84 ASN B O 1
ATOM 5419 N N . ALA B 1 85 ? 2.236 42.531 38.25 1 53 85 ALA B N 1
ATOM 5420 C CA . ALA B 1 85 ? 3.352 42.531 37.312 1 53 85 ALA B CA 1
ATOM 5421 C C . ALA B 1 85 ? 4.684 42.656 38.062 1 53 85 ALA B C 1
ATOM 5423 O O . ALA B 1 85 ? 4.879 43.625 38.812 1 53 85 ALA B O 1
ATOM 5424 N N . ARG B 1 86 ? 5.312 41.688 38.375 1 51.44 86 ARG B N 1
ATOM 5425 C CA . ARG B 1 86 ? 6.668 41.938 38.844 1 51.44 86 ARG B CA 1
ATOM 5426 C C . ARG B 1 86 ? 7.453 42.781 37.844 1 51.44 86 ARG B C 1
ATOM 5428 O O . ARG B 1 86 ? 7.445 42.469 36.656 1 51.44 86 ARG B O 1
ATOM 5435 N N . PRO B 1 87 ? 7.758 43.781 38.25 1 47.06 87 PRO B N 1
ATOM 5436 C CA . PRO B 1 87 ? 8.508 44.719 37.406 1 47.06 87 PRO B CA 1
ATOM 5437 C C . PRO B 1 87 ? 9.469 44.031 36.438 1 47.06 87 PRO B C 1
ATOM 5439 O O . PRO B 1 87 ? 9.719 44.531 35.344 1 47.06 87 PRO B O 1
ATOM 5442 N N . ASN B 1 88 ? 10.148 42.969 36.875 1 45.47 88 ASN B N 1
ATOM 5443 C CA . ASN B 1 88 ? 11.305 42.5 36.125 1 45.47 88 ASN B CA 1
ATOM 5444 C C . ASN B 1 88 ? 10.961 41.25 35.312 1 45.47 88 ASN B C 1
ATOM 5446 O O . ASN B 1 88 ? 11.852 40.5 34.906 1 45.47 88 ASN B O 1
ATOM 5450 N N . ALA B 1 89 ? 9.82 40.906 35.281 1 52.22 89 ALA B N 1
ATOM 5451 C CA . ALA B 1 89 ? 9.594 39.625 34.594 1 52.22 89 ALA B CA 1
ATOM 5452 C C . ALA B 1 89 ? 9.578 39.812 33.094 1 52.22 89 ALA B C 1
ATOM 5454 O O . ALA B 1 89 ? 8.992 40.75 32.594 1 52.22 89 ALA B O 1
ATOM 5455 N N . PRO B 1 90 ? 10.539 39.156 32.562 1 53.22 90 PRO B N 1
ATOM 5456 C CA . PRO B 1 90 ? 10.602 39.25 31.109 1 53.22 90 PRO B CA 1
ATOM 5457 C C . PRO B 1 90 ? 9.227 39.125 30.453 1 53.22 90 PRO B C 1
ATOM 5459 O O . PRO B 1 90 ? 8.344 38.438 30.969 1 53.22 90 PRO B O 1
ATOM 5462 N N . ALA B 1 91 ? 8.883 40.125 29.688 1 60.53 91 ALA B N 1
ATOM 5463 C CA . ALA B 1 91 ? 7.641 40.281 28.938 1 60.53 91 ALA B CA 1
ATOM 5464 C C . ALA B 1 91 ? 7.266 38.969 28.219 1 60.53 91 ALA B C 1
ATOM 5466 O O . ALA B 1 91 ? 7.953 38.562 27.297 1 60.53 91 ALA B O 1
ATOM 5467 N N . GLU B 1 92 ? 6.723 38.062 29 1 74.69 92 GLU B N 1
ATOM 5468 C CA . GLU B 1 92 ? 6.277 36.812 28.375 1 74.69 92 GLU B CA 1
ATOM 5469 C C . GLU B 1 92 ? 4.883 36.969 27.781 1 74.69 92 GLU B C 1
ATOM 5471 O O . GLU B 1 92 ? 4.008 37.594 28.375 1 74.69 92 GLU B O 1
ATOM 5476 N N . LEU B 1 93 ? 4.75 36.531 26.594 1 81.19 93 LEU B N 1
ATOM 5477 C CA . LEU B 1 93 ? 3.463 36.562 25.906 1 81.19 93 LEU B CA 1
ATOM 5478 C C . LEU B 1 93 ? 2.482 35.594 26.547 1 81.19 93 LEU B C 1
ATOM 5480 O O . LEU B 1 93 ? 2.84 34.438 26.828 1 81.19 93 LEU B O 1
ATOM 5484 N N . ARG B 1 94 ? 1.337 36.062 26.969 1 88.5 94 ARG B N 1
ATOM 5485 C CA . ARG B 1 94 ? 0.275 35.219 27.516 1 88.5 94 ARG B CA 1
ATOM 5486 C C . ARG B 1 94 ? -0.735 34.844 26.438 1 88.5 94 ARG B C 1
ATOM 5488 O O . ARG B 1 94 ? -0.715 35.406 25.328 1 88.5 94 ARG B O 1
ATOM 5495 N N . ALA B 1 95 ? -1.521 33.812 26.719 1 92 95 ALA B N 1
ATOM 5496 C CA . ALA B 1 95 ? -2.475 33.344 25.703 1 92 95 ALA B CA 1
ATOM 5497 C C . ALA B 1 95 ? -3.695 32.688 26.359 1 92 95 ALA B C 1
ATOM 5499 O O . ALA B 1 95 ? -3.688 32.406 27.562 1 92 95 ALA B O 1
ATOM 5500 N N . LEU B 1 96 ? -4.734 32.625 25.625 1 95.44 96 LEU B N 1
ATOM 5501 C CA . LEU B 1 96 ? -5.914 31.828 25.938 1 95.44 96 LEU B CA 1
ATOM 5502 C C . LEU B 1 96 ? -5.957 30.547 25.109 1 95.44 96 LEU B C 1
ATOM 5504 O O . LEU B 1 96 ? -5.758 30.594 23.906 1 95.44 96 LEU B O 1
ATOM 5508 N N . TYR B 1 97 ? -6.117 29.469 25.812 1 95.62 97 TYR B N 1
ATOM 5509 C CA . TYR B 1 97 ? -6.234 28.188 25.141 1 95.62 97 TYR B CA 1
ATOM 5510 C C . TYR B 1 97 ? -7.637 27.609 25.297 1 95.62 97 TYR B C 1
ATOM 5512 O O . TYR B 1 97 ? -8.055 27.297 26.422 1 95.62 97 TYR B O 1
ATOM 5520 N N . LEU B 1 98 ? -8.352 27.531 24.172 1 95.94 98 LEU B N 1
ATOM 5521 C CA . LEU B 1 98 ? -9.688 26.938 24.141 1 95.94 98 LEU B CA 1
ATOM 5522 C C . LEU B 1 98 ? -9.664 25.562 23.484 1 95.94 98 LEU B C 1
ATOM 5524 O O . LEU B 1 98 ? -9.711 25.453 22.25 1 95.94 98 LEU B O 1
ATOM 5528 N N . PRO B 1 99 ? -9.734 24.516 24.266 1 93.81 99 PRO B N 1
ATOM 5529 C CA . PRO B 1 99 ? -9.617 23.172 23.703 1 93.81 99 PRO B CA 1
ATOM 5530 C C . PRO B 1 99 ? -10.797 22.797 22.812 1 93.81 99 PRO B C 1
ATOM 5532 O O . PRO B 1 99 ? -10.633 22.062 21.828 1 93.81 99 PRO B O 1
ATOM 5535 N N . LYS B 1 100 ? -11.969 23.25 23.188 1 92.75 100 LYS B N 1
ATOM 5536 C CA . LYS B 1 100 ? -13.148 22.891 22.406 1 92.75 100 LYS B CA 1
ATOM 5537 C C . LYS B 1 100 ? -14.156 24.031 22.375 1 92.75 100 LYS B C 1
ATOM 5539 O O . LYS B 1 100 ? -14.594 24.516 23.422 1 92.75 100 LYS B O 1
ATOM 5544 N N . ILE B 1 101 ? -14.422 24.406 21.203 1 92.06 101 ILE B N 1
ATOM 5545 C CA . ILE B 1 101 ? -15.406 25.453 20.984 1 92.06 101 ILE B CA 1
ATOM 5546 C C . ILE B 1 101 ? -16.25 25.125 19.766 1 92.06 101 ILE B C 1
ATOM 5548 O O . ILE B 1 101 ? -15.766 24.5 18.812 1 92.06 101 ILE B O 1
ATOM 5552 N N . SER B 1 102 ? -17.469 25.438 19.797 1 88.25 102 SER B N 1
ATOM 5553 C CA . SER B 1 102 ? -18.375 25.375 18.641 1 88.25 102 SER B CA 1
ATOM 5554 C C . SER B 1 102 ? -19.219 26.641 18.547 1 88.25 102 SER B C 1
ATOM 5556 O O . SER B 1 102 ? -19.859 27.031 19.516 1 88.25 102 SER B O 1
ATOM 5558 N N . ASP B 1 103 ? -19.188 27.406 17.438 1 86.38 103 ASP B N 1
ATOM 5559 C CA . ASP B 1 103 ? -18.547 27.094 16.156 1 86.38 103 ASP B CA 1
ATOM 5560 C C . ASP B 1 103 ? -17.547 28.188 15.773 1 86.38 103 ASP B C 1
ATOM 5562 O O . ASP B 1 103 ? -16.578 27.922 15.047 1 86.38 103 ASP B O 1
ATOM 5566 N N . ASN B 1 104 ? -17.938 29.391 16.188 1 89.94 104 ASN B N 1
ATOM 5567 C CA . ASN B 1 104 ? -17.078 30.547 15.914 1 89.94 104 ASN B CA 1
ATOM 5568 C C . ASN B 1 104 ? -16.984 31.469 17.125 1 89.94 104 ASN B C 1
ATOM 5570 O O . ASN B 1 104 ? -17.844 31.438 18 1 89.94 104 ASN B O 1
ATOM 5574 N N . ILE B 1 105 ? -15.875 32.219 17.094 1 93 105 ILE B N 1
ATOM 5575 C CA . ILE B 1 105 ? -15.648 33 18.297 1 93 105 ILE B CA 1
ATOM 5576 C C . ILE B 1 105 ? -15 34.344 17.953 1 93 105 ILE B C 1
ATOM 5578 O O . ILE B 1 105 ? -14.156 34.406 17.047 1 93 105 ILE B O 1
ATOM 5582 N N . ASP B 1 106 ? -15.539 35.406 18.594 1 90.56 106 ASP B N 1
ATOM 5583 C CA . ASP B 1 106 ? -14.859 36.688 18.672 1 90.56 106 ASP B CA 1
ATOM 5584 C C . ASP B 1 106 ? -14.438 37 20.094 1 90.56 106 ASP B C 1
ATOM 5586 O O . ASP B 1 106 ? -15.195 36.781 21.047 1 90.56 106 ASP B O 1
ATOM 5590 N N . LEU B 1 107 ? -13.234 37.469 20.25 1 92.69 107 LEU B N 1
ATOM 5591 C CA . LEU B 1 107 ? -12.711 37.719 21.594 1 92.69 107 LEU B CA 1
ATOM 5592 C C . LEU B 1 107 ? -12.234 39.156 21.734 1 92.69 107 LEU B C 1
ATOM 5594 O O . LEU B 1 107 ? -11.469 39.625 20.891 1 92.69 107 LEU B O 1
ATOM 5598 N N . TRP B 1 108 ? -12.727 39.812 22.781 1 91.06 108 TRP B N 1
ATOM 5599 C CA . TRP B 1 108 ? -12.289 41.156 23.156 1 91.06 108 TRP B CA 1
ATOM 5600 C C . TRP B 1 108 ? -11.617 41.125 24.531 1 91.06 108 TRP B C 1
ATOM 5602 O O . TRP B 1 108 ? -12.055 40.438 25.438 1 91.06 108 TRP B O 1
ATOM 5612 N N . VAL B 1 109 ? -10.547 41.844 24.641 1 91.44 109 VAL B N 1
ATOM 5613 C CA . VAL B 1 109 ? -9.883 42.031 25.922 1 91.44 109 VAL B CA 1
ATOM 5614 C C . VAL B 1 109 ? -9.859 43.531 26.281 1 91.44 109 VAL B C 1
ATOM 5616 O O . VAL B 1 109 ? -9.281 44.344 25.531 1 91.44 109 VAL B O 1
ATOM 5619 N N . ASN B 1 110 ? -10.414 43.844 27.391 1 89.56 110 ASN B N 1
ATOM 5620 C CA . ASN B 1 110 ? -10.523 45.25 27.812 1 89.56 110 ASN B CA 1
ATOM 5621 C C . ASN B 1 110 ? -11.07 46.125 26.688 1 89.56 110 ASN B C 1
ATOM 5623 O O . ASN B 1 110 ? -10.508 47.188 26.406 1 89.56 110 ASN B O 1
ATOM 5627 N N . GLY B 1 111 ? -12.07 45.5 25.984 1 85.88 111 GLY B N 1
ATOM 5628 C CA . GLY B 1 111 ? -12.789 46.281 24.969 1 85.88 111 GLY B CA 1
ATOM 5629 C C . GLY B 1 111 ? -12.117 46.25 23.625 1 85.88 111 GLY B C 1
ATOM 5630 O O . GLY B 1 111 ? -12.656 46.781 22.641 1 85.88 111 GLY B O 1
ATOM 5631 N N . GLN B 1 112 ? -11 45.656 23.5 1 82.94 112 GLN B N 1
ATOM 5632 C CA . GLN B 1 112 ? -10.273 45.594 22.234 1 82.94 112 GLN B CA 1
ATOM 5633 C C . GLN B 1 112 ? -10.398 44.219 21.594 1 82.94 112 GLN B C 1
ATOM 5635 O O . GLN B 1 112 ? -10.219 43.188 22.266 1 82.94 112 GLN B O 1
ATOM 5640 N N . LEU B 1 113 ? -10.68 44.219 20.328 1 85.19 113 LEU B N 1
ATOM 5641 C CA . LEU B 1 113 ? -10.805 42.938 19.609 1 85.19 113 LEU B CA 1
ATOM 5642 C C . LEU B 1 113 ? -9.438 42.312 19.391 1 85.19 113 LEU B C 1
ATOM 5644 O O . LEU B 1 113 ? -8.539 42.906 18.828 1 85.19 113 LEU B O 1
ATOM 5648 N N . VAL B 1 114 ? -9.25 41.094 19.859 1 83.44 114 VAL B N 1
ATOM 5649 C CA . VAL B 1 114 ? -7.961 40.438 19.781 1 83.44 114 VAL B CA 1
ATOM 5650 C C . VAL B 1 114 ? -8.031 39.281 18.781 1 83.44 114 VAL B C 1
ATOM 5652 O O . VAL B 1 114 ? -7.027 38.938 18.156 1 83.44 114 VAL B O 1
ATOM 5655 N N . PHE B 1 115 ? -9.164 38.656 18.672 1 86.88 115 PHE B N 1
ATOM 5656 C CA . PHE B 1 115 ? -9.336 37.531 17.781 1 86.88 115 PHE B CA 1
ATOM 5657 C C . PHE B 1 115 ? -10.734 37.5 17.188 1 86.88 115 PHE B C 1
ATOM 5659 O O . PHE B 1 115 ? -11.711 37.781 17.891 1 86.88 115 PHE B O 1
ATOM 5666 N N . ALA B 1 116 ? -10.797 37.281 15.914 1 85.12 116 ALA B N 1
ATOM 5667 C CA . ALA B 1 116 ? -12.07 37.156 15.211 1 85.12 116 ALA B CA 1
ATOM 5668 C C . ALA B 1 116 ? -12.023 36.062 14.164 1 85.12 116 ALA B C 1
ATOM 5670 O O . ALA B 1 116 ? -11.102 36.031 13.344 1 85.12 116 ALA B O 1
ATOM 5671 N N . HIS B 1 117 ? -12.875 35.125 14.344 1 81.31 117 HIS B N 1
ATOM 5672 C CA . HIS B 1 117 ? -12.984 34.062 13.367 1 81.31 117 HIS B CA 1
ATOM 5673 C C . HIS B 1 117 ? -14.391 34 12.773 1 81.31 117 HIS B C 1
ATOM 5675 O O . HIS B 1 117 ? -15.367 33.781 13.5 1 81.31 117 HIS B O 1
ATOM 5681 N N . SER B 1 118 ? -14.445 34.25 11.422 1 74.31 118 SER B N 1
ATOM 5682 C CA . SER B 1 118 ? -15.742 34.281 10.758 1 74.31 118 SER B CA 1
ATOM 5683 C C . SER B 1 118 ? -15.898 33.094 9.797 1 74.31 118 SER B C 1
ATOM 5685 O O . SER B 1 118 ? -14.906 32.562 9.305 1 74.31 118 SER B O 1
ATOM 5687 N N . PRO B 1 119 ? -17.203 32.75 9.602 1 74 119 PRO B N 1
ATOM 5688 C CA . PRO B 1 119 ? -17.469 31.75 8.555 1 74 119 PRO B CA 1
ATOM 5689 C C . PRO B 1 119 ? -16.828 32.125 7.223 1 74 119 PRO B C 1
ATOM 5691 O O . PRO B 1 119 ? -16.484 33.281 6.996 1 74 119 PRO B O 1
ATOM 5694 N N . PRO B 1 120 ? -16.406 30.984 6.453 1 74.06 120 PRO B N 1
ATOM 5695 C CA . PRO B 1 120 ? -17.094 29.688 6.359 1 74.06 120 PRO B CA 1
ATOM 5696 C C . PRO B 1 120 ? -16.375 28.578 7.125 1 74.06 120 PRO B C 1
ATOM 5698 O O . PRO B 1 120 ? -16.922 27.484 7.297 1 74.06 120 PRO B O 1
ATOM 5701 N N . ARG B 1 121 ? -15.258 28.797 7.566 1 84.25 121 ARG B N 1
ATOM 5702 C CA . ARG B 1 121 ? -14.578 27.75 8.32 1 84.25 121 ARG B CA 1
ATOM 5703 C C . ARG B 1 121 ? -15.102 27.672 9.75 1 84.25 121 ARG B C 1
ATOM 5705 O O . ARG B 1 121 ? -15.148 28.688 10.453 1 84.25 121 ARG B O 1
ATOM 5712 N N . ARG B 1 122 ? -15.5 26.531 10.102 1 88.94 122 ARG B N 1
ATOM 5713 C CA . ARG B 1 122 ? -16.016 26.312 11.445 1 88.94 122 ARG B CA 1
ATOM 5714 C C . ARG B 1 122 ? -14.938 25.719 12.352 1 88.94 122 ARG B C 1
ATOM 5716 O O . ARG B 1 122 ? -14.133 24.891 11.914 1 88.94 122 ARG B O 1
ATOM 5723 N N . LEU B 1 123 ? -14.984 26.047 13.633 1 90.81 123 LEU B N 1
ATOM 5724 C CA . LEU B 1 123 ? -13.906 25.688 14.547 1 90.81 123 LEU B CA 1
ATOM 5725 C C . LEU B 1 123 ? -14.336 24.562 15.477 1 90.81 123 LEU B C 1
ATOM 5727 O O . LEU B 1 123 ? -13.688 24.312 16.5 1 90.81 123 LEU B O 1
ATOM 5731 N N . TRP B 1 124 ? -15.32 23.781 15.133 1 88.31 124 TRP B N 1
ATOM 5732 C CA . TRP B 1 124 ? -15.898 22.797 16.031 1 88.31 124 TRP B CA 1
ATOM 5733 C C . TRP B 1 124 ? -14.883 21.719 16.375 1 88.31 124 TRP B C 1
ATOM 5735 O O . TRP B 1 124 ? -14.961 21.094 17.438 1 88.31 124 TRP B O 1
ATOM 5745 N N . ASN B 1 125 ? -13.953 21.5 15.492 1 90.5 125 ASN B N 1
ATOM 5746 C CA . ASN B 1 125 ? -12.969 20.453 15.727 1 90.5 125 ASN B CA 1
ATOM 5747 C C . ASN B 1 125 ? -11.555 21.016 15.789 1 90.5 125 ASN B C 1
ATOM 5749 O O . ASN B 1 125 ? -10.578 20.297 15.602 1 90.5 125 ASN B O 1
ATOM 5753 N N . THR B 1 126 ? -11.398 22.25 16.031 1 91.56 126 THR B N 1
ATOM 5754 C CA . THR B 1 126 ? -10.094 22.906 16.047 1 91.56 126 THR B CA 1
ATOM 5755 C C . THR B 1 126 ? -9.828 23.594 17.375 1 91.56 126 THR B C 1
ATOM 5757 O O . THR B 1 126 ? -10.516 24.547 17.734 1 91.56 126 THR B O 1
ATOM 5760 N N . PRO B 1 127 ? -8.828 23.047 18.094 1 93.38 127 PRO B N 1
ATOM 5761 C CA . PRO B 1 127 ? -8.445 23.766 19.297 1 93.38 127 PRO B CA 1
ATOM 5762 C C . PRO B 1 127 ? -7.828 25.141 19 1 93.38 127 PRO B C 1
ATOM 5764 O O . PRO B 1 127 ? -7.07 25.266 18.031 1 93.38 127 PRO B O 1
ATOM 5767 N N . LEU B 1 128 ? -8.133 26.109 19.844 1 93.62 128 LEU B N 1
ATOM 5768 C CA . LEU B 1 128 ? -7.707 27.469 19.547 1 93.62 128 LEU B CA 1
ATOM 5769 C C . LEU B 1 128 ? -6.699 27.953 20.594 1 93.62 128 LEU B C 1
ATOM 5771 O O . LEU B 1 128 ? -6.863 27.703 21.781 1 93.62 128 LEU B O 1
ATOM 5775 N N . LEU B 1 129 ? -5.652 28.453 20.125 1 92.38 129 LEU B N 1
ATOM 5776 C CA . LEU B 1 129 ? -4.664 29.172 20.938 1 92.38 129 LEU B CA 1
ATOM 5777 C C . LEU B 1 129 ? -4.551 30.625 20.5 1 92.38 129 LEU B C 1
ATOM 5779 O O . LEU B 1 129 ? -4.102 30.906 19.375 1 92.38 129 LEU B O 1
ATOM 5783 N N . ILE B 1 130 ? -4.961 31.531 21.375 1 90.12 130 ILE B N 1
ATOM 5784 C CA . ILE B 1 130 ? -5 32.938 21.031 1 90.12 130 ILE B CA 1
ATOM 5785 C C . ILE B 1 130 ? -3.955 33.688 21.844 1 90.12 130 ILE B C 1
ATOM 5787 O O . ILE B 1 130 ? -4.145 33.938 23.047 1 90.12 130 ILE B O 1
ATOM 5791 N N . PRO B 1 131 ? -2.959 34.094 21.188 1 85.38 131 PRO B N 1
ATOM 5792 C CA . PRO B 1 131 ? -2.004 34.938 21.906 1 85.38 131 PRO B CA 1
ATOM 5793 C C . PRO B 1 131 ? -2.578 36.312 22.234 1 85.38 131 PRO B C 1
ATOM 5795 O O . PRO B 1 131 ? -3.312 36.906 21.422 1 85.38 131 PRO B O 1
ATOM 5798 N N . LEU B 1 132 ? -2.229 36.781 23.422 1 86.69 132 LEU B N 1
ATOM 5799 C CA . LEU B 1 132 ? -2.703 38.094 23.891 1 86.69 132 LEU B CA 1
ATOM 5800 C C . LEU B 1 132 ? -1.569 39.094 23.891 1 86.69 132 LEU B C 1
ATOM 5802 O O . LEU B 1 132 ? -0.582 38.938 24.609 1 86.69 132 LEU B O 1
ATOM 5806 N N . PRO B 1 133 ? -1.84 40.125 23.141 1 77.25 133 PRO B N 1
ATOM 5807 C CA . PRO B 1 133 ? -0.804 41.156 23.141 1 77.25 133 PRO B CA 1
ATOM 5808 C C . PRO B 1 133 ? -0.637 41.812 24.5 1 77.25 133 PRO B C 1
ATOM 5810 O O . PRO B 1 133 ? -1.623 42.031 25.219 1 77.25 133 PRO B O 1
ATOM 5813 N N . GLU B 1 134 ? 0.59 42.219 24.812 1 76.38 134 GLU B N 1
ATOM 5814 C CA . GLU B 1 134 ? 0.905 42.844 26.094 1 76.38 134 GLU B CA 1
ATOM 5815 C C . GLU B 1 134 ? 0.134 44.156 26.281 1 76.38 134 GLU B C 1
ATOM 5817 O O . GLU B 1 134 ? -0.232 44.5 27.406 1 76.38 134 GLU B O 1
ATOM 5822 N N . ALA B 1 135 ? -0.162 44.75 25.25 1 73.62 135 ALA B N 1
ATOM 5823 C CA . ALA B 1 135 ? -0.83 46.062 25.297 1 73.62 135 ALA B CA 1
ATOM 5824 C C . ALA B 1 135 ? -2.256 45.938 25.812 1 73.62 135 ALA B C 1
ATOM 5826 O O . ALA B 1 135 ? -2.822 46.875 26.344 1 73.62 135 ALA B O 1
ATOM 5827 N N . THR B 1 136 ? -2.75 44.75 25.609 1 79.06 136 THR B N 1
ATOM 5828 C CA . THR B 1 136 ? -4.133 44.562 26.031 1 79.06 136 THR B CA 1
ATOM 5829 C C . THR B 1 136 ? -4.191 44.125 27.5 1 79.06 136 THR B C 1
ATOM 5831 O O . THR B 1 136 ? -5.266 44.094 28.094 1 79.06 136 THR B O 1
ATOM 5834 N N . LEU B 1 137 ? -3.043 43.844 28 1 82 137 LEU B N 1
ATOM 5835 C CA . LEU B 1 137 ? -2.994 43.281 29.344 1 82 137 LEU B CA 1
ATOM 5836 C C . LEU B 1 137 ? -2.717 44.406 30.359 1 82 137 LEU B C 1
ATOM 5838 O O . LEU B 1 137 ? -1.821 44.281 31.203 1 82 137 LEU B O 1
ATOM 5842 N N . GLN B 1 138 ? -3.461 45.375 30.125 1 78.38 138 GLN B N 1
ATOM 5843 C CA . GLN B 1 138 ? -3.256 46.5 31.047 1 78.38 138 GLN B CA 1
ATOM 5844 C C . GLN B 1 138 ? -4.27 46.469 32.188 1 78.38 138 GLN B C 1
ATOM 5846 O O . GLN B 1 138 ? -5.438 46.125 31.969 1 78.38 138 GLN B O 1
ATOM 5851 N N . GLY B 1 139 ? -3.758 46.688 33.375 1 80.5 139 GLY B N 1
ATOM 5852 C CA . GLY B 1 139 ? -4.648 46.75 34.531 1 80.5 139 GLY B CA 1
ATOM 5853 C C . GLY B 1 139 ? -4.508 45.562 35.469 1 80.5 139 GLY B C 1
ATOM 5854 O O . GLY B 1 139 ? -3.824 44.594 35.125 1 80.5 139 GLY B O 1
ATOM 5855 N N . GLU B 1 140 ? -5.129 45.688 36.594 1 85.56 140 GLU B N 1
ATOM 5856 C CA . GLU B 1 140 ? -5.086 44.625 37.594 1 85.56 140 GLU B CA 1
ATOM 5857 C C . GLU B 1 140 ? -6.07 43.5 37.281 1 85.56 140 GLU B C 1
ATOM 5859 O O . GLU B 1 140 ? -5.848 42.344 37.625 1 85.56 140 GLU B O 1
ATOM 5864 N N . THR B 1 141 ? -7.137 43.938 36.719 1 90.88 141 THR B N 1
ATOM 5865 C CA . THR B 1 141 ? -8.141 43 36.281 1 90.88 141 THR B CA 1
ATOM 5866 C C . THR B 1 141 ? -8.406 43.094 34.781 1 90.88 141 THR B C 1
ATOM 5868 O O . THR B 1 141 ? -8.68 44.188 34.281 1 90.88 141 THR B O 1
ATOM 5871 N N . LEU B 1 142 ? -8.258 41.969 34.188 1 92.81 142 LEU B N 1
ATOM 5872 C CA . LEU B 1 142 ? -8.516 41.938 32.75 1 92.81 142 LEU B CA 1
ATOM 5873 C C . LEU B 1 142 ? -9.953 41.5 32.469 1 92.81 142 LEU B C 1
ATOM 5875 O O . LEU B 1 142 ? -10.422 40.5 33 1 92.81 142 LEU B O 1
ATOM 5879 N N . GLN B 1 143 ? -10.625 42.25 31.688 1 93.44 143 GLN B N 1
ATOM 5880 C CA . GLN B 1 143 ? -11.984 41.906 31.281 1 93.44 143 GLN B CA 1
ATOM 5881 C C . GLN B 1 143 ? -12.008 41.281 29.891 1 93.44 143 GLN B C 1
ATOM 5883 O O . GLN B 1 143 ? -11.5 41.844 28.938 1 93.44 143 GLN B O 1
ATOM 5888 N N . PHE B 1 144 ? -12.578 40.125 29.844 1 95.12 144 PHE B N 1
ATOM 5889 C CA . PHE B 1 144 ? -12.695 39.406 28.578 1 95.12 144 PHE B CA 1
ATOM 5890 C C . PHE B 1 144 ? -14.148 39.312 28.141 1 95.12 144 PHE B C 1
ATOM 5892 O O . PHE B 1 144 ? -15.023 38.969 28.938 1 95.12 144 PHE B O 1
ATOM 5899 N N . ASP B 1 145 ? -14.391 39.625 26.844 1 94.44 145 ASP B N 1
ATOM 5900 C CA . ASP B 1 145 ? -15.703 39.438 26.219 1 94.44 145 ASP B CA 1
ATOM 5901 C C . ASP B 1 145 ? -15.633 38.469 25.062 1 94.44 145 ASP B C 1
ATOM 5903 O O . ASP B 1 145 ? -14.766 38.594 24.188 1 94.44 145 ASP B O 1
ATOM 5907 N N . ILE B 1 146 ? -16.469 37.531 25.078 1 94.88 146 ILE B N 1
ATOM 5908 C CA . ILE B 1 146 ? -16.516 36.5 24.031 1 94.88 146 ILE B CA 1
ATOM 5909 C C . ILE B 1 146 ? -17.875 36.531 23.344 1 94.88 146 ILE B C 1
ATOM 5911 O O . ILE B 1 146 ? -18.922 36.531 24 1 94.88 146 ILE B O 1
ATOM 5915 N N . THR B 1 147 ? -17.891 36.594 22.062 1 93.75 147 THR B N 1
ATOM 5916 C CA . THR B 1 147 ? -19.094 36.344 21.266 1 93.75 147 THR B CA 1
ATOM 5917 C C . THR B 1 147 ? -19 34.969 20.578 1 93.75 147 THR B C 1
ATOM 5919 O O . THR B 1 147 ? -18.156 34.781 19.703 1 93.75 147 THR B O 1
ATOM 5922 N N . LEU B 1 148 ? -19.797 34.125 21.031 1 93.25 148 LEU B N 1
ATOM 5923 C CA . LEU B 1 148 ? -19.891 32.781 20.422 1 93.25 148 LEU B CA 1
ATOM 5924 C C . LEU B 1 148 ? -21.062 32.719 19.453 1 93.25 148 LEU B C 1
ATOM 5926 O O . LEU B 1 148 ? -22.188 33.094 19.797 1 93.25 148 LEU B O 1
ATOM 5930 N N . TYR B 1 149 ? -20.797 32.312 18.234 1 91.44 149 TYR B N 1
ATOM 5931 C CA . TYR B 1 149 ? -21.906 32.25 17.281 1 91.44 149 TYR B CA 1
ATOM 5932 C C . TYR B 1 149 ? -21.719 31.109 16.312 1 91.44 149 TYR B C 1
ATOM 5934 O O . TYR B 1 149 ? -20.609 30.641 16.094 1 91.44 149 TYR B O 1
ATOM 5942 N N . GLY B 1 150 ? -22.859 30.562 15.773 1 89.06 150 GLY B N 1
ATOM 5943 C CA . GLY B 1 150 ? -22.891 29.406 14.891 1 89.06 150 GLY B CA 1
ATOM 5944 C C . GLY B 1 150 ? -24.297 29.016 14.461 1 89.06 150 GLY B C 1
ATOM 5945 O O . GLY B 1 150 ? -25.234 29.812 14.578 1 89.06 150 GLY B O 1
ATOM 5946 N N . THR B 1 151 ? -24.359 27.875 13.82 1 83.88 151 THR B N 1
ATOM 5947 C CA . THR B 1 151 ? -25.641 27.359 13.359 1 83.88 151 THR B CA 1
ATOM 5948 C C . THR B 1 151 ? -26.438 26.75 14.508 1 83.88 151 THR B C 1
ATOM 5950 O O . THR B 1 151 ? -25.922 25.891 15.227 1 83.88 151 THR B O 1
ATOM 5953 N N . PRO B 1 152 ? -27.703 27.125 14.648 1 81.94 152 PRO B N 1
ATOM 5954 C CA . PRO B 1 152 ? -28.516 26.641 15.766 1 81.94 152 PRO B CA 1
ATOM 5955 C C . PRO B 1 152 ? -28.734 25.141 15.727 1 81.94 152 PRO B C 1
ATOM 5957 O O . PRO B 1 152 ? -28.906 24.5 16.766 1 81.94 152 PRO B O 1
ATOM 5960 N N . SER B 1 153 ? -28.719 24.578 14.602 1 83.25 153 SER B N 1
ATOM 5961 C CA . SER B 1 153 ? -29.031 23.172 14.445 1 83.25 153 SER B CA 1
ATOM 5962 C C . SER B 1 153 ? -27.984 22.297 15.133 1 83.25 153 SER B C 1
ATOM 5964 O O . SER B 1 153 ? -28.266 21.156 15.508 1 83.25 153 SER B O 1
ATOM 5966 N N . GLU B 1 154 ? -26.781 22.75 15.375 1 84.88 154 GLU B N 1
ATOM 5967 C CA . GLU B 1 154 ? -25.719 21.969 16 1 84.88 154 GLU B CA 1
ATOM 5968 C C . GLU B 1 154 ? -25.453 22.438 17.422 1 84.88 154 GLU B C 1
ATOM 5970 O O . GLU B 1 154 ? -24.828 21.719 18.219 1 84.88 154 GLU B O 1
ATOM 5975 N N . GLY B 1 155 ? -25.969 23.562 17.672 1 85.88 155 GLY B N 1
ATOM 5976 C CA . GLY B 1 155 ? -25.766 24.109 19 1 85.88 155 GLY B CA 1
ATOM 5977 C C . GLY B 1 155 ? -24.391 24.719 19.188 1 85.88 155 GLY B C 1
ATOM 5978 O O . GLY B 1 155 ? -23.5 24.5 18.359 1 85.88 155 GLY B O 1
ATOM 5979 N N . LEU B 1 156 ? -24.25 25.5 20.203 1 90.5 156 LEU B N 1
ATOM 5980 C CA . LEU B 1 156 ? -22.984 26.109 20.578 1 90.5 156 LEU B CA 1
ATOM 5981 C C . LEU B 1 156 ? -22.375 25.406 21.781 1 90.5 156 LEU B C 1
ATOM 5983 O O . LEU B 1 156 ? -23.094 24.812 22.594 1 90.5 156 LEU B O 1
ATOM 5987 N N . GLU B 1 157 ? -21.141 25.344 21.766 1 90.69 157 GLU B N 1
ATOM 5988 C CA . GLU B 1 157 ? -20.438 24.672 22.859 1 90.69 157 GLU B CA 1
ATOM 5989 C C . GLU B 1 157 ? -19.188 25.453 23.25 1 90.69 157 GLU B C 1
ATOM 5991 O O . GLU B 1 157 ? -18.469 25.953 22.391 1 90.69 157 GLU B O 1
ATOM 5996 N N . LEU B 1 158 ? -18.969 25.641 24.516 1 93.12 158 LEU B N 1
ATOM 5997 C CA . LEU B 1 158 ? -17.75 26.203 25.062 1 93.12 158 LEU B CA 1
ATOM 5998 C C . LEU B 1 158 ? -17.297 25.422 26.297 1 93.12 158 LEU B C 1
ATOM 6000 O O . LEU B 1 158 ? -18.016 25.359 27.297 1 93.12 158 LEU B O 1
ATOM 6004 N N . GLN B 1 159 ? -16.203 24.844 26.25 1 93.31 159 GLN B N 1
ATOM 6005 C CA . GLN B 1 159 ? -15.641 24.078 27.344 1 93.31 159 GLN B CA 1
ATOM 6006 C C . GLN B 1 159 ? -14.703 24.938 28.188 1 93.31 159 GLN B C 1
ATOM 6008 O O . GLN B 1 159 ? -14.297 26.016 27.766 1 93.31 159 GLN B O 1
ATOM 6013 N N . PRO B 1 160 ? -14.438 24.422 29.391 1 94.62 160 PRO B N 1
ATOM 6014 C CA . PRO B 1 160 ? -13.445 25.156 30.156 1 94.62 160 PRO B CA 1
ATOM 6015 C C . PRO B 1 160 ? -12.141 25.375 29.391 1 94.62 160 PRO B C 1
ATOM 6017 O O . PRO B 1 160 ? -11.734 24.516 28.609 1 94.62 160 PRO B O 1
ATOM 6020 N N . PHE B 1 161 ? -11.648 26.484 29.594 1 95.75 161 PHE B N 1
ATOM 6021 C CA . PHE B 1 161 ? -10.453 26.844 28.844 1 95.75 161 PHE B CA 1
ATOM 6022 C C . PHE B 1 161 ? -9.398 27.438 29.781 1 95.75 161 PHE B C 1
ATOM 6024 O O . PHE B 1 161 ? -9.547 27.406 31 1 95.75 161 PHE B O 1
ATOM 6031 N N . TYR B 1 162 ? -8.266 27.875 29.219 1 97 162 TYR B N 1
ATOM 6032 C CA . TYR B 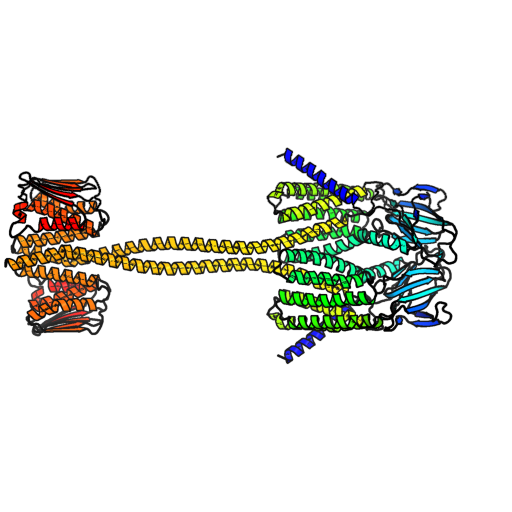1 162 ? -7.113 28.156 30.078 1 97 162 TYR B CA 1
ATOM 6033 C C . TYR B 1 162 ? -6.52 29.516 29.734 1 97 162 TYR B C 1
ATOM 6035 O O . TYR B 1 162 ? -6.559 29.953 28.578 1 97 162 TYR B O 1
ATOM 6043 N N . TYR B 1 163 ? -6.02 30.141 30.719 1 95.62 163 TYR B N 1
ATOM 6044 C CA . TYR B 1 163 ? -5.238 31.359 30.625 1 95.62 163 TYR B CA 1
ATOM 6045 C C . TYR B 1 163 ? -3.857 31.188 31.25 1 95.62 163 TYR B C 1
ATOM 6047 O O . TYR B 1 163 ? -3.742 30.844 32.438 1 95.62 163 TYR B O 1
ATOM 6055 N N . ALA B 1 164 ? -2.785 31.297 30.469 1 94.38 164 ALA B N 1
ATOM 6056 C CA . ALA B 1 164 ? -1.408 31.109 30.922 1 94.38 164 ALA B CA 1
ATOM 6057 C C . ALA B 1 164 ? -0.416 31.641 29.891 1 94.38 164 ALA B C 1
ATOM 6059 O O . ALA B 1 164 ? -0.815 32.188 28.859 1 94.38 164 ALA B O 1
ATOM 6060 N N . PRO B 1 165 ? 0.889 31.672 30.266 1 89.5 165 PRO B N 1
ATOM 6061 C CA . PRO B 1 165 ? 1.893 32.031 29.25 1 89.5 165 PRO B CA 1
ATOM 6062 C C . PRO B 1 165 ? 1.836 31.109 28.016 1 89.5 165 PRO B C 1
ATOM 6064 O O . PRO B 1 165 ? 1.559 29.922 28.141 1 89.5 165 PRO B O 1
ATOM 6067 N N . LEU B 1 166 ? 2.035 31.703 26.922 1 89.12 166 LEU B N 1
ATOM 6068 C CA . LEU B 1 166 ? 1.942 31.016 25.641 1 89.12 166 LEU B CA 1
ATOM 6069 C C . LEU B 1 166 ? 2.807 29.766 25.625 1 89.12 166 LEU B C 1
ATOM 6071 O O . LEU B 1 166 ? 2.4 28.719 25.094 1 89.12 166 LEU B O 1
ATOM 6075 N N . ARG B 1 167 ? 3.965 29.797 26.172 1 83.62 167 ARG B N 1
ATOM 6076 C CA . ARG B 1 167 ? 4.914 28.688 26.172 1 83.62 167 ARG B CA 1
ATOM 6077 C C . ARG B 1 167 ? 4.34 27.469 26.891 1 83.62 167 ARG B C 1
ATOM 6079 O O . ARG B 1 167 ? 4.641 26.328 26.547 1 83.62 167 ARG B O 1
ATOM 6086 N N . VAL B 1 168 ? 3.498 27.672 27.844 1 90.44 168 VAL B N 1
ATOM 6087 C CA . VAL B 1 168 ? 2.926 26.609 28.656 1 90.44 168 VAL B CA 1
ATOM 6088 C C . VAL B 1 168 ? 1.774 25.953 27.906 1 90.44 168 VAL B C 1
ATOM 6090 O O . VAL B 1 168 ? 1.62 24.719 27.938 1 90.44 168 VAL B O 1
ATOM 6093 N N . LEU B 1 169 ? 1.043 26.734 27.172 1 93.62 169 LEU B N 1
ATOM 6094 C CA . LEU B 1 169 ? -0.2 26.25 26.578 1 93.62 169 LEU B CA 1
ATOM 6095 C C . LEU B 1 169 ? 0.051 25.672 25.188 1 93.62 169 LEU B C 1
ATOM 6097 O O . LEU B 1 169 ? -0.688 24.797 24.734 1 93.62 169 LEU B O 1
ATOM 6101 N N . ALA B 1 170 ? 1.054 26.047 24.547 1 89.12 170 ALA B N 1
ATOM 6102 C CA . ALA B 1 170 ? 1.303 25.719 23.141 1 89.12 170 ALA B CA 1
ATOM 6103 C C . ALA B 1 170 ? 1.424 24.219 22.953 1 89.12 170 ALA B C 1
ATOM 6105 O O . ALA B 1 170 ? 0.809 23.641 22.047 1 89.12 170 ALA B O 1
ATOM 6106 N N . PRO B 1 171 ? 2.127 23.5 23.812 1 86.81 171 PRO B N 1
ATOM 6107 C CA . PRO B 1 171 ? 2.244 22.047 23.609 1 86.81 171 PRO B CA 1
ATOM 6108 C C . PRO B 1 171 ? 0.906 21.328 23.734 1 86.81 171 PRO B C 1
ATOM 6110 O O . PRO B 1 171 ? 0.66 20.344 23.031 1 86.81 171 PRO B O 1
ATOM 6113 N N . TYR B 1 172 ? 0.116 21.797 24.578 1 91.44 172 TYR B N 1
ATOM 6114 C CA . TYR B 1 172 ? -1.18 21.156 24.766 1 91.44 172 TYR B CA 1
ATOM 6115 C C . TYR B 1 172 ? -2.092 21.391 23.578 1 91.44 172 TYR B C 1
ATOM 6117 O O . TYR B 1 172 ? -2.811 20.484 23.141 1 91.44 172 TYR B O 1
ATOM 6125 N N . GLN B 1 173 ? -2.055 22.547 23.062 1 92.56 173 GLN B N 1
ATOM 6126 C CA . GLN B 1 173 ? -2.838 22.844 21.875 1 92.56 173 GLN B CA 1
ATOM 6127 C C . GLN B 1 173 ? -2.346 22.031 20.672 1 92.56 173 GLN B C 1
ATOM 6129 O O . GLN B 1 173 ? -3.148 21.531 19.891 1 92.56 173 GLN B O 1
ATOM 6134 N N . SER B 1 174 ? -1.062 21.969 20.531 1 87.75 174 SER B N 1
ATOM 6135 C CA . SER B 1 174 ? -0.491 21.234 19.422 1 87.75 174 SER B CA 1
ATOM 6136 C C . SER B 1 174 ? -0.857 19.75 19.484 1 87.75 174 SER B C 1
ATOM 6138 O O . SER B 1 174 ? -1.122 19.125 18.469 1 87.75 174 SER B O 1
ATOM 6140 N N . TRP B 1 175 ? -0.855 19.281 20.641 1 88.12 175 TRP B N 1
ATOM 6141 C CA . TRP B 1 175 ? -1.198 17.875 20.844 1 88.12 175 TRP B CA 1
ATOM 6142 C C . TRP B 1 175 ? -2.65 17.609 20.469 1 88.12 175 TRP B C 1
ATOM 6144 O O . TRP B 1 175 ? -2.941 16.656 19.75 1 88.12 175 TRP B O 1
ATOM 6154 N N . ARG B 1 176 ? -3.484 18.422 20.906 1 91.19 176 ARG B N 1
ATOM 6155 C CA . ARG B 1 176 ? -4.902 18.25 20.594 1 91.19 176 ARG B CA 1
ATOM 6156 C C . ARG B 1 176 ? -5.164 18.484 19.109 1 91.19 176 ARG B C 1
ATOM 6158 O O . ARG B 1 176 ? -5.996 17.797 18.5 1 91.19 176 ARG B O 1
ATOM 6165 N N . HIS B 1 177 ? -4.469 19.438 18.625 1 90.56 177 HIS B N 1
ATOM 6166 C CA . HIS B 1 177 ? -4.609 19.703 17.203 1 90.56 177 HIS B CA 1
ATOM 6167 C C . HIS B 1 177 ? -4.137 18.516 16.359 1 90.56 177 HIS B C 1
ATOM 6169 O O . HIS B 1 177 ? -4.719 18.219 15.32 1 90.56 177 HIS B O 1
ATOM 6175 N N . PHE B 1 178 ? -3.139 17.922 16.797 1 88.06 178 PHE B N 1
ATOM 6176 C CA . PHE B 1 178 ? -2.605 16.766 16.078 1 88.06 178 PHE B CA 1
ATOM 6177 C C . PHE B 1 178 ? -3.627 15.633 16.047 1 88.06 178 PHE B C 1
ATOM 6179 O O . PHE B 1 178 ? -3.887 15.055 14.992 1 88.06 178 PHE B O 1
ATOM 6186 N N . TRP B 1 179 ? -4.246 15.344 17.141 1 88.38 179 TRP B N 1
ATOM 6187 C CA . TRP B 1 179 ? -5.137 14.195 17.25 1 88.38 179 TRP B CA 1
ATOM 6188 C C . TRP B 1 179 ? -6.52 14.516 16.688 1 88.38 179 TRP B C 1
ATOM 6190 O O . TRP B 1 179 ? -7.305 13.609 16.391 1 88.38 179 TRP B O 1
ATOM 6200 N N . GLY B 1 180 ? -6.773 15.781 16.516 1 90.56 180 GLY B N 1
ATOM 6201 C CA . GLY B 1 180 ? -8.055 16.188 15.969 1 90.56 180 GLY B CA 1
ATOM 6202 C C . GLY B 1 180 ? -8.008 16.453 14.469 1 90.56 180 GLY B C 1
ATOM 6203 O O . GLY B 1 180 ? -7.996 15.516 13.672 1 90.56 180 GLY B O 1
ATOM 6204 N N . PRO B 1 181 ? -7.914 17.703 14.102 1 91.19 181 PRO B N 1
ATOM 6205 C CA . PRO B 1 181 ? -7.891 18.016 12.672 1 91.19 181 PRO B CA 1
ATOM 6206 C C . PRO B 1 181 ? -6.613 17.531 11.984 1 91.19 181 PRO B C 1
ATOM 6208 O O . PRO B 1 181 ? -6.641 17.156 10.805 1 91.19 181 PRO B O 1
ATOM 6211 N N . GLY B 1 182 ? -5.535 17.5 12.703 1 90.25 182 GLY B N 1
ATOM 6212 C CA . GLY B 1 182 ? -4.289 17.031 12.125 1 90.25 182 GLY B CA 1
ATOM 6213 C C . GLY B 1 182 ? -4.355 15.586 11.648 1 90.25 182 GLY B C 1
ATOM 6214 O O . GLY B 1 182 ? -3.963 15.281 10.523 1 90.25 182 GLY B O 1
ATOM 6215 N N . LEU B 1 183 ? -4.801 14.758 12.453 1 91.88 183 LEU B N 1
ATOM 6216 C CA . LEU B 1 183 ? -4.922 13.352 12.102 1 91.88 183 LEU B CA 1
ATOM 6217 C C . LEU B 1 183 ? -5.945 13.156 10.984 1 91.88 183 LEU B C 1
ATOM 6219 O O . LEU B 1 183 ? -5.781 12.281 10.133 1 91.88 183 LEU B O 1
ATOM 6223 N N . ALA B 1 184 ? -6.992 13.945 11.031 1 94.06 184 ALA B N 1
ATOM 6224 C CA . ALA B 1 184 ? -7.996 13.875 9.977 1 94.06 184 ALA B CA 1
ATOM 6225 C C . ALA B 1 184 ? -7.402 14.25 8.625 1 94.06 184 ALA B C 1
ATOM 6227 O O . ALA B 1 184 ? -7.668 13.594 7.617 1 94.06 184 ALA B O 1
ATOM 6228 N N . ARG B 1 185 ? -6.602 15.25 8.586 1 92.69 185 ARG B N 1
ATOM 6229 C CA . ARG B 1 185 ? -5.961 15.672 7.344 1 92.69 185 ARG B CA 1
ATOM 6230 C C . ARG B 1 185 ? -4.973 14.617 6.855 1 92.69 185 ARG B C 1
ATOM 6232 O O . ARG B 1 185 ? -4.859 14.383 5.648 1 92.69 185 ARG B O 1
ATOM 6239 N N . PHE B 1 186 ? -4.297 14.031 7.762 1 92.62 186 PHE B N 1
ATOM 6240 C CA . PHE B 1 186 ? -3.379 12.961 7.402 1 92.62 186 PHE B CA 1
ATOM 6241 C C . PHE B 1 186 ? -4.129 11.789 6.777 1 92.62 186 PHE B C 1
ATOM 6243 O O . PHE B 1 186 ? -3.738 11.297 5.719 1 92.62 186 PHE B O 1
ATOM 6250 N N . THR B 1 187 ? -5.121 11.359 7.492 1 93.88 187 THR B N 1
ATOM 6251 C CA . THR B 1 187 ? -5.902 10.234 7.004 1 93.88 187 THR B CA 1
ATOM 6252 C C . THR B 1 187 ? -6.52 10.555 5.645 1 93.88 187 THR B C 1
ATOM 6254 O O . THR B 1 187 ? -6.633 9.68 4.785 1 93.88 187 THR B O 1
ATOM 6257 N N . LEU B 1 188 ? -6.938 11.766 5.48 1 94.31 188 LEU B N 1
ATOM 6258 C CA . LEU B 1 188 ? -7.484 12.203 4.199 1 94.31 188 LEU B CA 1
ATOM 6259 C C . LEU B 1 188 ? -6.465 12.008 3.082 1 94.31 188 LEU B C 1
ATOM 6261 O O . LEU B 1 188 ? -6.781 11.422 2.041 1 94.31 188 LEU B O 1
ATOM 6265 N N . GLY B 1 189 ? -5.25 12.492 3.328 1 92.06 189 GLY B N 1
ATOM 6266 C CA . GLY B 1 189 ? -4.199 12.305 2.342 1 92.06 189 GLY B CA 1
ATOM 6267 C C . GLY B 1 189 ? -3.908 10.844 2.051 1 92.06 189 GLY B C 1
ATOM 6268 O O . GLY B 1 189 ? -3.719 10.461 0.894 1 92.06 189 GLY B O 1
ATOM 6269 N N . LEU B 1 190 ? -3.873 10.078 3.086 1 92 190 LEU B N 1
ATOM 6270 C CA . LEU B 1 190 ? -3.607 8.648 2.939 1 92 190 LEU B CA 1
ATOM 6271 C C . LEU B 1 190 ? -4.695 7.977 2.105 1 92 190 LEU B C 1
ATOM 6273 O O . LEU B 1 190 ? -4.402 7.113 1.275 1 92 190 LEU B O 1
ATOM 6277 N N . MET B 1 191 ? -5.91 8.344 2.332 1 93.94 191 MET B N 1
ATOM 6278 C CA . MET B 1 191 ? -7.02 7.762 1.581 1 93.94 191 MET B CA 1
ATOM 6279 C C . MET B 1 191 ? -6.918 8.117 0.101 1 93.94 191 MET B C 1
ATOM 6281 O O . MET B 1 191 ? -7.258 7.301 -0.76 1 93.94 191 MET B O 1
ATOM 6285 N N . ILE B 1 192 ? -6.465 9.242 -0.207 1 92.12 192 ILE B N 1
ATOM 6286 C CA . ILE B 1 192 ? -6.309 9.641 -1.6 1 92.12 192 ILE B CA 1
ATOM 6287 C C . ILE B 1 192 ? -5.238 8.781 -2.27 1 92.12 192 ILE B C 1
ATOM 6289 O O . ILE B 1 192 ? -5.441 8.289 -3.379 1 92.12 192 ILE B O 1
ATOM 6293 N N . VAL B 1 193 ? -4.168 8.562 -1.541 1 88.12 193 VAL B N 1
ATOM 6294 C CA . VAL B 1 193 ? -3.076 7.758 -2.074 1 88.12 193 VAL B CA 1
ATOM 6295 C C . VAL B 1 193 ? -3.543 6.316 -2.266 1 88.12 193 VAL B C 1
ATOM 6297 O O . VAL B 1 193 ? -3.285 5.707 -3.307 1 88.12 193 VAL B O 1
ATOM 6300 N N . LEU B 1 194 ? -4.223 5.805 -1.29 1 89.44 194 LEU B N 1
ATOM 6301 C CA . LEU B 1 194 ? -4.711 4.43 -1.371 1 89.44 194 LEU B CA 1
ATOM 6302 C C . LEU B 1 194 ? -5.746 4.285 -2.479 1 89.44 194 LEU B C 1
ATOM 6304 O O . LEU B 1 194 ? -5.785 3.266 -3.172 1 89.44 194 LEU B O 1
ATOM 6308 N N . MET B 1 195 ? -6.586 5.312 -2.566 1 91.75 195 MET B N 1
ATOM 6309 C CA . MET B 1 195 ? -7.57 5.312 -3.645 1 91.75 195 MET B CA 1
ATOM 6310 C C . MET B 1 195 ? -6.887 5.207 -5.004 1 91.75 195 MET B C 1
ATOM 6312 O O . MET B 1 195 ? -7.246 4.359 -5.82 1 91.75 195 MET B O 1
ATOM 6316 N N . ALA B 1 196 ? -5.898 5.961 -5.211 1 87.5 196 ALA B N 1
ATOM 6317 C CA . ALA B 1 196 ? -5.176 5.969 -6.48 1 87.5 196 ALA B CA 1
ATOM 6318 C C . ALA B 1 196 ? -4.484 4.633 -6.727 1 87.5 196 ALA B C 1
ATOM 6320 O O . ALA B 1 196 ? -4.559 4.078 -7.828 1 87.5 196 ALA B O 1
ATOM 6321 N N . ALA B 1 197 ? -3.842 4.094 -5.703 1 84.75 197 ALA B N 1
ATOM 6322 C CA . ALA B 1 197 ? -3.119 2.832 -5.816 1 84.75 197 ALA B CA 1
ATOM 6323 C C . ALA B 1 197 ? -4.07 1.683 -6.137 1 84.75 197 ALA B C 1
ATOM 6325 O O . ALA B 1 197 ? -3.805 0.88 -7.035 1 84.75 197 ALA B O 1
ATOM 6326 N N . LEU B 1 198 ? -5.164 1.606 -5.465 1 88.12 198 LEU B N 1
ATOM 6327 C CA . LEU B 1 198 ? -6.109 0.509 -5.633 1 88.12 198 LEU B CA 1
ATOM 6328 C C . LEU B 1 198 ? -6.805 0.592 -6.984 1 88.12 198 LEU B C 1
ATOM 6330 O O . LEU B 1 198 ? -7.055 -0.433 -7.625 1 88.12 198 LEU B O 1
ATOM 6334 N N . LEU B 1 199 ? -7.086 1.783 -7.453 1 88.88 199 LEU B N 1
ATOM 6335 C CA . LEU B 1 199 ? -7.723 1.938 -8.758 1 88.88 199 LEU B CA 1
ATOM 6336 C C . LEU B 1 199 ? -6.754 1.59 -9.875 1 88.88 199 LEU B C 1
ATOM 6338 O O . LEU B 1 199 ? -7.16 1.058 -10.914 1 88.88 199 LEU B O 1
ATOM 6342 N N . VAL B 1 200 ? -5.496 1.868 -9.648 1 83.38 200 VAL B N 1
ATOM 6343 C CA . VAL B 1 200 ? -4.48 1.489 -10.625 1 83.38 200 VAL B CA 1
ATOM 6344 C C . VAL B 1 200 ? -4.359 -0.032 -10.68 1 83.38 200 VAL B C 1
ATOM 6346 O O . VAL B 1 200 ? -4.297 -0.618 -11.766 1 83.38 200 VAL B O 1
ATOM 6349 N N . ILE B 1 201 ? -4.34 -0.671 -9.523 1 81.88 201 ILE B N 1
ATOM 6350 C CA . ILE B 1 201 ? -4.266 -2.127 -9.469 1 81.88 201 ILE B CA 1
ATOM 6351 C C . ILE B 1 201 ? -5.484 -2.732 -10.156 1 81.88 201 ILE B C 1
ATOM 6353 O O . ILE B 1 201 ? -5.359 -3.686 -10.93 1 81.88 201 ILE B O 1
ATOM 6357 N N . TRP B 1 202 ? -6.684 -2.145 -9.906 1 85.62 202 TRP B N 1
ATOM 6358 C CA . TRP B 1 202 ? -7.914 -2.641 -10.516 1 85.62 202 TRP B CA 1
ATOM 6359 C C . TRP B 1 202 ? -7.867 -2.5 -12.031 1 85.62 202 TRP B C 1
ATOM 6361 O O . TRP B 1 202 ? -8.383 -3.352 -12.758 1 85.62 202 TRP B O 1
ATOM 6371 N N . SER B 1 203 ? -7.254 -1.403 -12.492 1 84.56 203 SER B N 1
ATOM 6372 C CA . SER B 1 203 ? -7.18 -1.184 -13.938 1 84.56 203 SER B CA 1
ATOM 6373 C C . SER B 1 203 ? -6.398 -2.297 -14.625 1 84.56 203 SER B C 1
ATOM 6375 O O . SER B 1 203 ? -6.652 -2.613 -15.789 1 84.56 203 SER B O 1
ATOM 6377 N N . PHE B 1 204 ? -5.469 -2.908 -13.906 1 76.75 204 PHE B N 1
ATOM 6378 C CA . PHE B 1 204 ? -4.684 -4.008 -14.461 1 76.75 204 PHE B CA 1
ATOM 6379 C C . PHE B 1 204 ? -5.367 -5.344 -14.203 1 76.75 204 PHE B C 1
ATOM 6381 O O . PHE B 1 204 ? -5.137 -6.316 -14.93 1 76.75 204 PHE B O 1
ATOM 6388 N N . ARG B 1 205 ? -6.25 -5.289 -13.148 1 79.5 205 ARG B N 1
ATOM 6389 C CA . ARG B 1 205 ? -6.973 -6.5 -12.789 1 79.5 205 ARG B CA 1
ATOM 6390 C C . ARG B 1 205 ? -8.477 -6.25 -12.75 1 79.5 205 ARG B C 1
ATOM 6392 O O . ARG B 1 205 ? -9.117 -6.395 -11.703 1 79.5 205 ARG B O 1
ATOM 6399 N N . ARG B 1 206 ? -9.031 -6.227 -13.812 1 83.75 206 ARG B N 1
ATOM 6400 C CA . ARG B 1 206 ? -10.43 -5.812 -13.914 1 83.75 206 ARG B CA 1
ATOM 6401 C C . ARG B 1 206 ? -11.367 -6.934 -13.469 1 83.75 206 ARG B C 1
ATOM 6403 O O . ARG B 1 206 ? -12.516 -6.68 -13.102 1 83.75 206 ARG B O 1
ATOM 6410 N N . GLY B 1 207 ? -10.891 -8.023 -13.375 1 82.19 207 GLY B N 1
ATOM 6411 C CA . GLY B 1 207 ? -11.719 -9.141 -12.961 1 82.19 207 GLY B CA 1
ATOM 6412 C C . GLY B 1 207 ? -11.93 -9.203 -11.461 1 82.19 207 GLY B C 1
ATOM 6413 O O . GLY B 1 207 ? -12.922 -9.766 -10.984 1 82.19 207 GLY B O 1
ATOM 6414 N N . GLU B 1 208 ? -11 -8.594 -10.742 1 84 208 GLU B N 1
ATOM 6415 C CA . GLU B 1 208 ? -11.102 -8.578 -9.281 1 84 208 GLU B CA 1
ATOM 6416 C C . GLU B 1 208 ? -11.68 -7.258 -8.781 1 84 208 GLU B C 1
ATOM 6418 O O . GLU B 1 208 ? -10.93 -6.316 -8.492 1 84 208 GLU B O 1
ATOM 6423 N N . ARG B 1 209 ? -12.945 -7.238 -8.617 1 91.69 209 ARG B N 1
ATOM 6424 C CA . ARG B 1 209 ? -13.664 -6.008 -8.289 1 91.69 209 ARG B CA 1
ATOM 6425 C C . ARG B 1 209 ? -13.414 -5.59 -6.848 1 91.69 209 ARG B C 1
ATOM 6427 O O . ARG B 1 209 ? -13.844 -4.516 -6.422 1 91.69 209 ARG B O 1
ATOM 6434 N N . GLU B 1 210 ? -12.711 -6.438 -6.043 1 90 210 GLU B N 1
ATOM 6435 C CA . GLU B 1 210 ? -12.414 -6.109 -4.652 1 90 210 GLU B CA 1
ATOM 6436 C C . GLU B 1 210 ? -11.57 -4.84 -4.555 1 90 210 GLU B C 1
ATOM 6438 O O . GLU B 1 210 ? -11.766 -4.023 -3.652 1 90 210 GLU B O 1
ATOM 6443 N N . TYR B 1 211 ? -10.695 -4.66 -5.547 1 88.25 211 TYR B N 1
ATOM 6444 C CA . TYR B 1 211 ? -9.852 -3.467 -5.562 1 88.25 211 TYR B CA 1
ATOM 6445 C C . TYR B 1 211 ? -10.68 -2.223 -5.879 1 88.25 211 TYR B C 1
ATOM 6447 O O . TYR B 1 211 ? -10.43 -1.148 -5.328 1 88.25 211 TYR B O 1
ATOM 6455 N N . LEU B 1 212 ? -11.656 -2.41 -6.719 1 92.81 212 LEU B N 1
ATOM 6456 C CA . LEU B 1 212 ? -12.531 -1.3 -7.074 1 92.81 212 LEU 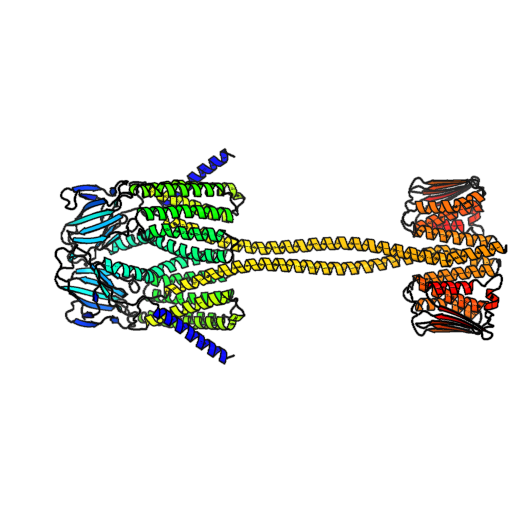B CA 1
ATOM 6457 C C . LEU B 1 212 ? -13.359 -0.85 -5.871 1 92.81 212 LEU B C 1
ATOM 6459 O O . LEU B 1 212 ? -13.43 0.346 -5.578 1 92.81 212 LEU B O 1
ATOM 6463 N N . TRP B 1 213 ? -13.969 -1.77 -5.23 1 94.25 213 TRP B N 1
ATOM 6464 C CA . TRP B 1 213 ? -14.828 -1.448 -4.102 1 94.25 213 TRP B CA 1
ATOM 6465 C C . TRP B 1 213 ? -14.039 -0.765 -2.99 1 94.25 213 TRP B C 1
ATOM 6467 O O . TRP B 1 213 ? -14.492 0.225 -2.412 1 94.25 213 TRP B O 1
ATOM 6477 N N . LEU B 1 214 ? -12.875 -1.274 -2.734 1 92.75 214 LEU B N 1
ATOM 6478 C CA . LEU B 1 214 ? -12.047 -0.667 -1.695 1 92.75 214 LEU B CA 1
ATOM 6479 C C . LEU B 1 214 ? -11.555 0.708 -2.129 1 92.75 214 LEU B C 1
ATOM 6481 O O . LEU B 1 214 ? -11.445 1.623 -1.31 1 92.75 214 LEU B O 1
ATOM 6485 N N . GLY B 1 215 ? -11.18 0.854 -3.439 1 92.75 215 GLY B N 1
ATOM 6486 C CA . GLY B 1 215 ? -10.789 2.158 -3.955 1 92.75 215 GLY B CA 1
ATOM 6487 C C . GLY B 1 215 ? -11.883 3.197 -3.832 1 92.75 215 GLY B C 1
ATOM 6488 O O . GLY B 1 215 ? -11.633 4.328 -3.412 1 92.75 215 GLY B O 1
ATOM 6489 N N . LEU B 1 216 ? -13.07 2.787 -4.141 1 95.31 216 LEU B N 1
ATOM 6490 C CA . LEU B 1 216 ? -14.219 3.689 -4.035 1 95.31 216 LEU B CA 1
ATOM 6491 C C . LEU B 1 216 ? -14.523 4.004 -2.576 1 95.31 216 LEU B C 1
ATOM 6493 O O . LEU B 1 216 ? -14.961 5.113 -2.256 1 95.31 216 LEU B O 1
ATOM 6497 N N . ALA B 1 217 ? -14.328 3.039 -1.735 1 95.31 217 ALA B N 1
ATOM 6498 C CA . ALA B 1 217 ? -14.508 3.279 -0.306 1 95.31 217 ALA B CA 1
ATOM 6499 C C . ALA B 1 217 ? -13.547 4.344 0.198 1 95.31 217 ALA B C 1
ATOM 6501 O O . ALA B 1 217 ? -13.922 5.215 0.984 1 95.31 217 ALA B O 1
ATOM 6502 N N . CYS B 1 218 ? -12.305 4.289 -0.245 1 94.12 218 CYS B N 1
ATOM 6503 C CA . CYS B 1 218 ? -11.336 5.312 0.118 1 94.12 218 CYS B CA 1
ATOM 6504 C C . CYS B 1 218 ? -11.758 6.68 -0.405 1 94.12 218 CYS B C 1
ATOM 6506 O O . CYS B 1 218 ? -11.578 7.691 0.276 1 94.12 218 CYS B O 1
ATOM 6508 N N . ALA B 1 219 ? -12.375 6.707 -1.562 1 94.94 219 ALA B N 1
ATOM 6509 C CA . ALA B 1 219 ? -12.852 7.957 -2.148 1 94.94 219 ALA B CA 1
ATOM 6510 C C . ALA B 1 219 ? -13.945 8.586 -1.291 1 94.94 219 ALA B C 1
ATOM 6512 O O . ALA B 1 219 ? -13.945 9.789 -1.051 1 94.94 219 ALA B O 1
ATOM 6513 N N . THR B 1 220 ? -14.82 7.789 -0.858 1 95.38 220 THR B N 1
ATOM 6514 C CA . THR B 1 220 ? -15.922 8.297 -0.055 1 95.38 220 THR B CA 1
ATOM 6515 C C . THR B 1 220 ? -15.43 8.734 1.323 1 95.38 220 THR B C 1
ATOM 6517 O O . THR B 1 220 ? -15.961 9.688 1.904 1 95.38 220 THR B O 1
ATOM 6520 N N . ALA B 1 221 ? -14.453 8.062 1.845 1 95.12 221 ALA B N 1
ATOM 6521 C CA . ALA B 1 221 ? -13.875 8.453 3.129 1 95.12 221 ALA B CA 1
ATOM 6522 C C . ALA B 1 221 ? -13.289 9.859 3.064 1 95.12 221 ALA B C 1
ATOM 6524 O O . ALA B 1 221 ? -13.289 10.586 4.062 1 95.12 221 ALA B O 1
ATOM 6525 N N . THR B 1 222 ? -12.828 10.297 1.857 1 94.06 222 THR B N 1
ATOM 6526 C CA . THR B 1 222 ? -12.273 11.633 1.702 1 94.06 222 THR B CA 1
ATOM 6527 C C . THR B 1 222 ? -13.336 12.695 1.976 1 94.06 222 THR B C 1
ATOM 6529 O O . THR B 1 222 ? -13.023 13.773 2.496 1 94.06 222 THR B O 1
ATOM 6532 N N . GLY B 1 223 ? -14.547 12.391 1.725 1 92.44 223 GLY B N 1
ATOM 6533 C CA . GLY B 1 223 ? -15.625 13.352 1.94 1 92.44 223 GLY B CA 1
ATOM 6534 C C . GLY B 1 223 ? -15.82 13.695 3.402 1 92.44 223 GLY B C 1
ATOM 6535 O O . GLY B 1 223 ? -15.844 14.875 3.768 1 92.44 223 GLY B O 1
ATOM 6536 N N . PHE B 1 224 ? -15.969 12.742 4.207 1 92.19 224 PHE B N 1
ATOM 6537 C CA . PHE B 1 224 ? -16.219 13.07 5.605 1 92.19 224 PHE B CA 1
ATOM 6538 C C . PHE B 1 224 ? -14.938 13.484 6.309 1 92.19 224 PHE B C 1
ATOM 6540 O O . PHE B 1 224 ? -14.961 14.281 7.246 1 92.19 224 PHE B O 1
ATOM 6547 N N . LEU B 1 225 ? -13.781 12.977 5.824 1 94.69 225 LEU B N 1
ATOM 6548 C CA . LEU B 1 225 ? -12.516 13.398 6.422 1 94.69 225 LEU B CA 1
ATOM 6549 C C . LEU B 1 225 ? -12.234 14.859 6.117 1 94.69 225 LEU B C 1
ATOM 6551 O O . LEU B 1 225 ? -11.625 15.562 6.934 1 94.69 225 LEU B O 1
ATOM 6555 N N . ALA B 1 226 ? -12.688 15.32 4.977 1 93.19 226 ALA B N 1
ATOM 6556 C CA . ALA B 1 226 ? -12.562 16.75 4.656 1 93.19 226 ALA B CA 1
ATOM 6557 C C . ALA B 1 226 ? -13.336 17.594 5.656 1 93.19 226 ALA B C 1
ATOM 6559 O O . ALA B 1 226 ? -12.883 18.688 6.031 1 93.19 226 ALA B O 1
ATOM 6560 N N . HIS B 1 227 ? -14.422 17.094 6.039 1 92.12 227 HIS B N 1
ATOM 6561 C CA . HIS B 1 227 ? -15.219 17.797 7.035 1 92.12 227 HIS B CA 1
ATOM 6562 C C . HIS B 1 227 ? -14.508 17.828 8.383 1 92.12 227 HIS B C 1
ATOM 6564 O O . HIS B 1 227 ? -14.461 18.875 9.039 1 92.12 227 HIS B O 1
ATOM 6570 N N . TYR B 1 228 ? -13.93 16.75 8.773 1 92.31 228 TYR B N 1
ATOM 6571 C CA . TYR B 1 228 ? -13.266 16.656 10.07 1 92.31 228 TYR B CA 1
ATOM 6572 C C . TYR B 1 228 ? -11.953 17.422 10.062 1 92.31 228 TYR B C 1
ATOM 6574 O O . TYR B 1 228 ? -11.523 17.953 11.094 1 92.31 228 TYR B O 1
ATOM 6582 N N . GLY B 1 229 ? -11.383 17.531 8.961 1 90.5 229 GLY B N 1
ATOM 6583 C CA . GLY B 1 229 ? -10.055 18.109 8.891 1 90.5 229 GLY B CA 1
ATOM 6584 C C . GLY B 1 229 ? -10.078 19.609 8.648 1 90.5 229 GLY B C 1
ATOM 6585 O O . GLY B 1 229 ? -9.258 20.344 9.203 1 90.5 229 GLY B O 1
ATOM 6586 N N . TYR B 1 230 ? -10.898 20.141 7.871 1 87.5 230 TYR B N 1
ATOM 6587 C CA . TYR B 1 230 ? -10.82 21.531 7.453 1 87.5 230 TYR B CA 1
ATOM 6588 C C . TYR B 1 230 ? -12.031 22.312 7.945 1 87.5 230 TYR B C 1
ATOM 6590 O O . TYR B 1 230 ? -11.969 23.531 8.102 1 87.5 230 TYR B O 1
ATOM 6598 N N . GLY B 1 231 ? -13.055 21.75 8.25 1 83 231 GLY B N 1
ATOM 6599 C CA . GLY B 1 231 ? -14.211 22.422 8.82 1 83 231 GLY B CA 1
ATOM 6600 C C . GLY B 1 231 ? -14.922 23.328 7.84 1 83 231 GLY B C 1
ATOM 6601 O O . GLY B 1 231 ? -15.711 24.203 8.242 1 83 231 GLY B O 1
ATOM 6602 N N . TYR B 1 232 ? -14.641 23.266 6.543 1 80.56 232 TYR B N 1
ATOM 6603 C CA . TYR B 1 232 ? -15.297 24.078 5.535 1 80.56 232 TYR B CA 1
ATOM 6604 C C . TYR B 1 232 ? -16.594 23.438 5.059 1 80.56 232 TYR B C 1
ATOM 6606 O O . TYR B 1 232 ? -16.688 22.203 5.008 1 80.56 232 TYR B O 1
ATOM 6614 N N . SER B 1 233 ? -17.578 24.312 4.84 1 80 233 SER B N 1
ATOM 6615 C CA . SER B 1 233 ? -18.812 23.859 4.207 1 80 233 SER B CA 1
ATOM 6616 C C . SER B 1 233 ? -18.906 24.344 2.764 1 80 233 SER B C 1
ATOM 6618 O O . SER B 1 233 ? -18.672 25.516 2.48 1 80 233 SER B O 1
ATOM 6620 N N . PHE B 1 234 ? -19.094 23.375 1.918 1 79.94 234 PHE B N 1
ATOM 6621 C CA . PHE B 1 234 ? -19.234 23.688 0.503 1 79.94 234 PHE B CA 1
ATOM 6622 C C . PHE B 1 234 ? -20.703 23.594 0.069 1 79.94 234 PHE B C 1
ATOM 6624 O O . PHE B 1 234 ? -21.406 22.656 0.446 1 79.94 234 PHE B O 1
ATOM 6631 N N . GLY B 1 235 ? -21.25 24.531 -0.767 1 79.44 235 GLY B N 1
ATOM 6632 C CA . GLY B 1 235 ? -22.578 24.469 -1.334 1 79.44 235 GLY B CA 1
ATOM 6633 C C . GLY B 1 235 ? -23.672 24.719 -0.313 1 79.44 235 GLY B C 1
ATOM 6634 O O . GLY B 1 235 ? -24.797 24.25 -0.469 1 79.44 235 GLY B O 1
ATOM 6635 N N . GLY B 1 236 ? -23.406 25.312 0.789 1 82.25 236 GLY B N 1
ATOM 6636 C CA . GLY B 1 236 ? -24.406 25.562 1.827 1 82.25 236 GLY B CA 1
ATOM 6637 C C . GLY B 1 236 ? -24.359 24.547 2.949 1 82.25 236 GLY B C 1
ATOM 6638 O O . GLY B 1 236 ? -23.828 23.438 2.775 1 82.25 236 GLY B O 1
ATOM 6639 N N . TYR B 1 237 ? -24.922 24.875 4.027 1 83 237 TYR B N 1
ATOM 6640 C CA . TYR B 1 237 ? -24.859 24.062 5.238 1 83 237 TYR B CA 1
ATOM 6641 C C . TYR B 1 237 ? -25.625 22.75 5.062 1 83 237 TYR B C 1
ATOM 6643 O O . TYR B 1 237 ? -25.109 21.688 5.387 1 83 237 TYR B O 1
ATOM 6651 N N . LYS B 1 238 ? -26.859 22.828 4.539 1 86.38 238 LYS B N 1
ATOM 6652 C CA . LYS B 1 238 ? -27.719 21.656 4.391 1 86.38 238 LYS B CA 1
ATOM 6653 C C . LYS B 1 238 ? -27.094 20.625 3.447 1 86.38 238 LYS B C 1
ATOM 6655 O O . LYS B 1 238 ? -26.984 19.453 3.791 1 86.38 238 LYS B O 1
ATOM 6660 N N . LEU B 1 239 ? -26.656 21.062 2.328 1 87.31 239 LEU B N 1
ATOM 6661 C CA . LEU B 1 239 ? -26.094 20.172 1.319 1 87.31 239 LEU B CA 1
ATOM 6662 C C . LEU B 1 239 ? -24.781 19.562 1.797 1 87.31 239 LEU B C 1
ATOM 6664 O O . LEU B 1 239 ? -24.516 18.375 1.549 1 87.31 239 LEU B O 1
ATOM 6668 N N . TRP B 1 240 ? -24 20.312 2.439 1 89.5 240 TRP B N 1
ATOM 6669 C CA . TRP B 1 240 ? -22.703 19.812 2.908 1 89.5 240 TRP B CA 1
ATOM 6670 C C . TRP B 1 240 ? -22.891 18.766 3.998 1 89.5 240 TRP B C 1
ATOM 6672 O O . TRP B 1 240 ? -22.219 17.734 4 1 89.5 240 TRP B O 1
ATOM 6682 N N . THR B 1 241 ? -23.812 19.078 4.852 1 88.56 241 THR B N 1
ATOM 6683 C CA . THR B 1 241 ? -24.062 18.156 5.945 1 88.56 241 THR B CA 1
ATOM 6684 C C . THR B 1 241 ? -24.609 16.828 5.414 1 88.56 241 THR B C 1
ATOM 6686 O O . THR B 1 241 ? -24.172 15.758 5.844 1 88.56 241 THR B O 1
ATOM 6689 N N . ALA B 1 242 ? -25.469 16.922 4.52 1 89.69 242 ALA B N 1
ATOM 6690 C CA . ALA B 1 242 ? -26 15.703 3.896 1 89.69 242 ALA B CA 1
ATOM 6691 C C . ALA B 1 242 ? -24.891 14.938 3.162 1 89.69 242 ALA B C 1
ATOM 6693 O O . ALA B 1 242 ? -24.844 13.711 3.211 1 89.69 242 ALA B O 1
ATOM 6694 N N . PHE B 1 243 ? -24.047 15.656 2.58 1 90.69 243 PHE B N 1
ATOM 6695 C CA . PHE B 1 243 ? -23.016 15.055 1.742 1 90.69 243 PHE B CA 1
ATOM 6696 C C . PHE B 1 243 ? -22.031 14.25 2.586 1 90.69 243 PHE B C 1
ATOM 6698 O O . PHE B 1 243 ? -21.828 13.062 2.328 1 90.69 243 PHE B O 1
ATOM 6705 N N . TRP B 1 244 ? -21.438 14.875 3.586 1 90.5 244 TRP B N 1
ATOM 6706 C CA . TRP B 1 244 ? -20.375 14.172 4.297 1 90.5 244 TRP B CA 1
ATOM 6707 C C . TRP B 1 244 ? -20.938 13.023 5.121 1 90.5 244 TRP B C 1
ATOM 6709 O O . TRP B 1 244 ? -20.281 11.992 5.281 1 90.5 244 TRP B O 1
ATOM 6719 N N . LEU B 1 245 ? -22.141 13.109 5.582 1 89.75 245 LEU B N 1
ATOM 6720 C CA . LEU B 1 245 ? -22.734 12.008 6.34 1 89.75 245 LEU B CA 1
ATOM 6721 C C . LEU B 1 245 ? -23.109 10.852 5.422 1 89.75 245 LEU B C 1
ATOM 6723 O O . LEU B 1 245 ? -22.969 9.688 5.789 1 89.75 245 LEU B O 1
ATOM 6727 N N . THR B 1 246 ? -23.594 11.203 4.266 1 91.5 246 THR B N 1
ATOM 6728 C CA . THR B 1 246 ? -23.906 10.156 3.299 1 91.5 246 THR B CA 1
ATOM 6729 C C . THR B 1 246 ? -22.656 9.422 2.859 1 91.5 246 THR B C 1
ATOM 6731 O O . THR B 1 246 ? -22.688 8.219 2.584 1 91.5 246 THR B O 1
ATOM 6734 N N . CYS B 1 247 ? -21.562 10.156 2.834 1 94.19 247 CYS B N 1
ATOM 6735 C CA . CYS B 1 247 ? -20.297 9.531 2.484 1 94.19 247 CYS B CA 1
ATOM 6736 C C . CYS B 1 247 ? -19.953 8.391 3.441 1 94.19 247 CYS B C 1
ATOM 6738 O O . CYS B 1 247 ? -19.406 7.367 3.029 1 94.19 247 CYS B O 1
ATOM 6740 N N . VAL B 1 248 ? -20.344 8.523 4.664 1 93 248 VAL B N 1
ATOM 6741 C CA . VAL B 1 248 ? -20.078 7.48 5.652 1 93 248 VAL B CA 1
ATOM 6742 C C . VAL B 1 248 ? -20.906 6.238 5.332 1 93 248 VAL B C 1
ATOM 6744 O O . VAL B 1 248 ? -20.391 5.117 5.359 1 93 248 VAL B O 1
ATOM 6747 N N . SER B 1 249 ? -22.141 6.461 5 1 95.31 249 SER B N 1
ATOM 6748 C CA . SER B 1 249 ? -23.031 5.348 4.688 1 95.31 249 SER B CA 1
ATOM 6749 C C . SER B 1 249 ? -22.609 4.645 3.4 1 95.31 249 SER B C 1
ATOM 6751 O O . SER B 1 249 ? -22.672 3.418 3.305 1 95.31 249 SER B O 1
ATOM 6753 N N . ILE B 1 250 ? -22.203 5.434 2.455 1 96.06 250 ILE B N 1
ATOM 6754 C CA . ILE B 1 250 ? -21.734 4.844 1.208 1 96.06 250 ILE B CA 1
ATOM 6755 C C . ILE B 1 250 ? -20.453 4.051 1.46 1 96.06 250 ILE B C 1
ATOM 6757 O O . ILE B 1 250 ? -20.25 2.996 0.86 1 96.06 250 ILE B O 1
ATOM 6761 N N . TYR B 1 251 ? -19.625 4.566 2.293 1 95.38 251 TYR B N 1
ATOM 6762 C CA . TYR B 1 251 ? -18.391 3.869 2.67 1 95.38 251 TYR B CA 1
ATOM 6763 C C . TYR B 1 251 ? -18.703 2.477 3.205 1 95.38 251 TYR B C 1
ATOM 6765 O O . TYR B 1 251 ? -18.078 1.494 2.795 1 95.38 251 TYR B O 1
ATOM 6773 N N . VAL B 1 252 ? -19.656 2.371 4.066 1 94.44 252 VAL B N 1
ATOM 6774 C CA . VAL B 1 252 ? -20.016 1.095 4.676 1 94.44 252 VAL B CA 1
ATOM 6775 C C . VAL B 1 252 ? -20.594 0.161 3.615 1 94.44 252 VAL B C 1
ATOM 6777 O O . VAL B 1 252 ? -20.297 -1.032 3.594 1 94.44 252 VAL B O 1
ATOM 6780 N N . LEU B 1 253 ? -21.406 0.741 2.748 1 96 253 LEU B N 1
ATOM 6781 C CA . LEU B 1 253 ? -21.984 -0.055 1.672 1 96 253 LEU B CA 1
ATOM 6782 C C . LEU B 1 253 ? -20.891 -0.659 0.794 1 96 253 LEU B C 1
ATOM 6784 O O . LEU B 1 253 ? -20.969 -1.835 0.43 1 96 253 LEU B O 1
ATOM 6788 N N . LEU B 1 254 ? -19.922 0.129 0.483 1 95.62 254 LEU B N 1
ATOM 6789 C CA . LEU B 1 254 ? -18.844 -0.329 -0.377 1 95.62 254 LEU B CA 1
ATOM 6790 C C . LEU B 1 254 ? -17.984 -1.376 0.332 1 95.62 254 LEU B C 1
ATOM 6792 O O . LEU B 1 254 ? -17.484 -2.307 -0.302 1 95.62 254 LEU B O 1
ATOM 6796 N N . ILE B 1 255 ? -17.844 -1.259 1.625 1 93.25 255 ILE B N 1
ATOM 6797 C CA . ILE B 1 255 ? -17.109 -2.25 2.4 1 93.25 255 ILE B CA 1
ATOM 6798 C C . ILE B 1 255 ? -17.875 -3.572 2.41 1 93.25 255 ILE B C 1
ATOM 6800 O O . ILE B 1 255 ? -17.266 -4.645 2.342 1 93.25 255 ILE B O 1
ATOM 6804 N N . LEU B 1 256 ? -19.203 -3.496 2.496 1 94.38 256 LEU B N 1
ATOM 6805 C CA . LEU B 1 256 ? -20.031 -4.699 2.436 1 94.38 256 LEU B CA 1
ATOM 6806 C C . LEU B 1 256 ? -19.828 -5.426 1.108 1 94.38 256 LEU B C 1
ATOM 6808 O O . LEU B 1 256 ? -19.688 -6.652 1.082 1 94.38 256 LEU B O 1
ATOM 6812 N N . LYS B 1 257 ? -19.766 -4.625 0.074 1 94.62 257 LYS B N 1
ATOM 6813 C CA . LYS B 1 257 ? -19.547 -5.207 -1.248 1 94.62 257 LYS B CA 1
ATOM 6814 C C . LYS B 1 257 ? -18.172 -5.852 -1.349 1 94.62 257 LYS B C 1
ATOM 6816 O O . LYS B 1 257 ? -18.031 -6.926 -1.935 1 94.62 257 LYS B O 1
ATOM 6821 N N . PHE B 1 258 ? -17.203 -5.289 -0.734 1 93.5 258 PHE B N 1
ATOM 6822 C CA . PHE B 1 258 ? -15.836 -5.812 -0.713 1 93.5 258 PHE B CA 1
ATOM 6823 C C . PHE B 1 258 ? -15.773 -7.137 0.039 1 93.5 258 PHE B C 1
ATOM 6825 O O . PHE B 1 258 ? -15.195 -8.109 -0.448 1 93.5 258 PHE B O 1
ATOM 6832 N N . LEU B 1 259 ? -16.438 -7.133 1.178 1 91.56 259 LEU B N 1
ATOM 6833 C CA . LEU B 1 259 ? -16.391 -8.32 2.021 1 91.56 259 LEU B CA 1
ATOM 6834 C C . LEU B 1 259 ? -17.109 -9.484 1.365 1 91.56 259 LEU B C 1
ATOM 6836 O O . LEU B 1 259 ? -16.703 -10.641 1.516 1 91.56 259 LEU B O 1
ATOM 6840 N N . GLN B 1 260 ? -18.188 -9.18 0.671 1 92.12 260 GLN B N 1
ATOM 6841 C CA . GLN B 1 260 ? -18.906 -10.219 -0.052 1 92.12 260 GLN B CA 1
ATOM 6842 C C . GLN B 1 260 ? -18.016 -10.883 -1.099 1 92.12 260 GLN B C 1
ATOM 6844 O O . GLN B 1 260 ? -18.016 -12.102 -1.242 1 92.12 260 GLN B O 1
ATOM 6849 N N . GLY B 1 261 ? -17.25 -10.094 -1.756 1 87.94 261 GLY B N 1
ATOM 6850 C CA . GLY B 1 261 ? -16.391 -10.609 -2.809 1 87.94 261 GLY B CA 1
ATOM 6851 C C . GLY B 1 261 ? -15.141 -11.297 -2.277 1 87.94 261 GLY B C 1
ATOM 6852 O O . GLY B 1 261 ? -14.773 -12.383 -2.742 1 87.94 261 GLY B O 1
ATOM 6853 N N . PHE B 1 262 ? -14.484 -10.805 -1.279 1 88.75 262 PHE B N 1
ATOM 6854 C CA . PHE B 1 262 ? -13.188 -11.281 -0.802 1 88.75 262 PHE B CA 1
ATOM 6855 C C . PHE B 1 262 ? -13.359 -12.492 0.109 1 88.75 262 PHE B C 1
ATOM 6857 O O . PHE B 1 262 ? -12.633 -13.477 -0.02 1 88.75 262 PHE B O 1
ATOM 6864 N N . LEU B 1 263 ? -14.32 -12.391 1.035 1 88.25 263 LEU B N 1
ATOM 6865 C CA . LEU B 1 263 ? -14.5 -13.469 2.004 1 88.25 263 LEU B CA 1
ATOM 6866 C C . LEU B 1 263 ? -15.617 -14.414 1.571 1 88.25 263 LEU B C 1
ATOM 6868 O O . LEU B 1 263 ? -15.852 -15.445 2.207 1 88.25 263 LEU B O 1
ATOM 6872 N N . GLN B 1 264 ? -16.375 -13.992 0.46 1 87.81 264 GLN B N 1
ATOM 6873 C CA . GLN B 1 264 ? -17.469 -14.797 -0.068 1 87.81 264 GLN B CA 1
ATOM 6874 C C . GLN B 1 264 ? -18.547 -15.023 0.99 1 87.81 264 GLN B C 1
ATOM 6876 O O . GLN B 1 264 ? -19.031 -16.141 1.157 1 87.81 264 GLN B O 1
ATOM 6881 N N . LEU B 1 265 ? -18.812 -13.984 1.768 1 88.81 265 LEU B N 1
ATOM 6882 C CA . LEU B 1 265 ? -19.875 -14.016 2.758 1 88.81 265 LEU B CA 1
ATOM 6883 C C . LEU B 1 265 ? -21.234 -13.711 2.111 1 88.81 265 LEU B C 1
ATOM 6885 O O . LEU B 1 265 ? -21.297 -12.969 1.133 1 88.81 265 LEU B O 1
ATOM 6889 N N . PRO B 1 266 ? -22.25 -14.328 2.543 1 89.75 266 PRO B N 1
ATOM 6890 C CA . PRO B 1 266 ? -23.578 -14.047 1.987 1 89.75 266 PRO B CA 1
ATOM 6891 C C . PRO B 1 266 ? -24.141 -12.711 2.463 1 89.75 266 PRO B C 1
ATOM 6893 O O . PRO B 1 266 ? -25.031 -12.68 3.318 1 89.75 266 PRO B O 1
ATOM 6896 N N . LEU B 1 267 ? -23.672 -11.664 1.879 1 91.5 267 LEU B N 1
ATOM 6897 C CA . LEU B 1 267 ? -24.031 -10.328 2.338 1 91.5 267 LEU B CA 1
ATOM 6898 C C . LEU B 1 267 ? -24.922 -9.625 1.313 1 91.5 267 LEU B C 1
ATOM 6900 O O . LEU B 1 267 ? -25.031 -8.398 1.314 1 91.5 267 LEU B O 1
ATOM 6904 N N . ARG B 1 268 ? -25.703 -10.312 0.564 1 92.44 268 ARG B N 1
ATOM 6905 C CA . ARG B 1 268 ? -26.516 -9.688 -0.465 1 92.44 268 ARG B CA 1
ATOM 6906 C C . ARG B 1 268 ? -27.703 -8.938 0.153 1 92.44 268 ARG B C 1
ATOM 6908 O O . ARG B 1 268 ? -27.984 -7.797 -0.218 1 92.44 268 ARG B O 1
ATOM 6915 N N . TRP B 1 269 ? -28.297 -9.562 1.039 1 92.31 269 TRP B N 1
ATOM 6916 C CA . TRP B 1 269 ? -29.484 -8.945 1.639 1 92.31 269 TRP B CA 1
ATOM 6917 C C . TRP B 1 269 ? -29.094 -7.707 2.449 1 92.31 269 TRP B C 1
ATOM 6919 O O . TRP B 1 269 ? -29.734 -6.66 2.334 1 92.31 269 TRP B O 1
ATOM 6929 N N . PRO B 1 270 ? -28.047 -7.777 3.293 1 93 270 PRO B N 1
ATOM 6930 C CA . PRO B 1 270 ? -27.641 -6.566 4.004 1 93 270 PRO B CA 1
ATOM 6931 C C . PRO B 1 270 ? -27.234 -5.434 3.061 1 93 270 PRO B C 1
ATOM 6933 O O . PRO B 1 270 ? -27.469 -4.262 3.359 1 93 270 PRO B O 1
ATOM 6936 N N . GLN B 1 271 ? -26.734 -5.688 1.985 1 94.81 271 GLN B N 1
ATOM 6937 C CA . GLN B 1 271 ? -26.344 -4.68 1.008 1 94.81 271 GLN B CA 1
ATOM 6938 C C . GLN B 1 271 ? -27.562 -3.982 0.418 1 94.81 271 GLN B C 1
ATOM 6940 O O . GLN B 1 271 ? -27.594 -2.756 0.308 1 94.81 271 GLN B O 1
ATOM 6945 N N . ILE B 1 272 ? -28.547 -4.797 0.085 1 95.88 272 ILE B N 1
ATOM 6946 C CA . ILE B 1 272 ? -29.766 -4.254 -0.523 1 95.88 272 ILE B CA 1
ATOM 6947 C C . ILE B 1 272 ? -30.516 -3.406 0.499 1 95.88 272 ILE B C 1
ATOM 6949 O O . ILE B 1 272 ? -30.969 -2.303 0.188 1 95.88 272 ILE B O 1
ATOM 6953 N N . THR B 1 273 ? -30.609 -3.951 1.665 1 95.62 273 THR B N 1
ATOM 6954 C CA . THR B 1 273 ? -31.297 -3.213 2.719 1 95.62 273 THR B CA 1
ATOM 6955 C C . THR B 1 273 ? -30.578 -1.902 3.021 1 95.62 273 THR B C 1
ATOM 6957 O O . THR B 1 273 ? -31.219 -0.869 3.227 1 95.62 273 THR B O 1
ATOM 6960 N N . HIS B 1 274 ? -29.266 -1.95 3.08 1 96.81 274 HIS B N 1
ATOM 6961 C CA . HIS B 1 274 ? -28.453 -0.756 3.314 1 96.81 274 HIS B CA 1
ATOM 6962 C C . HIS B 1 274 ? -28.656 0.264 2.197 1 96.81 274 HIS B C 1
ATOM 6964 O O . HIS B 1 274 ? -28.844 1.454 2.463 1 96.81 274 HIS B O 1
ATOM 6970 N N . ALA B 1 275 ? -28.688 -0.195 0.985 1 96.38 275 ALA B N 1
ATOM 6971 C CA . ALA B 1 275 ? -28.812 0.689 -0.171 1 96.38 275 ALA B CA 1
ATOM 6972 C C . ALA B 1 275 ? -30.203 1.324 -0.228 1 96.38 275 ALA B C 1
ATOM 6974 O O . ALA B 1 275 ? -30.344 2.512 -0.531 1 96.38 275 ALA B O 1
ATOM 6975 N N . VAL B 1 276 ? -31.188 0.54 0.092 1 96.44 276 VAL B N 1
ATOM 6976 C CA . VAL B 1 276 ? -32.562 1.035 0.069 1 96.44 276 VAL B CA 1
ATOM 6977 C C . VAL B 1 276 ? -32.75 2.057 1.186 1 96.44 276 VAL B C 1
ATOM 6979 O O . VAL B 1 276 ? -33.375 3.111 0.97 1 96.44 276 VAL B O 1
ATOM 6982 N N . ALA B 1 277 ? -32.25 1.716 2.324 1 96.19 277 ALA B N 1
ATOM 6983 C CA . ALA B 1 277 ? -32.344 2.639 3.453 1 96.19 277 ALA B CA 1
ATOM 6984 C C . ALA B 1 277 ? -31.609 3.941 3.166 1 96.19 277 ALA B C 1
ATOM 6986 O O . ALA B 1 277 ? -32.094 5.023 3.527 1 96.19 277 ALA B O 1
ATOM 6987 N N . LEU B 1 278 ? -30.484 3.832 2.562 1 95.38 278 LEU B N 1
ATOM 6988 C CA . LEU B 1 278 ? -29.688 5.004 2.207 1 95.38 278 LEU B CA 1
ATOM 6989 C C . LEU B 1 278 ? -30.438 5.887 1.211 1 95.38 278 LEU B C 1
ATOM 6991 O O . LEU B 1 278 ? -30.438 7.113 1.341 1 95.38 278 LEU B O 1
ATOM 6995 N N . THR B 1 279 ? -31.047 5.234 0.233 1 94.75 279 THR B N 1
ATOM 6996 C CA . THR B 1 279 ? -31.812 5.98 -0.754 1 94.75 279 THR B CA 1
ATOM 6997 C C . THR B 1 279 ? -33.031 6.645 -0.105 1 94.75 279 THR B C 1
ATOM 6999 O O . THR B 1 279 ? -33.344 7.797 -0.406 1 94.75 279 THR B O 1
ATOM 7002 N N . GLY B 1 280 ? -33.656 5.973 0.74 1 94.44 280 GLY B N 1
ATOM 7003 C CA . GLY B 1 280 ? -34.781 6.543 1.481 1 94.44 280 GLY B CA 1
ATOM 7004 C C . GLY B 1 280 ? -34.375 7.734 2.336 1 94.44 280 GLY B C 1
ATOM 7005 O O . GLY B 1 280 ? -35.062 8.75 2.363 1 94.44 280 GLY B O 1
ATOM 7006 N N . LEU B 1 281 ? -33.281 7.586 3.018 1 93.31 281 LEU B N 1
ATOM 7007 C CA . LEU B 1 281 ? -32.781 8.68 3.836 1 93.31 281 LEU B CA 1
ATOM 7008 C C . LEU B 1 281 ? -32.469 9.906 2.975 1 93.31 281 LEU B C 1
ATOM 7010 O O . LEU B 1 281 ? -32.719 11.039 3.373 1 93.31 281 LEU B O 1
ATOM 7014 N N . GLY B 1 282 ? -31.859 9.648 1.819 1 91.81 282 GLY B N 1
ATOM 7015 C CA . GLY B 1 282 ? -31.578 10.742 0.898 1 91.81 282 GLY B CA 1
ATOM 7016 C C . GLY B 1 282 ? -32.844 11.5 0.479 1 91.81 282 GLY B C 1
ATOM 7017 O O . GLY B 1 282 ? -32.812 12.734 0.438 1 91.81 282 GLY B O 1
ATOM 7018 N N . VAL B 1 283 ? -33.875 10.797 0.263 1 91.88 283 VAL B N 1
ATOM 7019 C CA . VAL B 1 283 ? -35.125 11.406 -0.153 1 91.88 283 VAL B CA 1
ATOM 7020 C C . VAL B 1 283 ? -35.719 12.203 1.003 1 91.88 283 VAL B C 1
ATOM 7022 O O . VAL B 1 283 ? -36.219 13.32 0.807 1 91.88 283 VAL B O 1
ATOM 7025 N N . VAL B 1 284 ? -35.625 11.734 2.174 1 92.38 284 VAL B N 1
ATOM 7026 C CA . VAL B 1 284 ? -36.156 12.398 3.352 1 92.38 284 VAL B CA 1
ATOM 7027 C C . VAL B 1 284 ? -35.406 13.703 3.613 1 92.38 284 VAL B C 1
ATOM 7029 O O . VAL B 1 284 ? -36 14.727 3.922 1 92.38 284 VAL B O 1
ATOM 7032 N N . ILE B 1 285 ? -34.156 13.703 3.486 1 90.19 285 ILE B N 1
ATOM 7033 C CA . ILE B 1 285 ? -33.344 14.875 3.744 1 90.19 285 ILE B CA 1
ATOM 7034 C C . ILE B 1 285 ? -33.625 15.953 2.697 1 90.19 285 ILE B C 1
ATOM 7036 O O . ILE B 1 285 ? -33.688 17.141 3.018 1 90.19 285 ILE B O 1
ATOM 7040 N N . LEU B 1 286 ? -33.812 15.492 1.449 1 87.31 286 LEU B N 1
ATOM 7041 C CA . LEU B 1 286 ? -34.062 16.422 0.352 1 87.31 286 LEU B CA 1
ATOM 7042 C C . LEU B 1 286 ? -35.344 17.203 0.574 1 87.31 286 LEU B C 1
ATOM 7044 O O . LEU B 1 286 ? -35.438 18.391 0.238 1 87.31 286 LEU B O 1
ATOM 7048 N N . PHE B 1 287 ? -36.312 16.641 1.268 1 89.56 287 PHE B N 1
ATOM 7049 C CA . PHE B 1 287 ? -37.594 17.281 1.408 1 89.56 287 PHE B CA 1
ATOM 7050 C C . PHE B 1 287 ? -37.781 17.844 2.812 1 89.56 287 PHE B C 1
ATOM 7052 O O . PHE B 1 287 ? -38.812 18.469 3.113 1 89.56 287 PHE B O 1
ATOM 7059 N N . SER B 1 288 ? -36.844 17.719 3.627 1 88.31 288 SER B N 1
ATOM 7060 C CA . SER B 1 288 ? -36.938 18.234 4.984 1 88.31 288 SER B CA 1
ATOM 7061 C C . SER B 1 288 ? -36.438 19.672 5.066 1 88.31 288 SER B C 1
ATOM 7063 O O . SER B 1 288 ? -35.594 20.078 4.27 1 88.31 288 SER B O 1
ATOM 7065 N N . PRO B 1 289 ? -37 20.453 6.031 1 86.75 289 PRO B N 1
ATOM 7066 C CA . PRO B 1 289 ? -36.469 21.797 6.254 1 86.75 289 PRO B CA 1
ATOM 7067 C C . PRO B 1 289 ? -35 21.781 6.695 1 86.75 289 PRO B C 1
ATOM 7069 O O . PRO B 1 289 ? -34.531 20.797 7.281 1 86.75 289 PRO B O 1
ATOM 7072 N N . SER B 1 290 ? -34.312 22.828 6.461 1 82.88 290 SER B N 1
ATOM 7073 C CA . SER B 1 290 ? -32.875 22.938 6.703 1 82.88 290 SER B CA 1
ATOM 7074 C C . SER B 1 290 ? -32.562 22.781 8.18 1 82.88 290 SER B C 1
ATOM 7076 O O . SER B 1 290 ? -31.484 22.25 8.539 1 82.88 290 SER B O 1
ATOM 7078 N N . GLY B 1 291 ? -33.469 23.172 8.977 1 83.56 291 GLY B N 1
ATOM 7079 C CA . GLY B 1 291 ? -33.188 23.109 10.406 1 83.56 291 GLY B CA 1
ATOM 7080 C C . GLY B 1 291 ? -33.094 21.688 10.93 1 83.56 291 GLY B C 1
ATOM 7081 O O . GLY B 1 291 ? -32.469 21.438 11.961 1 83.56 291 GLY B O 1
ATOM 7082 N N . TYR B 1 292 ? -33.625 20.719 10.18 1 86.25 292 TYR B N 1
ATOM 7083 C CA . TYR B 1 292 ? -33.656 19.328 10.633 1 86.25 292 TYR B CA 1
ATOM 7084 C C . TYR B 1 292 ? -32.625 18.5 9.914 1 86.25 292 TYR B C 1
ATOM 7086 O O . TYR B 1 292 ? -32.469 17.312 10.188 1 86.25 292 TYR B O 1
ATOM 7094 N N . ALA B 1 293 ? -31.922 19.141 9.078 1 84 293 ALA B N 1
ATOM 7095 C CA . ALA B 1 293 ? -31.016 18.406 8.211 1 84 293 ALA B CA 1
ATOM 7096 C C . ALA B 1 293 ? -29.938 17.688 9.023 1 84 293 ALA B C 1
ATOM 7098 O O . ALA B 1 293 ? -29.609 16.531 8.758 1 84 293 ALA B O 1
ATOM 7099 N N . PHE B 1 294 ? -29.406 18.297 10.008 1 86.56 294 PHE B N 1
ATOM 7100 C CA . PHE B 1 294 ? -28.328 17.734 10.789 1 86.56 294 PHE B CA 1
ATOM 7101 C C . PHE B 1 294 ? -28.812 16.547 11.609 1 86.56 294 PHE B C 1
ATOM 7103 O O . PHE B 1 294 ? -28.25 15.453 11.539 1 86.56 294 PHE B O 1
ATOM 7110 N N . SER B 1 295 ? -29.875 16.719 12.312 1 85.06 295 SER B N 1
ATOM 7111 C CA . SER B 1 295 ? -30.406 15.664 13.18 1 85.06 295 SER B CA 1
ATOM 7112 C C . SER B 1 295 ? -30.875 14.461 12.375 1 85.06 295 SER B C 1
ATOM 7114 O O . SER B 1 295 ? -30.594 13.32 12.742 1 85.06 295 SER B O 1
ATOM 7116 N N . LEU B 1 296 ? -31.516 14.727 11.281 1 88.06 296 LEU B N 1
ATOM 7117 C CA . LEU B 1 296 ? -32 13.641 10.438 1 88.06 296 LEU B CA 1
ATOM 7118 C C . LEU B 1 296 ? -30.859 12.875 9.812 1 88.06 296 LEU B C 1
ATOM 7120 O O . LEU B 1 296 ? -30.906 11.648 9.688 1 88.06 296 LEU B O 1
ATOM 7124 N N . SER B 1 297 ? -29.891 13.602 9.398 1 88 297 SER B N 1
ATOM 7125 C CA . SER B 1 297 ? -28.75 12.961 8.742 1 88 297 SER B CA 1
ATOM 7126 C C . SER B 1 297 ? -27.953 12.109 9.727 1 88 297 SER B C 1
ATOM 7128 O O . SER B 1 297 ? -27.562 10.984 9.406 1 88 297 SER B O 1
ATOM 7130 N N . ILE B 1 298 ? -27.703 12.602 10.875 1 86.62 298 ILE B N 1
ATOM 7131 C CA . ILE B 1 298 ? -26.891 11.875 11.844 1 86.62 298 ILE B CA 1
ATOM 7132 C C . ILE B 1 298 ? -27.625 10.633 12.32 1 86.62 298 ILE B C 1
ATOM 7134 O O . ILE B 1 298 ? -27.078 9.531 12.312 1 86.62 298 ILE B O 1
ATOM 7138 N N . TRP B 1 299 ? -28.859 10.781 12.703 1 86.81 299 TRP B N 1
ATOM 7139 C CA . TRP B 1 299 ? -29.625 9.656 13.219 1 86.81 299 TRP B CA 1
ATOM 7140 C C . TRP B 1 299 ? -29.922 8.656 12.109 1 86.81 299 TRP B C 1
ATOM 7142 O O . TRP B 1 299 ? -29.891 7.441 12.336 1 86.81 299 TRP B O 1
ATOM 7152 N N . GLY B 1 300 ? -30.297 9.234 10.984 1 88.44 300 GLY B N 1
ATOM 7153 C CA . GLY B 1 300 ? -30.531 8.352 9.859 1 88.44 300 GLY B CA 1
ATOM 7154 C C . GLY B 1 300 ? -29.328 7.488 9.508 1 88.44 300 GLY B C 1
ATOM 7155 O O . GLY B 1 300 ? -29.469 6.281 9.289 1 88.44 300 GLY B O 1
ATOM 7156 N N . ASN B 1 301 ? -28.219 8.055 9.453 1 90.06 301 ASN B N 1
ATOM 7157 C CA . ASN B 1 301 ? -27 7.32 9.109 1 90.06 301 ASN B CA 1
ATOM 7158 C C . ASN B 1 301 ? -26.641 6.305 10.195 1 90.06 301 ASN B C 1
ATOM 7160 O O . ASN B 1 301 ? -26.141 5.219 9.891 1 90.06 301 ASN B O 1
ATOM 7164 N N . LEU B 1 302 ? -26.922 6.68 11.383 1 88.56 302 LEU B N 1
ATOM 7165 C CA . LEU B 1 302 ? -26.656 5.758 12.484 1 88.56 302 LEU B CA 1
ATOM 7166 C C . LEU B 1 302 ? -27.531 4.52 12.383 1 88.56 302 LEU B C 1
ATOM 7168 O O . LEU B 1 302 ? -27.078 3.398 12.602 1 88.56 302 LEU B O 1
ATOM 7172 N N . LEU B 1 303 ? -28.734 4.762 12.055 1 90.88 303 LEU B N 1
ATOM 7173 C CA . LEU B 1 303 ? -29.719 3.68 11.977 1 90.88 303 LEU B CA 1
ATOM 7174 C C . LEU B 1 303 ? -29.406 2.748 10.812 1 90.88 303 LEU B C 1
ATOM 7176 O O . LEU B 1 303 ? -29.859 1.604 10.789 1 90.88 303 LEU B O 1
ATOM 7180 N N . ILE B 1 304 ? -28.625 3.248 9.93 1 93.56 304 ILE B N 1
ATOM 7181 C CA . ILE B 1 304 ? -28.281 2.443 8.758 1 93.56 304 ILE B CA 1
ATOM 7182 C C . ILE B 1 304 ? -26.938 1.752 8.969 1 93.56 304 ILE B C 1
ATOM 7184 O O . ILE B 1 304 ? -26.828 0.54 8.781 1 93.56 304 ILE B O 1
ATOM 7188 N N . THR B 1 305 ? -25.906 2.471 9.438 1 92.62 305 THR B N 1
ATOM 7189 C CA . THR B 1 305 ? -24.531 1.995 9.438 1 92.62 305 THR B CA 1
ATOM 7190 C C . THR B 1 305 ? -24.281 1.059 10.617 1 92.62 305 THR B C 1
ATOM 7192 O O . THR B 1 305 ? -23.547 0.069 10.484 1 92.62 305 THR B O 1
ATOM 7195 N N . VAL B 1 306 ? -24.906 1.298 11.766 1 90.88 306 VAL B N 1
ATOM 7196 C CA . VAL B 1 306 ? -24.641 0.509 12.961 1 90.88 306 VAL B CA 1
ATOM 7197 C C . VAL B 1 306 ? -25.203 -0.901 12.797 1 90.88 306 VAL B C 1
ATOM 7199 O O . VAL B 1 306 ? -24.469 -1.887 12.953 1 90.88 306 VAL B O 1
ATOM 7202 N N . PRO B 1 307 ? -26.438 -1 12.406 1 91.38 307 PRO B N 1
ATOM 7203 C CA . PRO B 1 307 ? -26.938 -2.357 12.188 1 91.38 307 PRO B CA 1
ATOM 7204 C C . PRO B 1 307 ? -26.172 -3.107 11.109 1 91.38 307 PRO B C 1
ATOM 7206 O O . PRO B 1 307 ? -25.938 -4.312 11.227 1 91.38 307 PRO B O 1
ATOM 7209 N N . SER B 1 308 ? -25.812 -2.389 10.078 1 93.75 308 SER B N 1
ATOM 7210 C CA . SER B 1 308 ? -25.047 -3.035 9.023 1 93.75 308 SER B CA 1
ATOM 7211 C C . SER B 1 308 ? -23.703 -3.549 9.562 1 93.75 308 SER B C 1
ATOM 7213 O O . SER B 1 308 ? -23.266 -4.641 9.203 1 93.75 308 SER B O 1
ATOM 7215 N N . GLY B 1 309 ? -23.047 -2.768 10.375 1 92.44 309 GLY B N 1
ATOM 7216 C CA . GLY B 1 309 ? -21.797 -3.201 10.992 1 92.44 309 GLY B CA 1
ATOM 7217 C C . GLY B 1 309 ? -21.969 -4.414 11.891 1 92.44 309 GLY B C 1
ATOM 7218 O O . GLY B 1 309 ? -21.141 -5.332 11.859 1 92.44 309 GLY B O 1
ATOM 7219 N N . PHE B 1 310 ? -23.062 -4.457 12.57 1 93.62 310 PHE B N 1
ATOM 7220 C CA . PHE B 1 310 ? -23.328 -5.566 13.477 1 93.62 310 PHE B CA 1
ATOM 7221 C C . PHE B 1 310 ? -23.609 -6.848 12.695 1 93.62 310 PHE B C 1
ATOM 7223 O O . PHE B 1 310 ? -23.141 -7.926 13.078 1 93.62 310 PHE B O 1
ATOM 7230 N N . VAL B 1 311 ? -24.344 -6.703 11.672 1 93.19 311 VAL B N 1
ATOM 7231 C CA . VAL B 1 311 ? -24.688 -7.867 10.859 1 93.19 311 VAL B CA 1
ATOM 7232 C C . VAL B 1 311 ? -23.406 -8.5 10.305 1 93.19 311 VAL B C 1
ATOM 7234 O O . VAL B 1 311 ? -23.266 -9.719 10.297 1 93.19 311 VAL B O 1
ATOM 7237 N N . VAL B 1 312 ? -22.516 -7.684 9.867 1 93.06 312 VAL B N 1
ATOM 7238 C CA . VAL B 1 312 ? -21.266 -8.188 9.305 1 93.06 312 VAL B CA 1
ATOM 7239 C C . VAL B 1 312 ? -20.453 -8.906 10.383 1 93.06 312 VAL B C 1
ATOM 7241 O O . VAL B 1 312 ? -19.891 -9.977 10.148 1 93.06 312 VAL B O 1
ATOM 7244 N N . LEU B 1 313 ? -20.406 -8.352 11.562 1 94.56 313 LEU B N 1
ATOM 7245 C CA . LEU B 1 313 ? -19.641 -8.969 12.648 1 94.56 313 LEU B CA 1
ATOM 7246 C C . LEU B 1 313 ? -20.234 -10.312 13.039 1 94.56 313 LEU B C 1
ATOM 7248 O O . LEU B 1 313 ? -19.5 -11.273 13.297 1 94.56 313 LEU B O 1
ATOM 7252 N N . ILE B 1 314 ? -21.531 -10.359 13.047 1 93.94 314 ILE B N 1
ATOM 7253 C CA . ILE B 1 314 ? -22.219 -11.602 13.367 1 93.94 314 ILE B CA 1
ATOM 7254 C C . ILE B 1 314 ? -21.938 -12.648 12.289 1 93.94 314 ILE B C 1
ATOM 7256 O O . ILE B 1 314 ? -21.641 -13.797 12.602 1 93.94 314 ILE B O 1
ATOM 7260 N N . MET B 1 315 ? -22.016 -12.227 11.078 1 92.25 315 MET B N 1
ATOM 7261 C CA . MET B 1 315 ? -21.781 -13.141 9.969 1 92.25 315 MET B CA 1
ATOM 7262 C C . MET B 1 315 ? -20.328 -13.625 9.969 1 92.25 315 MET B C 1
ATOM 7264 O O . MET B 1 315 ? -20.062 -14.781 9.648 1 92.25 315 MET B O 1
ATOM 7268 N N . LEU B 1 316 ? -19.391 -12.758 10.305 1 92.88 316 LEU B N 1
ATOM 7269 C CA . LEU B 1 316 ? -18 -13.148 10.406 1 92.88 316 LEU B CA 1
ATOM 7270 C C . LEU B 1 316 ? -17.797 -14.18 11.516 1 92.88 316 LEU B C 1
ATOM 7272 O O . LEU B 1 316 ? -17.078 -15.164 11.328 1 92.88 316 LEU B O 1
ATOM 7276 N N . TRP B 1 317 ? -18.453 -13.906 12.57 1 93.44 317 TRP B N 1
ATOM 7277 C CA . TRP B 1 317 ? -18.312 -14.805 13.711 1 93.44 317 TRP B CA 1
ATOM 7278 C C . TRP B 1 317 ? -18.938 -16.172 13.414 1 93.44 317 TRP B C 1
ATOM 7280 O O . TRP B 1 317 ? -18.359 -17.203 13.75 1 93.44 317 TRP B O 1
ATOM 7290 N N . LEU B 1 318 ? -20.078 -16.172 12.773 1 91.5 318 LEU B N 1
ATOM 7291 C CA . LEU B 1 318 ? -20.797 -17.422 12.484 1 91.5 318 LEU B CA 1
ATOM 7292 C C . LEU B 1 318 ? -20.047 -18.234 11.422 1 91.5 318 LEU B C 1
ATOM 7294 O O . LEU B 1 318 ? -20.109 -19.469 11.43 1 91.5 318 LEU B O 1
ATOM 7298 N N . ASN B 1 319 ? -19.359 -17.547 10.539 1 90.75 319 ASN B N 1
ATOM 7299 C CA . ASN B 1 319 ? -18.641 -18.234 9.469 1 90.75 319 ASN B CA 1
ATOM 7300 C C . ASN B 1 319 ? -17.141 -18.297 9.742 1 90.75 319 ASN B C 1
ATOM 7302 O O . ASN B 1 319 ? -16.344 -18.438 8.812 1 90.75 319 ASN B O 1
ATOM 7306 N N . ARG B 1 320 ? -16.672 -18.25 10.938 1 90.5 320 ARG B N 1
ATOM 7307 C CA . ARG B 1 320 ? -15.258 -18.172 11.297 1 90.5 320 ARG B CA 1
ATOM 7308 C C . ARG B 1 320 ? -14.523 -19.453 10.914 1 90.5 320 ARG B C 1
ATOM 7310 O O . ARG B 1 320 ? -13.328 -19.422 10.602 1 90.5 320 ARG B O 1
ATOM 7317 N N . SER B 1 321 ? -15.219 -20.547 10.852 1 89.88 321 SER B N 1
ATOM 7318 C CA . SER B 1 321 ? -14.602 -21.828 10.539 1 89.88 321 SER B CA 1
ATOM 7319 C C . SER B 1 321 ? -14.289 -21.938 9.047 1 89.88 321 SER B C 1
ATOM 7321 O O . SER B 1 321 ? -13.414 -22.703 8.648 1 89.88 321 SER B O 1
ATOM 7323 N N . LEU B 1 322 ? -14.93 -21.141 8.25 1 87.75 322 LEU B N 1
ATOM 7324 C CA . LEU B 1 322 ? -14.742 -21.172 6.801 1 87.75 322 LEU B CA 1
ATOM 7325 C C . LEU B 1 322 ? -13.664 -20.188 6.363 1 87.75 322 LEU B C 1
ATOM 7327 O O . LEU B 1 322 ? -13.188 -20.25 5.227 1 87.75 322 LEU B O 1
ATOM 7331 N N . LEU B 1 323 ? -13.227 -19.391 7.301 1 87.5 323 LEU B N 1
ATOM 7332 C CA . LEU B 1 323 ? -12.234 -18.375 6.984 1 87.5 323 LEU B CA 1
ATOM 7333 C C . LEU B 1 323 ? -10.859 -18.75 7.531 1 87.5 323 LEU B C 1
ATOM 7335 O O . LEU B 1 323 ? -10.766 -19.531 8.477 1 87.5 323 LEU B O 1
ATOM 7339 N N . THR B 1 324 ? -9.828 -18.188 6.891 1 85.88 324 THR B N 1
ATOM 7340 C CA . THR B 1 324 ? -8.492 -18.359 7.461 1 85.88 324 THR B CA 1
ATOM 7341 C C . THR B 1 324 ? -8.367 -17.578 8.766 1 85.88 324 THR B C 1
ATOM 7343 O O . THR B 1 324 ? -8.992 -16.531 8.93 1 85.88 324 THR B O 1
ATOM 7346 N N . PRO B 1 325 ? -7.609 -18.078 9.664 1 86.62 325 PRO B N 1
ATOM 7347 C CA . PRO B 1 325 ? -7.473 -17.391 10.938 1 86.62 325 PRO B CA 1
ATOM 7348 C C . PRO B 1 325 ? -6.988 -15.945 10.773 1 86.62 325 PRO B C 1
ATOM 7350 O O . PRO B 1 325 ? -7.406 -15.055 11.523 1 86.62 325 PRO B O 1
ATOM 7353 N N . LEU B 1 326 ? -6.207 -15.703 9.867 1 83.88 326 LEU B N 1
ATOM 7354 C CA . LEU B 1 326 ? -5.695 -14.352 9.68 1 83.88 326 LEU B CA 1
ATOM 7355 C C . LEU B 1 326 ? -6.762 -13.445 9.078 1 83.88 326 LEU B C 1
ATOM 7357 O O . LEU B 1 326 ? -6.844 -12.266 9.43 1 83.88 326 LEU B O 1
ATOM 7361 N N . ASP B 1 327 ? -7.52 -14 8.164 1 87.38 327 ASP B N 1
ATOM 7362 C CA . ASP B 1 327 ? -8.633 -13.227 7.613 1 87.38 327 ASP B CA 1
ATOM 7363 C C . ASP B 1 327 ? -9.625 -12.836 8.711 1 87.38 327 ASP B C 1
ATOM 7365 O O . ASP B 1 327 ? -10.039 -11.68 8.789 1 87.38 327 ASP B O 1
ATOM 7369 N N . PHE B 1 328 ? -9.898 -13.766 9.484 1 91 328 PHE B N 1
ATOM 7370 C CA . PHE B 1 328 ? -10.852 -13.508 10.555 1 91 328 PHE B CA 1
ATOM 7371 C C . PHE B 1 328 ? -10.312 -12.461 11.523 1 91 328 PHE B C 1
ATOM 7373 O O . PHE B 1 328 ? -11.016 -11.516 11.875 1 91 328 PHE B O 1
ATOM 7380 N N . CYS B 1 329 ? -9.055 -12.594 11.961 1 90.31 329 CYS B N 1
ATOM 7381 C CA . CYS B 1 329 ? -8.469 -11.695 12.945 1 90.31 329 CYS B CA 1
ATOM 7382 C C . CYS B 1 329 ? -8.406 -10.273 12.414 1 90.31 329 CYS B C 1
ATOM 7384 O O . CYS B 1 329 ? -8.727 -9.32 13.125 1 90.31 329 CYS B O 1
ATOM 7386 N N . VAL B 1 330 ? -8.039 -10.102 11.195 1 88.88 330 VAL B N 1
ATOM 7387 C CA . VAL B 1 330 ? -7.852 -8.773 10.617 1 88.88 330 VAL B CA 1
ATOM 7388 C C . VAL B 1 330 ? -9.211 -8.102 10.422 1 88.88 330 VAL B C 1
ATOM 7390 O O . VAL B 1 330 ? -9.422 -6.98 10.883 1 88.88 330 VAL B O 1
ATOM 7393 N N . PHE B 1 331 ? -10.164 -8.805 9.82 1 91.69 331 PHE B N 1
ATOM 7394 C CA . PHE B 1 331 ? -11.43 -8.172 9.477 1 91.69 331 PHE B CA 1
ATOM 7395 C C . PHE B 1 331 ? -12.32 -8.039 10.711 1 91.69 331 PHE B C 1
ATOM 7397 O O . PHE B 1 331 ? -13.016 -7.035 10.875 1 91.69 331 PHE B O 1
ATOM 7404 N N . PHE B 1 332 ? -12.328 -9.031 11.562 1 93.62 332 PHE B N 1
ATOM 7405 C CA . PHE B 1 332 ? -13.102 -8.93 12.789 1 93.62 332 PHE B CA 1
ATOM 7406 C C . PHE B 1 332 ? -12.57 -7.816 13.68 1 93.62 332 PHE B C 1
ATOM 7408 O O . PHE B 1 332 ? -13.344 -7.047 14.25 1 93.62 332 PHE B O 1
ATOM 7415 N N . GLY B 1 333 ? -11.234 -7.758 13.805 1 92.62 333 GLY B N 1
ATOM 7416 C CA . GLY B 1 333 ? -10.625 -6.715 14.609 1 92.62 333 GLY B CA 1
ATOM 7417 C C . GLY B 1 333 ? -10.859 -5.32 14.062 1 92.62 333 GLY B C 1
ATOM 7418 O O . GLY B 1 333 ? -11.266 -4.414 14.797 1 92.62 333 GLY B O 1
ATOM 7419 N N . CYS B 1 334 ? -10.648 -5.105 12.789 1 92.44 334 CYS B N 1
ATOM 7420 C CA . CYS B 1 334 ? -10.781 -3.795 12.164 1 92.44 334 CYS B CA 1
ATOM 7421 C C . CYS B 1 334 ? -12.234 -3.326 12.188 1 92.44 334 CYS B C 1
ATOM 7423 O O . CYS B 1 334 ? -12.508 -2.174 12.523 1 92.44 334 CYS B O 1
ATOM 7425 N N . LEU B 1 335 ? -13.141 -4.246 11.898 1 93.31 335 LEU B N 1
ATOM 7426 C CA . LEU B 1 335 ? -14.555 -3.871 11.852 1 93.31 335 LEU B CA 1
ATOM 7427 C C . LEU B 1 335 ? -15.094 -3.619 13.258 1 93.31 335 LEU B C 1
ATOM 7429 O O . LEU B 1 335 ? -15.938 -2.742 13.453 1 93.31 335 LEU B O 1
ATOM 7433 N N . SER B 1 336 ? -14.641 -4.391 14.211 1 94.69 336 SER B N 1
ATOM 7434 C CA . SER B 1 336 ? -15.031 -4.148 15.602 1 94.69 336 SER B CA 1
ATOM 7435 C C . SER B 1 336 ? -14.57 -2.775 16.078 1 94.69 336 SER B C 1
ATOM 7437 O O . SER B 1 336 ? -15.328 -2.043 16.703 1 94.69 336 SER B O 1
ATOM 7439 N N . THR B 1 337 ? -13.344 -2.48 15.75 1 92.5 337 THR B N 1
ATOM 7440 C CA . THR B 1 337 ? -12.797 -1.189 16.156 1 92.5 337 THR B CA 1
ATOM 7441 C C . THR B 1 337 ? -13.523 -0.049 15.438 1 92.5 337 THR B C 1
ATOM 7443 O O . THR B 1 337 ? -13.805 0.988 16.047 1 92.5 337 THR B O 1
ATOM 7446 N N . ALA B 1 338 ? -13.82 -0.237 14.211 1 91.81 338 ALA B N 1
ATOM 7447 C CA . ALA B 1 338 ? -14.547 0.772 13.445 1 91.81 338 ALA B CA 1
ATOM 7448 C C . ALA B 1 338 ? -15.922 1.033 14.039 1 91.81 338 ALA B C 1
ATOM 7450 O O . ALA B 1 338 ? -16.328 2.186 14.195 1 91.81 338 ALA B O 1
ATOM 7451 N N . LEU B 1 339 ? -16.594 -0.019 14.375 1 92.31 339 LEU B N 1
ATOM 7452 C CA . LEU B 1 339 ? -17.922 0.111 14.977 1 92.31 339 LEU B CA 1
ATOM 7453 C C . LEU B 1 339 ? -17.828 0.746 16.359 1 92.31 339 LEU B C 1
ATOM 7455 O O . LEU B 1 339 ? -18.672 1.559 16.734 1 92.31 339 LEU B O 1
ATOM 7459 N N . GLY B 1 340 ? -16.844 0.361 17.109 1 91.5 340 GLY B N 1
ATOM 7460 C CA . GLY B 1 340 ? -16.625 0.98 18.406 1 91.5 340 GLY B CA 1
ATOM 7461 C C . GLY B 1 340 ? -16.391 2.477 18.312 1 91.5 340 GLY B C 1
ATOM 7462 O O . GLY B 1 340 ? -16.922 3.242 19.109 1 91.5 340 GLY B O 1
ATOM 7463 N N . LEU B 1 341 ? -15.633 2.865 17.344 1 90.94 341 LEU B N 1
ATOM 7464 C CA . LEU B 1 341 ? -15.359 4.281 17.125 1 90.94 341 LEU B CA 1
ATOM 7465 C C . LEU B 1 341 ? -16.625 5.02 16.719 1 90.94 341 LEU B C 1
ATOM 7467 O O . LEU B 1 341 ? -16.844 6.168 17.125 1 90.94 341 LEU B O 1
ATOM 7471 N N . GLY B 1 342 ? -17.406 4.328 15.914 1 88.19 342 GLY B N 1
ATOM 7472 C CA . GLY B 1 342 ? -18.688 4.918 15.531 1 88.19 342 GLY B CA 1
ATOM 7473 C C . GLY B 1 342 ? -19.625 5.141 16.703 1 88.19 342 GLY B C 1
ATOM 7474 O O . GLY B 1 342 ? -20.203 6.215 16.844 1 88.19 342 GLY B O 1
ATOM 7475 N N . ILE B 1 343 ? -19.703 4.211 17.516 1 87.88 343 ILE B N 1
ATOM 7476 C CA . ILE B 1 343 ? -20.562 4.305 18.688 1 87.88 343 ILE B CA 1
ATOM 7477 C C . ILE B 1 343 ? -20.031 5.371 19.641 1 87.88 343 ILE B C 1
ATOM 7479 O O . ILE B 1 343 ? -20.797 6.152 20.203 1 87.88 343 ILE B O 1
ATOM 7483 N N . TYR B 1 344 ? -18.766 5.375 19.75 1 87.69 344 TYR B N 1
ATOM 7484 C CA . TYR B 1 344 ? -18.141 6.402 20.578 1 87.69 344 TYR B CA 1
ATOM 7485 C C . TYR B 1 344 ? -18.5 7.797 20.078 1 87.69 344 TYR B C 1
ATOM 7487 O O . TYR B 1 344 ? -18.828 8.68 20.875 1 87.69 344 TYR B O 1
ATOM 7495 N N . GLU B 1 345 ? -18.453 7.988 18.812 1 86.12 345 GLU B N 1
ATOM 7496 C CA . GLU B 1 345 ? -18.75 9.289 18.234 1 86.12 345 GLU B CA 1
ATOM 7497 C C . GLU B 1 345 ? -20.203 9.695 18.484 1 86.12 345 GLU B C 1
ATOM 7499 O O . GLU B 1 345 ? -20.484 10.859 18.781 1 86.12 345 GLU B O 1
ATOM 7504 N N . VAL B 1 346 ? -21.062 8.805 18.469 1 81.19 346 VAL B N 1
ATOM 7505 C CA . VAL B 1 346 ? -22.469 9.086 18.688 1 81.19 346 VAL B CA 1
ATOM 7506 C C . VAL B 1 346 ? -22.719 9.43 20.156 1 81.19 346 VAL B C 1
ATOM 7508 O O . VAL B 1 346 ? -23.5 10.32 20.469 1 81.19 346 VAL B O 1
ATOM 7511 N N . CYS B 1 347 ? -22.031 8.742 20.938 1 81.5 347 CYS B N 1
ATOM 7512 C CA . CYS B 1 347 ? -22.156 9.023 22.359 1 81.5 347 CYS B CA 1
ATOM 7513 C C . CYS B 1 347 ? -21.656 10.43 22.688 1 81.5 347 CYS B C 1
ATOM 7515 O O . CYS B 1 347 ? -22.234 11.117 23.531 1 81.5 347 CYS B O 1
ATOM 7517 N N . LEU B 1 348 ? -20.688 10.812 22.031 1 81.38 348 LEU B N 1
ATOM 7518 C CA . LEU B 1 348 ? -20.141 12.148 22.25 1 81.38 348 LEU B CA 1
ATOM 7519 C C . LEU B 1 348 ? -21.109 13.219 21.766 1 81.38 348 LEU B C 1
ATOM 7521 O O . LEU B 1 348 ? -21.219 14.289 22.375 1 81.38 348 LEU B O 1
ATOM 7525 N N . LEU B 1 349 ? -21.766 12.977 20.75 1 76.19 349 LEU B N 1
ATOM 7526 C CA . LEU B 1 349 ? -22.656 13.961 20.141 1 76.19 349 LEU B CA 1
ATOM 7527 C C . LEU B 1 349 ? -23.938 14.109 20.969 1 76.19 349 LEU B C 1
ATOM 7529 O O . LEU B 1 349 ? -24.516 15.195 21.031 1 76.19 349 LEU B O 1
ATOM 7533 N N . TYR B 1 350 ? -24.297 13.078 21.719 1 73.38 350 TYR B N 1
ATOM 7534 C CA . TYR B 1 350 ? -25.609 13.141 22.328 1 73.38 350 TYR B CA 1
ATOM 7535 C C . TYR B 1 350 ? -25.5 13.273 23.844 1 73.38 350 TYR B C 1
ATOM 7537 O O . TYR B 1 350 ? -26.484 13.5 24.531 1 73.38 350 TYR B O 1
ATOM 7545 N N . THR B 1 351 ? -24.234 13.219 24.188 1 72.62 351 THR B N 1
ATOM 7546 C CA . THR B 1 351 ? -24.078 13.492 25.609 1 72.62 351 THR B CA 1
ATOM 7547 C C . THR B 1 351 ? -23.906 14.992 25.859 1 72.62 351 THR B C 1
ATOM 7549 O O . THR B 1 351 ? -23.141 15.656 25.172 1 72.62 351 THR B O 1
ATOM 7552 N N . SER B 1 352 ? -24.844 15.664 26.453 1 61.34 352 SER B N 1
ATOM 7553 C CA . SER B 1 352 ? -24.891 17.094 26.703 1 61.34 352 SER B CA 1
ATOM 7554 C C . SER B 1 352 ? -23.562 17.594 27.266 1 61.34 352 SER B C 1
ATOM 7556 O O . SER B 1 352 ? -23.078 18.672 26.891 1 61.34 352 SER B O 1
ATOM 7558 N N . ALA B 1 353 ? -23.094 16.969 28.188 1 61.25 353 ALA B N 1
ATOM 7559 C CA . ALA B 1 353 ? -21.859 17.469 28.812 1 61.25 353 ALA B CA 1
ATOM 7560 C C . ALA B 1 353 ? -20.828 16.359 28.922 1 61.25 353 ALA B C 1
ATOM 7562 O O . ALA B 1 353 ? -20.594 15.828 30.016 1 61.25 353 ALA B O 1
ATOM 7563 N N . PRO B 1 354 ? -20.391 16.109 27.641 1 64 354 PRO B N 1
ATOM 7564 C CA . PRO B 1 354 ? -19.453 14.992 27.734 1 64 354 PRO B CA 1
ATOM 7565 C C . PRO B 1 354 ? -18.125 15.391 28.391 1 64 354 PRO B C 1
ATOM 7567 O O . PRO B 1 354 ? -17.672 16.531 28.234 1 64 354 PRO B O 1
ATOM 7570 N N . SER B 1 355 ? -17.609 14.539 29.266 1 67.06 355 SER B N 1
ATOM 7571 C CA . SER B 1 355 ? -16.281 14.719 29.844 1 67.06 355 SER B CA 1
ATOM 7572 C C . SER B 1 355 ? -15.195 14.617 28.781 1 67.06 355 SER B C 1
ATOM 7574 O O . SER B 1 355 ? -14.102 15.172 28.953 1 67.06 355 SER B O 1
ATOM 7576 N N . ARG B 1 356 ? -15.609 13.93 27.766 1 77.25 356 ARG B N 1
ATOM 7577 C CA . ARG B 1 356 ? -14.672 13.789 26.656 1 77.25 356 ARG B CA 1
ATOM 7578 C C . ARG B 1 356 ? -15.086 14.664 25.469 1 77.25 356 ARG B C 1
ATOM 7580 O O . ARG B 1 356 ? -16.266 14.773 25.156 1 77.25 356 ARG B O 1
ATOM 7587 N N . THR B 1 357 ? -14.062 15.273 24.891 1 82 357 THR B N 1
ATOM 7588 C CA . THR B 1 357 ? -14.445 16.281 23.891 1 82 357 THR B CA 1
ATOM 7589 C C . THR B 1 357 ? -13.727 16.031 22.578 1 82 357 THR B C 1
ATOM 7591 O O . THR B 1 357 ? -13.914 16.781 21.609 1 82 357 THR B O 1
ATOM 7594 N N . MET B 1 358 ? -12.93 15.031 22.5 1 87.81 358 MET B N 1
ATOM 7595 C CA . MET B 1 358 ? -12.188 14.82 21.266 1 87.81 358 MET B CA 1
ATOM 7596 C C . MET B 1 358 ? -12.891 13.805 20.359 1 87.81 358 MET B C 1
ATOM 7598 O O . MET B 1 358 ? -13.289 12.734 20.812 1 87.81 358 MET B O 1
ATOM 7602 N N . HIS B 1 359 ? -13.109 14.156 19.141 1 88.88 359 HIS B N 1
ATOM 7603 C CA . HIS B 1 359 ? -13.656 13.25 18.141 1 88.88 359 HIS B CA 1
ATOM 7604 C C . HIS B 1 359 ? -12.586 12.312 17.594 1 88.88 359 HIS B C 1
ATOM 7606 O O . HIS B 1 359 ? -11.477 12.75 17.281 1 88.88 359 HIS B O 1
ATOM 7612 N N . LEU B 1 360 ? -12.852 11.039 17.562 1 88.75 360 LEU B N 1
ATOM 7613 C CA . LEU B 1 360 ? -11.867 10.055 17.125 1 88.75 360 LEU B CA 1
ATOM 7614 C C . LEU B 1 360 ? -12.375 9.273 15.914 1 88.75 360 LEU B C 1
ATOM 7616 O O . LEU B 1 360 ? -11.742 8.305 15.492 1 88.75 360 LEU B O 1
ATOM 7620 N N . PHE B 1 361 ? -13.438 9.68 15.32 1 88.88 361 PHE B N 1
ATOM 7621 C CA . PHE B 1 361 ? -14.055 8.953 14.227 1 88.88 361 PHE B CA 1
ATOM 7622 C C . PHE B 1 361 ? -13.156 8.945 13 1 88.88 361 PHE B C 1
ATOM 7624 O O . PHE B 1 361 ? -13.258 8.062 12.148 1 88.88 361 PHE B O 1
ATOM 7631 N N . GLN B 1 362 ? -12.258 9.922 12.891 1 89.75 362 GLN B N 1
ATOM 7632 C CA . GLN B 1 362 ? -11.344 10.016 11.75 1 89.75 362 GLN B CA 1
ATOM 7633 C C . GLN B 1 362 ? -10.383 8.828 11.719 1 89.75 362 GLN B C 1
ATOM 7635 O O . GLN B 1 362 ? -9.719 8.586 10.711 1 89.75 362 GLN B O 1
ATOM 7640 N N . LEU B 1 363 ? -10.297 8.047 12.789 1 91 363 LEU B N 1
ATOM 7641 C CA . LEU B 1 363 ? -9.422 6.883 12.859 1 91 363 LEU B CA 1
ATOM 7642 C C . LEU B 1 363 ? -10.039 5.691 12.133 1 91 363 LEU B C 1
ATOM 7644 O O . LEU B 1 363 ? -9.344 4.719 11.828 1 91 363 LEU B O 1
ATOM 7648 N N . MET B 1 364 ? -11.312 5.77 11.938 1 91 364 MET B N 1
ATOM 7649 C CA . MET B 1 364 ? -12.016 4.613 11.383 1 91 364 MET B CA 1
ATOM 7650 C C . MET B 1 364 ? -11.445 4.227 10.023 1 91 364 MET B C 1
ATOM 7652 O O . MET B 1 364 ? -11.062 3.074 9.812 1 91 364 MET B O 1
ATOM 7656 N N . PRO B 1 365 ? -11.297 5.148 9.047 1 91.06 365 PRO B N 1
ATOM 7657 C CA . PRO B 1 365 ? -10.711 4.75 7.762 1 91.06 365 PRO B CA 1
ATOM 7658 C C . PRO B 1 365 ? -9.25 4.328 7.891 1 91.06 365 PRO B C 1
ATOM 7660 O O . PRO B 1 365 ? -8.758 3.535 7.082 1 91.06 365 PRO B O 1
ATOM 7663 N N . LEU B 1 366 ? -8.602 4.852 8.875 1 89.25 366 LEU B N 1
ATOM 7664 C CA . LEU B 1 366 ? -7.215 4.469 9.102 1 89.25 366 LEU B CA 1
ATOM 7665 C C . LEU B 1 366 ? -7.113 3.004 9.516 1 89.25 366 LEU B C 1
ATOM 7667 O O . LEU B 1 366 ? -6.246 2.275 9.023 1 89.25 366 LEU B O 1
ATOM 7671 N N . VAL B 1 367 ? -7.973 2.631 10.367 1 89.12 367 VAL B N 1
ATOM 7672 C CA . VAL B 1 367 ? -8.023 1.244 10.82 1 89.12 367 VAL B CA 1
ATOM 7673 C C . VAL B 1 367 ? -8.367 0.328 9.648 1 89.12 367 VAL B C 1
ATOM 7675 O O . VAL B 1 367 ? -7.762 -0.734 9.484 1 89.12 367 VAL B O 1
ATOM 7678 N N . MET B 1 368 ? -9.242 0.767 8.852 1 87.44 368 MET B N 1
ATOM 7679 C CA . MET B 1 368 ? -9.688 -0.057 7.727 1 87.44 368 MET B CA 1
ATOM 7680 C C . MET B 1 368 ? -8.602 -0.143 6.66 1 87.44 368 MET B C 1
ATOM 7682 O O . MET B 1 368 ? -8.609 -1.053 5.828 1 87.44 368 MET B O 1
ATOM 7686 N N . SER B 1 369 ? -7.699 0.83 6.625 1 85.25 369 SER B N 1
ATOM 7687 C CA . SER B 1 369 ? -6.578 0.769 5.691 1 85.25 369 SER B CA 1
ATOM 7688 C C . SER B 1 369 ? -5.695 -0.442 5.969 1 85.25 369 SER B C 1
ATOM 7690 O O . SER B 1 369 ? -5.031 -0.952 5.066 1 85.25 369 SER B O 1
ATOM 7692 N N . LEU B 1 370 ? -5.715 -0.894 7.199 1 81.88 370 LEU B N 1
ATOM 7693 C CA . LEU B 1 370 ? -5.008 -2.127 7.527 1 81.88 370 LEU B CA 1
ATOM 7694 C C . LEU B 1 370 ? -5.598 -3.311 6.762 1 81.88 370 LEU B C 1
ATOM 7696 O O . LEU B 1 370 ? -4.863 -4.207 6.34 1 81.88 370 LEU B O 1
ATOM 7700 N N . ALA B 1 371 ? -6.902 -3.252 6.613 1 79.38 371 ALA B N 1
ATOM 7701 C CA . ALA B 1 371 ? -7.562 -4.281 5.816 1 79.38 371 ALA B CA 1
ATOM 7702 C C . ALA B 1 371 ? -7.102 -4.234 4.363 1 79.38 371 ALA B C 1
ATOM 7704 O O . ALA B 1 371 ? -6.977 -5.273 3.713 1 79.38 371 ALA B O 1
ATOM 7705 N N . CYS B 1 372 ? -6.828 -3.066 3.869 1 77.31 372 CYS B N 1
ATOM 7706 C CA . CYS B 1 372 ? -6.301 -2.906 2.52 1 77.31 372 CYS B CA 1
ATOM 7707 C C . CYS B 1 372 ? -4.93 -3.559 2.389 1 77.31 372 CYS B C 1
ATOM 7709 O O . CYS B 1 372 ? -4.672 -4.285 1.426 1 77.31 372 CYS B O 1
ATOM 7711 N N . ILE B 1 373 ? -4.156 -3.336 3.357 1 75.88 373 ILE B N 1
ATOM 7712 C CA . ILE B 1 373 ? -2.818 -3.918 3.371 1 75.88 373 ILE B CA 1
ATOM 7713 C C . ILE B 1 373 ? -2.916 -5.441 3.426 1 75.88 373 ILE B C 1
ATOM 7715 O O . ILE B 1 373 ? -2.186 -6.141 2.721 1 75.88 373 ILE B O 1
ATOM 7719 N N . TRP B 1 374 ? -3.842 -5.852 4.184 1 79 374 TRP B N 1
ATOM 7720 C CA . TRP B 1 374 ? -4.035 -7.289 4.309 1 79 374 TRP B CA 1
ATOM 7721 C C . TRP B 1 374 ? -4.508 -7.895 2.992 1 79 374 TRP B C 1
ATOM 7723 O O . TRP B 1 374 ? -4.078 -8.984 2.613 1 79 374 TRP B O 1
ATOM 7733 N N . LEU B 1 375 ? -5.438 -7.281 2.314 1 76.94 375 LEU B N 1
ATOM 7734 C CA . LEU B 1 375 ? -5.895 -7.746 1.009 1 76.94 375 LEU B CA 1
ATOM 7735 C C . LEU B 1 375 ? -4.715 -7.949 0.063 1 76.94 375 LEU B C 1
ATOM 7737 O O . LEU B 1 375 ? -4.609 -8.984 -0.592 1 76.94 375 LEU B O 1
ATOM 7741 N N . ILE B 1 376 ? -3.902 -7 0.024 1 73.88 376 ILE B N 1
ATOM 7742 C CA . ILE B 1 376 ? -2.754 -7.055 -0.872 1 73.88 376 ILE B CA 1
ATOM 7743 C C . ILE B 1 376 ? -1.839 -8.211 -0.466 1 73.88 376 ILE B C 1
ATOM 7745 O O . ILE B 1 376 ? -1.406 -8.992 -1.313 1 73.88 376 ILE B O 1
ATOM 7749 N N . LEU B 1 377 ? -1.704 -8.383 0.816 1 72.38 377 LEU B N 1
ATOM 7750 C CA . LEU B 1 377 ? -0.838 -9.422 1.354 1 72.38 377 LEU B CA 1
ATOM 7751 C C . LEU B 1 377 ? -1.421 -10.805 1.08 1 72.38 377 LEU B C 1
ATOM 7753 O O . LEU B 1 377 ? -0.701 -11.719 0.66 1 72.38 377 LEU B O 1
ATOM 7757 N N . SER B 1 378 ? -2.641 -10.922 1.358 1 75.19 378 SER B N 1
ATOM 7758 C CA . SER B 1 378 ? -3.32 -12.195 1.169 1 75.19 378 SER B CA 1
ATOM 7759 C C . SER B 1 378 ? -3.27 -12.641 -0.29 1 75.19 378 SER B C 1
ATOM 7761 O O . SER B 1 378 ? -3.039 -13.812 -0.58 1 75.19 378 SER B O 1
ATOM 7763 N N . ARG B 1 379 ? -3.482 -11.75 -1.112 1 73.06 379 ARG B N 1
ATOM 7764 C CA . ARG B 1 379 ? -3.449 -12.055 -2.541 1 73.06 379 ARG B CA 1
ATOM 7765 C C . ARG B 1 379 ? -2.045 -12.445 -2.984 1 73.06 379 ARG B C 1
ATOM 7767 O O . ARG B 1 379 ? -1.879 -13.352 -3.807 1 73.06 379 ARG B O 1
ATOM 7774 N N . LEU B 1 380 ? -1.106 -11.805 -2.465 1 67.94 380 LEU B N 1
ATOM 7775 C CA . LEU B 1 380 ? 0.28 -12.125 -2.781 1 67.94 380 LEU B CA 1
ATOM 7776 C C . LEU B 1 380 ? 0.642 -13.516 -2.27 1 67.94 380 LEU B C 1
ATOM 7778 O O . LEU B 1 380 ? 1.273 -14.305 -2.982 1 67.94 380 LEU B O 1
ATOM 7782 N N . ILE B 1 381 ? 0.165 -13.82 -1.102 1 64.69 381 ILE B N 1
ATOM 7783 C CA . ILE B 1 381 ? 0.46 -15.102 -0.461 1 64.69 381 ILE B CA 1
ATOM 7784 C C . ILE B 1 381 ? -0.255 -16.219 -1.205 1 64.69 381 ILE B C 1
ATOM 7786 O O . ILE B 1 381 ? 0.341 -17.266 -1.487 1 64.69 381 ILE B O 1
ATOM 7790 N N . HIS B 1 382 ? -1.523 -16.062 -1.503 1 65.56 382 HIS B N 1
ATOM 7791 C CA . HIS B 1 382 ? -2.314 -17.078 -2.18 1 65.56 382 HIS B CA 1
ATOM 7792 C C . HIS B 1 382 ? -1.796 -17.344 -3.59 1 65.56 382 HIS B C 1
ATOM 7794 O O . HIS B 1 382 ? -1.814 -18.469 -4.066 1 65.56 382 HIS B O 1
ATOM 7800 N N . SER B 1 383 ? -1.398 -16.266 -4.148 1 63.41 383 SER B N 1
ATOM 7801 C CA . SER B 1 383 ? -0.854 -16.422 -5.492 1 63.41 383 SER B CA 1
ATOM 7802 C C . SER B 1 383 ? 0.4 -17.297 -5.48 1 63.41 383 SER B C 1
ATOM 7804 O O . SER B 1 383 ? 0.602 -18.109 -6.383 1 63.41 383 SER B O 1
ATOM 7806 N N . LEU B 1 384 ? 1.12 -17.297 -4.477 1 59.59 384 LEU B N 1
ATOM 7807 C CA . LEU B 1 384 ? 2.33 -18.109 -4.34 1 59.59 384 LEU B CA 1
ATOM 7808 C C . LEU B 1 384 ? 1.984 -19.562 -4.055 1 59.59 384 LEU B C 1
ATOM 7810 O O . LEU B 1 384 ? 2.598 -20.469 -4.613 1 59.59 384 LEU B O 1
ATOM 7814 N N . HIS B 1 385 ? 1.083 -19.766 -3.225 1 59.16 385 HIS B N 1
ATOM 7815 C CA . HIS B 1 385 ? 0.643 -21.109 -2.891 1 59.16 385 HIS B CA 1
ATOM 7816 C C . HIS B 1 385 ? -0.011 -21.797 -4.09 1 59.16 385 HIS B C 1
ATOM 7818 O O . HIS B 1 385 ? 0.147 -23 -4.289 1 59.16 385 HIS B O 1
ATOM 7824 N N . GLY B 1 386 ? -0.639 -20.891 -4.781 1 60.31 386 GLY B N 1
ATOM 7825 C CA . GLY B 1 386 ? -1.239 -21.422 -5.996 1 60.31 386 GLY B CA 1
ATOM 7826 C C . GLY B 1 386 ? -0.22 -21.984 -6.965 1 60.31 386 GLY B C 1
ATOM 7827 O O . GLY B 1 386 ? -0.44 -23.047 -7.559 1 60.31 386 GLY B O 1
ATOM 7828 N N . TYR B 1 387 ? 0.926 -21.453 -7.012 1 62.03 387 TYR B N 1
ATOM 7829 C CA . TYR B 1 387 ? 2.016 -21.953 -7.844 1 62.03 387 TYR B CA 1
ATOM 7830 C C . TYR B 1 387 ? 2.504 -23.312 -7.348 1 62.03 387 TYR B C 1
ATOM 7832 O O . TYR B 1 387 ? 2.748 -24.219 -8.148 1 62.03 387 TYR B O 1
ATOM 7840 N N . GLU B 1 388 ? 2.596 -23.5 -6.105 1 61.47 388 GLU B N 1
ATOM 7841 C CA . GLU B 1 388 ? 3.084 -24.75 -5.52 1 61.47 388 GLU B CA 1
ATOM 7842 C C . GLU B 1 388 ? 2.082 -25.891 -5.723 1 61.47 388 GLU B C 1
ATOM 7844 O O . GLU B 1 388 ? 2.465 -27 -6.074 1 61.47 388 GLU B O 1
ATOM 7849 N N . THR B 1 389 ? 0.887 -25.562 -5.539 1 63.19 389 THR B N 1
ATOM 7850 C CA . THR B 1 389 ? -0.165 -26.562 -5.695 1 63.19 389 THR B CA 1
ATOM 7851 C C . THR B 1 389 ? -0.296 -26.984 -7.156 1 63.19 389 THR B C 1
ATOM 7853 O O . THR B 1 389 ? -0.492 -28.156 -7.449 1 63.19 389 THR B O 1
ATOM 7856 N N . LEU B 1 390 ? -0.093 -26 -7.977 1 65.94 390 LEU B N 1
ATOM 7857 C CA . LEU B 1 390 ? -0.203 -26.312 -9.398 1 65.94 390 LEU B CA 1
ATOM 7858 C C . LEU B 1 390 ? 0.938 -27.219 -9.844 1 65.94 390 LEU B C 1
ATOM 7860 O O . LEU B 1 390 ? 0.726 -28.156 -10.617 1 65.94 390 LEU B O 1
ATOM 7864 N N . THR B 1 391 ? 2.094 -27.016 -9.266 1 64.69 391 THR B N 1
ATOM 7865 C CA . THR B 1 391 ? 3.236 -27.859 -9.586 1 64.69 391 THR B CA 1
ATOM 7866 C C . THR B 1 391 ? 3.023 -29.281 -9.055 1 64.69 391 THR B C 1
ATOM 7868 O O . THR B 1 391 ? 3.355 -30.266 -9.727 1 64.69 391 THR B O 1
ATOM 7871 N N . ALA B 1 392 ? 2.479 -29.391 -7.961 1 66.44 392 ALA B N 1
ATOM 7872 C CA . ALA B 1 392 ? 2.207 -30.703 -7.379 1 66.44 392 ALA B CA 1
ATOM 7873 C C . ALA B 1 392 ? 1.133 -31.438 -8.172 1 66.44 392 ALA B C 1
ATOM 7875 O O . ALA B 1 392 ? 1.279 -32.625 -8.461 1 66.44 392 ALA B O 1
ATOM 7876 N N . SER B 1 393 ? 0.121 -30.734 -8.539 1 69.88 393 SER B N 1
ATOM 7877 C CA . SER B 1 393 ? -0.966 -31.328 -9.312 1 69.88 393 SER B CA 1
ATOM 7878 C C . SER B 1 393 ? -0.488 -31.766 -10.695 1 69.88 393 SER B C 1
ATOM 7880 O O . SER B 1 393 ? -0.947 -32.781 -11.227 1 69.88 393 SER B O 1
ATOM 7882 N N . LEU B 1 394 ? 0.521 -31 -11.117 1 70.56 394 LEU B N 1
ATOM 7883 C CA . LEU B 1 394 ? 1.11 -31.344 -12.406 1 70.56 394 LEU B CA 1
ATOM 7884 C C . LEU B 1 394 ? 1.853 -32.656 -12.328 1 70.56 394 LEU B C 1
ATOM 7886 O O . LEU B 1 394 ? 1.71 -33.531 -13.211 1 70.56 394 LEU B O 1
ATOM 7890 N N . ASN B 1 395 ? 2.537 -32.812 -11.359 1 73.19 395 ASN B N 1
ATOM 7891 C CA . ASN B 1 395 ? 3.303 -34.062 -11.18 1 73.19 395 ASN B CA 1
ATOM 7892 C C . ASN B 1 395 ? 2.391 -35.25 -11 1 73.19 395 ASN B C 1
ATOM 7894 O O . ASN B 1 395 ? 2.65 -36.344 -11.555 1 73.19 395 ASN B O 1
ATOM 7898 N N . ASP B 1 396 ? 1.335 -35 -10.422 1 77.19 396 ASP B N 1
ATOM 7899 C CA . ASP B 1 396 ? 0.362 -36.094 -10.203 1 77.19 396 ASP B CA 1
ATOM 7900 C C . ASP B 1 396 ? -0.316 -36.469 -11.516 1 77.19 396 ASP B C 1
ATOM 7902 O O . ASP B 1 396 ? -0.505 -37.656 -11.781 1 77.19 396 ASP B O 1
ATOM 7906 N N . THR B 1 397 ? -0.651 -35.438 -12.273 1 74.94 397 THR B N 1
ATOM 7907 C CA . THR B 1 397 ? -1.309 -35.688 -13.555 1 74.94 397 THR B CA 1
ATOM 7908 C C . THR B 1 397 ? -0.365 -36.438 -14.508 1 74.94 397 THR B C 1
ATOM 7910 O O . THR B 1 397 ? -0.784 -37.344 -15.234 1 74.94 397 THR B O 1
ATOM 7913 N N . ILE B 1 398 ? 0.886 -36.031 -14.414 1 78 398 ILE B N 1
ATOM 7914 C CA . ILE B 1 398 ? 1.885 -36.688 -15.258 1 78 398 ILE B CA 1
ATOM 7915 C C . ILE B 1 398 ? 2.025 -38.156 -14.844 1 78 398 ILE B C 1
ATOM 7917 O O . ILE B 1 398 ? 2.09 -39.031 -15.695 1 78 398 ILE B O 1
ATOM 7921 N N . GLU B 1 399 ? 1.98 -38.469 -13.617 1 82.12 399 GLU B N 1
ATOM 7922 C CA . GLU B 1 399 ? 2.127 -39.844 -13.117 1 82.12 399 GLU B CA 1
ATOM 7923 C C . GLU B 1 399 ? 0.909 -40.688 -13.469 1 82.12 399 GLU B C 1
ATOM 7925 O O . GLU B 1 399 ? 1.05 -41.844 -13.875 1 82.12 399 GLU B O 1
ATOM 7930 N N . LEU B 1 400 ? -0.226 -40.062 -13.414 1 83.25 400 LEU B N 1
ATOM 7931 C CA . LEU B 1 400 ? -1.46 -40.781 -13.695 1 83.25 400 LEU B CA 1
ATOM 7932 C C . LEU B 1 400 ? -1.578 -41.094 -15.188 1 83.25 400 LEU B C 1
ATOM 7934 O O . LEU B 1 400 ? -1.935 -42.219 -15.57 1 83.25 400 LEU B O 1
ATOM 7938 N N . LYS B 1 401 ? -1.239 -40.125 -15.984 1 82.38 401 LYS B N 1
ATOM 7939 C CA . LYS B 1 401 ? -1.341 -40.312 -17.422 1 82.38 401 LYS B CA 1
ATOM 7940 C C . LYS B 1 401 ? -0.289 -41.312 -17.922 1 82.38 401 LYS B C 1
ATOM 7942 O O . LYS B 1 401 ? -0.546 -42.094 -18.844 1 82.38 401 LYS B O 1
ATOM 7947 N N . SER B 1 402 ? 0.82 -41.281 -17.359 1 83.44 402 SER B N 1
ATOM 7948 C CA . SER B 1 402 ? 1.874 -42.25 -17.703 1 83.44 402 SER B CA 1
ATOM 7949 C C . SER B 1 402 ? 1.47 -43.656 -17.359 1 83.44 402 SER B C 1
ATOM 7951 O O . SER B 1 402 ? 1.697 -44.594 -18.156 1 83.44 402 SER B O 1
ATOM 7953 N N . ALA B 1 403 ? 0.794 -43.875 -16.281 1 86 403 ALA B N 1
ATOM 7954 C CA . ALA B 1 403 ? 0.35 -45.188 -15.852 1 86 403 ALA B CA 1
ATOM 7955 C C . ALA B 1 403 ? -0.751 -45.719 -16.766 1 86 403 ALA B C 1
ATOM 7957 O O . ALA B 1 403 ? -0.756 -46.906 -17.125 1 86 403 ALA B O 1
ATOM 7958 N N . GLU B 1 404 ? -1.588 -44.812 -17.141 1 85.81 404 GLU B N 1
ATOM 7959 C CA . GLU B 1 404 ? -2.67 -45.188 -18.047 1 85.81 404 GLU B CA 1
ATOM 7960 C C . GLU B 1 404 ? -2.129 -45.594 -19.422 1 85.81 404 GLU B C 1
ATOM 7962 O O . GLU B 1 404 ? -2.611 -46.531 -20.031 1 85.81 404 GLU B O 1
ATOM 7967 N N . LEU B 1 405 ? -1.157 -44.875 -19.859 1 84.94 405 LEU B N 1
ATOM 7968 C CA . LEU B 1 405 ? -0.551 -45.156 -21.156 1 84.94 405 LEU B CA 1
ATOM 7969 C C . LEU B 1 405 ? 0.196 -46.5 -21.109 1 84.94 405 LEU B C 1
ATOM 7971 O O . LEU B 1 405 ? 0.135 -47.281 -22.062 1 84.94 405 LEU B O 1
ATOM 7975 N N . GLU B 1 406 ? 0.773 -46.781 -20.047 1 86.31 406 GLU B N 1
ATOM 7976 C CA . GLU B 1 406 ? 1.498 -48.031 -19.875 1 86.31 406 GLU B CA 1
ATOM 7977 C C . GLU B 1 406 ? 0.55 -49.219 -19.906 1 86.31 406 GLU B C 1
ATOM 7979 O O . GLU B 1 406 ? 0.836 -50.219 -20.562 1 86.31 406 GLU B O 1
ATOM 7984 N N . GLU B 1 407 ? -0.607 -49.094 -19.281 1 90.06 407 GLU B N 1
ATOM 7985 C CA . GLU B 1 407 ? -1.597 -50.188 -19.25 1 90.06 407 GLU B CA 1
ATOM 7986 C C . GLU B 1 407 ? -2.201 -50.406 -20.625 1 90.06 407 GLU B C 1
ATOM 7988 O O . GLU B 1 407 ? -2.34 -51.562 -21.062 1 90.06 407 GLU B O 1
ATOM 7993 N N . SER B 1 408 ? -2.494 -49.312 -21.297 1 88.5 408 SER B N 1
ATOM 7994 C CA . SER B 1 408 ? -3.09 -49.406 -22.625 1 88.5 408 SER B CA 1
ATOM 7995 C C . SER B 1 408 ? -2.119 -50.031 -23.609 1 88.5 408 SER B C 1
ATOM 7997 O O . SER B 1 408 ? -2.516 -50.844 -24.453 1 88.5 408 SER B O 1
ATOM 7999 N N . PHE B 1 409 ? -0.845 -49.812 -23.484 1 86.44 409 PHE B N 1
ATOM 8000 C CA . PHE B 1 409 ? 0.157 -50.312 -24.406 1 86.44 409 PHE B CA 1
ATOM 8001 C C . PHE B 1 409 ? 0.457 -51.781 -24.109 1 86.44 409 PHE B C 1
ATOM 8003 O O . PHE B 1 409 ? 0.714 -52.562 -25.031 1 86.44 409 PHE B O 1
ATOM 8010 N N . ALA B 1 410 ? 0.345 -52.125 -22.891 1 88.81 410 ALA B N 1
ATOM 8011 C CA . ALA B 1 410 ? 0.545 -53.531 -22.516 1 88.81 410 ALA B CA 1
ATOM 8012 C C . ALA B 1 410 ? -0.558 -54.406 -23.078 1 88.81 410 ALA B C 1
ATOM 8014 O O . ALA B 1 410 ? -0.285 -55.5 -23.594 1 88.81 410 ALA B O 1
ATOM 8015 N N . GLU B 1 411 ? -1.757 -53.938 -23.094 1 90.94 411 GLU B N 1
ATOM 8016 C CA . GLU B 1 411 ? -2.889 -54.656 -23.656 1 90.94 411 GLU B CA 1
ATOM 8017 C C . GLU B 1 411 ? -2.77 -54.812 -25.172 1 90.94 411 GLU B C 1
ATOM 8019 O O . GLU B 1 411 ? -2.996 -55.875 -25.719 1 90.94 411 GLU B O 1
ATOM 8024 N N . LEU B 1 412 ? -2.385 -53.688 -25.719 1 89.69 412 LEU B N 1
ATOM 8025 C CA . LEU B 1 412 ? -2.246 -53.688 -27.172 1 89.69 412 LEU B CA 1
ATOM 8026 C C . LEU B 1 412 ? -1.121 -54.625 -27.594 1 89.69 412 LEU B C 1
ATOM 8028 O O . LEU B 1 412 ? -1.25 -55.344 -28.594 1 89.69 412 LEU B O 1
ATOM 8032 N N . ALA B 1 413 ? -0.089 -54.719 -26.906 1 88.62 413 ALA B N 1
ATOM 8033 C CA . ALA B 1 413 ? 1.049 -55.594 -27.203 1 88.62 413 ALA B CA 1
ATOM 8034 C C . ALA B 1 413 ? 0.659 -57.062 -27.094 1 88.62 413 ALA B C 1
ATOM 8036 O O . ALA B 1 413 ? 1.085 -57.875 -27.906 1 88.62 413 ALA B O 1
ATOM 8037 N N . GLU B 1 414 ? -0.185 -57.344 -26.219 1 91.31 414 GLU B N 1
ATOM 8038 C CA . GLU B 1 414 ? -0.614 -58.719 -26.016 1 91.31 414 GLU B CA 1
ATOM 8039 C C . GLU B 1 414 ? -1.511 -59.219 -27.156 1 91.31 414 GLU B C 1
ATOM 8041 O O . GLU B 1 414 ? -1.389 -60.344 -27.609 1 91.31 414 GLU B O 1
ATOM 8046 N N . VAL B 1 415 ? -2.355 -58.406 -27.594 1 91.69 415 VAL B N 1
ATOM 8047 C CA . VAL B 1 415 ? -3.242 -58.75 -28.703 1 91.69 415 VAL B CA 1
ATOM 8048 C C . VAL B 1 415 ? -2.422 -58.969 -29.969 1 91.69 415 VAL B C 1
ATOM 8050 O O . VAL B 1 415 ? -2.609 -59.969 -30.672 1 91.69 415 VAL B O 1
ATOM 8053 N N . LYS B 1 416 ? -1.49 -58.094 -30.125 1 89.69 416 LYS B N 1
ATOM 8054 C CA . LYS B 1 416 ? -0.646 -58.219 -31.312 1 89.69 416 LYS B CA 1
ATOM 8055 C C . LYS B 1 416 ? 0.208 -59.469 -31.281 1 89.69 416 LYS B C 1
ATOM 8057 O O . LYS B 1 416 ? 0.428 -60.094 -32.312 1 89.69 416 LYS B O 1
ATOM 8062 N N . ARG B 1 417 ? 0.63 -59.812 -30.203 1 90.25 417 ARG B N 1
ATOM 8063 C CA . ARG B 1 417 ? 1.413 -61.031 -30 1 90.25 417 ARG B CA 1
ATOM 8064 C C . ARG B 1 417 ? 0.592 -62.25 -30.344 1 90.25 417 ARG B C 1
ATOM 8066 O O . ARG B 1 417 ? 1.049 -63.125 -31.094 1 90.25 417 ARG B O 1
ATOM 8073 N N . ARG B 1 418 ? -0.605 -62.375 -30.031 1 88.81 418 ARG B N 1
ATOM 8074 C CA . ARG B 1 418 ? -1.489 -63.531 -30.281 1 88.81 418 ARG B CA 1
ATOM 8075 C C . ARG B 1 418 ? -1.827 -63.656 -31.75 1 88.81 418 ARG B C 1
ATOM 8077 O O . ARG B 1 418 ? -1.854 -64.75 -32.312 1 88.81 418 ARG B O 1
ATOM 8084 N N . GLU B 1 419 ? -2.002 -62.5 -32.219 1 91.12 419 GLU B N 1
ATOM 8085 C CA . GLU B 1 419 ? -2.312 -62.5 -33.656 1 91.12 419 GLU B CA 1
ATOM 8086 C C . GLU B 1 419 ? -1.128 -62.969 -34.469 1 91.12 419 GLU B C 1
ATOM 8088 O O . GLU B 1 419 ? -1.302 -63.75 -35.438 1 91.12 419 GLU B O 1
ATOM 8093 N N . ALA B 1 420 ? -0.017 -62.594 -34.094 1 91.25 420 ALA B N 1
ATOM 8094 C CA . ALA B 1 420 ? 1.188 -62.969 -34.812 1 91.25 420 ALA B CA 1
ATOM 8095 C C . ALA B 1 420 ? 1.417 -64.5 -34.719 1 91.25 420 ALA B C 1
ATOM 8097 O O . ALA B 1 420 ? 1.775 -65.125 -35.688 1 91.25 420 ALA B O 1
ATOM 8098 N N . ILE B 1 421 ? 1.249 -65.062 -33.656 1 89.75 421 ILE B N 1
ATOM 8099 C CA . ILE B 1 421 ? 1.398 -66.5 -33.438 1 89.75 421 ILE B CA 1
ATOM 8100 C C . ILE B 1 421 ? 0.385 -67.25 -34.281 1 89.75 421 ILE B C 1
ATOM 8102 O O . ILE B 1 421 ? 0.735 -68.25 -34.938 1 89.75 421 ILE B O 1
ATOM 8106 N N . ALA B 1 422 ? -0.833 -66.812 -34.281 1 89.06 422 ALA B N 1
ATOM 8107 C CA . ALA B 1 422 ? -1.896 -67.438 -35.062 1 89.06 422 ALA B CA 1
ATOM 8108 C C . ALA B 1 422 ? -1.585 -67.438 -36.562 1 89.06 422 ALA B C 1
ATOM 8110 O O . ALA B 1 422 ? -1.758 -68.438 -37.25 1 89.06 422 ALA B O 1
ATOM 8111 N N . GLU B 1 423 ? -1.148 -66.312 -36.969 1 89.62 423 GLU B N 1
ATOM 8112 C CA . GLU B 1 423 ? -0.79 -66.188 -38.375 1 89.62 423 GLU B CA 1
ATOM 8113 C C . GLU B 1 423 ? 0.342 -67.125 -38.75 1 89.62 423 GLU B C 1
ATOM 8115 O O . GLU B 1 423 ? 0.32 -67.75 -39.812 1 89.62 423 GLU B O 1
ATOM 8120 N N . GLU B 1 424 ? 1.245 -67.188 -37.875 1 88.88 424 GLU B N 1
ATOM 8121 C CA . GLU B 1 424 ? 2.379 -68.125 -38.125 1 88.88 424 GLU B CA 1
ATOM 8122 C C . GLU B 1 424 ? 1.944 -69.562 -38.125 1 88.88 424 GLU B C 1
ATOM 8124 O O . GLU B 1 424 ? 2.395 -70.375 -38.969 1 88.88 424 GLU B O 1
ATOM 8129 N N . ARG B 1 425 ? 1.123 -70.062 -37.406 1 85.38 425 ARG B N 1
ATOM 8130 C CA . ARG B 1 425 ? 0.568 -71.438 -37.375 1 85.38 425 ARG B CA 1
ATOM 8131 C C . ARG B 1 425 ? -0.157 -71.75 -38.688 1 85.38 425 ARG B C 1
ATOM 8133 O O . ARG B 1 425 ? 0.062 -72.812 -39.281 1 85.38 425 ARG B O 1
ATOM 8140 N N . ASP B 1 426 ? -0.985 -70.75 -39.031 1 87.31 426 ASP B N 1
ATOM 8141 C CA . ASP B 1 426 ? -1.735 -70.938 -40.25 1 87.31 426 ASP B CA 1
ATOM 8142 C C . ASP B 1 426 ? -0.796 -71.188 -41.438 1 87.31 426 ASP B C 1
ATOM 8144 O O . ASP B 1 426 ? -1.024 -72.062 -42.281 1 87.31 426 ASP B O 1
ATOM 8148 N N . ARG B 1 427 ? 0.158 -70.438 -41.469 1 86 427 ARG B N 1
ATOM 8149 C CA . ARG B 1 427 ? 1.133 -70.5 -42.531 1 86 427 ARG B CA 1
ATOM 8150 C C . ARG B 1 427 ? 1.825 -71.875 -42.562 1 86 427 ARG B C 1
ATOM 8152 O O . ARG B 1 427 ? 1.914 -72.5 -43.594 1 86 427 ARG B O 1
ATOM 8159 N N . ILE B 1 428 ? 2.336 -72.25 -41.438 1 84.5 428 ILE B N 1
ATOM 8160 C CA . ILE B 1 428 ? 3.049 -73.562 -41.312 1 84.5 428 ILE B CA 1
ATOM 8161 C C . ILE B 1 428 ? 2.119 -74.688 -41.688 1 84.5 428 ILE B C 1
ATOM 8163 O O . ILE B 1 428 ? 2.521 -75.625 -42.406 1 84.5 428 ILE B O 1
ATOM 8167 N N . MET B 1 429 ? 0.955 -74.75 -41.375 1 84.19 429 MET B N 1
ATOM 8168 C CA . MET B 1 429 ? -0.045 -75.75 -41.688 1 84.19 429 MET B CA 1
ATOM 8169 C C . MET B 1 429 ? -0.235 -75.875 -43.188 1 84.19 429 MET B C 1
ATOM 8171 O O . MET B 1 429 ? -0.273 -77 -43.688 1 84.19 429 MET B O 1
ATOM 8175 N N . LEU B 1 430 ? -0.353 -74.812 -43.781 1 82.75 430 LEU B N 1
ATOM 8176 C CA . LEU B 1 430 ? -0.541 -74.812 -45.25 1 82.75 430 LEU B CA 1
ATOM 8177 C C . LEU B 1 430 ? 0.678 -75.438 -45.938 1 82.75 430 LEU B C 1
ATOM 8179 O O . LEU B 1 430 ? 0.539 -76.188 -46.875 1 82.75 430 LEU B O 1
ATOM 8183 N N . ASP B 1 431 ? 1.767 -75 -45.406 1 82.38 431 ASP B N 1
ATOM 8184 C CA . ASP B 1 431 ? 3.008 -75.5 -46 1 82.38 431 ASP B CA 1
ATOM 8185 C C . ASP B 1 431 ? 3.141 -77 -45.781 1 82.38 431 ASP B C 1
ATOM 8187 O O . ASP B 1 431 ? 3.609 -77.688 -46.656 1 82.38 431 ASP B O 1
ATOM 8191 N N . LEU B 1 432 ? 2.766 -77.562 -44.75 1 83.38 432 LEU B N 1
ATOM 8192 C CA . LEU B 1 432 ? 2.803 -79 -44.406 1 83.38 432 LEU B CA 1
ATOM 8193 C C . LEU B 1 432 ? 1.817 -79.75 -45.281 1 83.38 432 LEU B C 1
ATOM 8195 O O . LEU B 1 432 ? 2.162 -80.812 -45.812 1 83.38 432 LEU B O 1
ATOM 8199 N N . HIS B 1 433 ? 0.655 -79.312 -45.406 1 79.88 433 HIS B N 1
ATOM 8200 C CA . HIS B 1 433 ? -0.395 -79.938 -46.188 1 79.88 433 HIS B CA 1
ATOM 8201 C C . HIS B 1 433 ? 0.018 -80.062 -47.656 1 79.88 433 HIS B C 1
ATOM 8203 O O . HIS B 1 433 ? -0.052 -81.125 -48.219 1 79.88 433 HIS B O 1
ATOM 8209 N N . ASP B 1 434 ? 0.554 -78.938 -48.094 1 76.62 434 ASP B N 1
ATOM 8210 C CA . ASP B 1 434 ? 0.9 -78.875 -49.531 1 76.62 434 ASP B CA 1
ATOM 8211 C C . ASP B 1 434 ? 2.18 -79.688 -49.812 1 76.62 434 ASP B C 1
ATOM 8213 O O . ASP B 1 434 ? 2.402 -80.125 -50.906 1 76.62 434 ASP B O 1
ATOM 8217 N N . GLY B 1 435 ? 2.961 -79.875 -48.812 1 81.31 435 GLY B N 1
ATOM 8218 C CA . GLY B 1 435 ? 4.215 -80.625 -48.969 1 81.31 435 GLY B CA 1
ATOM 8219 C C . GLY B 1 435 ? 4.117 -82.062 -48.625 1 81.31 435 GLY B C 1
ATOM 8220 O O . GLY B 1 435 ? 3.775 -82.875 -49.438 1 81.31 435 GLY B O 1
ATOM 8221 N N . ILE B 1 436 ? 4.254 -82.312 -47.438 1 81.31 436 ILE B N 1
ATOM 8222 C CA . ILE B 1 436 ? 4.332 -83.688 -46.906 1 81.31 436 ILE B CA 1
ATOM 8223 C C . ILE B 1 436 ? 2.992 -84.375 -47.094 1 81.31 436 ILE B C 1
ATOM 8225 O O . ILE B 1 436 ? 2.951 -85.562 -47.5 1 81.31 436 ILE B O 1
ATOM 8229 N N . GLY B 1 437 ? 1.934 -83.75 -46.844 1 81.12 437 GLY B N 1
ATOM 8230 C CA . GLY B 1 437 ? 0.61 -84.312 -47.031 1 81.12 437 GLY B CA 1
ATOM 8231 C C . GLY B 1 437 ? 0.337 -84.75 -48.438 1 81.12 437 GLY B C 1
ATOM 8232 O O . GLY B 1 437 ? -0.097 -85.875 -48.688 1 81.12 437 GLY B O 1
ATOM 8233 N N . GLY B 1 438 ? 0.584 -83.938 -49.344 1 80.19 438 GLY B N 1
ATOM 8234 C CA . GLY B 1 438 ? 0.412 -84.25 -50.75 1 80.19 438 GLY B CA 1
ATOM 8235 C C . GLY B 1 438 ? 1.254 -85.438 -51.188 1 80.19 438 GLY B C 1
ATOM 8236 O O . GLY B 1 438 ? 0.78 -86.25 -51.938 1 80.19 438 GLY B O 1
ATOM 8237 N N . GLN B 1 439 ? 2.406 -85.562 -50.719 1 80.5 439 GLN B N 1
ATOM 8238 C CA . GLN B 1 439 ? 3.314 -86.625 -51.062 1 80.5 439 GLN B CA 1
ATOM 8239 C C . GLN B 1 439 ? 2.836 -87.938 -50.5 1 80.5 439 GLN B C 1
ATOM 8241 O O . GLN B 1 439 ? 2.865 -89 -51.188 1 80.5 439 GLN B O 1
ATOM 8246 N N . LEU B 1 440 ? 2.402 -87.938 -49.312 1 84 440 LEU B N 1
ATOM 8247 C CA . LEU B 1 440 ? 1.918 -89.188 -48.688 1 84 440 LEU B CA 1
ATOM 8248 C C . LEU B 1 440 ? 0.646 -89.688 -49.344 1 84 440 LEU B C 1
ATOM 8250 O O . LEU B 1 440 ? 0.508 -90.875 -49.625 1 84 440 LEU B O 1
ATOM 8254 N N . VAL B 1 441 ? -0.223 -88.812 -49.719 1 82.56 441 VAL B N 1
ATOM 8255 C CA . VAL B 1 441 ? -1.468 -89.125 -50.406 1 82.56 441 VAL B CA 1
ATOM 8256 C C . VAL B 1 441 ? -1.16 -89.688 -51.781 1 82.56 441 VAL B C 1
ATOM 8258 O O . VAL B 1 441 ? -1.736 -90.75 -52.156 1 82.56 441 VAL B O 1
ATOM 8261 N N . SER B 1 442 ? -0.278 -89.125 -52.406 1 82.75 442 SER B N 1
ATOM 8262 C CA . SER B 1 442 ? 0.112 -89.562 -53.75 1 82.75 442 SER B CA 1
ATOM 8263 C C . SER B 1 442 ? 0.746 -90.938 -53.688 1 82.75 442 SER B C 1
ATOM 8265 O O . SER B 1 442 ? 0.491 -91.812 -54.562 1 82.75 442 SER B O 1
ATOM 8267 N N . THR B 1 443 ? 1.515 -91.125 -52.719 1 82.88 443 THR B N 1
ATOM 8268 C CA . THR B 1 443 ? 2.172 -92.438 -52.531 1 82.88 443 THR B CA 1
ATOM 8269 C C . THR B 1 443 ? 1.149 -93.5 -52.25 1 82.88 443 THR B C 1
ATOM 8271 O O . THR B 1 443 ? 1.22 -94.625 -52.781 1 82.88 443 THR B O 1
ATOM 8274 N N . LEU B 1 444 ? 0.2 -93.312 -51.5 1 85.31 444 LEU B N 1
ATOM 8275 C CA . LEU B 1 444 ? -0.853 -94.25 -51.156 1 85.31 444 LEU B CA 1
ATOM 8276 C C . LEU B 1 444 ? -1.721 -94.562 -52.375 1 85.31 444 LEU B C 1
ATOM 8278 O O . LEU B 1 444 ? -2.105 -95.688 -52.594 1 85.31 444 LEU B O 1
ATOM 8282 N N . ALA B 1 445 ? -1.974 -93.562 -53.094 1 84.38 445 ALA B N 1
ATOM 8283 C CA . ALA B 1 445 ? -2.746 -93.75 -54.312 1 84.38 445 ALA B CA 1
ATOM 8284 C C . ALA B 1 445 ? -2.004 -94.688 -55.312 1 84.38 445 ALA B C 1
ATOM 8286 O O . ALA B 1 445 ? -2.609 -95.5 -55.969 1 84.38 445 ALA B O 1
ATOM 8287 N N . TYR B 1 446 ? -0.795 -94.5 -55.312 1 82.56 446 TYR B N 1
ATOM 8288 C CA . TYR B 1 446 ? 0.045 -95.312 -56.188 1 82.56 446 TYR B CA 1
ATOM 8289 C C . TYR B 1 446 ? 0.02 -96.75 -55.75 1 82.56 446 TYR B C 1
ATOM 8291 O O . TYR B 1 446 ? -0.108 -97.688 -56.562 1 82.56 446 TYR B O 1
ATOM 8299 N N . MET B 1 447 ? 0.068 -96.938 -54.531 1 84.56 447 MET B N 1
ATOM 8300 C CA . MET B 1 447 ? 0.059 -98.312 -54 1 84.56 447 MET B CA 1
ATOM 8301 C C . MET B 1 447 ? -1.279 -99 -54.25 1 84.56 447 MET B C 1
ATOM 8303 O O . MET B 1 447 ? -1.323 -100.188 -54.562 1 84.56 447 MET B O 1
ATOM 8307 N N . GLU B 1 448 ? -2.307 -98.25 -54.219 1 82.62 448 GLU B N 1
ATOM 8308 C CA . GLU B 1 448 ? -3.648 -98.812 -54.438 1 82.62 448 GLU B CA 1
ATOM 8309 C C . GLU B 1 448 ? -3.879 -99.125 -55.875 1 82.62 448 GLU B C 1
ATOM 8311 O O . GLU B 1 448 ? -4.48 -100.188 -56.219 1 82.62 448 GLU B O 1
ATOM 8316 N N . SER B 1 449 ? -3.4 -98.375 -56.688 1 82.69 449 SER B N 1
ATOM 8317 C CA . SER B 1 449 ? -3.619 -98.562 -58.125 1 82.69 449 SER B CA 1
ATOM 8318 C C . SER B 1 449 ? -2.785 -99.688 -58.688 1 82.69 449 SER B C 1
ATOM 8320 O O . SER B 1 449 ? -3.201 -100.375 -59.625 1 82.69 449 SER B O 1
ATOM 8322 N N . ASN B 1 450 ? -1.687 -100 -58.125 1 81.12 450 ASN B N 1
ATOM 8323 C CA . ASN B 1 450 ? -0.783 -101 -58.688 1 81.12 450 ASN B CA 1
ATOM 8324 C C . ASN B 1 450 ? -0.764 -102.25 -57.844 1 81.12 450 ASN B C 1
ATOM 8326 O O . ASN B 1 450 ? -0.015 -103.188 -58.156 1 81.12 450 ASN B O 1
ATOM 8330 N N . ASN B 1 451 ? -1.627 -102.312 -56.938 1 77.44 451 ASN B N 1
ATOM 8331 C CA . ASN B 1 451 ? -1.715 -103.438 -56 1 77.44 451 ASN B CA 1
ATOM 8332 C C . ASN B 1 451 ? -0.333 -103.938 -55.562 1 77.44 451 ASN B C 1
ATOM 8334 O O . ASN B 1 451 ? -0.055 -105.125 -55.594 1 77.44 451 ASN B O 1
ATOM 8338 N N . THR B 1 452 ? 0.549 -103 -55.469 1 73.5 452 THR B N 1
ATOM 8339 C CA . THR B 1 452 ? 1.924 -103.312 -55.094 1 73.5 452 THR B CA 1
ATOM 8340 C C . THR B 1 452 ? 2.178 -102.812 -53.656 1 73.5 452 THR B C 1
ATOM 8342 O O . THR B 1 452 ? 1.521 -101.938 -53.156 1 73.5 452 THR B O 1
ATOM 8345 N N . GLY B 1 453 ? 2.889 -103.625 -52.906 1 67.69 453 GLY B N 1
ATOM 8346 C CA . GLY B 1 453 ? 3.424 -103.125 -51.656 1 67.69 453 GLY B CA 1
ATOM 8347 C C . GLY B 1 453 ? 3.023 -104 -50.469 1 67.69 453 GLY B C 1
ATOM 8348 O O . GLY B 1 453 ? 2.02 -104.688 -50.531 1 67.69 453 GLY B O 1
ATOM 8349 N N . ASP B 1 454 ? 3.934 -104.125 -49.75 1 78.19 454 ASP B N 1
ATOM 8350 C CA . ASP B 1 454 ? 3.826 -104.875 -48.469 1 78.19 454 ASP B CA 1
ATOM 8351 C C . ASP B 1 454 ? 2.779 -104.188 -47.562 1 78.19 454 ASP B C 1
ATOM 8353 O O . ASP B 1 454 ? 2.693 -103 -47.5 1 78.19 454 ASP B O 1
ATOM 8357 N N . GLY B 1 455 ? 1.723 -104.875 -47.25 1 76.88 455 GLY B N 1
ATOM 8358 C CA . GLY B 1 455 ? 0.682 -104.438 -46.344 1 76.88 455 GLY B CA 1
ATOM 8359 C C . GLY B 1 455 ? 1.219 -103.625 -45.156 1 76.88 455 GLY B C 1
ATOM 8360 O O . GLY B 1 455 ? 0.566 -102.688 -44.688 1 76.88 455 GLY B O 1
ATOM 8361 N N . LYS B 1 456 ? 2.363 -103.875 -44.844 1 78.62 456 LYS B N 1
ATOM 8362 C CA . LYS B 1 456 ? 2.965 -103.188 -43.719 1 78.62 456 LYS B CA 1
ATOM 8363 C C . LYS B 1 456 ? 3.361 -101.75 -44.094 1 78.62 456 LYS B C 1
ATOM 8365 O O . LYS B 1 456 ? 3.207 -100.812 -43.312 1 78.62 456 LYS B O 1
ATOM 8370 N N . ILE B 1 457 ? 3.885 -101.562 -45.219 1 82.88 457 ILE B N 1
ATOM 8371 C CA . ILE B 1 457 ? 4.281 -100.25 -45.719 1 82.88 457 ILE B CA 1
ATOM 8372 C C . ILE B 1 457 ? 3.041 -99.375 -45.906 1 82.88 457 ILE B C 1
ATOM 8374 O O . ILE B 1 457 ? 3.045 -98.188 -45.562 1 82.88 457 ILE B O 1
ATOM 8378 N N . ARG B 1 458 ? 2.07 -99.938 -46.469 1 85.31 458 ARG B N 1
ATOM 8379 C CA . ARG B 1 458 ? 0.816 -99.188 -46.656 1 85.31 458 ARG B CA 1
ATOM 8380 C C . ARG B 1 458 ? 0.254 -98.688 -45.312 1 85.31 458 ARG B C 1
ATOM 8382 O O . ARG B 1 458 ? -0.163 -97.562 -45.219 1 85.31 458 ARG B O 1
ATOM 8389 N N . ARG B 1 459 ? 0.319 -99.5 -44.375 1 78.69 459 ARG B N 1
ATOM 8390 C CA . ARG B 1 459 ? -0.178 -99.125 -43.062 1 78.69 459 ARG B CA 1
ATOM 8391 C C . ARG B 1 459 ? 0.668 -98 -42.438 1 78.69 459 ARG B C 1
ATOM 8393 O O . ARG B 1 459 ? 0.14 -97.125 -41.781 1 78.69 459 ARG B O 1
ATOM 8400 N N . ALA B 1 460 ? 1.926 -98.125 -42.625 1 79.5 460 ALA B N 1
ATOM 8401 C CA . ALA B 1 460 ? 2.83 -97.125 -42.094 1 79.5 460 ALA B CA 1
ATOM 8402 C C . ALA B 1 460 ? 2.559 -95.75 -42.719 1 79.5 460 ALA B C 1
ATOM 8404 O O . ALA B 1 460 ? 2.611 -94.75 -42 1 79.5 460 ALA B O 1
ATOM 8405 N N . LEU B 1 461 ? 2.289 -95.688 -43.969 1 85.44 461 LEU B N 1
ATOM 8406 C CA . LEU B 1 461 ? 1.991 -94.438 -44.656 1 85.44 461 LEU B CA 1
ATOM 8407 C C . LEU B 1 461 ? 0.641 -93.875 -44.219 1 85.44 461 LEU B C 1
ATOM 8409 O O . LEU B 1 461 ? 0.486 -92.688 -44.062 1 85.44 461 LEU B O 1
ATOM 8413 N N . GLU B 1 462 ? -0.279 -94.688 -44.062 1 81.69 462 GLU B N 1
ATOM 8414 C CA . GLU B 1 462 ? -1.582 -94.312 -43.562 1 81.69 462 GLU B CA 1
ATOM 8415 C C . GLU B 1 462 ? -1.467 -93.75 -42.125 1 81.69 462 GLU B C 1
ATOM 8417 O O . GLU B 1 462 ? -2.119 -92.75 -41.781 1 81.69 462 GLU B O 1
ATOM 8422 N N . ASP B 1 463 ? -0.6 -94.375 -41.375 1 76.38 463 ASP B N 1
ATOM 8423 C CA . ASP B 1 463 ? -0.36 -93.875 -40 1 76.38 463 ASP B CA 1
ATOM 8424 C C . ASP B 1 463 ? 0.297 -92.5 -40.031 1 76.38 463 ASP B C 1
ATOM 8426 O O . ASP B 1 463 ? -0.034 -91.625 -39.188 1 76.38 463 ASP B O 1
ATOM 8430 N N . ALA B 1 464 ? 1.213 -92.312 -40.875 1 81.44 464 ALA B N 1
ATOM 8431 C CA . ALA B 1 464 ? 1.869 -91 -41 1 81.44 464 ALA B CA 1
ATOM 8432 C C . ALA B 1 464 ? 0.87 -89.938 -41.375 1 81.44 464 ALA B C 1
ATOM 8434 O O . ALA B 1 464 ? 0.927 -88.812 -40.875 1 81.44 464 ALA B O 1
ATOM 8435 N N . LEU B 1 465 ? 0.032 -90.188 -42.281 1 83.38 465 LEU B N 1
ATOM 8436 C CA . LEU B 1 465 ? -0.993 -89.25 -42.719 1 83.38 465 LEU B CA 1
ATOM 8437 C C . LEU B 1 465 ? -1.962 -88.938 -41.562 1 83.38 465 LEU B C 1
ATOM 8439 O O . LEU B 1 465 ? -2.412 -87.812 -41.406 1 83.38 465 LEU B O 1
ATOM 8443 N N . ARG B 1 466 ? -2.287 -89.938 -40.906 1 79.5 466 ARG B N 1
ATOM 8444 C CA . ARG B 1 466 ? -3.16 -89.75 -39.75 1 79.5 466 ARG B CA 1
ATOM 8445 C C . ARG B 1 466 ? -2.477 -88.875 -38.688 1 79.5 466 ARG B C 1
ATOM 8447 O O . ARG B 1 466 ? -3.119 -88 -38.062 1 79.5 466 ARG B O 1
ATOM 8454 N N . ASP B 1 467 ? -1.243 -89.062 -38.531 1 80.38 467 ASP B N 1
ATOM 8455 C CA . ASP B 1 467 ? -0.478 -88.312 -37.562 1 80.38 467 ASP B CA 1
ATOM 8456 C C . ASP B 1 467 ? -0.406 -86.812 -38.031 1 80.38 467 ASP B C 1
ATOM 8458 O O . ASP B 1 467 ? -0.502 -85.938 -37.188 1 80.38 467 ASP B O 1
ATOM 8462 N N . LEU B 1 468 ? -0.136 -86.562 -39.25 1 83.5 468 LEU B N 1
ATOM 8463 C CA . LEU B 1 468 ? -0.135 -85.25 -39.812 1 83.5 468 LEU B CA 1
ATOM 8464 C C . LEU B 1 468 ? -1.477 -84.562 -39.562 1 83.5 468 LEU B C 1
ATOM 8466 O O . LEU B 1 468 ? -1.521 -83.375 -39.156 1 83.5 468 LEU B O 1
ATOM 8470 N N . ALA B 1 469 ? -2.504 -85.312 -39.844 1 81.56 469 ALA B N 1
ATOM 8471 C CA . ALA B 1 469 ? -3.844 -84.75 -39.656 1 81.56 469 ALA B CA 1
ATOM 8472 C C . ALA B 1 469 ? -4.066 -84.375 -38.188 1 81.56 469 ALA B C 1
ATOM 8474 O O . ALA B 1 469 ? -4.676 -83.375 -37.844 1 81.56 469 ALA B O 1
ATOM 8475 N N . LEU B 1 470 ? -3.586 -85.188 -37.312 1 81.62 470 LEU B N 1
ATOM 8476 C CA . LEU B 1 470 ? -3.693 -85 -35.906 1 81.62 470 LEU B CA 1
ATOM 8477 C C . LEU B 1 470 ? -2.9 -83.75 -35.5 1 81.62 470 LEU B C 1
ATOM 8479 O O . LEU B 1 470 ? -3.346 -82.938 -34.656 1 81.62 470 LEU B O 1
ATOM 8483 N N . MET B 1 471 ? -1.749 -83.5 -35.969 1 81.75 471 MET B N 1
ATOM 8484 C CA . MET B 1 471 ? -0.923 -82.375 -35.719 1 81.75 471 MET B CA 1
ATOM 8485 C C . MET B 1 471 ? -1.614 -81.062 -36.188 1 81.75 471 MET B C 1
ATOM 8487 O O . MET B 1 471 ? -1.603 -80.062 -35.5 1 81.75 471 MET B O 1
ATOM 8491 N N . LEU B 1 472 ? -2.172 -81.125 -37.344 1 81 472 LEU B N 1
ATOM 8492 C CA . LEU B 1 472 ? -2.9 -80 -37.906 1 81 472 LEU B CA 1
ATOM 8493 C C . LEU B 1 472 ? -4.09 -79.625 -37 1 81 472 LEU B C 1
ATOM 8495 O O . LEU B 1 472 ? -4.324 -78.438 -36.75 1 81 472 LEU B O 1
ATOM 8499 N N . ASP B 1 473 ? -4.754 -80.625 -36.531 1 79.31 473 ASP B N 1
ATOM 8500 C CA . ASP B 1 473 ? -5.883 -80.375 -35.656 1 79.31 473 ASP B CA 1
ATOM 8501 C C . ASP B 1 473 ? -5.422 -79.75 -34.344 1 79.31 473 ASP B C 1
ATOM 8503 O O . ASP B 1 473 ? -6.098 -78.938 -33.781 1 79.31 473 ASP B O 1
ATOM 8507 N N . SER B 1 474 ? -4.316 -80.25 -33.844 1 79.5 474 SER B N 1
ATOM 8508 C CA . SER B 1 474 ? -3.775 -79.75 -32.594 1 79.5 474 SER B CA 1
ATOM 8509 C C . SER B 1 474 ? -3.342 -78.25 -32.719 1 79.5 474 SER B C 1
ATOM 8511 O O . SER B 1 474 ? -3.41 -77.5 -31.766 1 79.5 474 SER B O 1
ATOM 8513 N N . MET B 1 475 ? -2.893 -77.875 -33.844 1 77.69 475 MET B N 1
ATOM 8514 C CA . MET B 1 475 ? -2.461 -76.5 -34.125 1 77.69 475 MET B CA 1
ATOM 8515 C C . MET B 1 475 ? -3.66 -75.562 -34.25 1 77.69 475 MET B C 1
ATOM 8517 O O . MET B 1 475 ? -3.596 -74.438 -33.812 1 77.69 475 MET B O 1
ATOM 8521 N N . GLU B 1 476 ? -4.715 -76.188 -34.75 1 74.44 476 GLU B N 1
ATOM 8522 C CA . GLU B 1 476 ? -5.922 -75.375 -34.906 1 74.44 476 GLU B CA 1
ATOM 8523 C C . GLU B 1 476 ? -6.652 -75.25 -33.594 1 74.44 476 GLU B C 1
ATOM 8525 O O . GLU B 1 476 ? -7.281 -74.188 -33.344 1 74.44 476 GLU B O 1
ATOM 8530 N N . ASN B 1 477 ? -6.695 -76.25 -32.812 1 70.5 477 ASN B N 1
ATOM 8531 C CA . ASN B 1 477 ? -7.496 -76.312 -31.609 1 70.5 477 ASN B CA 1
ATOM 8532 C C . ASN B 1 477 ? -6.621 -76.438 -30.359 1 70.5 477 ASN B C 1
ATOM 8534 O O . ASN B 1 477 ? -6.828 -77.312 -29.562 1 70.5 477 ASN B O 1
ATOM 8538 N N . HIS B 1 478 ? -5.73 -75.562 -30.125 1 64 478 HIS B N 1
ATOM 8539 C CA . HIS B 1 478 ? -4.703 -75.688 -29.094 1 64 478 HIS B CA 1
ATOM 8540 C C . HIS B 1 478 ? -5.297 -75.5 -27.703 1 64 478 HIS B C 1
ATOM 8542 O O . HIS B 1 478 ? -4.723 -75.938 -26.703 1 64 478 HIS B O 1
ATOM 8548 N N . ASP B 1 479 ? -6.488 -75 -27.656 1 66.94 479 ASP B N 1
ATOM 8549 C CA . ASP B 1 479 ? -6.953 -74.562 -26.344 1 66.94 479 ASP B CA 1
ATOM 8550 C C . ASP B 1 479 ? -7.836 -75.688 -25.703 1 66.94 479 ASP B C 1
ATOM 8552 O O . ASP B 1 479 ? -8.156 -75.562 -24.516 1 66.94 479 ASP B O 1
ATOM 8556 N N . SER B 1 480 ? -8.117 -76.688 -26.516 1 77.62 480 SER B N 1
ATOM 8557 C CA . SER B 1 480 ? -9.055 -77.625 -25.938 1 77.62 480 SER B CA 1
ATOM 8558 C C . SER B 1 480 ? -8.664 -79.062 -26.266 1 77.62 480 SER B C 1
ATOM 8560 O O . SER B 1 480 ? -8.781 -79.5 -27.422 1 77.62 480 SER B O 1
ATOM 8562 N N . LEU B 1 481 ? -8.297 -79.812 -25.219 1 81.44 481 LEU B N 1
ATOM 8563 C CA . LEU B 1 481 ? -7.945 -81.188 -25.375 1 81.44 481 LEU B CA 1
ATOM 8564 C C . LEU B 1 481 ? -9.172 -82 -25.766 1 81.44 481 LEU B C 1
ATOM 8566 O O . LEU B 1 481 ? -9.07 -83 -26.547 1 81.44 481 LEU B O 1
ATOM 8570 N N . VAL B 1 482 ? -10.273 -81.625 -25.266 1 81 482 VAL B N 1
ATOM 8571 C CA . VAL B 1 482 ? -11.516 -82.312 -25.547 1 81 482 VAL B CA 1
ATOM 8572 C C . VAL B 1 482 ? -11.859 -82.188 -27.031 1 81 482 VAL B C 1
ATOM 8574 O O . VAL B 1 482 ? -12.328 -83.125 -27.656 1 81 482 VAL B O 1
ATOM 8577 N N . THR B 1 483 ? -11.586 -81.062 -27.516 1 82.88 483 THR B N 1
ATOM 8578 C CA . THR B 1 483 ? -11.852 -80.812 -28.922 1 82.88 483 THR B CA 1
ATOM 8579 C C . THR B 1 483 ? -10.93 -81.688 -29.797 1 82.88 483 THR B C 1
ATOM 8581 O O . THR B 1 483 ? -11.367 -82.25 -30.781 1 82.88 483 THR B O 1
ATOM 8584 N N . LEU B 1 484 ? -9.727 -81.75 -29.391 1 81.94 484 LEU B N 1
ATOM 8585 C CA . LEU B 1 484 ? -8.766 -82.562 -30.109 1 81.94 484 LEU B CA 1
ATOM 8586 C C . LEU B 1 484 ? -9.164 -84 -30.094 1 81.94 484 LEU B C 1
ATOM 8588 O O . LEU B 1 484 ? -9.102 -84.688 -31.125 1 81.94 484 LEU B O 1
ATOM 8592 N N . LEU B 1 485 ? -9.562 -84.5 -29.031 1 83.88 485 LEU B N 1
ATOM 8593 C CA . LEU B 1 485 ? -10 -85.875 -28.875 1 83.88 485 LEU B CA 1
ATOM 8594 C C . LEU B 1 485 ? -11.281 -86.125 -29.672 1 83.88 485 LEU B C 1
ATOM 8596 O O . LEU B 1 485 ? -11.461 -87.25 -30.219 1 83.88 485 LEU B O 1
ATOM 8600 N N . GLY B 1 486 ? -12.148 -85.125 -29.641 1 82.31 486 GLY B N 1
ATOM 8601 C CA . GLY B 1 486 ? -13.344 -85.25 -30.453 1 82.31 486 GLY B CA 1
ATOM 8602 C C . GLY B 1 486 ? -13.047 -85.375 -31.938 1 82.31 486 GLY B C 1
ATOM 8603 O O . GLY B 1 486 ? -13.68 -86.188 -32.656 1 82.31 486 GLY B O 1
ATOM 8604 N N . MET B 1 487 ? -12.07 -84.688 -32.406 1 80.88 487 MET B N 1
ATOM 8605 C CA . MET B 1 487 ? -11.656 -84.75 -33.812 1 80.88 487 MET B CA 1
ATOM 8606 C C . MET B 1 487 ? -11.062 -86.125 -34.125 1 80.88 487 MET B C 1
ATOM 8608 O O . MET B 1 487 ? -11.32 -86.688 -35.188 1 80.88 487 MET B O 1
ATOM 8612 N N . LEU B 1 488 ? -10.344 -86.562 -33.188 1 82.38 488 LEU B N 1
ATOM 8613 C CA . LEU B 1 488 ? -9.773 -87.875 -33.312 1 82.38 488 LEU B CA 1
ATOM 8614 C C . LEU B 1 488 ? -10.867 -88.938 -33.375 1 82.38 488 LEU B C 1
ATOM 8616 O O . LEU B 1 488 ? -10.773 -89.875 -34.188 1 82.38 488 LEU B O 1
ATOM 8620 N N . ARG B 1 489 ? -11.852 -88.875 -32.594 1 83.19 489 ARG B N 1
ATOM 8621 C CA . ARG B 1 489 ? -12.992 -89.75 -32.625 1 83.19 489 ARG B CA 1
ATOM 8622 C C . ARG B 1 489 ? -13.648 -89.812 -34 1 83.19 489 ARG B C 1
ATOM 8624 O O . ARG B 1 489 ? -13.883 -90.875 -34.562 1 83.19 489 ARG B O 1
ATOM 8631 N N . THR B 1 490 ? -13.914 -88.625 -34.469 1 81.75 490 THR B N 1
ATOM 8632 C CA . THR B 1 490 ? -14.594 -88.5 -35.75 1 81.75 490 THR B CA 1
ATOM 8633 C C . THR B 1 490 ? -13.773 -89.125 -36.844 1 81.75 490 THR B C 1
ATOM 8635 O O . THR B 1 490 ? -14.336 -89.812 -37.75 1 81.75 490 THR B O 1
ATOM 8638 N N . ARG B 1 491 ? -12.539 -89.125 -36.781 1 76.62 491 ARG B N 1
ATOM 8639 C CA . ARG B 1 491 ? -11.656 -89.625 -37.812 1 76.62 491 ARG B CA 1
ATOM 8640 C C . ARG B 1 491 ? -11.562 -91.125 -37.719 1 76.62 491 ARG B C 1
ATOM 8642 O O . ARG B 1 491 ? -11.469 -91.812 -38.719 1 76.62 491 ARG B O 1
ATOM 8649 N N . LEU B 1 492 ? -11.578 -91.688 -36.5 1 79.38 492 LEU B N 1
ATOM 8650 C CA . LEU B 1 492 ? -11.305 -93.062 -36.312 1 79.38 492 LEU B CA 1
ATOM 8651 C C . LEU B 1 492 ? -12.609 -93.875 -36.281 1 79.38 492 LEU B C 1
ATOM 8653 O O . LEU B 1 492 ? -12.594 -95.125 -36.375 1 79.38 492 LEU B O 1
ATOM 8657 N N . GLU B 1 493 ? -13.703 -93.188 -36.125 1 81.75 493 GLU B N 1
ATOM 8658 C CA . GLU B 1 493 ? -15 -93.875 -36.062 1 81.75 493 GLU B CA 1
ATOM 8659 C C . GLU B 1 493 ? -15.297 -94.625 -37.344 1 81.75 493 GLU B C 1
ATOM 8661 O O . GLU B 1 493 ? -15.852 -95.688 -37.344 1 81.75 493 GLU B O 1
ATOM 8666 N N . GLY B 1 494 ? -14.938 -94 -38.438 1 77.75 494 GLY B N 1
ATOM 8667 C CA . GLY B 1 494 ? -15.117 -94.688 -39.719 1 77.75 494 GLY B CA 1
ATOM 8668 C C . GLY B 1 494 ? -14.312 -96 -39.844 1 77.75 494 GLY B C 1
ATOM 8669 O O . GLY B 1 494 ? -14.828 -97 -40.281 1 77.75 494 GLY B O 1
ATOM 8670 N N . LEU B 1 495 ? -13.133 -95.938 -39.375 1 77.62 495 LEU B N 1
ATOM 8671 C CA . LEU B 1 495 ? -12.266 -97.125 -39.406 1 77.62 495 LEU B CA 1
ATOM 8672 C C . LEU B 1 495 ? -12.766 -98.25 -38.469 1 77.62 495 LEU B C 1
ATOM 8674 O O . LEU B 1 495 ? -12.719 -99.438 -38.812 1 77.62 495 LEU B O 1
ATOM 8678 N N . LEU B 1 496 ? -13.219 -97.875 -37.375 1 86.06 496 LEU B N 1
ATOM 8679 C CA . LEU B 1 496 ? -13.742 -98.812 -36.406 1 86.06 496 LEU B CA 1
ATOM 8680 C C . LEU B 1 496 ? -15.008 -99.5 -36.906 1 86.06 496 LEU B C 1
ATOM 8682 O O . LEU B 1 496 ? -15.172 -100.688 -36.781 1 86.06 496 LEU B O 1
ATOM 8686 N N . SER B 1 497 ? -15.789 -98.75 -37.594 1 85.38 497 SER B N 1
ATOM 8687 C CA . SER B 1 497 ? -17.016 -99.312 -38.156 1 85.38 497 SER B CA 1
ATOM 8688 C C . SER B 1 497 ? -16.734 -100.25 -39.281 1 85.38 497 SER B C 1
ATOM 8690 O O . SER B 1 497 ? -17.422 -101.312 -39.406 1 85.38 497 SER B O 1
ATOM 8692 N N . GLU B 1 498 ? -15.758 -100 -39.969 1 81.75 498 GLU B N 1
ATOM 8693 C CA . GLU B 1 498 ? -15.352 -100.875 -41.062 1 81.75 498 GLU B CA 1
ATOM 8694 C C . GLU B 1 498 ? -14.883 -102.25 -40.531 1 81.75 498 GLU B C 1
ATOM 8696 O O . GLU B 1 498 ? -15.008 -103.25 -41.188 1 81.75 498 GLU B O 1
ATOM 8701 N N . HIS B 1 499 ? -14.398 -102.25 -39.375 1 86.06 499 HIS B N 1
ATOM 8702 C CA . HIS B 1 499 ? -13.883 -103.438 -38.812 1 86.06 499 HIS B CA 1
ATOM 8703 C C . HIS B 1 499 ? -14.891 -104.062 -37.844 1 86.06 499 HIS B C 1
ATOM 8705 O O . HIS B 1 499 ? -14.555 -105 -37.094 1 86.06 499 HIS B O 1
ATOM 8711 N N . GLY B 1 500 ? -16.078 -103.438 -37.781 1 87.81 500 GLY B N 1
ATOM 8712 C CA . GLY B 1 500 ? -17.172 -104 -37 1 87.81 500 GLY B CA 1
ATOM 8713 C C . GLY B 1 500 ? -16.969 -103.75 -35.5 1 87.81 500 GLY B C 1
ATOM 8714 O O . GLY B 1 500 ? -17.438 -104.562 -34.688 1 87.81 500 GLY B O 1
ATOM 8715 N N . ILE B 1 501 ? -16.266 -102.875 -35.094 1 91.44 501 ILE B N 1
ATOM 8716 C CA . ILE B 1 501 ? -15.992 -102.625 -33.688 1 91.44 501 ILE B CA 1
ATOM 8717 C C . ILE B 1 501 ? -16.875 -101.5 -33.188 1 91.44 501 ILE B C 1
ATOM 8719 O O . ILE B 1 501 ? -16.891 -100.375 -33.781 1 91.44 501 ILE B O 1
ATOM 8723 N N . ALA B 1 502 ? -17.672 -101.688 -32.188 1 92.12 502 ALA B N 1
ATOM 8724 C CA . ALA B 1 502 ? -18.484 -100.625 -31.609 1 92.12 502 ALA B CA 1
ATOM 8725 C C . ALA B 1 502 ? -17.625 -99.625 -30.766 1 92.12 502 ALA B C 1
ATOM 8727 O O . ALA B 1 502 ? -16.703 -100.062 -30.062 1 92.12 502 ALA B O 1
ATOM 8728 N N . PHE B 1 503 ? -17.797 -98.375 -30.984 1 89.94 503 PHE B N 1
ATOM 8729 C CA . PHE B 1 503 ? -17.016 -97.312 -30.312 1 89.94 503 PHE B CA 1
ATOM 8730 C C . PHE B 1 503 ? -17.828 -96.688 -29.203 1 89.94 503 PHE B C 1
ATOM 8732 O O . PHE B 1 503 ? -18.797 -95.938 -29.469 1 89.94 503 PHE B O 1
ATOM 8739 N N . ASP B 1 504 ? -17.594 -96.938 -27.875 1 90.81 504 ASP B N 1
ATOM 8740 C CA . ASP B 1 504 ? -18.219 -96.312 -26.719 1 90.81 504 ASP B CA 1
ATOM 8741 C C . ASP B 1 504 ? -17.312 -95.188 -26.141 1 90.81 504 ASP B C 1
ATOM 8743 O O . ASP B 1 504 ? -16.344 -95.5 -25.438 1 90.81 504 ASP B O 1
ATOM 8747 N N . TRP B 1 505 ? -17.562 -93.938 -26.469 1 88.62 505 TRP B N 1
ATOM 8748 C CA . TRP B 1 505 ? -16.797 -92.75 -26.062 1 88.62 505 TRP B CA 1
ATOM 8749 C C . TRP B 1 505 ? -17.5 -92 -24.938 1 88.62 505 TRP B C 1
ATOM 8751 O O . TRP B 1 505 ? -18.562 -91.438 -25.156 1 88.62 505 TRP B O 1
ATOM 8761 N N . GLN B 1 506 ? -16.938 -92.062 -23.688 1 90 506 GLN B N 1
ATOM 8762 C CA . GLN B 1 506 ? -17.531 -91.375 -22.516 1 90 506 GLN B CA 1
ATOM 8763 C C . GLN B 1 506 ? -16.625 -90.25 -22 1 90 506 GLN B C 1
ATOM 8765 O O . GLN B 1 506 ? -15.562 -90.562 -21.438 1 90 506 GLN B O 1
ATOM 8770 N N . VAL B 1 507 ? -17.094 -89 -22.188 1 88.06 507 VAL B N 1
ATOM 8771 C CA . VAL B 1 507 ? -16.344 -87.812 -21.719 1 88.06 507 VAL B CA 1
ATOM 8772 C C . VAL B 1 507 ? -17.062 -87.188 -20.531 1 88.06 507 VAL B C 1
ATOM 8774 O O . VAL B 1 507 ? -18.203 -86.75 -20.656 1 88.06 507 VAL B O 1
ATOM 8777 N N . HIS B 1 508 ? -16.5 -87.25 -19.297 1 85.62 508 HIS B N 1
ATOM 8778 C CA . HIS B 1 508 ? -17.109 -86.688 -18.094 1 85.62 508 HIS B CA 1
ATOM 8779 C C . HIS B 1 508 ? -16.344 -85.5 -17.594 1 85.62 508 HIS B C 1
ATOM 8781 O O . HIS B 1 508 ? -16.406 -85.125 -16.406 1 85.62 508 HIS B O 1
ATOM 8787 N N . GLY B 1 509 ? -15.617 -84.75 -18.438 1 82.56 509 GLY B N 1
ATOM 8788 C CA . GLY B 1 509 ? -14.875 -83.562 -18.062 1 82.56 509 GLY B CA 1
ATOM 8789 C C . GLY B 1 509 ? -13.68 -83.312 -18.953 1 82.56 509 GLY B C 1
ATOM 8790 O O . GLY B 1 509 ? -13.391 -84.062 -19.875 1 82.56 509 GLY B O 1
ATOM 8791 N N . GLU B 1 510 ? -12.984 -82.125 -18.688 1 83.44 510 GLU B N 1
ATOM 8792 C CA . GLU B 1 510 ? -11.789 -81.75 -19.453 1 83.44 510 GLU B CA 1
ATOM 8793 C C . GLU B 1 510 ? -10.531 -82.25 -18.766 1 83.44 510 GLU B C 1
ATOM 8795 O O . GLU B 1 510 ? -10.273 -81.938 -17.609 1 83.44 510 GLU B O 1
ATOM 8800 N N . PRO B 1 511 ? -9.844 -83.062 -19.484 1 85.19 511 PRO B N 1
ATOM 8801 C CA . PRO B 1 511 ? -8.609 -83.562 -18.859 1 85.19 511 PRO B CA 1
ATOM 8802 C C . PRO B 1 511 ? -7.59 -82.438 -18.609 1 85.19 511 PRO B C 1
ATOM 8804 O O . PRO B 1 511 ? -7.457 -81.562 -19.422 1 85.19 511 PRO B O 1
ATOM 8807 N N . VAL B 1 512 ? -6.965 -82.625 -17.406 1 84.5 512 VAL B N 1
ATOM 8808 C CA . VAL B 1 512 ? -5.957 -81.625 -17.031 1 84.5 512 VAL B CA 1
ATOM 8809 C C . VAL B 1 512 ? -4.578 -82.25 -17.031 1 84.5 512 VAL B C 1
ATOM 8811 O O . VAL B 1 512 ? -4.301 -83.125 -16.203 1 84.5 512 VAL B O 1
ATOM 8814 N N . LEU B 1 513 ? -3.811 -81.75 -17.969 1 84.31 513 LEU B N 1
ATOM 8815 C CA . LEU B 1 513 ? -2.451 -82.25 -18.031 1 84.31 513 LEU B CA 1
ATOM 8816 C C . LEU B 1 513 ? -1.571 -81.625 -16.969 1 84.31 513 LEU B C 1
ATOM 8818 O O . LEU B 1 513 ? -1.755 -80.438 -16.625 1 84.31 513 LEU B O 1
ATOM 8822 N N . PRO B 1 514 ? -0.709 -82.438 -16.312 1 81.31 514 PRO B N 1
ATOM 8823 C CA . PRO B 1 514 ? 0.21 -81.875 -15.344 1 81.31 514 PRO B CA 1
ATOM 8824 C C . PRO B 1 514 ? 0.949 -80.625 -15.898 1 81.31 514 PRO B C 1
ATOM 8826 O O . PRO B 1 514 ? 1.089 -79.625 -15.211 1 81.31 514 PRO B O 1
ATOM 8829 N N . ASN B 1 515 ? 1.385 -80.75 -17.141 1 80.5 515 ASN B N 1
ATOM 8830 C CA . ASN B 1 515 ? 1.996 -79.625 -17.859 1 80.5 515 ASN B CA 1
ATOM 8831 C C . ASN B 1 515 ? 1.219 -79.25 -19.125 1 80.5 515 ASN B C 1
ATOM 8833 O O . ASN B 1 515 ? 1.497 -79.812 -20.203 1 80.5 515 ASN B O 1
ATOM 8837 N N . PRO B 1 516 ? 0.277 -78.375 -18.969 1 78.38 516 PRO B N 1
ATOM 8838 C CA . PRO B 1 516 ? -0.583 -78.062 -20.125 1 78.38 516 PRO B CA 1
ATOM 8839 C C . PRO B 1 516 ? 0.174 -77.375 -21.266 1 78.38 516 PRO B C 1
ATOM 8841 O O . PRO B 1 516 ? 1.099 -76.625 -21.031 1 78.38 516 PRO B O 1
ATOM 8844 N N . GLY B 1 517 ? -0.109 -77.812 -22.516 1 79 517 GLY B N 1
ATOM 8845 C CA . GLY B 1 517 ? 0.485 -77.25 -23.719 1 79 517 GLY B CA 1
ATOM 8846 C C . GLY B 1 517 ? 0.106 -78 -24.984 1 79 517 GLY B C 1
ATOM 8847 O O . GLY B 1 517 ? -0.384 -79.125 -24.906 1 79 517 GLY B O 1
ATOM 8848 N N . PRO B 1 518 ? 0.286 -77.188 -26.094 1 79.81 518 PRO B N 1
ATOM 8849 C CA . PRO B 1 518 ? -0.099 -77.875 -27.359 1 79.81 518 PRO B CA 1
ATOM 8850 C C . PRO B 1 518 ? 0.681 -79.125 -27.641 1 79.81 518 PRO B C 1
ATOM 8852 O O . PRO B 1 518 ? 0.113 -80.125 -28.125 1 79.81 518 PRO B O 1
ATOM 8855 N N . SER B 1 519 ? 1.93 -79.125 -27.281 1 84.69 519 SER B N 1
ATOM 8856 C CA . SER B 1 519 ? 2.758 -80.312 -27.5 1 84.69 519 SER B CA 1
ATOM 8857 C C . SER B 1 519 ? 2.297 -81.5 -26.641 1 84.69 519 SER B C 1
ATOM 8859 O O . SER B 1 519 ? 2.248 -82.625 -27.125 1 84.69 519 SER B O 1
ATOM 8861 N N . GLN B 1 520 ? 1.97 -81.188 -25.469 1 86.75 520 GLN B N 1
ATOM 8862 C CA . GLN B 1 520 ? 1.511 -82.25 -24.531 1 86.75 520 GLN B CA 1
ATOM 8863 C C . GLN B 1 520 ? 0.158 -82.812 -24.969 1 86.75 520 GLN B C 1
ATOM 8865 O O . GLN B 1 520 ? -0.069 -84 -24.891 1 86.75 520 GLN B O 1
ATOM 8870 N N . SER B 1 521 ? -0.667 -81.938 -25.422 1 86.56 521 SER B N 1
ATOM 8871 C CA . SER B 1 521 ? -1.963 -82.375 -25.938 1 86.56 521 SER B CA 1
ATOM 8872 C C . SER B 1 521 ? -1.802 -83.25 -27.141 1 86.56 521 SER B C 1
ATOM 8874 O O . SER B 1 521 ? -2.52 -84.25 -27.281 1 86.56 521 SER B O 1
ATOM 8876 N N . LEU B 1 522 ? -0.897 -82.938 -27.922 1 85.75 522 LEU B N 1
ATOM 8877 C CA . LEU B 1 522 ? -0.609 -83.75 -29.109 1 85.75 522 LEU B CA 1
ATOM 8878 C C . LEU B 1 522 ? -0.098 -85.125 -28.703 1 85.75 522 LEU B C 1
ATOM 8880 O O . LEU B 1 522 ? -0.507 -86.125 -29.281 1 85.75 522 LEU B O 1
ATOM 8884 N N . HIS B 1 523 ? 0.792 -85.125 -27.781 1 86.81 523 HIS B N 1
ATOM 8885 C CA . HIS B 1 523 ? 1.312 -86.438 -27.297 1 86.81 523 HIS B CA 1
ATOM 8886 C C . HIS B 1 523 ? 0.191 -87.312 -26.75 1 86.81 523 HIS B C 1
ATOM 8888 O O . HIS B 1 523 ? 0.163 -88.5 -27 1 86.81 523 HIS B O 1
ATOM 8894 N N . LEU B 1 524 ? -0.634 -86.75 -26.047 1 88.25 524 LEU B N 1
ATOM 8895 C CA . LEU B 1 524 ? -1.76 -87.5 -25.484 1 88.25 524 LEU B CA 1
ATOM 8896 C C . LEU B 1 524 ? -2.652 -88.062 -26.594 1 88.25 524 LEU B C 1
ATOM 8898 O O . LEU B 1 524 ? -3.072 -89.188 -26.547 1 88.25 524 LEU B O 1
ATOM 8902 N N . ALA B 1 525 ? -3.012 -87.188 -27.547 1 87.56 525 ALA B N 1
ATOM 8903 C CA . ALA B 1 525 ? -3.824 -87.625 -28.672 1 87.56 525 ALA B CA 1
ATOM 8904 C C . ALA B 1 525 ? -3.158 -88.75 -29.422 1 87.56 525 ALA B C 1
ATOM 8906 O O . ALA B 1 525 ? -3.832 -89.688 -29.891 1 87.56 525 ALA B O 1
ATOM 8907 N N . ARG B 1 526 ? -1.87 -88.75 -29.516 1 85.06 526 ARG B N 1
ATOM 8908 C CA . ARG B 1 526 ? -1.107 -89.812 -30.188 1 85.06 526 ARG B CA 1
ATOM 8909 C C . ARG B 1 526 ? -1.203 -91.125 -29.422 1 85.06 526 ARG B C 1
ATOM 8911 O O . ARG B 1 526 ? -1.274 -92.188 -30.016 1 85.06 526 ARG B O 1
ATOM 8918 N N . ILE B 1 527 ? -1.175 -91 -28.156 1 88.25 527 ILE B N 1
ATOM 8919 C CA . ILE B 1 527 ? -1.309 -92.188 -27.312 1 88.25 527 ILE B CA 1
ATOM 8920 C C . ILE B 1 527 ? -2.678 -92.875 -27.531 1 88.25 527 ILE B C 1
ATOM 8922 O O . ILE B 1 527 ? -2.777 -94.062 -27.75 1 88.25 527 ILE B O 1
ATOM 8926 N N . VAL B 1 528 ? -3.684 -92.062 -27.516 1 88.5 528 VAL B N 1
ATOM 8927 C CA . VAL B 1 528 ? -5.043 -92.562 -27.719 1 88.5 528 VAL B CA 1
ATOM 8928 C C . VAL B 1 528 ? -5.18 -93.125 -29.109 1 88.5 528 VAL B C 1
ATOM 8930 O O . VAL B 1 528 ? -5.762 -94.25 -29.266 1 88.5 528 VAL B O 1
ATOM 8933 N N . GLN B 1 529 ? -4.648 -92.5 -30.031 1 85.31 529 GLN B N 1
ATOM 8934 C CA . GLN B 1 529 ? -4.672 -93 -31.391 1 85.31 529 GLN B CA 1
ATOM 8935 C C . GLN B 1 529 ? -3.965 -94.375 -31.5 1 85.31 529 GLN B C 1
ATOM 8937 O O . GLN B 1 529 ? -4.457 -95.312 -32.156 1 85.31 529 GLN B O 1
ATOM 8942 N N . GLU B 1 530 ? -2.809 -94.375 -30.891 1 84.31 530 GLU B N 1
ATOM 8943 C CA . GLU B 1 530 ? -2.043 -95.625 -30.891 1 84.31 530 GLU B CA 1
ATOM 8944 C C . GLU B 1 530 ? -2.822 -96.75 -30.203 1 84.31 530 GLU B C 1
ATOM 8946 O O . GLU B 1 530 ? -2.824 -97.875 -30.688 1 84.31 530 GLU B O 1
ATOM 8951 N N . ALA B 1 531 ? -3.473 -96.5 -29.203 1 87.94 531 ALA B N 1
ATOM 8952 C CA . ALA B 1 531 ? -4.27 -97.5 -28.484 1 87.94 531 ALA B CA 1
ATOM 8953 C C . ALA B 1 531 ? -5.43 -98 -29.328 1 87.94 531 ALA B C 1
ATOM 8955 O O . ALA B 1 531 ? -5.676 -99.188 -29.406 1 87.94 531 ALA B O 1
ATOM 8956 N N . ILE B 1 532 ? -6.117 -97.125 -29.984 1 87.44 532 ILE B N 1
ATOM 8957 C CA . ILE B 1 532 ? -7.262 -97.5 -30.812 1 87.44 532 ILE B CA 1
ATOM 8958 C C . ILE B 1 532 ? -6.797 -98.312 -32 1 87.44 532 ILE B C 1
ATOM 8960 O O . ILE B 1 532 ? -7.418 -99.312 -32.344 1 87.44 532 ILE B O 1
ATOM 8964 N N . THR B 1 533 ? -5.699 -97.875 -32.594 1 80.56 533 THR B N 1
ATOM 8965 C CA . THR B 1 533 ? -5.141 -98.625 -33.75 1 80.56 533 THR B CA 1
ATOM 8966 C C . THR B 1 533 ? -4.73 -100 -33.344 1 80.56 533 THR B C 1
ATOM 8968 O O . THR B 1 533 ? -4.902 -101 -34.094 1 80.56 533 THR B O 1
ATOM 8971 N N . ASN B 1 534 ? -4.172 -100.188 -32.219 1 82.56 534 ASN B N 1
ATOM 8972 C CA . ASN B 1 534 ? -3.799 -101.5 -31.703 1 82.56 534 ASN B CA 1
ATOM 8973 C C . ASN B 1 534 ? -5.02 -102.375 -31.516 1 82.56 534 ASN B C 1
ATOM 8975 O O . ASN B 1 534 ? -4.965 -103.562 -31.797 1 82.56 534 ASN B O 1
ATOM 8979 N N . VAL B 1 535 ? -6.129 -101.875 -31.141 1 87.31 535 VAL B N 1
ATOM 8980 C CA . VAL B 1 535 ? -7.367 -102.625 -30.953 1 87.31 535 VAL B CA 1
ATOM 8981 C C . VAL B 1 535 ? -7.871 -103.125 -32.312 1 87.31 535 VAL B C 1
ATOM 8983 O O . VAL B 1 535 ? -8.273 -104.312 -32.438 1 87.31 535 VAL B O 1
ATOM 8986 N N . ILE B 1 536 ? -7.793 -102.375 -33.25 1 82.88 536 ILE B N 1
ATOM 8987 C CA . ILE B 1 536 ? -8.273 -102.688 -34.594 1 82.88 536 ILE B CA 1
ATOM 8988 C C . ILE B 1 536 ? -7.41 -103.75 -35.188 1 82.88 536 ILE B C 1
ATOM 8990 O O . ILE B 1 536 ? -7.934 -104.688 -35.781 1 82.88 536 ILE B O 1
ATOM 8994 N N . LYS B 1 537 ? -6.137 -103.75 -34.938 1 78.94 537 LYS B N 1
ATOM 8995 C CA . LYS B 1 537 ? -5.199 -104.625 -35.594 1 78.94 537 LYS B CA 1
ATOM 8996 C C . LYS B 1 537 ? -5.082 -105.938 -34.875 1 78.94 537 LYS B C 1
ATOM 8998 O O . LYS B 1 537 ? -4.957 -107 -35.469 1 78.94 537 LYS B O 1
ATOM 9003 N N . HIS B 1 538 ? -5.117 -105.938 -33.531 1 83.25 538 HIS B N 1
ATOM 9004 C CA . HIS B 1 538 ? -4.617 -107.125 -32.812 1 83.25 538 HIS B CA 1
ATOM 9005 C C . HIS B 1 538 ? -5.684 -107.688 -31.891 1 83.25 538 HIS B C 1
ATOM 9007 O O . HIS B 1 538 ? -5.594 -108.812 -31.453 1 83.25 538 HIS B O 1
ATOM 9013 N N . ALA B 1 539 ? -6.699 -106.938 -31.547 1 85.94 539 ALA B N 1
ATOM 9014 C CA . ALA B 1 539 ? -7.531 -107.375 -30.406 1 85.94 539 ALA B CA 1
ATOM 9015 C C . ALA B 1 539 ? -8.688 -108.25 -30.844 1 85.94 539 ALA B C 1
ATOM 9017 O O . ALA B 1 539 ? -9.18 -109.062 -30.047 1 85.94 539 ALA B O 1
ATOM 9018 N N . GLY B 1 540 ? -9.148 -108.188 -32.094 1 87.5 540 GLY B N 1
ATOM 9019 C CA . GLY B 1 540 ? -10.367 -108.875 -32.5 1 87.5 540 GLY B CA 1
ATOM 9020 C C . GLY B 1 540 ? -11.547 -108.562 -31.609 1 87.5 540 GLY B C 1
ATOM 9021 O O . GLY B 1 540 ? -12.328 -109.438 -31.266 1 87.5 540 GLY B O 1
ATOM 9022 N N . ALA B 1 541 ? -11.57 -107.5 -31.141 1 91.06 541 ALA B N 1
ATOM 9023 C CA . ALA B 1 541 ? -12.586 -107.062 -30.188 1 91.06 541 ALA B CA 1
ATOM 9024 C C . ALA B 1 541 ? -13.867 -106.625 -30.891 1 91.06 541 ALA B C 1
ATOM 9026 O O . ALA B 1 541 ? -13.852 -106.375 -32.094 1 91.06 541 ALA B O 1
ATOM 9027 N N . ASP B 1 542 ? -15.023 -106.562 -30.203 1 92.12 542 ASP B N 1
ATOM 9028 C CA . ASP B 1 542 ? -16.297 -106.125 -30.734 1 92.12 542 ASP B CA 1
ATOM 9029 C C . ASP B 1 542 ? -16.625 -104.688 -30.219 1 92.12 542 ASP B C 1
ATOM 9031 O O . ASP B 1 542 ? -17.438 -104 -30.797 1 92.12 542 ASP B O 1
ATOM 9035 N N . THR B 1 543 ? -15.961 -104.438 -29.172 1 93.88 543 THR B N 1
ATOM 9036 C CA . THR B 1 543 ? -16.234 -103.125 -28.594 1 93.88 543 THR B CA 1
ATOM 9037 C C . THR B 1 543 ? -14.969 -102.5 -28.016 1 93.88 543 THR B C 1
ATOM 9039 O O . THR B 1 543 ? -14.141 -103.25 -27.438 1 93.88 543 THR B O 1
ATOM 9042 N N . ILE B 1 544 ? -14.75 -101.188 -28.188 1 93.31 544 ILE B N 1
ATOM 9043 C CA . ILE B 1 544 ? -13.719 -100.375 -27.516 1 93.31 544 ILE B CA 1
ATOM 9044 C C . ILE B 1 544 ? -14.375 -99.25 -26.703 1 93.31 544 ILE B C 1
ATOM 9046 O O . ILE B 1 544 ? -15.344 -98.688 -27.156 1 93.31 544 ILE B O 1
ATOM 9050 N N . THR B 1 545 ? -13.992 -99.125 -25.469 1 93.94 545 THR B N 1
ATOM 9051 C CA . THR B 1 545 ? -14.523 -98.062 -24.594 1 93.94 545 THR B CA 1
ATOM 9052 C C . THR B 1 545 ? -13.422 -97.062 -24.203 1 93.94 545 THR B C 1
ATOM 9054 O O . THR B 1 545 ? -12.344 -97.5 -23.766 1 93.94 545 THR B O 1
ATOM 9057 N N . ILE B 1 546 ? -13.609 -95.812 -24.453 1 93 546 ILE B N 1
ATOM 9058 C CA . ILE B 1 546 ? -12.703 -94.75 -24 1 93 546 ILE B CA 1
ATOM 9059 C C . ILE B 1 546 ? -13.406 -93.875 -22.953 1 93 546 ILE B C 1
ATOM 9061 O O . ILE B 1 546 ? -14.484 -93.375 -23.203 1 93 546 ILE B O 1
ATOM 9065 N N . TYR B 1 547 ? -12.859 -93.812 -21.812 1 92.62 547 TYR B N 1
ATOM 9066 C CA . TYR B 1 547 ? -13.344 -93 -20.703 1 92.62 547 TYR B CA 1
ATOM 9067 C C . TYR B 1 547 ? -12.375 -91.875 -20.391 1 92.62 547 TYR B C 1
ATOM 9069 O O . TYR B 1 547 ? -11.18 -92.125 -20.203 1 92.62 547 TYR B O 1
ATOM 9077 N N . VAL B 1 548 ? -12.883 -90.625 -20.438 1 91.56 548 VAL B N 1
ATOM 9078 C CA . VAL B 1 548 ? -12.055 -89.5 -20.156 1 91.56 548 VAL B CA 1
ATOM 9079 C C . VAL B 1 548 ? -12.641 -88.688 -18.984 1 91.56 548 VAL B C 1
ATOM 9081 O O . VAL B 1 548 ? -13.836 -88.375 -18.984 1 91.56 548 VAL B O 1
ATOM 9084 N N . ASN B 1 549 ? -11.93 -88.312 -17.953 1 88.56 549 ASN B N 1
ATOM 9085 C CA . ASN B 1 549 ? -12.25 -87.375 -16.906 1 88.56 549 ASN B CA 1
ATOM 9086 C C . ASN B 1 549 ? -11.062 -86.5 -16.578 1 88.56 549 ASN B C 1
ATOM 9088 O O . ASN B 1 549 ? -10.07 -86.5 -17.297 1 88.56 549 ASN B O 1
ATOM 9092 N N . GLU B 1 550 ? -11.102 -85.75 -15.555 1 88.69 550 GLU B N 1
ATOM 9093 C CA . GLU B 1 550 ? -10.086 -84.75 -15.234 1 88.69 550 GLU B CA 1
ATOM 9094 C C . GLU B 1 550 ? -8.766 -85.438 -14.844 1 88.69 550 GLU B C 1
ATOM 9096 O O . GLU B 1 550 ? -7.691 -84.875 -15.094 1 88.69 550 GLU B O 1
ATOM 9101 N N . GLN B 1 551 ? -8.883 -86.562 -14.367 1 89.81 551 GLN B N 1
ATOM 9102 C CA . GLN B 1 551 ? -7.691 -87.125 -13.734 1 89.81 551 GLN B CA 1
ATOM 9103 C C . GLN B 1 551 ? -7.18 -88.312 -14.523 1 89.81 551 GLN B C 1
ATOM 9105 O O . GLN B 1 551 ? -6.039 -88.75 -14.336 1 89.81 551 GLN B O 1
ATOM 9110 N N . GLU B 1 552 ? -8.047 -88.938 -15.375 1 91.62 552 GLU B N 1
ATOM 9111 C CA . GLU B 1 552 ? -7.594 -90.125 -16 1 91.62 552 GLU B CA 1
ATOM 9112 C C . GLU B 1 552 ? -8.242 -90.312 -17.375 1 91.62 552 GLU B C 1
ATOM 9114 O O . GLU B 1 552 ? -9.352 -89.875 -17.609 1 91.62 552 GLU B O 1
ATOM 9119 N N . ILE B 1 553 ? -7.523 -91 -18.312 1 92.75 553 ILE B N 1
ATOM 9120 C CA . ILE B 1 553 ? -8.031 -91.5 -19.578 1 92.75 553 ILE B CA 1
ATOM 9121 C C . ILE B 1 553 ? -7.879 -93 -19.594 1 92.75 553 ILE B C 1
ATOM 9123 O O . ILE B 1 553 ? -6.785 -93.562 -19.359 1 92.75 553 ILE B O 1
ATOM 9127 N N . ARG B 1 554 ? -9.023 -93.75 -19.812 1 94.19 554 ARG B N 1
ATOM 9128 C CA . ARG B 1 554 ? -9.016 -95.188 -19.859 1 94.19 554 ARG B CA 1
ATOM 9129 C C . ARG B 1 554 ? -9.477 -95.688 -21.219 1 94.19 554 ARG B C 1
ATOM 9131 O O . ARG B 1 554 ? -10.477 -95.25 -21.766 1 94.19 554 ARG B O 1
ATOM 9138 N N . ILE B 1 555 ? -8.688 -96.562 -21.781 1 93.88 555 ILE B N 1
ATOM 9139 C CA . ILE B 1 555 ? -9.023 -97.188 -23.031 1 93.88 555 ILE B CA 1
ATOM 9140 C C . ILE B 1 555 ? -9.133 -98.75 -22.797 1 93.88 555 ILE B C 1
ATOM 9142 O O . ILE B 1 555 ? -8.195 -99.375 -22.312 1 93.88 555 ILE B O 1
ATOM 9146 N N . SER B 1 556 ? -10.312 -99.312 -23.047 1 94.31 556 SER B N 1
ATOM 9147 C CA . SER B 1 556 ? -10.555 -100.75 -22.812 1 94.31 556 SER B CA 1
ATOM 9148 C C . SER B 1 556 ? -11.211 -101.438 -24.016 1 94.31 556 SER B C 1
ATOM 9150 O O . SER B 1 556 ? -12.055 -100.812 -24.672 1 94.31 556 SER B O 1
ATOM 9152 N N . ASP B 1 557 ? -10.711 -102.5 -24.25 1 93.44 557 ASP B N 1
ATOM 9153 C CA . ASP B 1 557 ? -11.336 -103.312 -25.297 1 93.44 557 ASP B CA 1
ATOM 9154 C C . ASP B 1 557 ? -11.758 -104.688 -24.766 1 93.44 557 ASP B C 1
ATOM 9156 O O . ASP B 1 557 ? -11.383 -105.062 -23.656 1 93.44 557 ASP B O 1
ATOM 9160 N N . ASN B 1 558 ? -12.562 -105.562 -25.469 1 91.5 558 ASN B N 1
ATOM 9161 C CA . ASN B 1 558 ? -13.008 -106.875 -25.062 1 91.5 558 ASN B CA 1
ATOM 9162 C C . ASN B 1 558 ? -12.461 -107.938 -25.984 1 91.5 558 ASN B C 1
ATOM 9164 O O . ASN B 1 558 ? -13.188 -108.875 -26.375 1 91.5 558 ASN B O 1
ATOM 9168 N N . GLY B 1 559 ? -11.281 -107.75 -26.391 1 90.44 559 GLY B N 1
ATOM 9169 C CA . GLY B 1 559 ? -10.68 -108.688 -27.344 1 90.44 559 GLY B CA 1
ATOM 9170 C C . GLY B 1 559 ? -10 -109.812 -26.656 1 90.44 559 GLY B C 1
ATOM 9171 O O . GLY B 1 559 ? -10.344 -110.188 -25.531 1 90.44 559 GLY B O 1
ATOM 9172 N N . LYS B 1 560 ? -9.117 -110.562 -27.375 1 89.94 560 LYS B N 1
ATOM 9173 C CA . LYS B 1 560 ? -8.492 -111.812 -26.953 1 89.94 560 LYS B CA 1
ATOM 9174 C C . LYS B 1 560 ? -7.348 -111.562 -25.969 1 89.94 560 LYS B C 1
ATOM 9176 O O . LYS B 1 560 ? -6.883 -112.5 -25.281 1 89.94 560 LYS B O 1
ATOM 9181 N N . GLY B 1 561 ? -6.973 -110.312 -25.75 1 86.31 561 GLY B N 1
ATOM 9182 C CA . GLY B 1 561 ? -5.891 -109.938 -24.844 1 86.31 561 GLY B CA 1
ATOM 9183 C C . GLY B 1 561 ? -4.547 -110.5 -25.281 1 86.31 561 GLY B C 1
ATOM 9184 O O . GLY B 1 561 ? -4.438 -111.125 -26.344 1 86.31 561 GLY B O 1
ATOM 9185 N N . PHE B 1 562 ? -3.498 -110.188 -24.672 1 82.75 562 PHE B N 1
ATOM 9186 C CA . PHE B 1 562 ? -2.166 -110.688 -24.938 1 82.75 562 PHE B CA 1
ATOM 9187 C C . PHE B 1 562 ? -1.35 -110.75 -23.656 1 82.75 562 PHE B C 1
ATOM 9189 O O . PHE B 1 562 ? -1.778 -110.25 -22.609 1 82.75 562 PHE B O 1
ATOM 9196 N N . ASP B 1 563 ? -0.356 -111.562 -23.672 1 78.69 563 ASP B N 1
ATOM 9197 C CA . ASP B 1 563 ? 0.53 -111.688 -22.516 1 78.69 563 ASP B CA 1
ATOM 9198 C C . ASP B 1 563 ? 1.635 -110.625 -22.578 1 78.69 563 ASP B C 1
ATOM 9200 O O . ASP B 1 563 ? 2.545 -110.75 -23.391 1 78.69 563 ASP B O 1
ATOM 9204 N N . PRO B 1 564 ? 1.527 -109.562 -21.672 1 74.12 564 PRO B N 1
ATOM 9205 C CA . PRO B 1 564 ? 2.484 -108.438 -21.734 1 74.12 564 PRO B CA 1
ATOM 9206 C C . PRO B 1 564 ? 3.92 -108.875 -21.453 1 74.12 564 PRO B C 1
ATOM 9208 O O . PRO B 1 564 ? 4.863 -108.312 -21.984 1 74.12 564 PRO B O 1
ATOM 9211 N N . GLU B 1 565 ? 4.148 -109.938 -20.703 1 68.12 565 GLU B N 1
ATOM 9212 C CA . GLU B 1 565 ? 5.48 -110.438 -20.375 1 68.12 565 GLU B CA 1
ATOM 9213 C C . GLU B 1 565 ? 6.113 -111.125 -21.562 1 68.12 565 GLU B C 1
ATOM 9215 O O . GLU B 1 565 ? 7.32 -111.062 -21.781 1 68.12 565 GLU B O 1
ATOM 9220 N N . GLN B 1 566 ? 5.309 -111.812 -22.375 1 65.88 566 GLN B N 1
ATOM 9221 C CA . GLN B 1 566 ? 5.828 -112.5 -23.547 1 65.88 566 GLN B CA 1
ATOM 9222 C C . GLN B 1 566 ? 6.195 -111.562 -24.656 1 65.88 566 GLN B C 1
ATOM 9224 O O . GLN B 1 566 ? 7.148 -111.75 -25.391 1 65.88 566 GLN B O 1
ATOM 9229 N N . GLN B 1 567 ? 5.465 -110.5 -24.75 1 62.19 567 GLN B N 1
ATOM 9230 C CA . GLN B 1 567 ? 5.734 -109.5 -25.797 1 62.19 567 GLN B CA 1
ATOM 9231 C C . GLN B 1 567 ? 6.973 -108.688 -25.469 1 62.19 567 GLN B C 1
ATOM 9233 O O . GLN B 1 567 ? 7.684 -108.188 -26.359 1 62.19 567 GLN B O 1
ATOM 9238 N N . ALA B 1 568 ? 7.289 -108.5 -24.266 1 60.09 568 ALA B N 1
ATOM 9239 C CA . ALA B 1 568 ? 8.492 -107.75 -23.859 1 60.09 568 ALA B CA 1
ATOM 9240 C C . ALA B 1 568 ? 9.75 -108.5 -24.219 1 60.09 568 ALA B C 1
ATOM 9242 O O . ALA B 1 568 ? 10.82 -107.938 -24.422 1 60.09 568 ALA B O 1
ATOM 9243 N N . THR B 1 569 ? 9.562 -109.812 -24.297 1 54.25 569 THR B N 1
ATOM 9244 C CA . THR B 1 569 ? 10.711 -110.688 -24.516 1 54.25 569 THR B CA 1
ATOM 9245 C C . THR B 1 569 ? 10.836 -111.062 -26 1 54.25 569 THR B C 1
ATOM 9247 O O . THR B 1 569 ? 11.805 -111.688 -26.406 1 54.25 569 THR B O 1
ATOM 9250 N N . CYS B 1 570 ? 9.883 -110.812 -26.734 1 51.97 570 CYS B N 1
ATOM 9251 C CA . CYS B 1 570 ? 9.969 -111.188 -28.125 1 51.97 570 CYS B CA 1
ATOM 9252 C C . CYS B 1 570 ? 10.969 -110.312 -28.875 1 51.97 570 CYS B C 1
ATOM 9254 O O . CYS B 1 570 ? 11.195 -109.188 -28.516 1 51.97 570 CYS B O 1
ATOM 9256 N N . GLU B 1 571 ? 11.789 -110.938 -29.766 1 50.38 571 GLU B N 1
ATOM 9257 C CA . GLU B 1 571 ? 12.914 -110.375 -30.547 1 50.38 571 GLU B CA 1
ATOM 9258 C C . GLU B 1 571 ? 12.539 -109.062 -31.234 1 50.38 571 GLU B C 1
ATOM 9260 O O . GLU B 1 571 ? 13.406 -108.25 -31.547 1 50.38 571 GLU B O 1
ATOM 9265 N N . HIS B 1 572 ? 11.188 -108.938 -31.562 1 51.25 572 HIS B N 1
ATOM 9266 C CA . HIS B 1 572 ? 10.773 -107.688 -32.156 1 51.25 572 HIS B CA 1
ATOM 9267 C C . HIS B 1 572 ? 9.695 -107 -31.312 1 51.25 572 HIS B C 1
ATOM 9269 O O . HIS B 1 572 ? 8.5 -107.25 -31.531 1 51.25 572 HIS B O 1
ATOM 9275 N N . PRO B 1 573 ? 10.008 -106.5 -30.234 1 51.22 573 PRO B N 1
ATOM 9276 C CA . PRO B 1 573 ? 9.008 -105.938 -29.359 1 51.22 573 PRO B CA 1
ATOM 9277 C C . PRO B 1 573 ? 8.094 -104.938 -30.078 1 51.22 573 PRO B C 1
ATOM 9279 O O . PRO B 1 573 ? 8.547 -104.188 -30.953 1 51.22 573 PRO B O 1
ATOM 9282 N N . ALA B 1 574 ? 6.793 -105.062 -30.016 1 59 574 ALA B N 1
ATOM 9283 C CA . ALA B 1 574 ? 5.797 -104.25 -30.734 1 59 574 ALA B CA 1
ATOM 9284 C C . ALA B 1 574 ? 5.918 -102.75 -30.391 1 59 574 ALA B C 1
ATOM 9286 O O . ALA B 1 574 ? 5.785 -102.375 -29.219 1 59 574 ALA B O 1
ATOM 9287 N N . ASN B 1 575 ? 6.438 -101.875 -31.203 1 68.88 575 ASN B N 1
ATOM 9288 C CA . ASN B 1 575 ? 6.828 -100.5 -31.188 1 68.88 575 ASN B CA 1
ATOM 9289 C C . ASN B 1 575 ? 5.711 -99.625 -30.656 1 68.88 575 ASN B C 1
ATOM 9291 O O . ASN B 1 575 ? 5.973 -98.562 -30.031 1 68.88 575 ASN B O 1
ATOM 9295 N N . GLY B 1 576 ? 4.57 -100.188 -30.5 1 77.5 576 GLY B N 1
ATOM 9296 C CA . GLY B 1 576 ? 3.455 -99.312 -30.141 1 77.5 576 GLY B CA 1
ATOM 9297 C C . GLY B 1 576 ? 3.346 -99.062 -28.641 1 77.5 576 GLY B C 1
ATOM 9298 O O . GLY B 1 576 ? 3.174 -97.938 -28.219 1 77.5 576 GLY B O 1
ATOM 9299 N N . ILE B 1 577 ? 3.488 -100.188 -27.859 1 82.88 577 ILE B N 1
ATOM 9300 C CA . ILE B 1 577 ? 3.338 -100.062 -26.422 1 82.88 577 ILE B CA 1
ATOM 9301 C C . ILE B 1 577 ? 4.508 -99.25 -25.828 1 82.88 577 ILE B C 1
ATOM 9303 O O . ILE B 1 577 ? 4.324 -98.438 -24.938 1 82.88 577 ILE B O 1
ATOM 9307 N N . ALA B 1 578 ? 5.684 -99.5 -26.375 1 81.62 578 ALA B N 1
ATOM 9308 C CA . ALA B 1 578 ? 6.863 -98.812 -25.922 1 81.62 578 ALA B CA 1
ATOM 9309 C C . ALA B 1 578 ? 6.719 -97.312 -26.219 1 81.62 578 ALA B C 1
ATOM 9311 O O . ALA B 1 578 ? 7.098 -96.438 -25.406 1 81.62 578 ALA B O 1
ATOM 9312 N N . ASN B 1 579 ? 6.137 -97 -27.344 1 80.62 579 ASN B N 1
ATOM 9313 C CA . ASN B 1 579 ? 5.902 -95.625 -27.719 1 80.62 579 ASN B CA 1
ATOM 9314 C C . ASN B 1 579 ? 4.887 -94.938 -26.797 1 80.62 579 ASN B C 1
ATOM 9316 O O . ASN B 1 579 ? 5.051 -93.75 -26.438 1 80.62 579 ASN B O 1
ATOM 9320 N N . MET B 1 580 ? 3.852 -95.625 -26.453 1 87.12 580 MET B N 1
ATOM 9321 C CA . MET B 1 580 ? 2.824 -95.062 -25.578 1 87.12 580 MET B CA 1
ATOM 9322 C C . MET B 1 580 ? 3.389 -94.812 -24.188 1 87.12 580 MET B C 1
ATOM 9324 O O . MET B 1 580 ? 3.092 -93.75 -23.578 1 87.12 580 MET B O 1
ATOM 9328 N N . LYS B 1 581 ? 4.215 -95.688 -23.75 1 87.81 581 LYS B N 1
ATOM 9329 C CA . LYS B 1 581 ? 4.836 -95.5 -22.438 1 87.81 581 LYS B CA 1
ATOM 9330 C C . LYS B 1 581 ? 5.789 -94.312 -22.422 1 87.81 581 LYS B C 1
ATOM 9332 O O . LYS B 1 581 ? 5.789 -93.5 -21.484 1 87.81 581 LYS B O 1
ATOM 9337 N N . ARG B 1 582 ? 6.605 -94.125 -23.438 1 86.5 582 ARG B N 1
ATOM 9338 C CA . ARG B 1 582 ? 7.543 -93.062 -23.562 1 86.5 582 ARG B CA 1
ATOM 9339 C C . ARG B 1 582 ? 6.809 -91.688 -23.609 1 86.5 582 ARG B C 1
ATOM 9341 O O . ARG B 1 582 ? 7.188 -90.75 -22.922 1 86.5 582 ARG B O 1
ATOM 9348 N N . ARG B 1 583 ? 5.734 -91.688 -24.406 1 86 583 ARG B N 1
ATOM 9349 C CA . ARG B 1 583 ? 4.957 -90.438 -24.547 1 86 583 ARG B CA 1
ATOM 9350 C C . ARG B 1 583 ? 4.246 -90.062 -23.234 1 86 583 ARG B C 1
ATOM 9352 O O . ARG B 1 583 ? 4.094 -88.938 -22.906 1 86 583 ARG B O 1
ATOM 9359 N N . SER B 1 584 ? 3.807 -91.125 -22.562 1 90.31 584 SER B N 1
ATOM 9360 C CA . SER B 1 584 ? 3.158 -90.875 -21.281 1 90.31 584 SER B CA 1
ATOM 9361 C C . SER B 1 584 ? 4.121 -90.25 -20.281 1 90.31 584 SER B C 1
ATOM 9363 O O . SER B 1 584 ? 3.744 -89.375 -19.516 1 90.31 584 SER B O 1
ATOM 9365 N N . THR B 1 585 ? 5.336 -90.688 -20.281 1 88.56 585 THR B N 1
ATOM 9366 C CA . THR B 1 585 ? 6.355 -90.188 -19.391 1 88.56 585 THR B CA 1
ATOM 9367 C C . THR B 1 585 ? 6.652 -88.688 -19.75 1 88.56 585 THR B C 1
ATOM 9369 O O . THR B 1 585 ? 6.855 -87.875 -18.859 1 88.56 585 THR B O 1
ATOM 9372 N N . SER B 1 586 ? 6.633 -88.438 -20.969 1 86 586 SER B N 1
ATOM 9373 C CA . SER B 1 586 ? 6.93 -87.062 -21.422 1 86 586 SER B CA 1
ATOM 9374 C C . SER B 1 586 ? 5.852 -86.062 -20.969 1 86 586 SER B C 1
ATOM 9376 O O . SER B 1 586 ? 6.137 -84.875 -20.734 1 86 586 SER B O 1
ATOM 9378 N N . ILE B 1 587 ? 4.625 -86.5 -20.906 1 88.19 587 ILE B N 1
ATOM 9379 C CA . ILE B 1 587 ? 3.547 -85.625 -20.516 1 88.19 587 ILE B CA 1
ATOM 9380 C C . ILE B 1 587 ? 3.35 -85.688 -19 1 88.19 587 ILE B C 1
ATOM 9382 O O . ILE B 1 587 ? 2.479 -85 -18.469 1 88.19 587 ILE B O 1
ATOM 9386 N N . GLY B 1 588 ? 4.125 -86.5 -18.312 1 87.94 588 GLY B N 1
ATOM 9387 C CA . GLY B 1 588 ? 4.066 -86.625 -16.859 1 87.94 588 GLY B CA 1
ATOM 9388 C C . GLY B 1 588 ? 2.902 -87.5 -16.375 1 87.94 588 GLY B C 1
ATOM 9389 O O . GLY B 1 588 ? 2.42 -87.25 -15.25 1 87.94 588 GLY B O 1
ATOM 9390 N N . ALA B 1 589 ? 2.443 -88.312 -17.125 1 91.06 589 ALA B N 1
ATOM 9391 C CA . ALA B 1 589 ? 1.324 -89.125 -16.75 1 91.06 589 ALA B CA 1
ATOM 9392 C C . ALA B 1 589 ? 1.807 -90.562 -16.375 1 91.06 589 ALA B C 1
ATOM 9394 O O . ALA B 1 589 ? 2.885 -91 -16.797 1 91.06 589 ALA B O 1
ATOM 9395 N N . GLU B 1 590 ? 1.071 -91.25 -15.547 1 92.88 590 GLU B N 1
ATOM 9396 C CA . GLU B 1 590 ? 1.35 -92.625 -15.203 1 92.88 590 GLU B CA 1
ATOM 9397 C C . GLU B 1 590 ? 0.642 -93.625 -16.156 1 92.88 590 GLU B C 1
ATOM 9399 O O . GLU B 1 590 ? -0.573 -93.5 -16.344 1 92.88 590 GLU B O 1
ATOM 9404 N N . PHE B 1 591 ? 1.448 -94.438 -16.828 1 92.69 591 PHE B N 1
ATOM 9405 C CA . PHE B 1 591 ? 0.947 -95.375 -17.828 1 92.69 591 PHE B CA 1
ATOM 9406 C C . PHE B 1 591 ? 0.78 -96.75 -17.219 1 92.69 591 PHE B C 1
ATOM 9408 O O . PHE B 1 591 ? 1.728 -97.312 -16.656 1 92.69 591 PHE B O 1
ATOM 9415 N N . ASN B 1 592 ? -0.425 -97.312 -17.25 1 92.81 592 ASN B N 1
ATOM 9416 C CA . ASN B 1 592 ? -0.713 -98.688 -16.781 1 92.81 592 ASN B CA 1
ATOM 9417 C C . ASN B 1 592 ? -1.408 -99.5 -17.859 1 92.81 592 ASN B C 1
ATOM 9419 O O . ASN B 1 592 ? -2.357 -99.062 -18.484 1 92.81 592 ASN B O 1
ATOM 9423 N N . LEU B 1 593 ? -0.878 -100.625 -18.156 1 92.94 593 LEU B N 1
ATOM 9424 C CA . LEU B 1 593 ? -1.452 -101.562 -19.141 1 92.94 593 LEU B CA 1
ATOM 9425 C C . LEU B 1 593 ? -1.722 -102.938 -18.516 1 92.94 593 LEU B C 1
ATOM 9427 O O . LEU B 1 593 ? -0.839 -103.5 -17.891 1 92.94 593 LEU B O 1
ATOM 9431 N N . THR B 1 594 ? -2.861 -103.438 -18.547 1 91.31 594 THR B N 1
ATOM 9432 C CA . THR B 1 594 ? -3.258 -104.75 -18.141 1 91.31 594 THR B CA 1
ATOM 9433 C C . THR B 1 594 ? -3.971 -105.5 -19.266 1 91.31 594 THR B C 1
ATOM 9435 O O . THR B 1 594 ? -4.746 -104.875 -20.016 1 91.31 594 THR B O 1
ATOM 9438 N N . SER B 1 595 ? -3.564 -106.625 -19.516 1 92.12 595 SER B N 1
ATOM 9439 C CA . SER B 1 595 ? -4.188 -107.438 -20.562 1 92.12 595 SER B CA 1
ATOM 9440 C C . SER B 1 595 ? -4.441 -108.875 -20.094 1 92.12 595 SER B C 1
ATOM 9442 O O . SER B 1 595 ? -3.582 -109.5 -19.469 1 92.12 595 SER B O 1
ATOM 9444 N N . ASP B 1 596 ? -5.656 -109.375 -20.219 1 87.25 596 ASP B N 1
ATOM 9445 C CA . ASP B 1 596 ? -6.039 -110.75 -19.922 1 87.25 596 ASP B CA 1
ATOM 9446 C C . ASP B 1 596 ? -7.027 -111.25 -20.938 1 87.25 596 ASP B C 1
ATOM 9448 O O . ASP B 1 596 ? -7.199 -110.688 -22.016 1 87.25 596 ASP B O 1
ATOM 9452 N N . THR B 1 597 ? -7.613 -112.5 -20.703 1 87.88 597 THR B N 1
ATOM 9453 C CA . THR B 1 597 ? -8.484 -113.188 -21.656 1 87.88 597 THR B CA 1
ATOM 9454 C C . THR B 1 597 ? -9.781 -112.375 -21.859 1 87.88 597 THR B C 1
ATOM 9456 O O . THR B 1 597 ? -10.57 -112.688 -22.75 1 87.88 597 THR B O 1
ATOM 9459 N N . THR B 1 598 ? -9.938 -111.375 -21.016 1 88.25 598 THR B N 1
ATOM 9460 C CA . THR B 1 598 ? -11.164 -110.562 -21.141 1 88.25 598 THR B CA 1
ATOM 9461 C C . THR B 1 598 ? -10.914 -109.312 -21.953 1 88.25 598 THR B C 1
ATOM 9463 O O . THR B 1 598 ? -11.852 -108.562 -22.281 1 88.25 598 THR B O 1
ATOM 9466 N N . GLY B 1 599 ? -9.711 -109.062 -22.25 1 91.56 599 GLY B N 1
ATOM 9467 C CA . GLY B 1 599 ? -9.375 -107.938 -23.062 1 91.56 599 GLY B CA 1
ATOM 9468 C C . GLY B 1 599 ? -8.18 -107.125 -22.531 1 91.56 599 GLY B C 1
ATOM 9469 O O . GLY B 1 599 ? -7.449 -107.625 -21.672 1 91.56 599 GLY B O 1
ATOM 9470 N N . THR B 1 600 ? -7.875 -106.062 -23.125 1 92.75 600 THR B N 1
ATOM 9471 C CA . THR B 1 600 ? -6.762 -105.188 -22.75 1 92.75 600 THR B CA 1
ATOM 9472 C C . THR B 1 600 ? -7.266 -103.812 -22.188 1 92.75 600 THR B C 1
ATOM 9474 O O . THR B 1 600 ? -8.219 -103.25 -22.719 1 92.75 600 THR B O 1
ATOM 9477 N N . HIS B 1 601 ? -6.695 -103.438 -21.109 1 93.38 601 HIS B N 1
ATOM 9478 C CA . HIS B 1 601 ? -7.043 -102.188 -20.469 1 93.38 601 HIS B CA 1
ATOM 9479 C C . HIS B 1 601 ? -5.816 -101.312 -20.312 1 93.38 601 HIS B C 1
ATOM 9481 O O . HIS B 1 601 ? -4.812 -101.688 -19.734 1 93.38 601 HIS B O 1
ATOM 9487 N N . ILE B 1 602 ? -5.883 -100 -20.906 1 93.69 602 ILE B N 1
ATOM 9488 C CA . ILE B 1 602 ? -4.84 -99 -20.766 1 93.69 602 ILE B CA 1
ATOM 9489 C C . ILE B 1 602 ? -5.371 -97.812 -19.953 1 93.69 602 ILE B C 1
ATOM 9491 O O . ILE B 1 602 ? -6.449 -97.312 -20.234 1 93.69 602 ILE B O 1
ATOM 9495 N N . SER B 1 603 ? -4.668 -97.5 -18.938 1 94.12 603 SER B N 1
ATOM 9496 C CA . SER B 1 603 ? -5.043 -96.312 -18.125 1 94.12 603 SER B CA 1
ATOM 9497 C C . SER B 1 603 ? -3.904 -95.312 -18.047 1 94.12 603 SER B C 1
ATOM 9499 O O . SER B 1 603 ? -2.754 -95.688 -17.797 1 94.12 603 SER B O 1
ATOM 9501 N N . LEU B 1 604 ? -4.219 -94.062 -18.406 1 93.19 604 LEU B N 1
ATOM 9502 C CA . LEU B 1 604 ? -3.312 -92.938 -18.25 1 93.19 604 LEU B CA 1
ATOM 9503 C C . LEU B 1 604 ? -3.762 -92.062 -17.094 1 93.19 604 LEU B C 1
ATOM 9505 O O . LEU B 1 604 ? -4.816 -91.375 -17.172 1 93.19 604 LEU B O 1
ATOM 9509 N N . PHE B 1 605 ? -2.996 -91.938 -16.047 1 92.88 605 PHE B N 1
ATOM 9510 C CA . PHE B 1 605 ? -3.301 -91.062 -14.914 1 92.88 605 PHE B CA 1
ATOM 9511 C C . PHE B 1 605 ? -2.57 -89.75 -15.047 1 92.88 605 PHE B C 1
ATOM 9513 O O . PHE B 1 605 ? -1.343 -89.688 -15.148 1 92.88 605 PHE B O 1
ATOM 9520 N N . LEU B 1 606 ? -3.354 -88.688 -15.125 1 88.06 606 LEU B N 1
ATOM 9521 C CA . LEU B 1 606 ? -2.826 -87.375 -15.406 1 88.06 606 LEU B CA 1
ATOM 9522 C C . LEU B 1 606 ? -2.506 -86.625 -14.117 1 88.06 606 LEU B C 1
ATOM 9524 O O . LEU B 1 606 ? -2.213 -85.375 -14.148 1 88.06 606 LEU B O 1
ATOM 9528 N N . LYS B 1 607 ? -2.371 -87.062 -12.812 1 75.56 607 LYS B N 1
ATOM 9529 C CA . LYS B 1 607 ? -2.088 -86.312 -11.586 1 75.56 607 LYS B CA 1
ATOM 9530 C C . LYS B 1 607 ? -0.621 -86.438 -11.188 1 75.56 607 LYS B C 1
ATOM 9532 O O . LYS B 1 607 ? 0.003 -87.5 -11.445 1 75.56 607 LYS B O 1
#

pLDDT: mean 85.54, std 9.16, range [45.47, 97.12]

Organism: NCBI:txid1655543

Solvent-accessible surface area (backbone atoms only — not comparable to full-atom values): 62650 Å² total; per-residue (Å²): 115,67,66,60,51,50,53,50,50,52,50,49,52,50,50,35,50,52,46,22,50,48,50,61,70,62,50,80,42,50,87,67,88,48,92,86,40,47,69,46,47,67,38,25,40,22,85,44,89,80,47,84,51,71,41,84,40,65,51,61,42,67,46,74,64,32,67,45,79,64,76,41,75,47,30,35,39,40,72,45,76,47,72,80,73,58,88,77,57,74,89,66,57,33,23,40,38,37,66,44,36,29,28,32,45,34,37,24,37,69,85,37,62,65,44,78,52,64,82,66,51,40,30,58,58,45,48,43,76,45,73,44,45,58,78,54,64,57,69,58,59,41,42,36,38,37,41,36,33,37,49,29,45,75,22,40,35,39,46,55,29,34,42,32,46,36,82,72,49,48,62,58,45,51,51,51,30,39,62,31,19,44,41,14,44,43,44,30,53,51,27,53,51,48,19,53,53,27,43,54,52,19,72,78,34,71,87,49,57,49,33,43,29,50,16,52,23,26,52,28,46,37,46,36,23,45,42,53,33,60,27,55,60,59,85,46,67,53,56,31,52,48,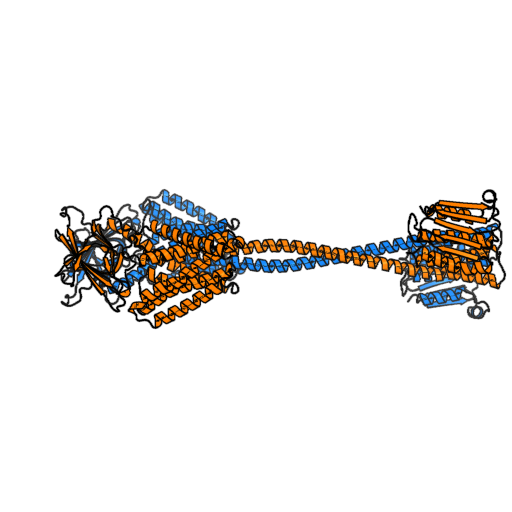47,27,49,46,20,52,45,50,26,52,51,27,48,48,55,24,43,28,64,72,71,63,46,93,46,63,63,62,46,50,52,47,51,52,51,50,52,50,48,51,53,52,53,71,74,44,60,66,20,45,36,60,60,50,44,54,52,48,42,47,67,46,45,51,57,52,51,49,51,51,52,49,49,50,60,74,46,44,87,81,42,55,70,64,58,45,52,49,52,54,50,35,50,44,50,32,50,12,35,50,52,40,46,52,52,48,72,68,36,83,76,51,71,54,70,64,66,60,52,60,47,35,66,54,47,46,47,53,52,52,53,44,52,56,48,50,52,54,51,50,49,53,51,49,50,54,51,51,53,52,51,43,54,50,50,45,54,51,52,50,52,51,50,51,53,55,45,52,53,52,32,51,54,52,33,53,51,49,39,52,54,51,51,54,51,52,49,52,53,44,47,68,44,52,46,46,50,53,53,52,49,52,51,50,32,64,74,62,76,47,65,52,71,64,58,55,49,51,51,52,49,39,52,50,48,52,52,50,52,51,46,35,70,70,40,55,88,33,64,62,56,43,50,49,53,48,47,66,63,46,49,60,58,34,52,74,66,59,26,46,80,49,79,45,76,75,53,66,63,46,56,70,59,76,47,54,67,40,47,45,44,51,51,49,38,52,49,51,53,53,52,47,41,73,74,70,26,78,31,54,40,39,38,39,40,35,28,45,50,38,41,35,41,36,38,51,12,60,37,53,62,70,72,59,45,70,66,38,95,72,51,66,67,61,62,60,47,39,45,54,44,28,53,72,45,55,28,47,72,46,78,48,50,40,77,65,12,37,38,38,38,39,32,27,111,115,66,63,61,50,50,52,49,50,52,50,48,52,50,50,35,49,51,46,21,49,50,50,61,69,63,51,79,43,49,85,66,88,49,92,87,39,45,68,45,47,65,36,26,40,22,84,42,90,80,47,83,50,70,42,84,38,63,52,63,42,67,46,74,65,34,67,44,78,64,76,42,76,47,30,34,38,40,73,45,77,47,73,80,75,56,88,80,57,74,87,68,56,32,24,39,38,36,68,43,34,29,27,31,45,33,35,25,36,68,86,37,60,65,44,76,53,65,82,67,51,42,31,58,56,46,47,43,75,45,73,44,45,60,77,55,64,56,69,59,58,42,41,36,38,36,40,37,33,36,48,29,44,76,23,40,35,41,47,56,28,34,43,30,46,37,82,71,48,47,61,58,46,51,52,51,29,40,64,32,19,45,41,14,44,42,43,29,53,49,27,53,52,48,20,53,52,27,42,53,52,19,72,78,35,70,84,49,55,48,34,42,28,51,16,51,23,26,53,28,48,37,47,36,22,46,43,52,32,60,27,55,62,57,86,46,66,53,56,31,52,48,47,29,49,47,21,54,47,50,25,52,49,28,48,49,55,24,43,27,63,73,72,64,46,93,44,62,65,63,47,51,54,46,51,53,51,51,53,51,47,52,55,51,52,72,73,44,59,68,21,45,35,58,60,50,43,52,51,49,40,45,68,46,45,51,56,52,51,49,51,51,51,49,51,49,60,75,45,45,87,81,43,54,70,65,58,46,53,51,52,51,50,35,51,44,51,34,50,12,36,50,52,40,46,52,50,49,73,68,36,82,77,50,71,54,72,64,68,58,52,60,47,35,66,55,46,47,47,52,52,53,54,44,52,56,47,51,52,53,51,50,50,52,51,49,50,53,52,50,53,52,53,44,54,48,49,46,54,52,52,51,51,53,51,52,54,54,44,53,54,53,33,51,54,52,34,53,52,49,40,53,54,52,51,54,51,53,49,52,53,43,46,68,44,50,47,46,50,53,53,51,50,51,51,50,32,63,73,60,76,49,64,51,70,64,57,55,50,51,50,53,48,41,51,51,49,51,53,50,51,51,46,34,70,72,40,55,87,34,65,59,57,45,50,50,54,49,47,64,63,46,46,59,59,34,51,74,68,60,28,45,80,47,79,45,76,75,55,65,64,45,56,72,59,76,44,53,68,38,46,44,43,50,51,48,37,53,50,51,52,54,52,47,41,71,73,70,24,78,31,53,40,39,38,38,40,34,28,47,50,38,41,35,42,36,39,54,13,61,37,53,62,71,72,59,46,72,66,39,97,71,51,66,67,60,62,59,48,39,47,53,43,27,54,73,43,53,27,49,72,45,78,47,49,40,78,68,12,36,38,40,37,40,33,26,110

Secondary structure (DSSP, 8-state):
-HHHHHHHHHHHHHHHHHHHHHHHHH---B--PPTT-EEE-EEEEESSTT--SEEEEESSEEPPP----S-EEEEEEEEEE-----TTS--PPEEEEES-EESEEEEEETTEEEEE--TTS--TT--EEEEE-GGG--SSEEEEEEEEEE-TTT--EE--EEEEEHHHHHHHHHHHHIIIIIHHHHHHHHHHHHHHHHHHHHHH-TT-THHHHHHHHHHHHHHHHHHHHH----S-HHHHHHHHHHHHHHHHHHHHHHHHHHH----HHHHHHHHHHHHHHHHHHHHS-GGGHHHHHHHHHHHHHHHHHHHHHHHHHHTGGGS-HHHHHHHHHHHHHHHHHHHHHHHHHH-SS-SB----TTHHHHHHHHHHHHHHHHHHHHHHHHHHHHHHHHHHHHHHHHHHHHHHHHHHHHHHHHHHHHHHHHHHHHHHIIIIIHHHHHHHHHHHHHT-S-HHHHHHHHHHHHHHHHHHHHHH-TT-HHHHHHHHHHHHHHHHHHTT-EEEEEE-S----SS-SHHHHHHHHHHHHHHHHHIIIII--SEEEEEE-SSEEEEEE-S----HHHHHSSSS--HHHHHHHHHHHHTTPEEEEEEETTEEEEEEE--/-HHHHHHHHHHHHHHHHHHHHHHHHH---B--PPTT-EEE-EEEEESSTT--SEEEEESSEEPPP----S-EEEEEEEEEE-----TTS--PPEEEEES-EESEEEEEETTEEEEE--TTS--TT--EEEEE-GGG--SSEEEEEEEEEE-TTT--EE--EEEEEHHHHHHHHHHHHIIIIIHHHHHHHHHHHHHHHHHHHHHH-TT-THHHHHHHHHHHHHHHHHHHHH----S-HHHHHHHHHHHHHHHHHHHHHHHHHHH----HHHHHHHHHHHHHHHHHHHHS-GGGHHHHHHHHHHHHHHHHHHHHHHHHHHTGGGS-HHHHHHHHHHHHHHHHHHHHHHHHHH-SS-SB----TTHHHHHHHHHHHHHHHHHHHHHHHHHHHHHHHHHHHHHHHHHHHHHHHHHHHHHHHHHHHHHHHHHHHHHHIIIIIHHHHHHHHHHHHHT-S-HHHHHHHHHHHHHHHHHHHHHH-TT-HHHHHHHHHHHHHHHHHHTT-EEEEEE-S----SS-SHHHHHHHHHHHHHHHHHIIIII--SEEEEEE-SSEEEEEE-S----HHHHHHSSS--HHHHHHHHHHHHTTPEEEEEEETTEEEEEEE--

InterPro domains:
  IPR003594 Histidine kinase/HSP90-like ATPase domain [PF02518] (521-606)
  IPR036890 Histidine kinase/HSP90-like ATPase superfamily [G3DSA:3.30.565.10] (488-607)
  IPR036890 Histidine kinase/HSP90-like ATPase superfamily [SSF55874] (519-606)
  IPR050482 Sensor Histidine Kinase Two-Component System [PTHR24421] (194-606)